Protein AF-0000000072582904 (afdb_homodimer)

Nearest PDB structures (foldseek):
  2w01-assembly1_B  TM=9.111E-01  e=2.654E-18  Synechocystis sp. PCC 6803
  8qfi-assembly1_A  TM=8.676E-01  e=8.182E-19  Oscillatoria acuminata PCC 6304
  6fht-assembly1_B  TM=8.129E-01  e=2.985E-18  unclassified
  6fht-assembly1_A  TM=8.078E-01  e=2.080E-17  unclassified
  4yut-assembly1_B  TM=5.952E-01  e=1.401E-19  Oscillatoria acuminata PCC 6304

InterPro domains:
  IPR001054 Adenylyl cyclase class-3/4/guanylyl cyclase [PF00211] (225-402)
  IPR001054 Adenylyl cyclase class-3/4/guanylyl cyclase [PS50125] (228-360)
  IPR001054 Adenylyl cyclase class-3/4/guanylyl cyclase [SM00044] (192-388)
  IPR001054 Adenylyl cyclase class-3/4/guanylyl cyclase [cd07302] (226-406)
  IPR003660 HAMP domain [PF00672] (141-191)
  IPR003660 HAMP domain [PS50885] (144-196)
  IPR003660 HAMP domain [SM00304] (144-196)
  IPR029787 Nucleotide cyclase [G3DSA:3.30.70.1230] (215-421)
  IPR029787 Nucleotide cyclase [SSF55073] (220-408)
  IPR050697 Adenylyl/Guanylyl Cyclase Class-3/4 [PTHR43081] (152-411)

Organism: Leptospira interrogans serogroup Icterohaemorrhagiae serovar Lai (strain 56601) (NCBI:txid189518)

Sequence (872 aa):
MYLSIFVGDKNNSAILVSLVKMDSILDSFKTSGITQFFLVGNDGALIAHSDSKLILQPTDLKDEPIVKNLLESAISNGQTRYKGKDDQYYLGSFRRIGYAGLGVISSTSEKKAFEEVYNIQKRNIYLMIVVVNVSILFVFFYARRLTRPILKLVDASKQIEQGNFHIDLKPESGDEIGRLTSSFVEMGKGLSDRDKMKDAFGKFVNKDIAEMVLRGEVKLGGDKRECVILFSDIRNFTSISEKIEPELVVEFLNQYFTAMVKCINENGGSVNKYIGDAIMAVWGELGHTNSDTERSILAALDMRKSLIQFNKGRGSDKKPKIFIGIGINTGEVIAGQIGSEDRLEYTVIGDTVNLASRVESLTKVFGADILITGNSYEKVKGIFNVEKLKPIQVKGKKSLQTIYAVLGHSKDKNCPKNLKELRKQIGMEFKSGRSKMYLSIFVGDKNNSAILVSLVKMDSILDSFKTSGITQFFLVGNDGALIAHSDSKLILQPTDLKDEPIVKNLLESAISNGQTRYKGKDDQYYLGSFRRIGYAGLGVISSTSEKKAFEEVYNIQKRNIYLMIVVVNVSILFVFFYARRLTRPILKLVDASKQIEQGNFHIDLKPESGDEIGRLTSSFVEMGKGLSDRDKMKDAFGKFVNKDIAEMVLRGEVKLGGDKRECVILFSDIRNFTSISEKIEPELVVEFLNQYFTAMVKCINENGGSVNKYIGDAIMAVWGELGHTNSDTERSILAALDMRKSLIQFNKGRGSDKKPKIFIGIGINTGEVIAGQIGSEDRLEYTVIGDTVNLASRVESLTKVFGADILITGNSYEKVKGIFNVEKLKPIQVKGKKSLQTIYAVLGHSKDKNCPKNLKELRKQIGMEFKSGRSK

Radius of gyration: 60.2 Å; Cα contacts (8 Å, |Δi|>4): 1629; chains: 2; bounding box: 68×176×109 Å

Structure (mmCIF, N/CA/C/O backbone):
data_AF-0000000072582904-model_v1
#
loop_
_entity.id
_entity.type
_entity.pdbx_description
1 polymer 'Adenylate/guanylate cyclase'
#
loop_
_atom_site.group_PDB
_atom_site.id
_atom_site.type_symbol
_atom_site.label_atom_id
_atom_site.label_alt_id
_atom_site.label_comp_id
_atom_site.label_asym_id
_atom_site.label_entity_id
_atom_site.label_seq_id
_atom_site.pdbx_PDB_ins_code
_atom_site.Cartn_x
_atom_site.Cartn_y
_atom_site.Cartn_z
_atom_site.occupancy
_atom_site.B_iso_or_equiv
_atom_site.auth_seq_id
_atom_site.auth_comp_id
_atom_site.auth_asym_id
_atom_site.auth_atom_id
_atom_site.pdbx_PDB_model_num
ATOM 1 N N . MET A 1 1 ? -4.328 -110.938 -59.719 1 24.78 1 MET A N 1
ATOM 2 C CA . MET A 1 1 ? -4.488 -112.25 -59.125 1 24.78 1 MET A CA 1
ATOM 3 C C . MET A 1 1 ? -3.479 -112.5 -58.031 1 24.78 1 MET A C 1
ATOM 5 O O . MET A 1 1 ? -2.271 -112.375 -58.25 1 24.78 1 MET A O 1
ATOM 9 N N . TYR A 1 2 ? -3.744 -111.938 -56.812 1 32.47 2 TYR A N 1
ATOM 10 C CA . TYR A 1 2 ? -2.912 -111.938 -55.625 1 32.47 2 TYR A CA 1
ATOM 11 C C . TYR A 1 2 ? -3.025 -113.25 -54.875 1 32.47 2 TYR A C 1
ATOM 13 O O . TYR A 1 2 ? -4.129 -113.688 -54.562 1 32.47 2 TYR A O 1
ATOM 21 N N . LEU A 1 3 ? -2.238 -114.25 -55.312 1 32.78 3 LEU A N 1
ATOM 22 C CA . LEU A 1 3 ? -2.428 -115.562 -54.625 1 32.78 3 LEU A CA 1
ATOM 23 C C . LEU A 1 3 ? -1.523 -115.688 -53.406 1 32.78 3 LEU A C 1
ATOM 25 O O . LEU A 1 3 ? -0.316 -115.438 -53.5 1 32.78 3 LEU A O 1
ATOM 29 N N . SER A 1 4 ? -1.969 -115.25 -52.219 1 37.06 4 SER A N 1
ATOM 30 C CA . SER A 1 4 ? -1.241 -115.688 -51 1 37.06 4 SER A CA 1
ATOM 31 C C . SER A 1 4 ? -1.561 -117.125 -50.625 1 37.06 4 SER A C 1
ATOM 33 O O . SER A 1 4 ? -2.729 -117.5 -50.594 1 37.06 4 SER A O 1
ATOM 35 N N . ILE A 1 5 ? -0.737 -118 -51 1 36.84 5 ILE A N 1
ATOM 36 C CA . ILE A 1 5 ? -0.948 -119.438 -50.594 1 36.84 5 ILE A CA 1
ATOM 37 C C . ILE A 1 5 ? -0.264 -119.688 -49.25 1 36.84 5 ILE A C 1
ATOM 39 O O . ILE A 1 5 ? 0.897 -119.312 -49.062 1 36.84 5 ILE A O 1
ATOM 43 N N . PHE A 1 6 ? -1.132 -119.875 -48.25 1 36.62 6 PHE A N 1
ATOM 44 C CA . PHE A 1 6 ? -0.747 -120.375 -46.938 1 36.62 6 PHE A CA 1
ATOM 45 C C . PHE A 1 6 ? -0.296 -121.812 -47.031 1 36.62 6 PHE A C 1
ATOM 47 O O . PHE A 1 6 ? -1.06 -122.688 -47.469 1 36.62 6 PHE A O 1
ATOM 54 N N . VAL A 1 7 ? 0.986 -122.062 -47.344 1 36.97 7 VAL A N 1
ATOM 55 C CA . VAL A 1 7 ? 1.396 -123.438 -47.312 1 36.97 7 VAL A CA 1
ATOM 56 C C . VAL A 1 7 ? 1.941 -123.812 -45.906 1 36.97 7 VAL A C 1
ATOM 58 O O . VAL A 1 7 ? 2.951 -123.25 -45.5 1 36.97 7 VAL A O 1
ATOM 61 N N . GLY A 1 8 ? 1.102 -123.75 -44.844 1 37.94 8 GLY A N 1
ATOM 62 C CA . GLY A 1 8 ? 1.537 -124.188 -43.5 1 37.94 8 GLY A CA 1
ATOM 63 C C . GLY A 1 8 ? 1.453 -125.688 -43.344 1 37.94 8 GLY A C 1
ATOM 64 O O . GLY A 1 8 ? 0.672 -126.375 -44.031 1 37.94 8 GLY A O 1
ATOM 65 N N . ASP A 1 9 ? 2.605 -126.375 -43.281 1 39.25 9 ASP A N 1
ATOM 66 C CA . ASP A 1 9 ? 2.488 -127.688 -42.656 1 39.25 9 ASP A CA 1
ATOM 67 C C . ASP A 1 9 ? 2 -127.562 -41.219 1 39.25 9 ASP A C 1
ATOM 69 O O . ASP A 1 9 ? 2.045 -126.438 -40.625 1 39.25 9 ASP A O 1
ATOM 73 N N . LYS A 1 10 ? 1.416 -128.625 -40.625 1 42.88 10 LYS A N 1
ATOM 74 C CA . LYS A 1 10 ? 0.898 -128.875 -39.281 1 42.88 10 LYS A CA 1
ATOM 75 C C . LYS A 1 10 ? 1.802 -128.125 -38.25 1 42.88 10 LYS A C 1
ATOM 77 O O . LYS A 1 10 ? 1.341 -127.75 -37.188 1 42.88 10 LYS A O 1
ATOM 82 N N . ASN A 1 11 ? 3.096 -128.375 -38.25 1 36.59 11 ASN A N 1
ATOM 83 C CA . ASN A 1 11 ? 4.031 -128 -37.188 1 36.59 11 ASN A CA 1
ATOM 84 C C . ASN A 1 11 ? 4.488 -126.562 -37.281 1 36.59 11 ASN A C 1
ATOM 86 O O . ASN A 1 11 ? 5.656 -126.312 -37.594 1 36.59 11 ASN A O 1
ATOM 90 N N . ASN A 1 12 ? 3.564 -125.5 -37.031 1 37.47 12 ASN A N 1
ATOM 91 C CA . ASN A 1 12 ? 3.432 -124.062 -36.656 1 37.47 12 ASN A CA 1
ATOM 92 C C . ASN A 1 12 ? 4.191 -123.188 -37.625 1 37.47 12 ASN A C 1
ATOM 94 O O . ASN A 1 12 ? 4.488 -122 -37.281 1 37.47 12 ASN A O 1
ATOM 98 N N . SER A 1 13 ? 4.957 -123.688 -38.562 1 36.88 13 SER A N 1
ATOM 99 C CA . SER A 1 13 ? 5.754 -122.75 -39.406 1 36.88 13 SER A CA 1
ATOM 100 C C . SER A 1 13 ? 4.984 -122.375 -40.656 1 36.88 13 SER A C 1
ATOM 102 O O . SER A 1 13 ? 4.73 -123.188 -41.531 1 36.88 13 SER A O 1
ATOM 104 N N . ALA A 1 14 ? 3.836 -121.562 -40.562 1 37.56 14 ALA A N 1
ATOM 105 C CA . ALA A 1 14 ? 2.984 -121.188 -41.688 1 37.56 14 ALA A CA 1
ATOM 106 C C . ALA A 1 14 ? 3.676 -120.188 -42.562 1 37.56 14 ALA A C 1
ATOM 108 O O . ALA A 1 14 ? 4.328 -119.25 -42.062 1 37.56 14 ALA A O 1
ATOM 109 N N . ILE A 1 15 ? 4.258 -120.562 -43.719 1 38.91 15 ILE A N 1
ATOM 110 C CA . ILE A 1 15 ? 4.863 -119.688 -44.719 1 38.91 15 ILE A CA 1
ATOM 111 C C . ILE A 1 15 ? 3.77 -119.062 -45.562 1 38.91 15 ILE A C 1
ATOM 113 O O . ILE A 1 15 ? 2.865 -119.75 -46.062 1 38.91 15 ILE A O 1
ATOM 117 N N . LEU A 1 16 ? 3.354 -117.812 -45.375 1 39.56 16 LEU A N 1
ATOM 118 C CA . LEU A 1 16 ? 2.445 -117.062 -46.25 1 39.56 16 LEU A CA 1
ATOM 119 C C . LEU A 1 16 ? 3.145 -116.625 -47.531 1 39.56 16 LEU A C 1
ATOM 121 O O . LEU A 1 16 ? 4.203 -116 -47.469 1 39.56 16 LEU A O 1
ATOM 125 N N . VAL A 1 17 ? 2.941 -117.438 -48.594 1 39.12 17 VAL A N 1
ATOM 126 C CA . VAL A 1 17 ? 3.445 -117.062 -49.938 1 39.12 17 VAL A CA 1
ATOM 127 C C . VAL A 1 17 ? 2.527 -116.062 -50.594 1 39.12 17 VAL A C 1
ATOM 129 O O . VAL A 1 17 ? 1.337 -116.312 -50.781 1 39.12 17 VAL A O 1
ATOM 132 N N . SER A 1 18 ? 2.691 -114.75 -50.469 1 39.06 18 SER A N 1
ATOM 133 C CA . SER A 1 18 ? 1.88 -113.688 -51.125 1 39.06 18 SER A CA 1
ATOM 134 C C . SER A 1 18 ? 2.518 -113.25 -52.438 1 39.06 18 SER A C 1
ATOM 136 O O . SER A 1 18 ? 3.721 -113 -52.5 1 39.06 18 SER A O 1
ATOM 138 N N . LEU A 1 19 ? 1.971 -113.562 -53.562 1 36.81 19 LEU A N 1
ATOM 139 C CA . LEU A 1 19 ? 2.326 -113.062 -54.875 1 36.81 19 LEU A CA 1
ATOM 140 C C . LEU A 1 19 ? 1.811 -111.625 -55.062 1 36.81 19 LEU A C 1
ATOM 142 O O . LEU A 1 19 ? 0.616 -111.375 -54.906 1 36.81 19 LEU A O 1
ATOM 146 N N . VAL A 1 20 ? 2.59 -110.562 -54.781 1 40.53 20 VAL A N 1
ATOM 147 C CA . VAL A 1 20 ? 2.115 -109.188 -54.906 1 40.53 20 VAL A CA 1
ATOM 148 C C . VAL A 1 20 ? 2.629 -108.625 -56.219 1 40.53 20 VAL A C 1
ATOM 150 O O . VAL A 1 20 ? 3.801 -108.75 -56.562 1 40.53 20 VAL A O 1
ATOM 153 N N . LYS A 1 21 ? 1.783 -108.25 -57.125 1 41.59 21 LYS A N 1
ATOM 154 C CA . LYS A 1 21 ? 2.188 -107.438 -58.281 1 41.59 21 LYS A CA 1
ATOM 155 C C . LYS A 1 21 ? 2.84 -106.125 -57.812 1 41.59 21 LYS A C 1
ATOM 157 O O . LYS A 1 21 ? 2.352 -105.438 -56.906 1 41.59 21 LYS A O 1
ATOM 162 N N . MET A 1 22 ? 4.066 -105.875 -58.219 1 43.31 22 MET A N 1
ATOM 163 C CA . MET A 1 22 ? 4.863 -104.688 -57.875 1 43.31 22 MET A CA 1
ATOM 164 C C . MET A 1 22 ? 4.023 -103.438 -57.969 1 43.31 22 MET A C 1
ATOM 166 O O . MET A 1 22 ? 4.172 -102.5 -57.125 1 43.31 22 MET A O 1
ATOM 170 N N . ASP A 1 23 ? 3.158 -103.375 -58.969 1 43.91 23 ASP A N 1
ATOM 171 C CA . ASP A 1 23 ? 2.342 -102.188 -59.156 1 43.91 23 ASP A CA 1
ATOM 172 C C . ASP A 1 23 ? 1.418 -101.938 -57.969 1 43.91 23 ASP A C 1
ATOM 174 O O . ASP A 1 23 ? 1.194 -100.812 -57.562 1 43.91 23 ASP A O 1
ATOM 178 N N . SER A 1 24 ? 0.976 -102.875 -57.406 1 44.75 24 SER A N 1
ATOM 179 C CA . SER A 1 24 ? 0.038 -102.75 -56.312 1 44.75 24 SER A CA 1
ATOM 180 C C . SER A 1 24 ? 0.751 -102.375 -55 1 44.75 24 SER A C 1
ATOM 182 O O . SER A 1 24 ? 0.194 -101.625 -54.188 1 44.75 24 SER A O 1
ATOM 184 N N . ILE A 1 25 ? 1.931 -102.875 -54.812 1 44.69 25 ILE A N 1
ATOM 185 C CA . ILE A 1 25 ? 2.762 -102.438 -53.688 1 44.69 25 ILE A CA 1
ATOM 186 C C . ILE A 1 25 ? 3.078 -100.938 -53.812 1 44.69 25 ILE A C 1
ATOM 188 O O . ILE A 1 25 ? 2.998 -100.188 -52.844 1 44.69 25 ILE A O 1
ATOM 192 N N . LEU A 1 26 ? 3.369 -100.625 -55.031 1 46.81 26 LEU A N 1
ATOM 193 C CA . LEU A 1 26 ? 3.734 -99.25 -55.312 1 46.81 26 LEU A CA 1
ATOM 194 C C . LEU A 1 26 ? 2.57 -98.312 -55 1 46.81 26 LEU A C 1
ATOM 196 O O . LEU A 1 26 ? 2.773 -97.25 -54.5 1 46.81 26 LEU A O 1
ATOM 200 N N . ASP A 1 27 ? 1.446 -98.75 -55.375 1 48.34 27 ASP A N 1
ATOM 201 C CA . ASP A 1 27 ? 0.271 -97.938 -55.156 1 48.34 27 ASP A CA 1
ATOM 202 C C . ASP A 1 27 ? 0.02 -97.75 -53.656 1 48.34 27 ASP A C 1
ATOM 204 O O . ASP A 1 27 ? -0.443 -96.688 -53.219 1 48.34 27 ASP A O 1
ATOM 208 N N . SER A 1 28 ? 0.417 -98.688 -52.938 1 45.31 28 SER A N 1
ATOM 209 C CA . SER A 1 28 ? 0.228 -98.688 -51.5 1 45.31 28 SER A CA 1
ATOM 210 C C . SER A 1 28 ? 1.185 -97.688 -50.844 1 45.31 28 SER A C 1
ATOM 212 O O . SER A 1 28 ? 0.908 -97.188 -49.75 1 45.31 28 SER A O 1
ATOM 214 N N . PHE A 1 29 ? 2.295 -97.562 -51.469 1 45.09 29 PHE A N 1
ATOM 215 C CA . PHE A 1 29 ? 3.299 -96.625 -51 1 45.09 29 PHE A CA 1
ATOM 216 C C . PHE A 1 29 ? 2.947 -95.188 -51.406 1 45.09 29 PHE A C 1
ATOM 218 O O . PHE A 1 29 ? 3.57 -94.25 -50.938 1 45.09 29 PHE A O 1
ATOM 225 N N . LYS A 1 30 ? 2.014 -95.188 -52.406 1 44.88 30 LYS A N 1
ATOM 226 C CA . LYS A 1 30 ? 1.624 -93.812 -52.812 1 44.88 30 LYS A CA 1
ATOM 227 C C . LYS A 1 30 ? 0.917 -93.062 -51.656 1 44.88 30 LYS A C 1
ATOM 229 O O . LYS A 1 30 ? -0.258 -93.375 -51.375 1 44.88 30 LYS A O 1
ATOM 234 N N . THR A 1 31 ? 1.53 -92.875 -50.625 1 46.16 31 THR A N 1
ATOM 235 C CA . THR A 1 31 ? 0.982 -92.125 -49.5 1 46.16 31 THR A CA 1
ATOM 236 C C . THR A 1 31 ? 0.812 -90.688 -49.875 1 46.16 31 THR A C 1
ATOM 238 O O . THR A 1 31 ? 1.63 -90.125 -50.594 1 46.16 31 THR A O 1
ATOM 241 N N . SER A 1 32 ? -0.386 -90.125 -49.969 1 47.06 32 SER A N 1
ATOM 242 C CA . SER A 1 32 ? -0.677 -88.688 -50.156 1 47.06 32 SER A CA 1
ATOM 243 C C . SER A 1 32 ? -0.062 -87.875 -49.031 1 47.06 32 SER A C 1
ATOM 245 O O . SER A 1 32 ? -0.202 -86.688 -49 1 47.06 32 SER A O 1
ATOM 247 N N . GLY A 1 33 ? 0.608 -88.375 -48.125 1 52.5 33 GLY A N 1
ATOM 248 C CA . GLY A 1 33 ? 1.079 -87.5 -47.031 1 52.5 33 GLY A CA 1
ATOM 249 C C . GLY A 1 33 ? 2.48 -87 -47.25 1 52.5 33 GLY A C 1
ATOM 250 O O . GLY A 1 33 ? 3.02 -87.062 -48.344 1 52.5 33 GLY A O 1
ATOM 251 N N . ILE A 1 34 ? 3.076 -86.25 -46.312 1 58.66 34 ILE A N 1
ATOM 252 C CA . ILE A 1 34 ? 4.379 -85.625 -46.375 1 58.66 34 ILE A CA 1
ATOM 253 C C . ILE A 1 34 ? 5.488 -86.688 -46.312 1 58.66 34 ILE A C 1
ATOM 255 O O . ILE A 1 34 ? 6.648 -86.375 -46.594 1 58.66 34 ILE A O 1
ATOM 259 N N . THR A 1 35 ? 5.137 -87.875 -45.938 1 62.41 35 THR A N 1
ATOM 260 C CA . THR A 1 35 ? 6.129 -88.938 -45.812 1 62.41 35 THR A CA 1
ATOM 261 C C . THR A 1 35 ? 6.18 -89.75 -47.094 1 62.41 35 THR A C 1
ATOM 263 O O . THR A 1 35 ? 5.141 -90.188 -47.625 1 62.41 35 THR A O 1
ATOM 266 N N . GLN A 1 36 ? 7.262 -89.875 -47.688 1 66.69 36 GLN A N 1
ATOM 267 C CA . GLN A 1 36 ? 7.477 -90.75 -48.812 1 66.69 36 GLN A CA 1
ATOM 268 C C . GLN A 1 36 ? 8.031 -92.125 -48.375 1 66.69 36 GLN A C 1
ATOM 270 O O . GLN A 1 36 ? 8.867 -92.188 -47.469 1 66.69 36 GLN A O 1
ATOM 275 N N . PHE A 1 37 ? 7.418 -93.125 -48.875 1 66.56 37 PHE A N 1
ATOM 276 C CA . PHE A 1 37 ? 7.898 -94.438 -48.562 1 66.56 37 PHE A CA 1
ATOM 277 C C . PHE A 1 37 ? 8.547 -95.062 -49.812 1 66.56 37 PHE A C 1
ATOM 279 O O . PHE A 1 37 ? 8.07 -94.875 -50.938 1 66.56 37 PHE A O 1
ATOM 286 N N . PHE A 1 38 ? 9.734 -95.625 -49.625 1 72.44 38 PHE A N 1
ATOM 287 C CA . PHE A 1 38 ? 10.289 -96.375 -50.719 1 72.44 38 PHE A CA 1
ATOM 288 C C . PHE A 1 38 ? 10.969 -97.625 -50.25 1 72.44 38 PHE A C 1
ATOM 290 O O . PHE A 1 38 ? 11.391 -97.75 -49.094 1 72.44 38 PHE A O 1
ATOM 297 N N . LEU A 1 39 ? 10.852 -98.625 -51.125 1 70.12 39 LEU A N 1
ATOM 298 C CA . LEU A 1 39 ? 11.438 -99.938 -50.875 1 70.12 39 LEU A CA 1
ATOM 299 C C . LEU A 1 39 ? 12.758 -100.125 -51.625 1 70.12 39 LEU A C 1
ATOM 301 O O . LEU A 1 39 ? 12.852 -99.812 -52.812 1 70.12 39 LEU A O 1
ATOM 305 N N . VAL A 1 40 ? 13.781 -100.562 -50.875 1 73.06 40 VAL A N 1
ATOM 306 C CA . VAL A 1 40 ? 15.086 -100.75 -51.531 1 73.06 40 VAL A CA 1
ATOM 307 C C . VAL A 1 40 ? 15.555 -102.188 -51.312 1 73.06 40 VAL A C 1
ATOM 309 O O . VAL A 1 40 ? 15.242 -102.812 -50.312 1 73.06 40 VAL A O 1
ATOM 312 N N . GLY A 1 41 ? 16.125 -102.75 -52.375 1 69.31 41 GLY A N 1
ATOM 313 C CA . GLY A 1 41 ? 16.688 -104.062 -52.312 1 69.31 41 GLY A CA 1
ATOM 314 C C . GLY A 1 41 ? 18.031 -104.125 -51.594 1 69.31 41 GLY A C 1
ATOM 315 O O . GLY A 1 41 ? 18.562 -103.062 -51.188 1 69.31 41 GLY A O 1
ATOM 316 N N . ASN A 1 42 ? 18.625 -105.312 -51.406 1 67.69 42 ASN A N 1
ATOM 317 C CA . ASN A 1 42 ? 19.891 -105.562 -50.688 1 67.69 42 ASN A CA 1
ATOM 318 C C . ASN A 1 42 ? 21.062 -104.875 -51.406 1 67.69 42 ASN A C 1
ATOM 320 O O . ASN A 1 42 ? 22.125 -104.688 -50.844 1 67.69 42 ASN A O 1
ATOM 324 N N . ASP A 1 43 ? 20.859 -104.562 -52.656 1 70.56 43 ASP A N 1
ATOM 325 C CA . ASP A 1 43 ? 21.922 -103.875 -53.438 1 70.56 43 ASP A CA 1
ATOM 326 C C . ASP A 1 43 ? 21.688 -102.375 -53.5 1 70.56 43 ASP A C 1
ATOM 328 O O . ASP A 1 43 ? 22.453 -101.688 -54.156 1 70.56 43 ASP A O 1
ATOM 332 N N . GLY A 1 44 ? 20.719 -101.812 -52.844 1 72.62 44 GLY A N 1
ATOM 333 C CA . GLY A 1 44 ? 20.406 -100.438 -52.844 1 72.62 44 GLY A CA 1
ATOM 334 C C . GLY A 1 44 ? 19.484 -100 -54 1 72.62 44 GLY A C 1
ATOM 335 O O . GLY A 1 44 ? 19.219 -98.812 -54.188 1 72.62 44 GLY A O 1
ATOM 336 N N . ALA A 1 45 ? 19.094 -100.938 -54.75 1 72.31 45 ALA A N 1
ATOM 337 C CA . ALA A 1 45 ? 18.234 -100.625 -55.906 1 72.31 45 ALA A CA 1
ATOM 338 C C . ALA A 1 45 ? 16.812 -100.312 -55.438 1 72.31 45 ALA A C 1
ATOM 340 O O . ALA A 1 45 ? 16.281 -100.938 -54.531 1 72.31 45 ALA A O 1
ATOM 341 N N . LEU A 1 46 ? 16.203 -99.312 -56.094 1 72.69 46 LEU A N 1
ATOM 342 C CA . LEU A 1 46 ? 14.836 -98.875 -55.781 1 72.69 46 LEU A CA 1
ATOM 343 C C . LEU A 1 46 ? 13.844 -99.938 -56.312 1 72.69 46 LEU A C 1
ATOM 345 O O . LEU A 1 46 ? 13.875 -100.25 -57.5 1 72.69 46 LEU A O 1
ATOM 349 N N . ILE A 1 47 ? 13.188 -100.5 -55.5 1 64.81 47 ILE A N 1
ATOM 350 C CA . ILE A 1 47 ? 12.219 -101.5 -55.906 1 64.81 47 ILE A CA 1
ATOM 351 C C . ILE A 1 47 ? 10.836 -100.875 -56.031 1 64.81 47 ILE A C 1
ATOM 353 O O . ILE A 1 47 ? 10.109 -101.125 -57 1 64.81 47 ILE A O 1
ATOM 357 N N . ALA A 1 48 ? 10.531 -100.062 -55 1 62.62 48 ALA A N 1
ATOM 358 C CA . ALA A 1 48 ? 9.234 -99.375 -55.031 1 62.62 48 ALA A CA 1
ATOM 359 C C . ALA A 1 48 ? 9.328 -98 -54.375 1 62.62 48 ALA A C 1
ATOM 361 O O . ALA A 1 48 ? 10.109 -97.75 -53.469 1 62.62 48 ALA A O 1
ATOM 362 N N . HIS A 1 49 ? 8.812 -97 -54.969 1 62.59 49 HIS A N 1
ATOM 363 C CA . HIS A 1 49 ? 8.758 -95.625 -54.5 1 62.59 49 HIS A CA 1
ATOM 364 C C . HIS A 1 49 ? 7.324 -95.062 -54.531 1 62.59 49 HIS A C 1
ATOM 366 O O . HIS A 1 49 ? 6.527 -95.5 -55.406 1 62.59 49 HIS A O 1
ATOM 372 N N . SER A 1 50 ? 6.977 -94.312 -53.688 1 61.19 50 SER A N 1
ATOM 373 C CA . SER A 1 50 ? 5.648 -93.688 -53.625 1 61.19 50 SER A CA 1
ATOM 374 C C . SER A 1 50 ? 5.387 -92.812 -54.844 1 61.19 50 SER A C 1
ATOM 376 O O . SER A 1 50 ? 4.242 -92.688 -55.25 1 61.19 50 SER A O 1
ATOM 378 N N . ASP A 1 51 ? 6.391 -92.188 -55.438 1 54.16 51 ASP A N 1
ATOM 379 C CA . ASP A 1 51 ? 6.285 -91.438 -56.688 1 54.16 51 ASP A CA 1
ATOM 380 C C . ASP A 1 51 ? 6.398 -92.375 -57.875 1 54.16 51 ASP A C 1
ATOM 382 O O . ASP A 1 51 ? 7.434 -93 -58.094 1 54.16 51 ASP A O 1
ATOM 386 N N . SER A 1 52 ? 5.266 -92.625 -58.5 1 50.75 52 SER A N 1
ATOM 387 C CA . SER A 1 52 ? 5.18 -93.562 -59.625 1 50.75 52 SER A CA 1
ATOM 388 C C . SER A 1 52 ? 6.199 -93.188 -60.719 1 50.75 52 SER A C 1
ATOM 390 O O . SER A 1 52 ? 6.621 -94.062 -61.469 1 50.75 52 SER A O 1
ATOM 392 N N . LYS A 1 53 ? 6.539 -91.938 -60.844 1 52.59 53 LYS A N 1
ATOM 393 C CA . LYS A 1 53 ? 7.426 -91.562 -61.938 1 52.59 53 LYS A CA 1
ATOM 394 C C . LYS A 1 53 ? 8.836 -92.125 -61.75 1 52.59 53 LYS A C 1
ATOM 396 O O . LYS A 1 53 ? 9.578 -92.312 -62.719 1 52.59 53 LYS A O 1
ATOM 401 N N . LEU A 1 54 ? 9.219 -92.438 -60.438 1 52.91 54 LEU A N 1
ATOM 402 C CA . LEU A 1 54 ? 10.594 -92.875 -60.156 1 52.91 54 LEU A CA 1
ATOM 403 C C . LEU A 1 54 ? 10.719 -94.375 -60.312 1 52.91 54 LEU A C 1
ATOM 405 O O . LEU A 1 54 ? 11.836 -94.875 -60.438 1 52.91 54 LEU A O 1
ATOM 409 N N . ILE A 1 55 ? 9.617 -95.062 -60.375 1 50 55 ILE A N 1
ATOM 410 C CA . ILE A 1 55 ? 9.68 -96.5 -60.438 1 50 55 ILE A CA 1
ATOM 411 C C . ILE A 1 55 ? 10.148 -96.938 -61.844 1 50 55 ILE A C 1
ATOM 413 O O . ILE A 1 55 ? 10.828 -97.938 -62 1 50 55 ILE A O 1
ATOM 417 N N . LEU A 1 56 ? 9.766 -96.125 -62.875 1 46.09 56 LEU A N 1
ATOM 418 C CA . LEU A 1 56 ? 9.992 -96.562 -64.25 1 46.09 56 LEU A CA 1
ATOM 419 C C . LEU A 1 56 ? 11.469 -96.438 -64.625 1 46.09 56 LEU A C 1
ATOM 421 O O . LEU A 1 56 ? 11.898 -96.938 -65.688 1 46.09 56 LEU A O 1
ATOM 425 N N . GLN A 1 57 ? 12.289 -95.812 -63.844 1 49.88 57 GLN A N 1
ATOM 426 C CA . GLN A 1 57 ? 13.703 -95.688 -64.188 1 49.88 57 GLN A CA 1
ATOM 427 C C . GLN A 1 57 ? 14.57 -96.375 -63.156 1 49.88 57 GLN A C 1
ATOM 429 O O . GLN A 1 57 ? 14.367 -96.25 -61.969 1 49.88 57 GLN A O 1
ATOM 434 N N . PRO A 1 58 ? 15.242 -97.562 -63.469 1 53.25 58 PRO A N 1
ATOM 435 C CA . PRO A 1 58 ? 16.188 -98.188 -62.562 1 53.25 58 PRO A CA 1
ATOM 436 C C . PRO A 1 58 ? 17.016 -97.188 -61.781 1 53.25 58 PRO A C 1
ATOM 438 O O . PRO A 1 58 ? 17.781 -96.375 -62.375 1 53.25 58 PRO A O 1
ATOM 441 N N . THR A 1 59 ? 16.531 -96.625 -60.688 1 63.28 59 THR A N 1
ATOM 442 C CA . THR A 1 59 ? 17.281 -95.625 -59.906 1 63.28 59 THR A CA 1
ATOM 443 C C . THR A 1 59 ? 18 -96.312 -58.719 1 63.28 59 THR A C 1
ATOM 445 O O . THR A 1 59 ? 17.391 -97.062 -57.969 1 63.28 59 THR A O 1
ATOM 448 N N . ASP A 1 60 ? 19.359 -96.312 -58.719 1 70.75 60 ASP A N 1
ATOM 449 C CA . ASP A 1 60 ? 20.266 -96.75 -57.656 1 70.75 60 ASP A CA 1
ATOM 450 C C . ASP A 1 60 ? 20.312 -95.75 -56.531 1 70.75 60 ASP A C 1
ATOM 452 O O . ASP A 1 60 ? 20.75 -94.625 -56.719 1 70.75 60 ASP A O 1
ATOM 456 N N . LEU A 1 61 ? 19.703 -96.125 -55.344 1 76.44 61 LEU A N 1
ATOM 457 C CA . LEU A 1 61 ? 19.672 -95.25 -54.219 1 76.44 61 LEU A CA 1
ATOM 458 C C . LEU A 1 61 ? 20.719 -95.625 -53.188 1 76.44 61 LEU A C 1
ATOM 460 O O . LEU A 1 61 ? 20.625 -95.188 -52 1 76.44 61 LEU A O 1
ATOM 464 N N . LYS A 1 62 ? 21.719 -96.375 -53.719 1 77 62 LYS A N 1
ATOM 465 C CA . LYS A 1 62 ? 22.766 -96.875 -52.812 1 77 62 LYS A CA 1
ATOM 466 C C . LYS A 1 62 ? 23.516 -95.688 -52.156 1 77 62 LYS A C 1
ATOM 468 O O . LYS A 1 62 ? 23.984 -95.812 -51.031 1 77 62 LYS A O 1
ATOM 473 N N . ASP A 1 63 ? 23.406 -94.562 -52.812 1 78.12 63 ASP A N 1
ATOM 474 C CA . ASP A 1 63 ? 24.203 -93.438 -52.344 1 78.12 63 ASP A CA 1
ATOM 475 C C . ASP A 1 63 ? 23.359 -92.5 -51.438 1 78.12 63 ASP A C 1
ATOM 477 O O . ASP A 1 63 ? 23.891 -91.562 -50.875 1 78.12 63 ASP A O 1
ATOM 481 N N . GLU A 1 64 ? 22.141 -92.75 -51.25 1 79.75 64 GLU A N 1
ATOM 482 C CA . GLU A 1 64 ? 21.328 -91.938 -50.344 1 79.75 64 GLU A CA 1
ATOM 483 C C . GLU A 1 64 ? 21.641 -92.312 -48.875 1 79.75 64 GLU A C 1
ATOM 485 O O . GLU A 1 64 ? 21.719 -93.438 -48.531 1 79.75 64 GLU A O 1
ATOM 490 N N . PRO A 1 65 ? 21.938 -91.375 -48.156 1 81.81 65 PRO A N 1
ATOM 491 C CA . PRO A 1 65 ? 22.438 -91.562 -46.781 1 81.81 65 PRO A CA 1
ATOM 492 C C . PRO A 1 65 ? 21.531 -92.562 -46 1 81.81 65 PRO A C 1
ATOM 494 O O . PRO A 1 65 ? 22.031 -93.375 -45.25 1 81.81 65 PRO A O 1
ATOM 497 N N . ILE A 1 66 ? 20.203 -92.562 -46.094 1 81.44 66 ILE A N 1
ATOM 498 C CA . ILE A 1 66 ? 19.312 -93.438 -45.312 1 81.44 66 ILE A CA 1
ATOM 499 C C . ILE A 1 66 ? 19.406 -94.875 -45.812 1 81.44 66 ILE A C 1
ATOM 501 O O . ILE A 1 66 ? 19.344 -95.812 -45.031 1 81.44 66 ILE A O 1
ATOM 505 N N . VAL A 1 67 ? 19.609 -95 -47.156 1 81.69 67 VAL A N 1
ATOM 506 C CA . VAL A 1 67 ? 19.766 -96.312 -47.719 1 81.69 67 VAL A CA 1
ATOM 507 C C . VAL A 1 67 ? 21.125 -96.875 -47.344 1 81.69 67 VAL A C 1
ATOM 509 O O . VAL A 1 67 ? 21.234 -98.062 -47 1 81.69 67 VAL A O 1
ATOM 512 N N . LYS A 1 68 ? 22.141 -96 -47.375 1 80.5 68 LYS A N 1
ATOM 513 C CA . LYS A 1 68 ? 23.469 -96.375 -46.938 1 80.5 68 LYS A CA 1
ATOM 514 C C . LYS A 1 68 ? 23.438 -96.875 -45.469 1 80.5 68 LYS A C 1
ATOM 516 O O . LYS A 1 68 ? 24.047 -97.875 -45.156 1 80.5 68 LYS A O 1
ATOM 521 N N . ASN A 1 69 ? 22.703 -96.188 -44.625 1 77.88 69 ASN A N 1
ATOM 522 C CA . ASN A 1 69 ? 22.562 -96.562 -43.219 1 77.88 69 ASN A CA 1
ATOM 523 C C . ASN A 1 69 ? 21.844 -97.938 -43.094 1 77.88 69 ASN A C 1
ATOM 525 O O . ASN A 1 69 ? 22.203 -98.75 -42.219 1 77.88 69 ASN A O 1
ATOM 529 N N . LEU A 1 70 ? 20.875 -98.125 -43.906 1 77.81 70 LEU A N 1
ATOM 530 C CA . LEU A 1 70 ? 20.141 -99.438 -43.906 1 77.81 70 LEU A CA 1
ATOM 531 C C . LEU A 1 70 ? 21.047 -100.562 -44.312 1 77.81 70 LEU A C 1
ATOM 533 O O . LEU A 1 70 ? 21.016 -101.625 -43.719 1 77.81 70 LEU A O 1
ATOM 537 N N . LEU A 1 71 ? 21.953 -100.25 -45.344 1 76.31 71 LEU A N 1
ATOM 538 C CA . LEU A 1 71 ? 22.781 -101.312 -45.906 1 76.31 71 LEU A CA 1
ATOM 539 C C . LEU A 1 71 ? 23.984 -101.562 -45 1 76.31 71 LEU A C 1
ATOM 541 O O . LEU A 1 71 ? 24.422 -102.75 -44.875 1 76.31 71 LEU A O 1
ATOM 545 N N . GLU A 1 72 ? 24.438 -100.562 -44.344 1 74.25 72 GLU A N 1
ATOM 546 C CA . GLU A 1 72 ? 25.672 -100.688 -43.594 1 74.25 72 GLU A CA 1
ATOM 547 C C . GLU A 1 72 ? 25.391 -100.938 -42.125 1 74.25 72 GLU A C 1
ATOM 549 O O . GLU A 1 72 ? 26.219 -101.5 -41.406 1 74.25 72 GLU A O 1
ATOM 554 N N . SER A 1 73 ? 24.25 -100.5 -41.594 1 66.38 73 SER A N 1
ATOM 555 C CA . SER A 1 73 ? 23.984 -100.625 -40.156 1 66.38 73 SER A CA 1
ATOM 556 C C . SER A 1 73 ? 23.531 -102 -39.75 1 66.38 73 SER A C 1
ATOM 558 O O . SER A 1 73 ? 22.875 -102.688 -40.531 1 66.38 73 SER A O 1
ATOM 560 N N . ALA A 1 74 ? 23.984 -102.5 -38.625 1 59.91 74 ALA A N 1
ATOM 561 C CA . ALA A 1 74 ? 23.625 -103.75 -38.062 1 59.91 74 ALA A CA 1
ATOM 562 C C . ALA A 1 74 ? 22.219 -103.75 -37.469 1 59.91 74 ALA A C 1
ATOM 564 O O . ALA A 1 74 ? 21.625 -104.75 -37.188 1 59.91 74 ALA A O 1
ATOM 565 N N . ILE A 1 75 ? 21.672 -102.562 -37.438 1 60.75 75 ILE A N 1
ATOM 566 C CA . ILE A 1 75 ? 20.406 -102.438 -36.719 1 60.75 75 ILE A CA 1
ATOM 567 C C . ILE A 1 75 ? 19.25 -102.625 -37.719 1 60.75 75 ILE A C 1
ATOM 569 O O . ILE A 1 75 ? 19.344 -102.188 -38.875 1 60.75 75 ILE A O 1
ATOM 573 N N . SER A 1 76 ? 18.188 -103.312 -37.312 1 61.81 76 SER A N 1
ATOM 574 C CA . SER A 1 76 ? 17.062 -103.688 -38.188 1 61.81 76 SER A CA 1
ATOM 575 C C . SER A 1 76 ? 16.125 -102.5 -38.375 1 61.81 76 SER A C 1
ATOM 577 O O . SER A 1 76 ? 15.398 -102.438 -39.375 1 61.81 76 SER A O 1
ATOM 579 N N . ASN A 1 77 ? 16.094 -101.625 -37.469 1 62.66 77 ASN A N 1
ATOM 580 C CA . ASN A 1 77 ? 15.273 -100.438 -37.594 1 62.66 77 ASN A CA 1
ATOM 581 C C . ASN A 1 77 ? 15.969 -99.188 -37.031 1 62.66 77 ASN A C 1
ATOM 583 O O . ASN A 1 77 ? 16.766 -99.312 -36.094 1 62.66 77 ASN A O 1
ATOM 587 N N . GLY A 1 78 ? 15.945 -98 -37.625 1 64.12 78 GLY A N 1
ATOM 588 C CA . GLY A 1 78 ? 16.547 -96.75 -37.156 1 64.12 78 GLY A CA 1
ATOM 589 C C . GLY A 1 78 ? 15.914 -95.5 -37.75 1 64.12 78 GLY A C 1
ATOM 590 O O . GLY A 1 78 ? 15.141 -95.625 -38.719 1 64.12 78 GLY A O 1
ATOM 591 N N . GLN A 1 79 ? 15.969 -94.5 -37 1 68.56 79 GLN A N 1
ATOM 592 C CA . GLN A 1 79 ? 15.562 -93.188 -37.438 1 68.56 79 GLN A CA 1
ATOM 593 C C . GLN A 1 79 ? 16.766 -92.25 -37.531 1 68.56 79 GLN A C 1
ATOM 595 O O . GLN A 1 79 ? 17.688 -92.312 -36.719 1 68.56 79 GLN A O 1
ATOM 600 N N . THR A 1 80 ? 16.812 -91.625 -38.625 1 67.19 80 THR A N 1
ATOM 601 C CA . THR A 1 80 ? 17.938 -90.688 -38.781 1 67.19 80 THR A CA 1
ATOM 602 C C . THR A 1 80 ? 17.516 -89.438 -39.562 1 67.19 80 THR A C 1
ATOM 604 O O . THR A 1 80 ? 16.547 -89.5 -40.344 1 67.19 80 THR A O 1
ATOM 607 N N . ARG A 1 81 ? 18.062 -88.375 -39.156 1 73.19 81 ARG A N 1
ATOM 608 C CA . ARG A 1 81 ? 18 -87.125 -39.969 1 73.19 81 ARG A CA 1
ATOM 609 C C . ARG A 1 81 ? 19.109 -87.062 -41 1 73.19 81 ARG A C 1
ATOM 611 O O . ARG A 1 81 ? 20.281 -87.312 -40.688 1 73.19 81 ARG A O 1
ATOM 618 N N . TYR A 1 82 ? 18.672 -87.062 -42.25 1 75.88 82 TYR A N 1
ATOM 619 C CA . TYR A 1 82 ? 19.703 -87.062 -43.281 1 75.88 82 TYR A CA 1
ATOM 620 C C . TYR A 1 82 ? 19.438 -86 -44.312 1 75.88 82 TYR A C 1
ATOM 622 O O . TYR A 1 82 ? 18.312 -85.5 -44.469 1 75.88 82 TYR A O 1
ATOM 630 N N . LYS A 1 83 ? 20.469 -85.562 -45.062 1 79.88 83 LYS A N 1
ATOM 631 C CA . LYS A 1 83 ? 20.391 -84.562 -46.156 1 79.88 83 LYS A CA 1
ATOM 632 C C . LYS A 1 83 ? 20.188 -85.25 -47.5 1 79.88 83 LYS A C 1
ATOM 634 O O . LYS A 1 83 ? 20.984 -86.188 -47.875 1 79.88 83 LYS A O 1
ATOM 639 N N . GLY A 1 84 ? 19.031 -84.938 -48.156 1 74.12 84 GLY A N 1
ATOM 640 C CA . GLY A 1 84 ? 18.766 -85.562 -49.438 1 74.12 84 GLY A CA 1
ATOM 641 C C . GLY A 1 84 ? 19.562 -84.938 -50.562 1 74.12 84 GLY A C 1
ATOM 642 O O . GLY A 1 84 ? 20.359 -84 -50.344 1 74.12 84 GLY A O 1
ATOM 643 N N . LYS A 1 85 ? 19.469 -85.5 -51.719 1 74.81 85 LYS A N 1
ATOM 644 C CA . LYS A 1 85 ? 20.156 -85 -52.906 1 74.81 85 LYS A CA 1
ATOM 645 C C . LYS A 1 85 ? 19.719 -83.625 -53.25 1 74.81 85 LYS A C 1
ATOM 647 O O . LYS A 1 85 ? 20.469 -82.812 -53.875 1 74.81 85 LYS A O 1
ATOM 652 N N . ASP A 1 86 ? 18.609 -83.25 -52.75 1 75.38 86 ASP A N 1
ATOM 653 C CA . ASP A 1 86 ? 18.094 -81.875 -53.031 1 75.38 86 ASP A CA 1
ATOM 654 C C . ASP A 1 86 ? 18.531 -80.938 -51.938 1 75.38 86 ASP A C 1
ATOM 656 O O . ASP A 1 86 ? 18.078 -79.812 -51.875 1 75.38 86 ASP A O 1
ATOM 660 N N . ASP A 1 87 ? 19.422 -81.188 -51.125 1 78.69 87 ASP A N 1
ATOM 661 C CA . ASP A 1 87 ? 20 -80.375 -50.062 1 78.69 87 ASP A CA 1
ATOM 662 C C . ASP A 1 87 ? 18.969 -80 -49 1 78.69 87 ASP A C 1
ATOM 664 O O . ASP A 1 87 ? 19.125 -79.062 -48.281 1 78.69 87 ASP A O 1
ATOM 668 N N . GLN A 1 88 ? 17.938 -80.812 -49.094 1 78.19 88 GLN A N 1
ATOM 669 C CA . GLN A 1 88 ? 16.938 -80.625 -48.031 1 78.19 88 GLN A CA 1
ATOM 670 C C . GLN A 1 88 ? 17.062 -81.688 -46.969 1 78.19 88 GLN A C 1
ATOM 672 O O . GLN A 1 88 ? 17.516 -82.812 -47.25 1 78.19 88 GLN A O 1
ATOM 677 N N . TYR A 1 89 ? 16.719 -81.312 -45.781 1 76.88 89 TYR A N 1
ATOM 678 C CA . TYR A 1 89 ? 16.812 -82.25 -44.688 1 76.88 89 TYR A CA 1
ATOM 679 C C . TYR A 1 89 ? 15.539 -83.125 -44.594 1 76.88 89 TYR A C 1
ATOM 681 O O . TYR A 1 89 ? 14.43 -82.562 -44.75 1 76.88 89 TYR A O 1
ATOM 689 N N . TYR A 1 90 ? 15.75 -84.438 -44.5 1 75.31 90 TYR A N 1
ATOM 690 C CA . TYR A 1 90 ? 14.656 -85.375 -44.375 1 75.31 90 TYR A CA 1
ATOM 691 C C . TYR A 1 90 ? 14.734 -86.125 -43.062 1 75.31 90 TYR A C 1
ATOM 693 O O . TYR A 1 90 ? 15.82 -86.375 -42.531 1 75.31 90 TYR A O 1
ATOM 701 N N . LEU A 1 91 ? 13.594 -86.25 -42.438 1 73.19 91 LEU A N 1
ATOM 702 C CA . LEU A 1 91 ? 13.469 -87.188 -41.344 1 73.19 91 LEU A CA 1
ATOM 703 C C . LEU A 1 91 ? 13.148 -88.562 -41.875 1 73.19 91 LEU A C 1
ATOM 705 O O . LEU A 1 91 ? 12.062 -88.812 -42.406 1 73.19 91 LEU A O 1
ATOM 709 N N . GLY A 1 92 ? 14.172 -89.438 -41.938 1 71.06 92 GLY A N 1
ATOM 710 C CA . GLY A 1 92 ? 14 -90.812 -42.469 1 71.06 92 GLY A CA 1
ATOM 711 C C . GLY A 1 92 ? 13.961 -91.875 -41.438 1 71.06 92 GLY A C 1
ATOM 712 O O . GLY A 1 92 ? 14.547 -91.75 -40.344 1 71.06 92 GLY A O 1
ATOM 713 N N . SER A 1 93 ? 13.18 -92.812 -41.656 1 71 93 SER A N 1
ATOM 714 C CA . SER A 1 93 ? 13.148 -94.062 -40.875 1 71 93 SER A CA 1
ATOM 715 C C . SER A 1 93 ? 13.281 -95.25 -41.781 1 71 93 SER A C 1
ATOM 717 O O . SER A 1 93 ? 12.867 -95.25 -42.938 1 71 93 SER A O 1
ATOM 719 N N . PHE A 1 94 ? 14.18 -96.188 -41.375 1 71.94 94 PHE A N 1
ATOM 720 C CA . PHE A 1 94 ? 14.312 -97.375 -42.188 1 71.94 94 PHE A CA 1
ATOM 721 C C . PHE A 1 94 ? 14.086 -98.625 -41.344 1 71.94 94 PHE A C 1
ATOM 723 O O . PHE A 1 94 ? 14.25 -98.562 -40.125 1 71.94 94 PHE A O 1
ATOM 730 N N . ARG A 1 95 ? 13.578 -99.625 -42 1 63.59 95 ARG A N 1
ATOM 731 C CA . ARG A 1 95 ? 13.453 -100.938 -41.438 1 63.59 95 ARG A CA 1
ATOM 732 C C . ARG A 1 95 ? 13.859 -102 -42.438 1 63.59 95 ARG A C 1
ATOM 734 O O . ARG A 1 95 ? 13.43 -102 -43.594 1 63.59 95 ARG A O 1
ATOM 741 N N . ARG A 1 96 ? 14.781 -102.812 -41.938 1 65.81 96 ARG A N 1
ATOM 742 C CA . ARG A 1 96 ? 15.211 -103.938 -42.781 1 65.81 96 ARG A CA 1
ATOM 743 C C . ARG A 1 96 ? 14.219 -105.062 -42.688 1 65.81 96 ARG A C 1
ATOM 745 O O . ARG A 1 96 ? 13.758 -105.438 -41.594 1 65.81 96 ARG A O 1
ATOM 752 N N . ILE A 1 97 ? 13.789 -105.438 -43.844 1 56.72 97 ILE A N 1
ATOM 753 C CA . ILE A 1 97 ? 12.977 -106.625 -43.875 1 56.72 97 ILE A CA 1
ATOM 754 C C . ILE A 1 97 ? 13.875 -107.812 -44.188 1 56.72 97 ILE A C 1
ATOM 756 O O . ILE A 1 97 ? 14.273 -108.062 -45.344 1 56.72 97 ILE A O 1
ATOM 760 N N . GLY A 1 98 ? 14.68 -108.25 -43.281 1 50.69 98 GLY A N 1
ATOM 761 C CA . GLY A 1 98 ? 15.766 -109.188 -43.312 1 50.69 98 GLY A CA 1
ATOM 762 C C . GLY A 1 98 ? 15.594 -110.25 -44.375 1 50.69 98 GLY A C 1
ATOM 763 O O . GLY A 1 98 ? 16.5 -110.5 -45.188 1 50.69 98 GLY A O 1
ATOM 764 N N . TYR A 1 99 ? 14.531 -111.062 -44.344 1 45.38 99 TYR A N 1
ATOM 765 C CA . TYR A 1 99 ? 14.43 -112.25 -45.156 1 45.38 99 TYR A CA 1
ATOM 766 C C . TYR A 1 99 ? 14.258 -111.938 -46.625 1 45.38 99 TYR A C 1
ATOM 768 O O . TYR A 1 99 ? 14.617 -112.75 -47.5 1 45.38 99 TYR A O 1
ATOM 776 N N . ALA A 1 100 ? 13.789 -110.75 -46.969 1 50.69 100 ALA A N 1
ATOM 777 C CA . ALA A 1 100 ? 13.57 -110.375 -48.375 1 50.69 100 ALA A CA 1
ATOM 778 C C . ALA A 1 100 ? 14.727 -109.5 -48.906 1 50.69 100 ALA A C 1
ATOM 780 O O . ALA A 1 100 ? 14.781 -109.188 -50.094 1 50.69 100 ALA A O 1
ATOM 781 N N . GLY A 1 101 ? 15.609 -109.438 -48.094 1 57.41 101 GLY A N 1
ATOM 782 C CA . GLY A 1 101 ? 16.703 -108.562 -48.5 1 57.41 101 GLY A CA 1
ATOM 783 C C . GLY A 1 101 ? 16.234 -107.188 -48.906 1 57.41 101 GLY A C 1
ATOM 784 O O . GLY A 1 101 ? 16.781 -106.562 -49.844 1 57.41 101 GLY A O 1
ATOM 785 N N . LEU A 1 102 ? 15 -106.812 -48.312 1 64.06 102 LEU A N 1
ATOM 786 C CA . LEU A 1 102 ? 14.43 -105.562 -48.656 1 64.06 102 LEU A CA 1
ATOM 787 C C . LEU A 1 102 ? 14.438 -104.625 -47.438 1 64.06 102 LEU A C 1
ATOM 789 O O . LEU A 1 102 ? 14.445 -105.062 -46.312 1 64.06 102 LEU A O 1
ATOM 793 N N . GLY A 1 103 ? 14.68 -103.375 -47.656 1 70.62 103 GLY A N 1
ATOM 794 C CA . GLY A 1 103 ? 14.555 -102.312 -46.688 1 70.62 103 GLY A CA 1
ATOM 795 C C . GLY A 1 103 ? 13.461 -101.312 -47 1 70.62 103 GLY A C 1
ATOM 796 O O . GLY A 1 103 ? 13.328 -100.875 -48.156 1 70.62 103 GLY A O 1
ATOM 797 N N . VAL A 1 104 ? 12.508 -101.125 -46.031 1 69.38 104 VAL A N 1
ATOM 798 C CA . VAL A 1 104 ? 11.5 -100.125 -46.156 1 69.38 104 VAL A CA 1
ATOM 799 C C . VAL A 1 104 ? 12.008 -98.812 -45.531 1 69.38 104 VAL A C 1
ATOM 801 O O . VAL A 1 104 ? 12.484 -98.812 -44.406 1 69.38 104 VAL A O 1
ATOM 804 N N . ILE A 1 105 ? 12.023 -97.812 -46.312 1 72.94 105 ILE A N 1
ATOM 805 C CA . ILE A 1 105 ? 12.477 -96.5 -45.875 1 72.94 105 ILE A CA 1
ATOM 806 C C . ILE A 1 105 ? 11.328 -95.5 -45.938 1 72.94 105 ILE A C 1
ATOM 808 O O . ILE A 1 105 ? 10.578 -95.438 -46.938 1 72.94 105 ILE A O 1
ATOM 812 N N . SER A 1 106 ? 11.023 -94.875 -44.812 1 71.88 106 SER A N 1
ATOM 813 C CA . SER A 1 106 ? 10.141 -93.688 -44.781 1 71.88 106 SER A CA 1
ATOM 814 C C . SER A 1 106 ? 10.922 -92.438 -44.656 1 71.88 106 SER A C 1
ATOM 816 O O . SER A 1 106 ? 11.891 -92.375 -43.906 1 71.88 106 SER A O 1
ATOM 818 N N . SER A 1 107 ? 10.664 -91.5 -45.5 1 73 107 SER A N 1
ATOM 819 C CA . SER A 1 107 ? 11.344 -90.188 -45.469 1 73 107 SER A CA 1
ATOM 820 C C . SER A 1 107 ? 10.344 -89.062 -45.562 1 73 107 SER A C 1
ATOM 822 O O . SER A 1 107 ? 9.438 -89.062 -46.406 1 73 107 SER A O 1
ATOM 824 N N . THR A 1 108 ? 10.414 -88.125 -44.594 1 68.69 108 THR A N 1
ATOM 825 C CA . THR A 1 108 ? 9.586 -86.938 -44.562 1 68.69 108 THR A CA 1
ATOM 826 C C . THR A 1 108 ? 10.445 -85.688 -44.625 1 68.69 108 THR A C 1
ATOM 828 O O . THR A 1 108 ? 11.438 -85.562 -43.906 1 68.69 108 THR A O 1
ATOM 831 N N . SER A 1 109 ? 10.023 -84.812 -45.531 1 72.5 109 SER A N 1
ATOM 832 C CA . SER A 1 109 ? 10.75 -83.562 -45.625 1 72.5 109 SER A CA 1
ATOM 833 C C . SER A 1 109 ? 10.562 -82.688 -44.375 1 72.5 109 SER A C 1
ATOM 835 O O . SER A 1 109 ? 9.438 -82.5 -43.906 1 72.5 109 SER A O 1
ATOM 837 N N . GLU A 1 110 ? 11.672 -82.438 -43.75 1 71.38 110 GLU A N 1
ATOM 838 C CA . GLU A 1 110 ? 11.648 -81.562 -42.594 1 71.38 110 GLU A CA 1
ATOM 839 C C . GLU A 1 110 ? 10.922 -80.25 -42.875 1 71.38 110 GLU A C 1
ATOM 841 O O . GLU A 1 110 ? 10.164 -79.75 -42.031 1 71.38 110 GLU A O 1
ATOM 846 N N . LYS A 1 111 ? 11.148 -79.75 -44.062 1 71.25 111 LYS A N 1
ATOM 847 C CA . LYS A 1 111 ? 10.531 -78.5 -44.438 1 71.25 111 LYS A CA 1
ATOM 848 C C . LYS A 1 111 ? 9.016 -78.625 -44.469 1 71.25 111 LYS A C 1
ATOM 850 O O . LYS A 1 111 ? 8.312 -77.75 -44 1 71.25 111 LYS A O 1
ATOM 855 N N . LYS A 1 112 ? 8.594 -79.812 -44.969 1 66.81 112 LYS A N 1
ATOM 856 C CA . LYS A 1 112 ? 7.148 -80 -45.062 1 66.81 112 LYS A CA 1
ATOM 857 C C . LYS A 1 112 ? 6.543 -80.375 -43.719 1 66.81 112 LYS A C 1
ATOM 859 O O . LYS A 1 112 ? 5.438 -79.875 -43.375 1 66.81 112 LYS A O 1
ATOM 864 N N . ALA A 1 113 ? 7.281 -81.062 -42.875 1 61.97 113 ALA A N 1
ATOM 865 C CA . ALA A 1 113 ? 6.812 -81.438 -41.531 1 61.97 113 ALA A CA 1
ATOM 866 C C . ALA A 1 113 ? 6.66 -80.188 -40.625 1 61.97 113 ALA A C 1
ATOM 868 O O . ALA A 1 113 ? 5.707 -80.125 -39.844 1 61.97 113 ALA A O 1
ATOM 869 N N . PHE A 1 114 ? 7.488 -79.312 -40.719 1 64.5 114 PHE A N 1
ATOM 870 C CA . PHE A 1 114 ? 7.5 -78.188 -39.781 1 64.5 114 PHE A CA 1
ATOM 871 C C . PHE A 1 114 ? 6.898 -76.938 -40.406 1 64.5 114 PHE A C 1
ATOM 873 O O . PHE A 1 114 ? 6.898 -75.875 -39.812 1 64.5 114 PHE A O 1
ATOM 880 N N . GLU A 1 115 ? 6.41 -77.188 -41.562 1 69.75 115 GLU A N 1
ATOM 881 C CA . GLU A 1 115 ? 5.875 -76 -42.281 1 69.75 115 GLU A CA 1
ATOM 882 C C . GLU A 1 115 ? 4.773 -75.312 -41.469 1 69.75 115 GLU A C 1
ATOM 884 O O . GLU A 1 115 ? 4.758 -74.062 -41.344 1 69.75 115 GLU A O 1
ATOM 889 N N . GLU A 1 116 ? 3.961 -76.062 -40.781 1 63.34 116 GLU A N 1
ATOM 890 C CA . GLU A 1 116 ? 2.848 -75.5 -40.031 1 63.34 116 GLU A CA 1
ATOM 891 C C . GLU A 1 116 ? 3.336 -74.812 -38.75 1 63.34 116 GLU A C 1
ATOM 893 O O . GLU A 1 116 ? 2.82 -73.75 -38.375 1 63.34 116 GLU A O 1
ATOM 898 N N . VAL A 1 117 ? 4.301 -75.5 -38.219 1 63.72 117 VAL A N 1
ATOM 899 C CA . VAL A 1 117 ? 4.879 -74.938 -37 1 63.72 117 VAL A CA 1
ATOM 900 C C . VAL A 1 117 ? 5.512 -73.562 -37.312 1 63.72 117 VAL A C 1
ATOM 902 O O . VAL A 1 117 ? 5.32 -72.562 -36.594 1 63.72 117 VAL A O 1
ATOM 905 N N . TYR A 1 118 ? 6.133 -73.562 -38.406 1 67.75 118 TYR A N 1
ATOM 906 C CA . TYR A 1 118 ? 6.789 -72.312 -38.812 1 67.75 118 TYR A CA 1
ATOM 907 C C . TYR A 1 118 ? 5.766 -71.25 -39.156 1 67.75 118 TYR A C 1
ATOM 909 O O . TYR A 1 118 ? 5.965 -70.062 -38.812 1 67.75 118 TYR A O 1
ATOM 917 N N . ASN A 1 119 ? 4.609 -71.625 -39.594 1 72.44 119 ASN A N 1
ATOM 918 C CA . ASN A 1 119 ? 3.568 -70.688 -39.906 1 72.44 119 ASN A CA 1
ATOM 919 C C . ASN A 1 119 ? 2.953 -70.062 -38.625 1 72.44 119 ASN A C 1
ATOM 921 O O . ASN A 1 119 ? 2.695 -68.875 -38.562 1 72.44 119 ASN A O 1
ATOM 925 N N . ILE A 1 120 ? 2.852 -70.938 -37.656 1 71.56 120 ILE A N 1
ATOM 926 C CA . ILE A 1 120 ? 2.305 -70.438 -36.406 1 71.56 120 ILE A CA 1
ATOM 927 C C . ILE A 1 120 ? 3.289 -69.5 -35.719 1 71.56 120 ILE A C 1
ATOM 929 O O . ILE A 1 120 ? 2.895 -68.438 -35.219 1 71.56 120 ILE A O 1
ATOM 933 N N . GLN A 1 121 ? 4.5 -69.812 -35.781 1 71.38 121 GLN A N 1
ATOM 934 C CA . GLN A 1 121 ? 5.539 -68.938 -35.188 1 71.38 121 GLN A CA 1
ATOM 935 C C . GLN A 1 121 ? 5.59 -67.625 -35.906 1 71.38 121 GLN A C 1
ATOM 937 O O . GLN A 1 121 ? 5.688 -66.562 -35.25 1 71.38 121 GLN A O 1
ATOM 942 N N . LYS A 1 122 ? 5.434 -67.688 -37.188 1 74.62 122 LYS A N 1
ATOM 943 C CA . LYS A 1 122 ? 5.48 -66.438 -37.969 1 74.62 122 LYS A CA 1
ATOM 944 C C . LYS A 1 122 ? 4.297 -65.562 -37.625 1 74.62 122 LYS A C 1
ATOM 946 O O . LYS A 1 122 ? 4.457 -64.312 -37.438 1 74.62 122 LYS A O 1
ATOM 951 N N . ARG A 1 123 ? 3.191 -66.188 -37.375 1 74.94 123 ARG A N 1
ATOM 952 C CA . ARG A 1 123 ? 2 -65.438 -37.031 1 74.94 123 ARG A CA 1
ATOM 953 C C . ARG A 1 123 ? 2.131 -64.812 -35.656 1 74.94 123 ARG A C 1
ATOM 955 O O . ARG A 1 123 ? 1.771 -63.625 -35.469 1 74.94 123 ARG A O 1
ATOM 962 N N . ASN A 1 124 ?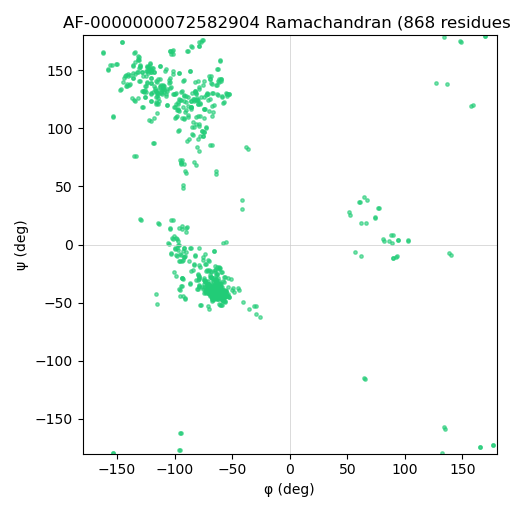 2.721 -65.562 -34.75 1 73.62 124 ASN A N 1
ATOM 963 C CA . ASN A 1 124 ? 2.906 -65 -33.406 1 73.62 124 ASN A CA 1
ATOM 964 C C . ASN A 1 124 ? 3.906 -63.875 -33.375 1 73.62 124 ASN A C 1
ATOM 966 O O . ASN A 1 124 ? 3.711 -62.875 -32.656 1 73.62 124 ASN A O 1
ATOM 970 N N . ILE A 1 125 ? 4.883 -64.062 -34.188 1 76.25 125 ILE A N 1
ATOM 971 C CA . ILE A 1 125 ? 5.895 -63 -34.281 1 76.25 125 ILE A CA 1
ATOM 972 C C . ILE A 1 125 ? 5.277 -61.719 -34.844 1 76.25 125 ILE A C 1
ATOM 974 O O . ILE A 1 125 ? 5.5 -60.625 -34.312 1 76.25 125 ILE A O 1
ATOM 978 N N . TYR A 1 126 ? 4.34 -61.938 -35.781 1 78.25 126 TYR A N 1
ATOM 979 C CA . TYR A 1 126 ? 3.676 -60.781 -36.375 1 78.25 126 TYR A CA 1
ATOM 980 C C . TYR A 1 126 ? 2.758 -60.094 -35.375 1 78.25 126 TYR A C 1
ATOM 982 O O . TYR A 1 126 ? 2.744 -58.875 -35.281 1 78.25 126 TYR A O 1
ATOM 990 N N . LEU A 1 127 ? 2.115 -60.875 -34.531 1 76.5 127 LEU A N 1
ATOM 991 C CA . LEU A 1 127 ? 1.201 -60.312 -33.531 1 76.5 127 LEU A CA 1
ATOM 992 C C . LEU A 1 127 ? 1.965 -59.531 -32.469 1 76.5 127 LEU A C 1
ATOM 994 O O . LEU A 1 127 ? 1.533 -58.469 -32.062 1 76.5 127 LEU A O 1
ATOM 998 N N . MET A 1 128 ? 3.109 -60.062 -32.125 1 74.38 128 MET A N 1
ATOM 999 C CA . MET A 1 128 ? 3.934 -59.406 -31.109 1 74.38 128 MET A CA 1
ATOM 1000 C C . MET A 1 128 ? 4.445 -58.062 -31.609 1 74.38 128 MET A C 1
ATOM 1002 O O . MET A 1 128 ? 4.449 -57.062 -30.875 1 74.38 128 MET A O 1
ATOM 1006 N N . ILE A 1 129 ? 4.785 -58.125 -32.875 1 78 129 ILE A N 1
ATOM 1007 C CA . ILE A 1 129 ? 5.309 -56.875 -33.469 1 78 129 ILE A CA 1
ATOM 1008 C C . ILE A 1 129 ? 4.211 -55.812 -33.531 1 78 129 ILE A C 1
ATOM 1010 O O . ILE A 1 129 ? 4.449 -54.656 -33.188 1 78 129 ILE A O 1
ATOM 1014 N N . VAL A 1 130 ? 2.992 -56.25 -33.688 1 77.81 130 VAL A N 1
ATOM 1015 C CA . VAL A 1 130 ? 1.872 -55.312 -33.781 1 77.81 130 VAL A CA 1
ATOM 1016 C C . VAL A 1 130 ? 1.568 -54.75 -32.406 1 77.81 130 VAL A C 1
ATOM 1018 O O . VAL A 1 130 ? 1.394 -53.531 -32.25 1 77.81 130 VAL A O 1
ATOM 1021 N N . VAL A 1 131 ? 1.603 -55.594 -31.391 1 74.62 131 VAL A N 1
ATOM 1022 C CA . VAL A 1 131 ? 1.271 -55.156 -30.031 1 74.62 131 VAL A CA 1
ATOM 1023 C C . VAL A 1 131 ? 2.332 -54.188 -29.531 1 74.62 131 VAL A C 1
ATOM 1025 O O . VAL A 1 131 ? 2.008 -53.156 -28.906 1 74.62 131 VAL A O 1
ATOM 1028 N N . VAL A 1 132 ? 3.594 -54.469 -29.797 1 75.69 132 VAL A N 1
ATOM 1029 C CA . VAL A 1 132 ? 4.688 -53.594 -29.359 1 75.69 132 VAL A CA 1
ATOM 1030 C C . VAL A 1 132 ? 4.578 -52.219 -30.031 1 75.69 132 VAL A C 1
ATOM 1032 O O . VAL A 1 132 ? 4.742 -51.188 -29.375 1 75.69 132 VAL A O 1
ATOM 1035 N N . ASN A 1 133 ? 4.234 -52.25 -31.281 1 79.62 133 ASN A N 1
ATOM 1036 C CA . ASN A 1 133 ? 4.117 -51 -32.031 1 79.62 133 ASN A CA 1
ATOM 1037 C C . ASN A 1 133 ? 2.957 -50.156 -31.5 1 79.62 133 ASN A C 1
ATOM 1039 O O . ASN A 1 133 ? 3.098 -48.938 -31.328 1 79.62 133 ASN A O 1
ATOM 1043 N N . VAL A 1 134 ? 1.839 -50.781 -31.141 1 76.12 134 VAL A N 1
ATOM 1044 C CA . VAL A 1 134 ? 0.674 -50.062 -30.625 1 76.12 134 VAL A CA 1
ATOM 1045 C C . VAL A 1 134 ? 0.988 -49.5 -29.25 1 76.12 134 VAL A C 1
ATOM 1047 O O . VAL A 1 134 ? 0.604 -48.375 -28.922 1 76.12 134 VAL A O 1
ATOM 1050 N N . SER A 1 135 ? 1.7 -50.25 -28.438 1 74.31 135 SER A N 1
ATOM 1051 C CA . SER A 1 135 ? 2.084 -49.781 -27.094 1 74.31 135 SER A CA 1
ATOM 1052 C C . SER A 1 135 ? 3 -48.562 -27.156 1 74.31 135 SER A C 1
ATOM 1054 O O . SER A 1 135 ? 2.836 -47.625 -26.391 1 74.31 135 SER A O 1
ATOM 1056 N N . ILE A 1 136 ? 3.916 -48.625 -28.094 1 75.69 136 ILE A N 1
ATOM 1057 C CA . ILE A 1 136 ? 4.852 -47.531 -28.25 1 75.69 136 ILE A CA 1
ATOM 1058 C C . ILE A 1 136 ? 4.098 -46.281 -28.719 1 75.69 136 ILE A C 1
ATOM 1060 O O . ILE A 1 136 ? 4.336 -45.188 -28.203 1 75.69 136 ILE A O 1
ATOM 1064 N N . LEU A 1 137 ? 3.148 -46.469 -29.562 1 77.88 137 LEU A N 1
ATOM 1065 C CA . LEU A 1 137 ? 2.338 -45.375 -30.062 1 77.88 137 LEU A CA 1
ATOM 1066 C C . LEU A 1 137 ? 1.497 -44.781 -28.938 1 77.88 137 LEU A C 1
ATOM 1068 O O . LEU A 1 137 ? 1.392 -43.531 -28.812 1 77.88 137 LEU A O 1
ATOM 1072 N N . PHE A 1 138 ? 0.962 -45.594 -28.031 1 74.88 138 PHE A N 1
ATOM 1073 C CA . PHE A 1 138 ? 0.146 -45.125 -26.906 1 74.88 138 PHE A CA 1
ATOM 1074 C C . PHE A 1 138 ? 0.984 -44.344 -25.906 1 74.88 138 PHE A C 1
ATOM 1076 O O . PHE A 1 138 ? 0.562 -43.281 -25.438 1 74.88 138 PHE A O 1
ATOM 1083 N N . VAL A 1 139 ? 2.143 -44.812 -25.609 1 70.81 139 VAL A N 1
ATOM 1084 C CA . VAL A 1 139 ? 3.041 -44.125 -24.688 1 70.81 139 VAL A CA 1
ATOM 1085 C C . VAL A 1 139 ? 3.461 -42.781 -25.25 1 70.81 139 VAL A C 1
ATOM 1087 O O . VAL A 1 139 ? 3.521 -41.781 -24.516 1 70.81 139 VAL A O 1
ATOM 1090 N N . PHE A 1 140 ? 3.707 -42.844 -26.5 1 73 140 PHE A N 1
ATOM 1091 C CA . PHE A 1 140 ? 4.133 -41.594 -27.172 1 73 140 PHE A CA 1
ATOM 1092 C C . PHE A 1 140 ? 3.023 -40.562 -27.141 1 73 140 PHE A C 1
ATOM 1094 O O . PHE A 1 140 ? 3.26 -39.406 -26.781 1 73 140 PHE A O 1
ATOM 1101 N N . PHE A 1 141 ? 1.81 -41 -27.375 1 75.94 141 PHE A N 1
ATOM 1102 C CA . PHE A 1 141 ? 0.675 -40.094 -27.406 1 75.94 141 PHE A CA 1
ATOM 1103 C C . PHE A 1 141 ? 0.34 -39.594 -26 1 75.94 141 PHE A C 1
ATOM 1105 O O . PHE A 1 141 ? 0.088 -38.406 -25.812 1 75.94 141 PHE A O 1
ATOM 1112 N N . TYR A 1 142 ? 0.4 -40.406 -25.047 1 73.69 142 TYR A N 1
ATOM 1113 C CA . TYR A 1 142 ? 0.075 -40.062 -23.672 1 73.69 142 TYR A CA 1
ATOM 1114 C C . TYR A 1 142 ? 1.142 -39.156 -23.078 1 73.69 142 TYR A C 1
ATOM 1116 O O . TYR A 1 142 ? 0.823 -38.188 -22.375 1 73.69 142 TYR A O 1
ATOM 1124 N N . ALA A 1 143 ? 2.326 -39.5 -23.406 1 70.44 143 ALA A N 1
ATOM 1125 C CA . ALA A 1 143 ? 3.43 -38.656 -22.938 1 70.44 143 ALA A CA 1
ATOM 1126 C C . ALA A 1 143 ? 3.334 -37.25 -23.5 1 70.44 143 ALA A C 1
ATOM 1128 O O . ALA A 1 143 ? 3.516 -36.281 -22.781 1 70.44 143 ALA A O 1
ATOM 1129 N N . ARG A 1 144 ? 2.984 -37.219 -24.656 1 73.94 144 ARG A N 1
ATOM 1130 C CA . ARG A 1 144 ? 2.906 -35.906 -25.312 1 73.94 144 ARG A CA 1
ATOM 1131 C C . ARG A 1 144 ? 1.719 -35.094 -24.797 1 73.94 144 ARG A C 1
ATOM 1133 O O . ARG A 1 144 ? 1.826 -33.906 -24.578 1 73.94 144 ARG A O 1
ATOM 1140 N N . ARG A 1 145 ? 0.675 -35.719 -24.562 1 75.19 145 ARG A N 1
ATOM 1141 C CA . ARG A 1 145 ? -0.538 -35.062 -24.094 1 75.19 145 ARG A CA 1
ATOM 1142 C C . ARG A 1 145 ? -0.387 -34.594 -22.656 1 75.19 145 ARG A C 1
ATOM 1144 O O . ARG A 1 145 ? -0.902 -33.531 -22.281 1 75.19 145 ARG A O 1
ATOM 1151 N N . LEU A 1 146 ? 0.334 -35.25 -21.922 1 75.19 146 LEU A N 1
ATOM 1152 C CA . LEU A 1 146 ? 0.494 -34.938 -20.5 1 75.19 146 LEU A CA 1
ATOM 1153 C C . LEU A 1 146 ? 1.738 -34.094 -20.266 1 75.19 146 LEU A C 1
ATOM 1155 O O . LEU A 1 146 ? 1.718 -33.188 -19.453 1 75.19 146 LEU A O 1
ATOM 1159 N N . THR A 1 147 ? 2.768 -34.375 -20.969 1 76.88 147 THR A N 1
ATOM 1160 C CA . THR A 1 147 ? 4.066 -33.75 -20.703 1 76.88 147 THR A CA 1
ATOM 1161 C C . THR A 1 147 ? 4.148 -32.344 -21.281 1 76.88 147 THR A C 1
ATOM 1163 O O . THR A 1 147 ? 4.703 -31.453 -20.672 1 76.88 147 THR A O 1
ATOM 1166 N N . ARG A 1 148 ? 3.562 -32.219 -22.438 1 82.38 148 ARG A N 1
ATOM 1167 C CA . ARG A 1 148 ? 3.73 -30.953 -23.109 1 82.38 148 ARG A CA 1
ATOM 1168 C C . ARG A 1 148 ? 3.15 -29.812 -22.297 1 82.38 148 ARG A C 1
ATOM 1170 O O . ARG A 1 148 ? 3.83 -28.812 -22.031 1 82.38 148 ARG A O 1
ATOM 1177 N N . PRO A 1 149 ? 1.874 -30.016 -21.891 1 83.62 149 PRO A N 1
ATOM 1178 C CA . PRO A 1 149 ? 1.325 -28.922 -21.078 1 83.62 149 PRO A CA 1
ATOM 1179 C C . PRO A 1 149 ? 2.105 -28.688 -19.797 1 83.62 149 PRO A C 1
ATOM 1181 O O . PRO A 1 149 ? 2.254 -27.547 -19.359 1 83.62 149 PRO A O 1
ATOM 1184 N N . ILE A 1 150 ? 2.627 -29.625 -19.203 1 83.31 150 ILE A N 1
ATOM 1185 C CA . ILE A 1 150 ? 3.363 -29.531 -17.938 1 83.31 150 ILE A CA 1
ATOM 1186 C C . ILE A 1 150 ? 4.68 -28.797 -18.172 1 83.31 150 ILE A C 1
ATOM 1188 O O . ILE A 1 150 ? 5.066 -27.938 -17.375 1 83.31 150 ILE A O 1
ATOM 1192 N N . LEU A 1 151 ? 5.285 -29.125 -19.219 1 84.81 151 LEU A N 1
ATOM 1193 C CA . LEU A 1 151 ? 6.543 -28.453 -19.531 1 84.81 151 LEU A CA 1
ATOM 1194 C C . LEU A 1 151 ? 6.312 -26.969 -19.797 1 84.81 151 LEU A C 1
ATOM 1196 O O . LEU A 1 151 ? 7.156 -26.141 -19.453 1 84.81 151 LEU A O 1
ATOM 1200 N N . LYS A 1 152 ? 5.219 -26.688 -20.391 1 88.88 152 LYS A N 1
ATOM 1201 C CA . LYS A 1 152 ? 4.871 -25.281 -20.578 1 88.88 152 LYS A CA 1
ATOM 1202 C C . LYS A 1 152 ? 4.711 -24.562 -19.234 1 88.88 152 LYS A C 1
ATOM 1204 O O . LYS A 1 152 ? 5.121 -23.406 -19.094 1 88.88 152 LYS A O 1
ATOM 1209 N N . LEU A 1 153 ? 4.102 -25.25 -18.344 1 90.31 153 LEU A N 1
ATOM 1210 C CA . LEU A 1 153 ? 3.938 -24.703 -17 1 90.31 153 LEU A CA 1
ATOM 1211 C C . LEU A 1 153 ? 5.289 -24.516 -16.312 1 90.31 153 LEU A C 1
ATOM 1213 O O . LEU A 1 153 ? 5.508 -23.531 -15.609 1 90.31 153 LEU A O 1
ATOM 1217 N N . VAL A 1 154 ? 6.137 -25.438 -16.516 1 88.44 154 VAL A N 1
ATOM 1218 C CA . VAL A 1 154 ? 7.48 -25.344 -15.953 1 88.44 154 VAL A CA 1
ATOM 1219 C C . VAL A 1 154 ? 8.195 -24.125 -16.547 1 88.44 154 VAL A C 1
ATOM 1221 O O . VAL A 1 154 ? 8.836 -23.359 -15.812 1 88.44 154 VAL A O 1
ATOM 1224 N N . ASP A 1 155 ? 8.055 -23.938 -17.734 1 90.31 155 ASP A N 1
ATOM 1225 C CA . ASP A 1 155 ? 8.656 -22.781 -18.375 1 90.31 155 ASP A CA 1
ATOM 1226 C C . ASP A 1 155 ? 8.078 -21.484 -17.828 1 90.31 155 ASP A C 1
ATOM 1228 O O . ASP A 1 155 ? 8.812 -20.516 -17.594 1 90.31 155 ASP A O 1
ATOM 1232 N N . ALA A 1 156 ? 6.82 -21.516 -17.719 1 91.25 156 ALA A N 1
ATOM 1233 C CA . ALA A 1 156 ? 6.156 -20.344 -17.141 1 91.25 156 ALA A CA 1
ATOM 1234 C C . ALA A 1 156 ? 6.652 -20.078 -15.727 1 91.25 156 ALA A C 1
ATOM 1236 O O . ALA A 1 156 ? 6.82 -18.922 -15.328 1 91.25 156 ALA A O 1
ATOM 1237 N N . SER A 1 157 ? 6.855 -21.094 -15 1 90.12 157 SER A N 1
ATOM 1238 C CA . SER A 1 157 ? 7.367 -20.953 -13.641 1 90.12 157 SER A CA 1
ATOM 1239 C C . SER A 1 157 ? 8.742 -20.297 -13.633 1 90.12 157 SER A C 1
ATOM 1241 O O . SER A 1 157 ? 9.055 -19.5 -12.75 1 90.12 157 SER A O 1
ATOM 1243 N N . LYS A 1 158 ? 9.547 -20.625 -14.562 1 89.19 158 LYS A N 1
ATOM 1244 C CA . LYS A 1 158 ? 10.859 -20 -14.672 1 89.19 158 LYS A CA 1
ATOM 1245 C C . LYS A 1 158 ? 10.742 -18.5 -14.953 1 89.19 158 LYS A C 1
ATOM 1247 O O . LYS A 1 158 ? 11.508 -17.703 -14.43 1 89.19 158 LYS A O 1
ATOM 1252 N N . GLN A 1 159 ? 9.773 -18.234 -15.758 1 89.75 159 GLN A N 1
ATOM 1253 C CA . GLN A 1 159 ? 9.523 -16.828 -16.047 1 89.75 159 GLN A CA 1
ATOM 1254 C C . GLN A 1 159 ? 9.109 -16.062 -14.797 1 89.75 159 GLN A C 1
ATOM 1256 O O . GLN A 1 159 ? 9.578 -14.953 -14.555 1 89.75 159 GLN A O 1
ATOM 1261 N N . ILE A 1 160 ? 8.297 -16.594 -14.031 1 88.88 160 ILE A N 1
ATOM 1262 C CA . ILE A 1 160 ? 7.816 -15.984 -12.797 1 88.88 160 ILE A CA 1
ATOM 1263 C C . ILE A 1 160 ? 8.984 -15.773 -11.836 1 88.88 160 ILE A C 1
ATOM 1265 O O . ILE A 1 160 ? 9.078 -14.734 -11.18 1 88.88 160 ILE A O 1
ATOM 1269 N N . GLU A 1 161 ? 9.859 -16.719 -11.781 1 86.44 161 GLU A N 1
ATOM 1270 C CA . GLU A 1 161 ? 11.031 -16.625 -10.914 1 86.44 161 GLU A CA 1
ATOM 1271 C C . GLU A 1 161 ? 11.93 -15.469 -11.328 1 86.44 161 GLU A C 1
ATOM 1273 O O . GLU A 1 161 ? 12.648 -14.906 -10.5 1 86.44 161 GLU A O 1
ATOM 1278 N N . GLN A 1 162 ? 11.797 -15.141 -12.609 1 88.06 162 GLN A N 1
ATOM 1279 C CA . GLN A 1 162 ? 12.625 -14.055 -13.125 1 88.06 162 GLN A CA 1
ATOM 1280 C C . GLN A 1 162 ? 11.906 -12.719 -13.016 1 88.06 162 GLN A C 1
ATOM 1282 O O . GLN A 1 162 ? 12.445 -11.688 -13.422 1 88.06 162 GLN A O 1
ATOM 1287 N N . GLY A 1 163 ? 10.734 -12.75 -12.57 1 85.81 163 GLY A N 1
ATOM 1288 C CA . GLY A 1 163 ? 10.016 -11.508 -12.312 1 85.81 163 GLY A CA 1
ATOM 1289 C C . GLY A 1 163 ? 9 -11.172 -13.391 1 85.81 163 GLY A C 1
ATOM 1290 O O . GLY A 1 163 ? 8.406 -10.094 -13.375 1 85.81 163 GLY A O 1
ATOM 1291 N N . ASN A 1 164 ? 8.875 -12.094 -14.336 1 89.31 164 ASN A N 1
ATOM 1292 C CA . ASN A 1 164 ? 7.859 -11.914 -15.367 1 89.31 164 ASN A CA 1
ATOM 1293 C C . ASN A 1 164 ? 6.543 -12.578 -14.977 1 89.31 164 ASN A C 1
ATOM 1295 O O . ASN A 1 164 ? 6.391 -13.789 -15.117 1 89.31 164 ASN A O 1
ATOM 1299 N N . PHE A 1 165 ? 5.609 -11.789 -14.672 1 89.94 165 PHE A N 1
ATOM 1300 C CA . PHE A 1 165 ? 4.383 -12.352 -14.117 1 89.94 165 PHE A CA 1
ATOM 1301 C C . PHE A 1 165 ? 3.279 -12.375 -15.172 1 89.94 165 PHE A C 1
ATOM 1303 O O . PHE A 1 165 ? 2.207 -12.945 -14.938 1 89.94 165 PHE A O 1
ATOM 1310 N N . HIS A 1 166 ? 3.564 -11.758 -16.312 1 88.31 166 HIS A N 1
ATOM 1311 C CA . HIS A 1 166 ? 2.586 -11.812 -17.391 1 88.31 166 HIS A CA 1
ATOM 1312 C C . HIS A 1 166 ? 2.752 -13.086 -18.219 1 88.31 166 HIS A C 1
ATOM 1314 O O . HIS A 1 166 ? 3.51 -13.102 -19.188 1 88.31 166 HIS A O 1
ATOM 1320 N N . ILE A 1 167 ? 1.991 -14.062 -17.875 1 88.12 167 ILE A N 1
ATOM 1321 C CA . ILE A 1 167 ? 2.1 -15.375 -18.5 1 88.12 167 ILE A CA 1
ATOM 1322 C C . ILE A 1 167 ? 1.038 -15.523 -19.578 1 88.12 167 ILE A C 1
ATOM 1324 O O . ILE A 1 167 ? -0.156 -15.367 -19.312 1 88.12 167 ILE A O 1
ATOM 1328 N N . ASP A 1 168 ? 1.562 -15.75 -20.75 1 88.56 168 ASP A N 1
ATOM 1329 C CA . ASP A 1 168 ? 0.655 -15.992 -21.859 1 88.56 168 ASP A CA 1
ATOM 1330 C C . ASP A 1 168 ? 0.427 -17.484 -22.062 1 88.56 168 ASP A C 1
ATOM 1332 O O . ASP A 1 168 ? 0.995 -18.094 -22.969 1 88.56 168 ASP A O 1
ATOM 1336 N N . LEU A 1 169 ? -0.268 -18.109 -21.172 1 90.44 169 LEU A N 1
ATOM 1337 C CA . LEU A 1 169 ? -0.611 -19.516 -21.234 1 90.44 169 LEU A CA 1
ATOM 1338 C C . LEU A 1 169 ? -2.125 -19.719 -21.234 1 90.44 169 LEU A C 1
ATOM 1340 O O . LEU A 1 169 ? -2.836 -19.078 -20.453 1 90.44 169 LEU A O 1
ATOM 1344 N N . LYS A 1 170 ? -2.586 -20.484 -22.156 1 90.69 170 LYS A N 1
ATOM 1345 C CA . LYS A 1 170 ? -4 -20.844 -22.203 1 90.69 170 LYS A CA 1
ATOM 1346 C C . LYS A 1 170 ? -4.195 -22.344 -21.984 1 90.69 170 LYS A C 1
ATOM 1348 O O . LYS A 1 170 ? -3.408 -23.156 -22.469 1 90.69 170 LYS A O 1
ATOM 1353 N N . PRO A 1 171 ? -5.199 -22.656 -21.25 1 88.62 171 PRO A N 1
ATOM 1354 C CA . PRO A 1 171 ? -5.477 -24.078 -21.094 1 88.62 171 PRO A CA 1
ATOM 1355 C C . PRO A 1 171 ? -5.734 -24.781 -22.422 1 88.62 171 PRO A C 1
ATOM 1357 O O . PRO A 1 171 ? -6.492 -24.281 -23.25 1 88.62 171 PRO A O 1
ATOM 1360 N N . GLU A 1 172 ? -5.035 -25.797 -22.625 1 82 172 GLU A N 1
ATOM 1361 C CA . GLU A 1 172 ? -5.176 -26.547 -23.875 1 82 172 GLU A CA 1
ATOM 1362 C C . GLU A 1 172 ? -6.184 -27.688 -23.719 1 82 172 GLU A C 1
ATOM 1364 O O . GLU A 1 172 ? -6.586 -28.297 -24.719 1 82 172 GLU A O 1
ATOM 1369 N N . SER A 1 173 ? -6.492 -27.938 -22.391 1 78.25 173 SER A N 1
ATOM 1370 C CA . SER A 1 173 ? -7.434 -29.031 -22.125 1 78.25 173 SER A CA 1
ATOM 1371 C C . SER A 1 173 ? -8.453 -28.609 -21.062 1 78.25 173 SER A C 1
ATOM 1373 O O . SER A 1 173 ? -8.234 -27.656 -20.328 1 78.25 173 SER A O 1
ATOM 1375 N N . GLY A 1 174 ? -9.602 -29.219 -21.109 1 80.75 174 GLY A N 1
ATOM 1376 C CA . GLY A 1 174 ? -10.625 -28.953 -20.109 1 80.75 174 GLY A CA 1
ATOM 1377 C C . GLY A 1 174 ? -10.531 -29.859 -18.891 1 80.75 174 GLY A C 1
ATOM 1378 O O . GLY A 1 174 ? -11.508 -30.031 -18.172 1 80.75 174 GLY A O 1
ATOM 1379 N N . ASP A 1 175 ? -9.398 -30.516 -18.766 1 82.88 175 ASP A N 1
ATOM 1380 C CA . ASP A 1 175 ? -9.188 -31.438 -17.656 1 82.88 175 ASP A CA 1
ATOM 1381 C C . ASP A 1 175 ? -8.461 -30.75 -16.5 1 82.88 175 ASP A C 1
ATOM 1383 O O . ASP A 1 175 ? -8.477 -29.516 -16.406 1 82.88 175 ASP A O 1
ATOM 1387 N N . GLU A 1 176 ? -7.926 -31.594 -15.641 1 84.12 176 GLU A N 1
ATOM 1388 C CA . GLU A 1 176 ? -7.266 -31.094 -14.445 1 84.12 176 GLU A CA 1
ATOM 1389 C C . GLU A 1 176 ? -6.047 -30.25 -14.805 1 84.12 176 GLU A C 1
ATOM 1391 O O . GLU A 1 176 ? -5.73 -29.266 -14.117 1 84.12 176 GLU A O 1
ATOM 1396 N N . ILE A 1 177 ? -5.453 -30.609 -15.883 1 84.19 177 ILE A N 1
ATOM 1397 C CA . ILE A 1 177 ? -4.273 -29.859 -16.297 1 84.19 177 ILE A CA 1
ATOM 1398 C C . ILE A 1 177 ? -4.68 -28.469 -16.797 1 84.19 177 ILE A C 1
ATOM 1400 O O . ILE A 1 177 ? -3.986 -27.484 -16.531 1 84.19 177 ILE A O 1
ATOM 1404 N N . GLY A 1 178 ? -5.801 -28.453 -17.484 1 87.94 178 GLY A N 1
ATOM 1405 C CA . GLY A 1 178 ? -6.336 -27.156 -17.891 1 87.94 178 GLY A CA 1
ATOM 1406 C C . GLY A 1 178 ? -6.664 -26.25 -16.734 1 87.94 178 GLY A C 1
ATOM 1407 O O . GLY A 1 178 ? -6.355 -25.062 -16.766 1 87.94 178 GLY A O 1
ATOM 1408 N N . ARG A 1 179 ? -7.273 -26.844 -15.789 1 87.06 179 ARG A N 1
ATOM 1409 C CA . ARG A 1 179 ? -7.598 -26.078 -14.586 1 87.06 179 ARG A CA 1
ATOM 1410 C C . ARG A 1 179 ? -6.332 -25.562 -13.906 1 87.06 179 ARG A C 1
ATOM 1412 O O . ARG A 1 179 ? -6.289 -24.438 -13.438 1 87.06 179 ARG A O 1
ATOM 1419 N N . LEU A 1 180 ? -5.371 -26.438 -13.805 1 88.88 180 LEU A N 1
ATOM 1420 C CA . LEU A 1 180 ? -4.09 -26.031 -13.227 1 88.88 180 LEU A CA 1
ATOM 1421 C C . LEU A 1 180 ? -3.469 -24.891 -14.008 1 88.88 180 LEU A C 1
ATOM 1423 O O . LEU A 1 180 ? -2.949 -23.938 -13.422 1 88.88 180 LEU A O 1
ATOM 1427 N N . THR A 1 181 ? -3.557 -25 -15.297 1 91.81 181 THR A N 1
ATOM 1428 C CA . THR A 1 181 ? -3.008 -23.953 -16.156 1 91.81 181 THR A CA 1
ATOM 1429 C C . THR A 1 181 ? -3.709 -22.625 -15.906 1 91.81 181 THR A C 1
ATOM 1431 O O . THR A 1 181 ? -3.055 -21.594 -15.758 1 91.81 181 THR A O 1
ATOM 1434 N N . SER A 1 182 ? -4.988 -22.688 -15.812 1 91.06 182 SER A N 1
ATOM 1435 C CA . SER A 1 182 ? -5.758 -21.469 -15.562 1 91.06 182 SER A CA 1
ATOM 1436 C C . SER A 1 182 ? -5.402 -20.859 -14.211 1 91.06 182 SER A C 1
ATOM 1438 O O . SER A 1 182 ? -5.227 -19.641 -14.102 1 91.06 182 SER A O 1
ATOM 1440 N N . SER A 1 183 ? -5.348 -21.734 -13.305 1 89.12 183 SER A N 1
ATOM 1441 C CA . SER A 1 183 ? -5.004 -21.266 -11.969 1 89.12 183 SER A CA 1
ATOM 1442 C C . SER A 1 183 ? -3.605 -20.656 -11.945 1 89.12 183 SER A C 1
ATOM 1444 O O . SER A 1 183 ? -3.381 -19.641 -11.281 1 89.12 183 SER A O 1
ATOM 1446 N N . PHE A 1 184 ? -2.742 -21.281 -12.633 1 91.19 184 PHE A N 1
ATOM 1447 C CA . PHE A 1 184 ? -1.369 -20.797 -12.711 1 91.19 184 PHE A CA 1
ATOM 1448 C C . PHE A 1 184 ? -1.322 -19.391 -13.32 1 91.19 184 PHE A C 1
ATOM 1450 O O . PHE A 1 184 ? -0.629 -18.516 -12.805 1 91.19 184 PHE A O 1
ATOM 1457 N N . VAL A 1 185 ? -2.051 -19.203 -14.336 1 91.56 185 VAL A N 1
ATOM 1458 C CA . VAL A 1 185 ? -2.1 -17.906 -15 1 91.56 185 VAL A CA 1
ATOM 1459 C C . VAL A 1 185 ? -2.689 -16.859 -14.055 1 91.56 185 VAL A C 1
ATOM 1461 O O . VAL A 1 185 ? -2.191 -15.742 -13.969 1 91.56 185 VAL A O 1
ATOM 1464 N N . GLU A 1 186 ? -3.699 -17.203 -13.383 1 90.56 186 GLU A N 1
ATOM 1465 C CA . GLU A 1 186 ? -4.328 -16.297 -12.414 1 90.56 186 GLU A CA 1
ATOM 1466 C C . GLU A 1 186 ? -3.357 -15.93 -11.297 1 90.56 186 GLU A C 1
ATOM 1468 O O . GLU A 1 186 ? -3.336 -14.789 -10.836 1 90.56 186 GLU A O 1
ATOM 1473 N N . MET A 1 187 ? -2.584 -16.859 -10.875 1 90.69 187 MET A N 1
ATOM 1474 C CA . MET A 1 187 ? -1.583 -16.594 -9.844 1 90.69 187 MET A CA 1
ATOM 1475 C C . MET A 1 187 ? -0.525 -15.617 -10.344 1 90.69 187 MET A C 1
ATOM 1477 O O . MET A 1 187 ? -0.063 -14.766 -9.594 1 90.69 187 MET A O 1
ATOM 1481 N N . GLY A 1 188 ? -0.183 -15.844 -11.578 1 91.25 188 GLY A N 1
ATOM 1482 C CA . GLY A 1 188 ? 0.733 -14.883 -12.18 1 91.25 188 GLY A CA 1
ATOM 1483 C C . GLY A 1 188 ? 0.205 -13.461 -12.156 1 91.25 188 GLY A C 1
ATOM 1484 O O . GLY A 1 188 ? 0.937 -12.523 -11.82 1 91.25 188 GLY A O 1
ATOM 1485 N N . LYS A 1 189 ? -1.018 -13.289 -12.492 1 88.62 189 LYS A N 1
ATOM 1486 C CA . LYS A 1 189 ? -1.671 -11.984 -12.438 1 88.62 189 LYS A CA 1
ATOM 1487 C C . LYS A 1 189 ? -1.684 -11.438 -11.008 1 88.62 189 LYS A C 1
ATOM 1489 O O . LYS A 1 189 ? -1.461 -10.242 -10.797 1 88.62 189 LYS A O 1
ATOM 1494 N N . GLY A 1 190 ? -1.981 -12.289 -10.117 1 87.56 190 GLY A N 1
ATOM 1495 C CA . GLY A 1 190 ? -1.956 -11.891 -8.719 1 87.56 190 GLY A CA 1
ATOM 1496 C C . GLY A 1 190 ? -0.603 -11.375 -8.266 1 87.56 190 GLY A C 1
ATOM 1497 O O . GLY A 1 190 ? -0.525 -10.391 -7.523 1 87.56 190 GLY A O 1
ATOM 1498 N N . LEU A 1 191 ? 0.434 -11.984 -8.727 1 89.12 191 LEU A N 1
ATOM 1499 C CA . LEU A 1 191 ? 1.787 -11.562 -8.383 1 89.12 191 LEU A CA 1
ATOM 1500 C C . LEU A 1 191 ? 2.117 -10.219 -9.031 1 89.12 191 LEU A C 1
ATOM 1502 O O . LEU A 1 191 ? 2.805 -9.391 -8.43 1 89.12 191 LEU A O 1
ATOM 1506 N N . SER A 1 192 ? 1.647 -10.062 -10.211 1 88.12 192 SER A N 1
ATOM 1507 C CA . SER A 1 192 ? 1.801 -8.766 -10.859 1 88.12 192 SER A CA 1
ATOM 1508 C C . SER A 1 192 ? 1.126 -7.664 -10.055 1 88.12 192 SER A C 1
ATOM 1510 O O . SER A 1 192 ? 1.696 -6.586 -9.875 1 88.12 192 SER A O 1
ATOM 1512 N N . ASP A 1 193 ? -0.015 -7.941 -9.625 1 85.75 193 ASP A N 1
ATOM 1513 C CA . ASP A 1 193 ? -0.752 -6.996 -8.789 1 85.75 193 ASP A CA 1
ATOM 1514 C C . ASP A 1 193 ? 0.01 -6.688 -7.5 1 85.75 193 ASP A C 1
ATOM 1516 O O . ASP A 1 193 ? 0.012 -5.547 -7.031 1 85.75 193 ASP A O 1
ATOM 1520 N N . ARG A 1 194 ? 0.581 -7.715 -6.957 1 84.38 194 ARG A N 1
ATOM 1521 C CA . ARG A 1 194 ? 1.384 -7.543 -5.75 1 84.38 194 ARG A CA 1
ATOM 1522 C C . ARG A 1 194 ? 2.52 -6.555 -5.984 1 84.38 194 ARG A C 1
ATOM 1524 O O . ARG A 1 194 ? 2.756 -5.664 -5.16 1 84.38 194 ARG A O 1
ATOM 1531 N N . ASP A 1 195 ? 3.201 -6.645 -7.043 1 85.44 195 ASP A N 1
ATOM 1532 C CA . ASP A 1 195 ? 4.316 -5.754 -7.352 1 85.44 195 ASP A CA 1
ATOM 1533 C C . ASP A 1 195 ? 3.838 -4.32 -7.559 1 85.44 195 ASP A C 1
ATOM 1535 O O . ASP A 1 195 ? 4.484 -3.373 -7.113 1 85.44 195 ASP A O 1
ATOM 1539 N N . LYS A 1 196 ? 2.756 -4.18 -8.219 1 83.81 196 LYS A N 1
ATOM 1540 C CA . LYS A 1 196 ? 2.166 -2.857 -8.414 1 83.81 196 LYS A CA 1
ATOM 1541 C C . LYS A 1 196 ? 1.778 -2.223 -7.086 1 83.81 196 LYS A C 1
ATOM 1543 O O . LYS A 1 196 ? 2.004 -1.029 -6.871 1 83.81 196 LYS A O 1
ATOM 1548 N N . MET A 1 197 ? 1.254 -3.029 -6.266 1 83.62 197 MET A N 1
ATOM 1549 C CA . MET A 1 197 ? 0.832 -2.555 -4.949 1 83.62 197 MET A CA 1
ATOM 1550 C C . MET A 1 197 ? 2.035 -2.131 -4.113 1 83.62 197 MET A C 1
ATOM 1552 O O . MET A 1 197 ? 1.978 -1.128 -3.398 1 83.62 197 MET A O 1
ATOM 1556 N N . LYS A 1 198 ? 2.99 -2.922 -4.184 1 83.88 198 LYS A N 1
ATOM 1557 C CA . LYS A 1 198 ? 4.211 -2.604 -3.449 1 83.88 198 LYS A CA 1
ATOM 1558 C C . LYS A 1 198 ? 4.793 -1.268 -3.9 1 83.88 198 LYS A C 1
ATOM 1560 O O . LYS A 1 198 ? 5.188 -0.444 -3.072 1 83.88 198 LYS A O 1
ATOM 1565 N N . ASP A 1 199 ? 4.812 -1.069 -5.152 1 84.75 199 ASP A N 1
ATOM 1566 C CA . ASP A 1 199 ? 5.328 0.179 -5.707 1 84.75 199 ASP A CA 1
ATOM 1567 C C . ASP A 1 199 ? 4.461 1.364 -5.289 1 84.75 199 ASP A C 1
ATOM 1569 O O . ASP A 1 199 ? 4.98 2.408 -4.887 1 84.75 199 ASP A O 1
ATOM 1573 N N . ALA A 1 200 ? 3.193 1.19 -5.391 1 83.88 200 ALA A N 1
ATOM 1574 C CA . ALA A 1 200 ? 2.256 2.246 -5.02 1 83.88 200 ALA A CA 1
ATOM 1575 C C . ALA A 1 200 ? 2.344 2.559 -3.527 1 83.88 200 ALA A C 1
ATOM 1577 O O . ALA A 1 200 ? 2.369 3.727 -3.133 1 83.88 200 ALA A O 1
ATOM 1578 N N . PHE A 1 201 ? 2.398 1.522 -2.781 1 85.75 201 PHE A N 1
ATOM 1579 C CA . PHE A 1 201 ? 2.518 1.685 -1.338 1 85.75 201 PHE A CA 1
ATOM 1580 C C . PHE A 1 201 ? 3.787 2.447 -0.981 1 85.75 201 PHE A C 1
ATOM 1582 O O . PHE A 1 201 ? 3.77 3.316 -0.107 1 85.75 201 PHE A O 1
ATOM 1589 N N . GLY A 1 202 ? 4.797 2.164 -1.602 1 83.81 202 GLY A N 1
ATOM 1590 C CA . GLY A 1 202 ? 6.047 2.877 -1.392 1 83.81 202 GLY A CA 1
ATOM 1591 C C . GLY A 1 202 ? 5.953 4.355 -1.71 1 83.81 202 GLY A C 1
ATOM 1592 O O . GLY A 1 202 ? 6.539 5.188 -1.014 1 83.81 202 GLY A O 1
ATOM 1593 N N . LYS A 1 203 ? 5.203 4.668 -2.678 1 84.25 203 LYS A N 1
ATOM 1594 C CA . LYS A 1 203 ? 5.059 6.059 -3.098 1 84.25 203 LYS A CA 1
ATOM 1595 C C . LYS A 1 203 ? 4.113 6.816 -2.168 1 84.25 203 LYS A C 1
ATOM 1597 O O . LYS A 1 203 ? 4.25 8.031 -1.994 1 84.25 203 LYS A O 1
ATOM 1602 N N . PHE A 1 204 ? 3.195 6.168 -1.546 1 82.81 204 PHE A N 1
ATOM 1603 C CA . PHE A 1 204 ? 2.191 6.828 -0.72 1 82.81 204 PHE A CA 1
ATOM 1604 C C . PHE A 1 204 ? 2.631 6.867 0.738 1 82.81 204 PHE A C 1
ATOM 1606 O O . PHE A 1 204 ? 2.17 7.715 1.507 1 82.81 204 PHE A O 1
ATOM 1613 N N . VAL A 1 205 ? 3.416 5.969 1.265 1 81.62 205 VAL A N 1
ATOM 1614 C CA . VAL A 1 205 ? 3.848 5.91 2.656 1 81.62 205 VAL A CA 1
ATOM 1615 C C . VAL A 1 205 ? 5.359 6.098 2.736 1 81.62 205 VAL A C 1
ATOM 1617 O O . VAL A 1 205 ? 5.855 6.848 3.582 1 81.62 205 VAL A O 1
ATOM 1620 N N . ASN A 1 206 ? 6.195 5.652 2.084 1 82.69 206 ASN A N 1
ATOM 1621 C CA . ASN A 1 206 ? 7.648 5.527 2.043 1 82.69 206 ASN A CA 1
ATOM 1622 C C . ASN A 1 206 ? 8.086 4.074 1.88 1 82.69 206 ASN A C 1
ATOM 1624 O O . ASN A 1 206 ? 7.52 3.178 2.51 1 82.69 206 ASN A O 1
ATOM 1628 N N . LYS A 1 207 ? 9.07 3.928 1.068 1 82.5 207 LYS A N 1
ATOM 1629 C CA . LYS A 1 207 ? 9.508 2.584 0.696 1 82.5 207 LYS A CA 1
ATOM 1630 C C . LYS A 1 207 ? 9.992 1.807 1.915 1 82.5 207 LYS A C 1
ATOM 1632 O O . LYS A 1 207 ? 9.672 0.626 2.072 1 82.5 207 LYS A O 1
ATOM 1637 N N . ASP A 1 208 ? 10.711 2.484 2.773 1 84.19 208 ASP A N 1
ATOM 1638 C CA . ASP A 1 208 ? 11.266 1.809 3.943 1 84.19 208 ASP A CA 1
ATOM 1639 C C . ASP A 1 208 ? 10.164 1.385 4.906 1 84.19 208 ASP A C 1
ATOM 1641 O O . ASP A 1 208 ? 10.195 0.28 5.457 1 84.19 208 ASP A O 1
ATOM 1645 N N . ILE A 1 209 ? 9.242 2.217 5.062 1 82.5 209 ILE A N 1
ATOM 1646 C CA . ILE A 1 209 ? 8.125 1.912 5.957 1 82.5 209 ILE A CA 1
ATOM 1647 C C . ILE A 1 209 ? 7.281 0.789 5.359 1 82.5 209 ILE A C 1
ATOM 1649 O O . ILE A 1 209 ? 6.852 -0.118 6.078 1 82.5 209 ILE A O 1
ATOM 1653 N N . ALA A 1 210 ? 7.02 0.895 4.105 1 82.31 210 ALA A N 1
ATOM 1654 C CA . ALA A 1 210 ? 6.258 -0.142 3.416 1 82.31 210 ALA A CA 1
ATOM 1655 C C . ALA A 1 210 ? 6.895 -1.516 3.619 1 82.31 210 ALA A C 1
ATOM 1657 O O . ALA A 1 210 ? 6.195 -2.496 3.879 1 82.31 210 ALA A O 1
ATOM 1658 N N . GLU A 1 211 ? 8.148 -1.631 3.531 1 82.5 211 GLU A N 1
ATOM 1659 C CA . GLU A 1 211 ? 8.867 -2.889 3.713 1 82.5 211 GLU A CA 1
ATOM 1660 C C . GLU A 1 211 ? 8.742 -3.391 5.148 1 82.5 211 GLU A C 1
ATOM 1662 O O . GLU A 1 211 ? 8.586 -4.594 5.379 1 82.5 211 GLU A O 1
ATOM 1667 N N . MET A 1 212 ? 8.773 -2.469 6.016 1 82.62 212 MET A N 1
ATOM 1668 C CA . MET A 1 212 ? 8.648 -2.84 7.422 1 82.62 212 MET A CA 1
ATOM 1669 C C . MET A 1 212 ? 7.262 -3.4 7.715 1 82.62 212 MET A C 1
ATOM 1671 O O . MET A 1 212 ? 7.121 -4.352 8.484 1 82.62 212 MET A O 1
ATOM 1675 N N . VAL A 1 213 ? 6.32 -2.785 7.172 1 77.56 213 VAL A N 1
ATOM 1676 C CA . VAL A 1 213 ? 4.941 -3.23 7.359 1 77.56 213 VAL A CA 1
ATOM 1677 C C . VAL A 1 213 ? 4.781 -4.652 6.824 1 77.56 213 VAL A C 1
ATOM 1679 O O . VAL A 1 213 ? 4.156 -5.5 7.465 1 77.56 213 VAL A O 1
ATOM 1682 N N . LEU A 1 214 ? 5.363 -4.895 5.695 1 75.38 214 LEU A N 1
ATOM 1683 C CA . LEU A 1 214 ? 5.273 -6.203 5.059 1 75.38 214 LEU A CA 1
ATOM 1684 C C . LEU A 1 214 ? 5.965 -7.266 5.906 1 75.38 214 LEU A C 1
ATOM 1686 O O . LEU A 1 214 ? 5.531 -8.422 5.934 1 75.38 214 LEU A O 1
ATOM 1690 N N . ARG A 1 215 ? 6.949 -6.836 6.602 1 81.88 215 ARG A N 1
ATOM 1691 C CA . ARG A 1 215 ? 7.699 -7.773 7.43 1 81.88 215 ARG A CA 1
ATOM 1692 C C . ARG A 1 215 ? 7.043 -7.945 8.797 1 81.88 215 ARG A C 1
ATOM 1694 O O . ARG A 1 215 ? 7.512 -8.734 9.625 1 81.88 215 ARG A O 1
ATOM 1701 N N . GLY A 1 216 ? 6 -7.191 8.961 1 76.62 216 GLY A N 1
ATOM 1702 C CA . GLY A 1 216 ? 5.297 -7.277 10.234 1 76.62 216 GLY A CA 1
ATOM 1703 C C . GLY A 1 216 ? 6.043 -6.613 11.375 1 76.62 216 GLY A C 1
ATOM 1704 O O . GLY A 1 216 ? 5.879 -6.992 12.539 1 76.62 216 GLY A O 1
ATOM 1705 N N . GLU A 1 217 ? 6.859 -5.738 11.031 1 74.5 217 GLU A N 1
ATOM 1706 C CA . GLU A 1 217 ? 7.723 -5.098 12.023 1 74.5 217 GLU A CA 1
ATOM 1707 C C . GLU A 1 217 ? 7.078 -3.828 12.57 1 74.5 217 GLU A C 1
ATOM 1709 O O . GLU A 1 217 ? 7.613 -3.209 13.5 1 74.5 217 GLU A O 1
ATOM 1714 N N . VAL A 1 218 ? 6.062 -3.463 11.938 1 67.75 218 VAL A N 1
ATOM 1715 C CA . VAL A 1 218 ? 5.43 -2.225 12.383 1 67.75 218 VAL A CA 1
ATOM 1716 C C . VAL A 1 218 ? 4.227 -2.547 13.266 1 67.75 218 VAL A C 1
ATOM 1718 O O . VAL A 1 218 ? 3.344 -3.311 12.867 1 67.75 218 VAL A O 1
ATOM 1721 N N . LYS A 1 219 ? 4.352 -2.281 14.555 1 70.88 219 LYS A N 1
ATOM 1722 C CA . LYS A 1 219 ? 3.24 -2.438 15.492 1 70.88 219 LYS A CA 1
ATOM 1723 C C . LYS A 1 219 ? 2.703 -1.082 15.938 1 70.88 219 LYS A C 1
ATOM 1725 O O . LYS A 1 219 ? 3.422 -0.082 15.906 1 70.88 219 LYS A O 1
ATOM 1730 N N . LEU A 1 220 ? 1.469 -1.185 16.219 1 70.94 220 LEU A N 1
ATOM 1731 C CA . LEU A 1 220 ? 0.877 0.003 16.812 1 70.94 220 LEU A CA 1
ATOM 1732 C C . LEU A 1 220 ? 1.671 0.44 18.047 1 70.94 220 LEU A C 1
ATOM 1734 O O . LEU A 1 220 ? 2.043 -0.39 18.875 1 70.94 220 LEU A O 1
ATOM 1738 N N . GLY A 1 221 ? 2.014 1.654 18.031 1 77 221 GLY A N 1
ATOM 1739 C CA . GLY A 1 221 ? 2.846 2.184 19.094 1 77 221 GLY A CA 1
ATOM 1740 C C . GLY A 1 221 ? 3.996 3.035 18.594 1 77 221 GLY A C 1
ATOM 1741 O O . GLY A 1 221 ? 4.051 3.373 17.406 1 77 221 GLY A O 1
ATOM 1742 N N . GLY A 1 222 ? 4.793 3.582 19.516 1 79.44 222 GLY A N 1
ATOM 1743 C CA . GLY A 1 222 ? 5.918 4.438 19.172 1 79.44 222 GLY A CA 1
ATOM 1744 C C . GLY A 1 222 ? 7.008 4.441 20.234 1 79.44 222 GLY A C 1
ATOM 1745 O O . GLY A 1 222 ? 6.781 4.012 21.375 1 79.44 222 GLY A O 1
ATOM 1746 N N . ASP A 1 223 ? 8.18 4.734 19.797 1 81.94 223 ASP A N 1
ATOM 1747 C CA . ASP A 1 223 ? 9.328 4.832 20.688 1 81.94 223 ASP A CA 1
ATOM 1748 C C . ASP A 1 223 ? 9.953 6.227 20.641 1 81.94 223 ASP A C 1
ATOM 1750 O O . ASP A 1 223 ? 9.828 6.926 19.625 1 81.94 223 ASP A O 1
ATOM 1754 N N . LYS A 1 224 ? 10.523 6.562 21.797 1 85.56 224 LYS A N 1
ATOM 1755 C CA . LYS A 1 224 ? 11.227 7.84 21.859 1 85.56 224 LYS A CA 1
ATOM 1756 C C . LYS A 1 224 ? 12.539 7.781 21.078 1 85.56 224 LYS A C 1
ATOM 1758 O O . LYS A 1 224 ? 13.289 6.809 21.188 1 85.56 224 LYS A O 1
ATOM 1763 N N . ARG A 1 225 ? 12.695 8.719 20.266 1 89.12 225 ARG A N 1
ATOM 1764 C CA . ARG A 1 225 ? 13.938 8.82 19.516 1 89.12 225 ARG A CA 1
ATOM 1765 C C . ARG A 1 225 ? 14.258 10.266 19.172 1 89.12 225 ARG A C 1
ATOM 1767 O O . ARG A 1 225 ? 13.375 11.125 19.188 1 89.12 225 ARG A O 1
ATOM 1774 N N . GLU A 1 226 ? 15.516 10.492 18.984 1 93.62 226 GLU A N 1
ATOM 1775 C CA . GLU A 1 226 ? 15.914 11.82 18.531 1 93.62 226 GLU A CA 1
ATOM 1776 C C . GLU A 1 226 ? 15.781 11.945 17.016 1 93.62 226 GLU A C 1
ATOM 1778 O O . GLU A 1 226 ? 16.297 11.117 16.266 1 93.62 226 GLU A O 1
ATOM 1783 N N . CYS A 1 227 ? 15.039 12.906 16.609 1 95.69 227 CYS A N 1
ATOM 1784 C CA . CYS A 1 227 ? 14.836 13.156 15.18 1 95.69 227 CYS A CA 1
ATOM 1785 C C . CYS A 1 227 ? 15.062 14.625 14.852 1 95.69 227 CYS A C 1
ATOM 1787 O O . CYS A 1 227 ? 15.164 15.461 15.75 1 95.69 227 CYS A O 1
ATOM 1789 N N . VAL A 1 228 ? 15.266 14.883 13.633 1 98.12 228 VAL A N 1
ATOM 1790 C CA . VAL A 1 228 ? 15.258 16.234 13.094 1 98.12 228 VAL A CA 1
ATOM 1791 C C . VAL A 1 228 ? 14 16.469 12.266 1 98.12 228 VAL A C 1
ATOM 1793 O O . VAL A 1 228 ? 13.648 15.648 11.414 1 98.12 228 VAL A O 1
ATOM 1796 N N . ILE A 1 229 ? 13.328 17.547 12.609 1 98.12 229 ILE A N 1
ATOM 1797 C CA . ILE A 1 229 ? 12.086 17.875 11.93 1 98.12 229 ILE A CA 1
ATOM 1798 C C . ILE A 1 229 ? 12.273 19.125 11.07 1 98.12 229 ILE A C 1
ATOM 1800 O O . ILE A 1 229 ? 12.797 20.141 11.547 1 98.12 229 ILE A O 1
ATOM 1804 N N . LEU A 1 230 ? 11.859 19.016 9.812 1 98.75 230 LEU A N 1
ATOM 1805 C CA . LEU A 1 230 ? 11.906 20.141 8.891 1 98.75 230 LEU A CA 1
ATOM 1806 C C . LEU A 1 230 ? 10.508 20.469 8.367 1 98.75 230 LEU A C 1
ATOM 1808 O O . LEU A 1 230 ? 9.805 19.578 7.875 1 98.75 230 LEU A O 1
ATOM 1812 N N . PHE A 1 231 ? 10.109 21.672 8.57 1 98.5 231 PHE A N 1
ATOM 1813 C CA . PHE A 1 231 ? 8.891 22.188 7.945 1 98.5 231 PHE A CA 1
ATOM 1814 C C . PHE A 1 231 ? 9.234 23.219 6.883 1 98.5 231 PHE A C 1
ATOM 1816 O O . PHE A 1 231 ? 10.086 24.078 7.102 1 98.5 231 PHE A O 1
ATOM 1823 N N . SER A 1 232 ? 8.625 23.125 5.781 1 98.5 232 SER A N 1
ATOM 1824 C CA . SER A 1 232 ? 8.734 24.125 4.727 1 98.5 232 SER A CA 1
ATOM 1825 C C . SER A 1 232 ? 7.359 24.531 4.211 1 98.5 232 SER A C 1
ATOM 1827 O O . SER A 1 232 ? 6.465 23.703 4.074 1 98.5 232 SER A O 1
ATOM 1829 N N . ASP A 1 233 ? 7.223 25.766 3.957 1 95.88 233 ASP A N 1
ATOM 1830 C CA . ASP A 1 233 ? 5.949 26.297 3.471 1 95.88 233 ASP A CA 1
ATOM 1831 C C . ASP A 1 233 ? 6.168 27.391 2.432 1 95.88 233 ASP A C 1
ATOM 1833 O O . ASP A 1 233 ? 7.141 28.141 2.512 1 95.88 233 ASP A O 1
ATOM 1837 N N . ILE A 1 234 ? 5.266 27.438 1.482 1 94.38 234 ILE A N 1
ATOM 1838 C CA . ILE A 1 234 ? 5.312 28.469 0.456 1 94.38 234 ILE A CA 1
ATOM 1839 C C . ILE A 1 234 ? 4.691 29.75 0.993 1 94.38 234 ILE A C 1
ATOM 1841 O O . ILE A 1 234 ? 3.588 29.734 1.543 1 94.38 234 ILE A O 1
ATOM 1845 N N . ARG A 1 235 ? 5.434 30.828 0.81 1 91.06 235 ARG A N 1
ATOM 1846 C CA . ARG A 1 235 ? 4.945 32.125 1.281 1 91.06 235 ARG A CA 1
ATOM 1847 C C . ARG A 1 235 ? 3.775 32.625 0.433 1 91.06 235 ARG A C 1
ATOM 1849 O O . ARG A 1 235 ? 3.865 32.656 -0.795 1 91.06 235 ARG A O 1
ATOM 1856 N N . ASN A 1 236 ? 2.668 32.906 1.143 1 82.69 236 ASN A N 1
ATOM 1857 C CA . ASN A 1 236 ? 1.488 33.5 0.523 1 82.69 236 ASN A CA 1
ATOM 1858 C C . ASN A 1 236 ? 0.909 32.594 -0.561 1 82.69 236 ASN A C 1
ATOM 1860 O O . ASN A 1 236 ? 0.508 33.094 -1.624 1 82.69 236 ASN A O 1
ATOM 1864 N N . PHE A 1 237 ? 0.938 31.375 -0.368 1 84.44 237 PHE A N 1
ATOM 1865 C CA . PHE A 1 237 ? 0.451 30.438 -1.374 1 84.44 237 PHE A CA 1
ATOM 1866 C C . PHE A 1 237 ? -1.057 30.562 -1.556 1 84.44 237 PHE A C 1
ATOM 1868 O O . PHE A 1 237 ? -1.57 30.406 -2.664 1 84.44 237 PHE A O 1
ATOM 1875 N N . THR A 1 238 ? -1.747 30.75 -0.431 1 77.31 238 THR A N 1
ATOM 1876 C CA . THR A 1 238 ? -3.197 30.875 -0.513 1 77.31 238 THR A CA 1
ATOM 1877 C C . THR A 1 238 ? -3.586 31.953 -1.516 1 77.31 238 THR A C 1
ATOM 1879 O O . THR A 1 238 ? -4.461 31.75 -2.359 1 77.31 238 THR A O 1
ATOM 1882 N N . SER A 1 239 ? -2.896 33.094 -1.419 1 76.62 239 SER A N 1
ATOM 1883 C CA . SER A 1 239 ? -3.164 34.188 -2.33 1 76.62 239 SER A CA 1
ATOM 1884 C C . SER A 1 239 ? -2.812 33.812 -3.768 1 76.62 239 SER A C 1
ATOM 1886 O O . SER A 1 239 ? -3.518 34.219 -4.703 1 76.62 239 SER A O 1
ATOM 1888 N N . ILE A 1 240 ? -1.788 33.125 -3.943 1 78 240 ILE A N 1
ATOM 1889 C CA . ILE A 1 240 ? -1.324 32.719 -5.262 1 78 240 ILE A CA 1
ATOM 1890 C C . ILE A 1 240 ? -2.318 31.734 -5.863 1 78 240 ILE A C 1
ATOM 1892 O O . ILE A 1 240 ? -2.668 31.828 -7.043 1 78 240 ILE A O 1
ATOM 1896 N N . SER A 1 241 ? -2.805 30.781 -5.113 1 77.31 241 SER A N 1
ATOM 1897 C CA . SER A 1 241 ? -3.688 29.719 -5.59 1 77.31 241 SER A CA 1
ATOM 1898 C C . SER A 1 241 ? -5.051 30.281 -5.984 1 77.31 241 SER A C 1
ATOM 1900 O O . SER A 1 241 ? -5.73 29.703 -6.844 1 77.31 241 SER A O 1
ATOM 1902 N N . GLU A 1 242 ? -5.41 31.328 -5.375 1 72.75 242 GLU A N 1
ATOM 1903 C CA . GLU A 1 242 ? -6.695 31.938 -5.688 1 72.75 242 GLU A CA 1
ATOM 1904 C C . GLU A 1 242 ? -6.66 32.625 -7.047 1 72.75 242 GLU A C 1
ATOM 1906 O O . GLU A 1 242 ? -7.699 32.812 -7.691 1 72.75 242 GLU A O 1
ATOM 1911 N N . LYS A 1 243 ? -5.469 32.969 -7.473 1 73.62 243 LYS A N 1
ATOM 1912 C CA . LYS A 1 243 ? -5.328 33.75 -8.695 1 73.62 243 LYS A CA 1
ATOM 1913 C C . LYS A 1 243 ? -5.09 32.844 -9.906 1 73.62 243 LYS A C 1
ATOM 1915 O O . LYS A 1 243 ? -5.105 33.312 -11.047 1 73.62 243 LYS A O 1
ATOM 1920 N N . ILE A 1 244 ? -4.875 31.625 -9.617 1 75.75 244 ILE A N 1
ATOM 1921 C CA . ILE A 1 244 ? -4.508 30.688 -10.68 1 75.75 244 ILE A CA 1
ATOM 1922 C C . ILE A 1 244 ? -5.57 29.594 -10.805 1 75.75 244 ILE A C 1
ATOM 1924 O O . ILE A 1 244 ? -6.258 29.281 -9.828 1 75.75 244 ILE A O 1
ATOM 1928 N N . GLU A 1 245 ? -5.762 29.094 -11.984 1 76.12 245 GLU A N 1
ATOM 1929 C CA . GLU A 1 245 ? -6.688 27.984 -12.211 1 76.12 245 GLU A CA 1
ATOM 1930 C C . GLU A 1 245 ? -6.277 26.766 -11.414 1 76.12 245 GLU A C 1
ATOM 1932 O O . GLU A 1 245 ? -5.09 26.469 -11.281 1 76.12 245 GLU A O 1
ATOM 1937 N N . PRO A 1 246 ? -7.262 26.062 -10.914 1 74.19 246 PRO A N 1
ATOM 1938 C CA . PRO A 1 246 ? -6.988 24.906 -10.039 1 74.19 246 PRO A CA 1
ATOM 1939 C C . PRO A 1 246 ? -6.051 23.891 -10.68 1 74.19 246 PRO A C 1
ATOM 1941 O O . PRO A 1 246 ? -5.152 23.375 -10.016 1 74.19 246 PRO A O 1
ATOM 1944 N N . GLU A 1 247 ? -6.285 23.594 -11.93 1 75.94 247 GLU A N 1
ATOM 1945 C CA . GLU A 1 247 ? -5.453 22.609 -12.617 1 75.94 247 GLU A CA 1
ATOM 1946 C C . GLU A 1 247 ? -3.994 23.062 -12.656 1 75.94 247 GLU A C 1
ATOM 1948 O O . GLU A 1 247 ? -3.082 22.25 -12.5 1 75.94 247 GLU A O 1
ATOM 1953 N N . LEU A 1 248 ? -3.854 24.328 -12.797 1 81.44 248 LEU A N 1
ATOM 1954 C CA . LEU A 1 248 ? -2.504 24.875 -12.867 1 81.44 248 LEU A CA 1
ATOM 1955 C C . LEU A 1 248 ? -1.846 24.891 -11.492 1 81.44 248 LEU A C 1
ATOM 1957 O O . LEU A 1 248 ? -0.629 24.719 -11.383 1 81.44 248 LEU A O 1
ATOM 1961 N N . VAL A 1 249 ? -2.674 25.047 -10.484 1 83.25 249 VAL A N 1
ATOM 1962 C CA . VAL A 1 249 ? -2.16 25.031 -9.125 1 83.25 249 VAL A CA 1
ATOM 1963 C C . VAL A 1 249 ? -1.578 23.656 -8.805 1 83.25 249 VAL A C 1
ATOM 1965 O O . VAL A 1 249 ? -0.5 23.547 -8.219 1 83.25 249 VAL A O 1
ATOM 1968 N N . VAL A 1 250 ? -2.227 22.625 -9.195 1 85.44 250 VAL A N 1
ATOM 1969 C CA . VAL A 1 250 ? -1.8 21.25 -8.906 1 85.44 250 VAL A CA 1
ATOM 1970 C C . VAL A 1 250 ? -0.503 20.953 -9.656 1 85.44 250 VAL A C 1
ATOM 1972 O O . VAL A 1 250 ? 0.407 20.328 -9.102 1 85.44 250 VAL A O 1
ATOM 1975 N N . GLU A 1 251 ? -0.51 21.281 -10.898 1 85.94 251 GLU A N 1
ATOM 1976 C CA . GLU A 1 251 ? 0.697 21.078 -11.695 1 85.94 251 GLU A CA 1
ATOM 1977 C C . GLU A 1 251 ? 1.896 21.797 -11.078 1 85.94 251 GLU A C 1
ATOM 1979 O O . GLU A 1 251 ? 2.994 21.234 -11.023 1 85.94 251 GLU A O 1
ATOM 1984 N N . PHE A 1 252 ? 1.619 23.016 -10.695 1 88.5 252 PHE A N 1
ATOM 1985 C CA . PHE A 1 252 ? 2.635 23.828 -10.039 1 88.5 252 PHE A CA 1
ATOM 1986 C C . PHE A 1 252 ? 3.133 23.156 -8.766 1 88.5 252 PHE A C 1
ATOM 1988 O O . PHE A 1 252 ? 4.34 23.047 -8.547 1 88.5 252 PHE A O 1
ATOM 1995 N N . LEU A 1 253 ? 2.258 22.719 -8 1 91.06 253 LEU A N 1
ATOM 1996 C CA . LEU A 1 253 ? 2.609 22.078 -6.734 1 91.06 253 LEU A CA 1
ATOM 1997 C C . LEU A 1 253 ? 3.402 20.797 -6.977 1 91.06 253 LEU A C 1
ATOM 1999 O O . LEU A 1 253 ? 4.363 20.516 -6.258 1 91.06 253 LEU A O 1
ATOM 2003 N N . ASN A 1 254 ? 3 20.047 -7.934 1 91.94 254 ASN A N 1
ATOM 2004 C CA . ASN A 1 254 ? 3.697 18.797 -8.242 1 91.94 254 ASN A CA 1
ATOM 2005 C C . ASN A 1 254 ? 5.141 19.062 -8.672 1 91.94 254 ASN A C 1
ATOM 2007 O O . ASN A 1 254 ? 6.051 18.344 -8.273 1 91.94 254 ASN A O 1
ATOM 2011 N N . GLN A 1 255 ? 5.305 20.062 -9.484 1 92.25 255 GLN A N 1
ATOM 2012 C CA . GLN A 1 255 ? 6.652 20.422 -9.906 1 92.25 255 GLN A CA 1
ATOM 2013 C C . GLN A 1 255 ? 7.492 20.891 -8.727 1 92.25 255 GLN A C 1
ATOM 2015 O O . GLN A 1 255 ? 8.656 20.516 -8.602 1 92.25 255 GLN A O 1
ATOM 2020 N N . TYR A 1 256 ? 6.859 21.734 -7.98 1 94.69 256 TYR A N 1
ATOM 2021 C CA . TYR A 1 256 ? 7.523 22.266 -6.797 1 94.69 256 TYR A CA 1
ATOM 2022 C C . TYR A 1 256 ? 7.914 21.141 -5.844 1 94.69 256 TYR A C 1
ATOM 2024 O O . TYR A 1 256 ? 9.07 21.047 -5.422 1 94.69 256 TYR A O 1
ATOM 2032 N N . PHE A 1 257 ? 6.969 20.297 -5.512 1 95.94 257 PHE A N 1
ATOM 2033 C CA . PHE A 1 257 ? 7.215 19.188 -4.598 1 95.94 257 PHE A CA 1
ATOM 2034 C C . PHE A 1 257 ? 8.289 18.25 -5.148 1 95.94 257 PHE A C 1
ATOM 2036 O O . PHE A 1 257 ? 9.117 17.75 -4.398 1 95.94 257 PHE A O 1
ATOM 2043 N N . THR A 1 258 ? 8.281 18 -6.422 1 95.75 258 THR A N 1
ATOM 2044 C CA . THR A 1 258 ? 9.281 17.125 -7.035 1 95.75 258 THR A CA 1
ATOM 2045 C C . THR A 1 258 ? 10.688 17.656 -6.785 1 95.75 258 THR A C 1
ATOM 2047 O O . THR A 1 258 ? 11.586 16.906 -6.41 1 95.75 258 THR A O 1
ATOM 2050 N N . ALA A 1 259 ? 10.773 18.922 -6.961 1 97 259 ALA A N 1
ATOM 2051 C CA . ALA A 1 259 ? 12.07 19.562 -6.773 1 97 259 ALA A CA 1
ATOM 2052 C C . ALA A 1 259 ? 12.508 19.5 -5.309 1 97 259 ALA A C 1
ATOM 2054 O O . ALA A 1 259 ? 13.656 19.172 -5.008 1 97 259 ALA A O 1
ATOM 2055 N N . MET A 1 260 ? 11.625 19.828 -4.426 1 98 260 MET A N 1
ATOM 2056 C CA . MET A 1 260 ? 11.961 19.906 -3.004 1 98 260 MET A CA 1
ATOM 2057 C C . MET A 1 260 ? 12.195 18.516 -2.43 1 98 260 MET A C 1
ATOM 2059 O O . MET A 1 260 ? 13.117 18.312 -1.631 1 98 260 MET A O 1
ATOM 2063 N N . VAL A 1 261 ? 11.375 17.562 -2.793 1 96.94 261 VAL A N 1
ATOM 2064 C CA . VAL A 1 261 ? 11.477 16.203 -2.275 1 96.94 261 VAL A CA 1
ATOM 2065 C C . VAL A 1 261 ? 12.805 15.578 -2.697 1 96.94 261 VAL A C 1
ATOM 2067 O O . VAL A 1 261 ? 13.43 14.844 -1.931 1 96.94 261 VAL A O 1
ATOM 2070 N N . LYS A 1 262 ? 13.211 15.859 -3.891 1 97.06 262 LYS A N 1
ATOM 2071 C CA . LYS A 1 262 ? 14.5 15.375 -4.363 1 97.06 262 LYS A CA 1
ATOM 2072 C C . LYS A 1 262 ? 15.625 15.828 -3.436 1 97.06 262 LYS A C 1
ATOM 2074 O O . LYS A 1 262 ? 16.5 15.039 -3.078 1 97.06 262 LYS A O 1
ATOM 2079 N N . CYS A 1 263 ? 15.578 17.109 -3.025 1 98.38 263 CYS A N 1
ATOM 2080 C CA . CYS A 1 263 ? 16.578 17.656 -2.125 1 98.38 263 CYS A CA 1
ATOM 2081 C C . CYS A 1 263 ? 16.562 16.938 -0.782 1 98.38 263 CYS A C 1
ATOM 2083 O O . CYS A 1 263 ? 17.625 16.641 -0.219 1 98.38 263 CYS A O 1
ATOM 2085 N N . ILE A 1 264 ? 15.406 16.641 -0.278 1 97.75 264 ILE A N 1
ATOM 2086 C CA . ILE A 1 264 ? 15.242 15.984 1.018 1 97.75 264 ILE A CA 1
ATOM 2087 C C . ILE A 1 264 ? 15.766 14.555 0.944 1 97.75 264 ILE A C 1
ATOM 2089 O O . ILE A 1 264 ? 16.578 14.133 1.773 1 97.75 264 ILE A O 1
ATOM 2093 N N . ASN A 1 265 ? 15.414 13.836 -0.076 1 94.75 265 ASN A N 1
ATOM 2094 C CA . ASN A 1 265 ? 15.789 12.438 -0.235 1 94.75 265 ASN A CA 1
ATOM 2095 C C . ASN A 1 265 ? 17.297 12.281 -0.443 1 94.75 265 ASN A C 1
ATOM 2097 O O . ASN A 1 265 ? 17.922 11.383 0.129 1 94.75 265 ASN A O 1
ATOM 2101 N N . GLU A 1 266 ? 17.828 13.133 -1.229 1 96.44 266 GLU A N 1
ATOM 2102 C CA . GLU A 1 266 ? 19.25 13.055 -1.542 1 96.44 266 GLU A CA 1
ATOM 2103 C C . GLU A 1 266 ? 20.094 13.305 -0.3 1 96.44 266 GLU A C 1
ATOM 2105 O O . GLU A 1 266 ? 21.266 12.898 -0.246 1 96.44 266 GLU A O 1
ATOM 2110 N N . ASN A 1 267 ? 19.469 13.961 0.649 1 96.81 267 ASN A N 1
ATOM 2111 C CA . ASN A 1 267 ? 20.203 14.234 1.881 1 96.81 267 ASN A CA 1
ATOM 2112 C C . ASN A 1 267 ? 19.766 13.32 3.016 1 96.81 267 ASN A C 1
ATOM 2114 O O . ASN A 1 267 ? 19.969 13.633 4.188 1 96.81 267 ASN A O 1
ATOM 2118 N N . GLY A 1 268 ? 19.078 12.297 2.703 1 93.44 268 GLY A N 1
ATOM 2119 C CA . GLY A 1 268 ? 18.797 11.227 3.648 1 93.44 268 GLY A CA 1
ATOM 2120 C C . GLY A 1 268 ? 17.547 11.461 4.473 1 93.44 268 GLY A C 1
ATOM 2121 O O . GLY A 1 268 ? 17.312 10.75 5.457 1 93.44 268 GLY A O 1
ATOM 2122 N N . GLY A 1 269 ? 16.812 12.461 4.133 1 94.94 269 GLY A N 1
ATOM 2123 C CA . GLY A 1 269 ? 15.547 12.695 4.824 1 94.94 269 GLY A CA 1
ATOM 2124 C C . GLY A 1 269 ? 14.375 11.969 4.199 1 94.94 269 GLY A C 1
ATOM 2125 O O . GLY A 1 269 ? 14.516 11.359 3.135 1 94.94 269 GLY A O 1
ATOM 2126 N N . SER A 1 270 ? 13.289 11.93 4.949 1 93.25 270 SER A N 1
ATOM 2127 C CA . SER A 1 270 ? 12.047 11.359 4.445 1 93.25 270 SER A CA 1
ATOM 2128 C C . SER A 1 270 ? 10.883 12.344 4.59 1 93.25 270 SER A C 1
ATOM 2130 O O . SER A 1 270 ? 10.703 12.945 5.648 1 93.25 270 SER A O 1
ATOM 2132 N N . VAL A 1 271 ? 10.18 12.461 3.496 1 94.81 271 VAL A N 1
ATOM 2133 C CA . VAL A 1 271 ? 8.977 13.281 3.58 1 94.81 271 VAL A CA 1
ATOM 2134 C C . VAL A 1 271 ? 7.891 12.531 4.34 1 94.81 271 VAL A C 1
ATOM 2136 O O . VAL A 1 271 ? 7.461 11.453 3.922 1 94.81 271 VAL A O 1
ATOM 2139 N N . ASN A 1 272 ? 7.492 13.039 5.434 1 93.69 272 ASN A N 1
ATOM 2140 C CA . ASN A 1 272 ? 6.457 12.422 6.25 1 93.69 272 ASN A CA 1
ATOM 2141 C C . ASN A 1 272 ? 5.062 12.68 5.684 1 93.69 272 ASN A C 1
ATOM 2143 O O . ASN A 1 272 ? 4.273 11.75 5.52 1 93.69 272 ASN A O 1
ATOM 2147 N N . LYS A 1 273 ? 4.77 14 5.434 1 92.81 273 LYS A N 1
ATOM 2148 C CA . LYS A 1 273 ? 3.473 14.336 4.852 1 92.81 273 LYS A CA 1
ATOM 2149 C C . LYS A 1 273 ? 3.492 15.742 4.246 1 92.81 273 LYS A C 1
ATOM 2151 O O . LYS A 1 273 ? 4.414 16.516 4.492 1 92.81 273 LYS A O 1
ATOM 2156 N N . TYR A 1 274 ? 2.438 15.945 3.439 1 93.06 274 TYR A N 1
ATOM 2157 C CA . TYR A 1 274 ? 2.121 17.281 2.943 1 93.06 274 TYR A CA 1
ATOM 2158 C C . TYR A 1 274 ? 0.942 17.875 3.701 1 93.06 274 TYR A C 1
ATOM 2160 O O . TYR A 1 274 ? -0.026 17.188 4.008 1 93.06 274 TYR A O 1
ATOM 2168 N N . ILE A 1 275 ? 1.089 19.047 4.043 1 89.88 275 ILE A N 1
ATOM 2169 C CA . ILE A 1 275 ? -0.013 19.781 4.645 1 89.88 275 ILE A CA 1
ATOM 2170 C C . ILE A 1 275 ? -0.375 20.984 3.764 1 89.88 275 ILE A C 1
ATOM 2172 O O . ILE A 1 275 ? 0.062 22.109 4.02 1 89.88 275 ILE A O 1
ATOM 2176 N N . GLY A 1 276 ? -1.226 20.734 2.838 1 86.06 276 GLY A N 1
ATOM 2177 C CA . GLY A 1 276 ? -1.375 21.719 1.773 1 86.06 276 GLY A CA 1
ATOM 2178 C C . GLY A 1 276 ? -0.124 21.875 0.931 1 86.06 276 GLY A C 1
ATOM 2179 O O . GLY A 1 276 ? 0.32 20.922 0.281 1 86.06 276 GLY A O 1
ATOM 2180 N N . ASP A 1 277 ? 0.372 23.078 1.079 1 89.38 277 ASP A N 1
ATOM 2181 C CA . ASP A 1 277 ? 1.594 23.359 0.331 1 89.38 277 ASP A CA 1
ATOM 2182 C C . ASP A 1 277 ? 2.83 23.172 1.202 1 89.38 277 ASP A C 1
ATOM 2184 O O . ASP A 1 277 ? 3.961 23.281 0.723 1 89.38 277 ASP A O 1
ATOM 2188 N N . ALA A 1 278 ? 2.592 22.812 2.434 1 94.5 278 ALA A N 1
ATOM 2189 C CA . ALA A 1 278 ? 3.711 22.625 3.354 1 94.5 278 ALA A CA 1
ATOM 2190 C C . ALA A 1 278 ? 4.266 21.203 3.26 1 94.5 278 ALA A C 1
ATOM 2192 O O . ALA A 1 278 ? 3.531 20.266 2.949 1 94.5 278 ALA A O 1
ATOM 2193 N N . ILE A 1 279 ? 5.559 21.078 3.5 1 96.81 279 ILE A N 1
ATOM 2194 C CA . ILE A 1 279 ? 6.238 19.781 3.547 1 96.81 279 ILE A CA 1
ATOM 2195 C C . ILE A 1 279 ? 6.766 19.531 4.957 1 96.81 279 ILE A C 1
ATOM 2197 O O . ILE A 1 279 ? 7.402 20.406 5.555 1 96.81 279 ILE A O 1
ATOM 2201 N N . MET A 1 280 ? 6.441 18.438 5.492 1 97.31 280 MET A N 1
ATOM 2202 C CA . MET A 1 280 ? 7.078 17.969 6.719 1 97.31 280 MET A CA 1
ATOM 2203 C C . MET A 1 280 ? 8.023 16.812 6.43 1 97.31 280 MET A C 1
ATOM 2205 O O . MET A 1 280 ? 7.605 15.773 5.91 1 97.31 280 MET A O 1
ATOM 2209 N N . ALA A 1 281 ? 9.25 17.016 6.746 1 97.62 281 ALA A N 1
ATOM 2210 C CA . ALA A 1 281 ? 10.258 15.969 6.543 1 97.62 281 ALA A CA 1
ATOM 2211 C C . ALA A 1 281 ? 10.93 15.602 7.863 1 97.62 281 ALA A C 1
ATOM 2213 O O . ALA A 1 281 ? 10.945 16.391 8.805 1 97.62 281 ALA A O 1
ATOM 2214 N N . VAL A 1 282 ? 11.453 14.391 7.883 1 96.62 282 VAL A N 1
ATOM 2215 C CA . VAL A 1 282 ? 12.016 13.867 9.125 1 96.62 282 VAL A CA 1
ATOM 2216 C C . VAL A 1 282 ? 13.305 13.109 8.828 1 96.62 282 VAL A C 1
ATOM 2218 O O . VAL A 1 282 ? 13.414 12.43 7.809 1 96.62 282 VAL A O 1
ATOM 2221 N N . TRP A 1 283 ? 14.273 13.305 9.625 1 96.88 283 TRP A N 1
ATOM 2222 C CA . TRP A 1 283 ? 15.484 12.5 9.672 1 96.88 283 TRP A CA 1
ATOM 2223 C C . TRP A 1 283 ? 15.562 11.711 10.977 1 96.88 283 TRP A C 1
ATOM 2225 O O . TRP A 1 283 ? 15.227 12.227 12.039 1 96.88 283 TRP A O 1
ATOM 2235 N N . GLY A 1 284 ? 15.938 10.438 10.875 1 92.75 284 GLY A N 1
ATOM 2236 C CA . GLY A 1 284 ? 16.203 9.641 12.07 1 92.75 284 GLY A CA 1
ATOM 2237 C C . GLY A 1 284 ? 15 8.844 12.531 1 92.75 284 GLY A C 1
ATOM 2238 O O . GLY A 1 284 ? 15.055 8.164 13.555 1 92.75 284 GLY A O 1
ATOM 2239 N N . GLU A 1 285 ? 13.945 8.867 11.828 1 87.31 285 GLU A N 1
ATOM 2240 C CA . GLU A 1 285 ? 12.742 8.18 12.281 1 87.31 285 GLU A CA 1
ATOM 2241 C C . GLU A 1 285 ? 12.906 6.66 12.211 1 87.31 285 GLU A C 1
ATOM 2243 O O . GLU A 1 285 ? 12.336 5.93 13.016 1 87.31 285 GLU A O 1
ATOM 2248 N N . LEU A 1 286 ? 13.633 6.082 11.242 1 81.69 286 LEU A N 1
ATOM 2249 C CA . LEU A 1 286 ? 13.852 4.648 11.094 1 81.69 286 LEU A CA 1
ATOM 2250 C C . LEU A 1 286 ? 15.258 4.258 11.539 1 81.69 286 LEU A C 1
ATOM 2252 O O . LEU A 1 286 ? 15.641 3.09 11.445 1 81.69 286 LEU A O 1
ATOM 2256 N N . GLY A 1 287 ? 16.016 5.18 11.969 1 76.69 287 GLY A N 1
ATOM 2257 C CA . GLY A 1 287 ? 17.375 4.965 12.445 1 76.69 287 GLY A CA 1
ATOM 2258 C C . GLY A 1 287 ? 18.219 6.223 12.414 1 76.69 287 GLY A C 1
ATOM 2259 O O . GLY A 1 287 ? 18.359 6.855 11.367 1 76.69 287 GLY A O 1
ATOM 2260 N N . HIS A 1 288 ? 18.625 6.516 13.492 1 70.38 288 HIS A N 1
ATOM 2261 C CA . HIS A 1 288 ? 19.344 7.766 13.688 1 70.38 288 HIS A CA 1
ATOM 2262 C C . HIS A 1 288 ? 20.812 7.617 13.289 1 70.38 288 HIS A C 1
ATOM 2264 O O . HIS A 1 288 ? 21.422 6.582 13.547 1 70.38 288 HIS A O 1
ATOM 2270 N N . THR A 1 289 ? 21.141 8.578 12.547 1 76.81 289 THR A N 1
ATOM 2271 C CA . THR A 1 289 ? 22.578 8.742 12.328 1 76.81 289 THR A CA 1
ATOM 2272 C C . THR A 1 289 ? 23.078 10.031 12.969 1 76.81 289 THR A C 1
ATOM 2274 O O . THR A 1 289 ? 22.297 10.945 13.242 1 76.81 289 THR A O 1
ATOM 2277 N N . ASN A 1 290 ? 24.266 10.133 13.336 1 80.56 290 ASN A N 1
ATOM 2278 C CA . ASN A 1 290 ? 24.859 11.289 14 1 80.56 290 ASN A CA 1
ATOM 2279 C C . ASN A 1 290 ? 24.891 12.5 13.07 1 80.56 290 ASN A C 1
ATOM 2281 O O . ASN A 1 290 ? 25.078 13.633 13.523 1 80.56 290 ASN A O 1
ATOM 2285 N N . SER A 1 291 ? 24.547 12.375 11.938 1 92 291 SER A N 1
ATOM 2286 C CA . SER A 1 291 ? 24.672 13.477 10.992 1 92 291 SER A CA 1
ATOM 2287 C C . SER A 1 291 ? 23.312 13.969 10.523 1 92 291 SER A C 1
ATOM 2289 O O . SER A 1 291 ? 23.203 14.688 9.531 1 92 291 SER A O 1
ATOM 2291 N N . ASP A 1 292 ? 22.312 13.641 11.242 1 96.44 292 ASP A N 1
ATOM 2292 C CA . ASP A 1 292 ? 20.953 13.93 10.773 1 96.44 292 ASP A CA 1
ATOM 2293 C C . ASP A 1 292 ? 20.703 15.438 10.711 1 96.44 292 ASP A C 1
ATOM 2295 O O . ASP A 1 292 ? 20.156 15.938 9.734 1 96.44 292 ASP A O 1
ATOM 2299 N N . THR A 1 293 ? 21.156 16.125 11.727 1 97.88 293 THR A N 1
ATOM 2300 C CA . THR A 1 293 ? 20.938 17.562 11.766 1 97.88 293 THR A CA 1
ATOM 2301 C C . THR A 1 293 ? 21.688 18.25 10.633 1 97.88 293 THR A C 1
ATOM 2303 O O . THR A 1 293 ? 21.125 19.094 9.93 1 97.88 293 THR A O 1
ATOM 2306 N N . GLU A 1 294 ? 22.891 17.875 10.484 1 98.19 294 GLU A N 1
ATOM 2307 C CA . GLU A 1 294 ? 23.703 18.422 9.398 1 98.19 294 GLU A CA 1
ATOM 2308 C C . GLU A 1 294 ? 23.047 18.156 8.039 1 98.19 294 GLU A C 1
ATOM 2310 O O . GLU A 1 294 ? 22.953 19.062 7.211 1 98.19 294 GLU A O 1
ATOM 2315 N N . ARG A 1 295 ? 22.641 16.984 7.816 1 98 295 ARG A N 1
ATOM 2316 C CA . ARG A 1 295 ? 22.047 16.578 6.547 1 98 295 ARG A CA 1
ATOM 2317 C C . ARG A 1 295 ? 20.75 17.328 6.293 1 98 295 ARG A C 1
ATOM 2319 O O . ARG A 1 295 ? 20.422 17.641 5.148 1 98 295 ARG A O 1
ATOM 2326 N N . SER A 1 296 ? 20 17.578 7.352 1 98.56 296 SER A N 1
ATOM 2327 C CA . SER A 1 296 ? 18.75 18.312 7.199 1 98.56 296 SER A CA 1
ATOM 2328 C C . SER A 1 296 ? 19.016 19.75 6.762 1 98.56 296 SER A C 1
ATOM 2330 O O . SER A 1 296 ? 18.266 20.297 5.938 1 98.56 296 SER A O 1
ATOM 2332 N N . ILE A 1 297 ? 20 20.344 7.285 1 98.75 297 ILE A N 1
ATOM 2333 C CA . ILE A 1 297 ? 20.328 21.719 6.922 1 98.75 297 ILE A CA 1
ATOM 2334 C C . ILE A 1 297 ? 20.891 21.75 5.5 1 98.75 297 ILE A C 1
ATOM 2336 O O . ILE A 1 297 ? 20.594 22.672 4.734 1 98.75 297 ILE A O 1
ATOM 2340 N N . LEU A 1 298 ? 21.688 20.734 5.188 1 98.62 298 LEU A N 1
ATOM 2341 C CA . LEU A 1 298 ? 22.156 20.609 3.809 1 98.62 298 LEU A CA 1
ATOM 2342 C C . LEU A 1 298 ? 20.969 20.484 2.848 1 98.62 298 LEU A C 1
ATOM 2344 O O . LEU A 1 298 ? 20.984 21.078 1.767 1 98.62 298 LEU A O 1
ATOM 2348 N N . ALA A 1 299 ? 20 19.719 3.221 1 98.69 299 ALA A N 1
ATOM 2349 C CA . ALA A 1 299 ? 18.781 19.609 2.418 1 98.69 299 ALA A CA 1
ATOM 2350 C C . ALA A 1 299 ? 18.125 20.969 2.23 1 98.69 299 ALA A C 1
ATOM 2352 O O . ALA A 1 299 ? 17.688 21.297 1.128 1 98.69 299 ALA A O 1
ATOM 2353 N N . ALA A 1 300 ? 18.031 21.719 3.287 1 98.81 300 ALA A N 1
ATOM 2354 C CA . ALA A 1 300 ? 17.422 23.047 3.238 1 98.81 300 ALA A CA 1
ATOM 2355 C C . ALA A 1 300 ? 18.188 23.969 2.291 1 98.81 300 ALA A C 1
ATOM 2357 O O . ALA A 1 300 ? 17.578 24.734 1.532 1 98.81 300 ALA A O 1
ATOM 2358 N N . LEU A 1 301 ? 19.484 23.906 2.363 1 98.5 301 LEU A N 1
ATOM 2359 C CA . LEU A 1 301 ? 20.312 24.719 1.471 1 98.5 301 LEU A CA 1
ATOM 2360 C C . LEU A 1 301 ? 20.109 24.281 0.019 1 98.5 301 LEU A C 1
ATOM 2362 O O . LEU A 1 301 ? 20.078 25.125 -0.88 1 98.5 301 LEU A O 1
ATOM 2366 N N . ASP A 1 302 ? 20.031 23 -0.19 1 98.56 302 ASP A N 1
ATOM 2367 C CA . ASP A 1 302 ? 19.75 22.5 -1.532 1 98.56 302 ASP A CA 1
ATOM 2368 C C . ASP A 1 302 ? 18.375 22.969 -2.014 1 98.56 302 ASP A C 1
ATOM 2370 O O . ASP A 1 302 ? 18.188 23.25 -3.199 1 98.56 302 ASP A O 1
ATOM 2374 N N . MET A 1 303 ? 17.438 22.969 -1.139 1 98.56 303 MET A N 1
ATOM 2375 C CA . MET A 1 303 ? 16.094 23.453 -1.465 1 98.56 303 MET A CA 1
ATOM 2376 C C . MET A 1 303 ? 16.141 24.922 -1.876 1 98.56 303 MET A C 1
ATOM 2378 O O . MET A 1 303 ? 15.469 25.328 -2.824 1 98.56 303 MET A O 1
ATOM 2382 N N . ARG A 1 304 ? 16.906 25.688 -1.147 1 97.81 304 ARG A N 1
ATOM 2383 C CA . ARG A 1 304 ? 17.109 27.094 -1.512 1 97.81 304 ARG A CA 1
ATOM 2384 C C . ARG A 1 304 ? 17.641 27.219 -2.938 1 97.81 304 ARG A C 1
ATOM 2386 O O . ARG A 1 304 ? 17.109 27.984 -3.738 1 97.81 304 ARG A O 1
ATOM 2393 N N . LYS A 1 305 ? 18.656 26.453 -3.219 1 96.88 305 LYS A N 1
ATOM 2394 C CA . LYS A 1 305 ? 19.266 26.484 -4.547 1 96.88 305 LYS A CA 1
ATOM 2395 C C . LYS A 1 305 ? 18.266 26.047 -5.617 1 96.88 305 LYS A C 1
ATOM 2397 O O . LYS A 1 305 ? 18.172 26.656 -6.68 1 96.88 305 LYS A O 1
ATOM 2402 N N . SER A 1 306 ? 17.609 24.969 -5.328 1 97.56 306 SER A N 1
ATOM 2403 C CA . SER A 1 306 ? 16.625 24.438 -6.266 1 97.56 306 SER A CA 1
ATOM 2404 C C . SER A 1 306 ? 15.508 25.453 -6.52 1 97.56 306 SER A C 1
ATOM 2406 O O . SER A 1 306 ? 14.977 25.531 -7.629 1 97.56 306 SER A O 1
ATOM 2408 N N . LEU A 1 307 ? 15.117 26.172 -5.516 1 96.94 307 LEU A N 1
ATOM 2409 C CA . LEU A 1 307 ? 14.055 27.172 -5.645 1 96.94 307 LEU A CA 1
ATOM 2410 C C . LEU A 1 307 ? 14.492 28.297 -6.57 1 96.94 307 LEU A C 1
ATOM 2412 O O . LEU A 1 307 ? 13.672 28.828 -7.332 1 96.94 307 LEU A O 1
ATOM 2416 N N . ILE A 1 308 ? 15.703 28.688 -6.438 1 94.69 308 ILE A N 1
ATOM 2417 C CA . ILE A 1 308 ? 16.234 29.719 -7.316 1 94.69 308 ILE A CA 1
ATOM 2418 C C . ILE A 1 308 ? 16.109 29.281 -8.773 1 94.69 308 ILE A C 1
ATOM 2420 O O . ILE A 1 308 ? 15.68 30.062 -9.625 1 94.69 308 ILE A O 1
ATOM 2424 N N . GLN A 1 309 ? 16.438 28.047 -9.031 1 95.31 309 GLN A N 1
ATOM 2425 C CA . GLN A 1 309 ? 16.312 27.5 -10.383 1 95.31 309 GLN A CA 1
ATOM 2426 C C . GLN A 1 309 ? 14.844 27.391 -10.797 1 95.31 309 GLN A C 1
ATOM 2428 O O . GLN A 1 309 ? 14.5 27.688 -11.938 1 95.31 309 GLN A O 1
ATOM 2433 N N . PHE A 1 310 ? 14.031 26.984 -9.883 1 94.38 310 PHE A N 1
ATOM 2434 C CA . PHE A 1 310 ? 12.602 26.828 -10.109 1 94.38 310 PHE A CA 1
ATOM 2435 C C . PHE A 1 310 ? 11.969 28.156 -10.492 1 94.38 310 PHE A C 1
ATOM 2437 O O . PHE A 1 310 ? 11.055 28.203 -11.32 1 94.38 310 PHE A O 1
ATOM 2444 N N . ASN A 1 311 ? 12.461 29.219 -9.93 1 93.94 311 ASN A N 1
ATOM 2445 C CA . ASN A 1 311 ? 11.898 30.562 -10.109 1 93.94 311 ASN A CA 1
ATOM 2446 C C . ASN A 1 311 ? 12.391 31.203 -11.406 1 93.94 311 ASN A C 1
ATOM 2448 O O . ASN A 1 311 ? 11.867 32.25 -11.828 1 93.94 311 ASN A O 1
ATOM 2452 N N . LYS A 1 312 ? 13.344 30.531 -11.961 1 91.81 312 LYS A N 1
ATOM 2453 C CA . LYS A 1 312 ? 13.836 31.094 -13.211 1 91.81 312 LYS A CA 1
ATOM 2454 C C . LYS A 1 312 ? 12.734 31.125 -14.273 1 91.81 312 LYS A C 1
ATOM 2456 O O . LYS A 1 312 ? 12.094 30.094 -14.539 1 91.81 312 LYS A O 1
ATOM 2461 N N . GLY A 1 313 ? 12.492 32.188 -14.898 1 86.81 313 GLY A N 1
ATOM 2462 C CA . GLY A 1 313 ? 11.484 32.344 -15.93 1 86.81 313 GLY A CA 1
ATOM 2463 C C . GLY A 1 313 ? 10.086 32.562 -15.375 1 86.81 313 GLY A C 1
ATOM 2464 O O . GLY A 1 313 ? 9.109 32.562 -16.125 1 86.81 313 GLY A O 1
ATOM 2465 N N . ARG A 1 314 ? 10.078 32.625 -14.102 1 87 314 ARG A N 1
ATOM 2466 C CA . ARG A 1 314 ? 8.797 32.906 -13.453 1 87 314 ARG A CA 1
ATOM 2467 C C . ARG A 1 314 ? 8.688 34.344 -13.023 1 87 314 ARG A C 1
ATOM 2469 O O . ARG A 1 314 ? 9.648 35.125 -13.148 1 87 314 ARG A O 1
ATOM 2476 N N . GLY A 1 315 ? 7.453 34.812 -12.727 1 82.44 315 GLY A N 1
ATOM 2477 C CA . GLY A 1 315 ? 7.223 36.188 -12.312 1 82.44 315 GLY A CA 1
ATOM 2478 C C . GLY A 1 315 ? 5.973 36.781 -12.922 1 82.44 315 GLY A C 1
ATOM 2479 O O . GLY A 1 315 ? 5.551 37.875 -12.531 1 82.44 315 GLY A O 1
ATOM 2480 N N . SER A 1 316 ? 5.48 36.031 -13.797 1 81.5 316 SER A N 1
ATOM 2481 C CA . SER A 1 316 ? 4.223 36.469 -14.391 1 81.5 316 SER A CA 1
ATOM 2482 C C . SER A 1 316 ? 3.031 36.031 -13.531 1 81.5 316 SER A C 1
ATOM 2484 O O . SER A 1 316 ? 3.186 35.281 -12.578 1 81.5 316 SER A O 1
ATOM 2486 N N . ASP A 1 317 ? 1.877 36.531 -13.852 1 75.88 317 ASP A N 1
ATOM 2487 C CA . ASP A 1 317 ? 0.663 36.219 -13.102 1 75.88 317 ASP A CA 1
ATOM 2488 C C . ASP A 1 317 ? 0.32 34.719 -13.195 1 75.88 317 ASP A C 1
ATOM 2490 O O . ASP A 1 317 ? -0.189 34.125 -12.242 1 75.88 317 ASP A O 1
ATOM 2494 N N . LYS A 1 318 ? 0.619 34.094 -14.273 1 76.44 318 LYS A N 1
ATOM 2495 C CA . LYS A 1 318 ? 0.285 32.688 -14.5 1 76.44 318 LYS A CA 1
ATOM 2496 C C . LYS A 1 318 ? 1.351 31.781 -13.914 1 76.44 318 LYS A C 1
ATOM 2498 O O . LYS A 1 318 ? 1.083 30.609 -13.641 1 76.44 318 LYS A O 1
ATOM 2503 N N . LYS A 1 319 ? 2.535 32.344 -13.758 1 83.75 319 LYS A N 1
ATOM 2504 C CA . LYS A 1 319 ? 3.648 31.625 -13.164 1 83.75 319 LYS A CA 1
ATOM 2505 C C . LYS A 1 319 ? 4.371 32.469 -12.117 1 83.75 319 LYS A C 1
ATOM 2507 O O . LYS A 1 319 ? 5.5 32.906 -12.336 1 83.75 319 LYS A O 1
ATOM 2512 N N . PRO A 1 320 ? 3.797 32.594 -11.016 1 83.31 320 PRO A N 1
ATOM 2513 C CA . PRO A 1 320 ? 4.359 33.5 -10.008 1 83.31 320 PRO A CA 1
ATOM 2514 C C . PRO A 1 320 ? 5.668 32.969 -9.414 1 83.31 320 PRO A C 1
ATOM 2516 O O . PRO A 1 320 ? 5.863 31.766 -9.32 1 83.31 320 PRO A O 1
ATOM 2519 N N . LYS A 1 321 ? 6.504 33.938 -9.148 1 89.56 321 LYS A N 1
ATOM 2520 C CA . LYS A 1 321 ? 7.672 33.625 -8.328 1 89.56 321 LYS A CA 1
ATOM 2521 C C . LYS A 1 321 ? 7.262 33.312 -6.895 1 89.56 321 LYS A C 1
ATOM 2523 O O . LYS A 1 321 ? 6.371 33.938 -6.332 1 89.56 321 LYS A O 1
ATOM 2528 N N . ILE A 1 322 ? 7.93 32.281 -6.352 1 91.94 322 ILE A N 1
ATOM 2529 C CA . ILE A 1 322 ? 7.52 31.891 -5.008 1 91.94 322 ILE A CA 1
ATOM 2530 C C . ILE A 1 322 ? 8.719 31.922 -4.07 1 91.94 322 ILE A C 1
ATOM 2532 O O . ILE A 1 322 ? 9.867 31.844 -4.516 1 91.94 322 ILE A O 1
ATOM 2536 N N . PHE A 1 323 ? 8.453 32.125 -2.805 1 94.31 323 PHE A N 1
ATOM 2537 C CA . PHE A 1 323 ? 9.422 32.062 -1.718 1 94.31 323 PHE A CA 1
ATOM 2538 C C . PHE A 1 323 ? 8.977 31.047 -0.667 1 94.31 323 PHE A C 1
ATOM 2540 O O . PHE A 1 323 ? 7.785 30.781 -0.522 1 94.31 323 PHE A O 1
ATOM 2547 N N . ILE A 1 324 ? 9.945 30.516 -0.006 1 96.69 324 ILE A N 1
ATOM 2548 C CA . ILE A 1 324 ? 9.562 29.531 0.996 1 96.69 324 ILE A CA 1
ATOM 2549 C C . ILE A 1 324 ? 10.234 29.859 2.328 1 96.69 324 ILE A C 1
ATOM 2551 O O . ILE A 1 324 ? 11.234 30.578 2.365 1 96.69 324 ILE A O 1
ATOM 2555 N N . GLY A 1 325 ? 9.625 29.422 3.365 1 97.75 325 GLY A N 1
ATOM 2556 C CA . GLY A 1 325 ? 10.211 29.391 4.699 1 97.75 325 GLY A CA 1
ATOM 2557 C C . GLY A 1 325 ? 10.477 27.984 5.195 1 97.75 325 GLY A C 1
ATOM 2558 O O . GLY A 1 325 ? 9.68 27.078 4.965 1 97.75 325 GLY A O 1
ATOM 2559 N N . ILE A 1 326 ? 11.656 27.828 5.809 1 98.75 326 ILE A N 1
ATOM 2560 C CA . ILE A 1 326 ? 12.023 26.516 6.324 1 98.75 326 ILE A CA 1
ATOM 2561 C C . ILE A 1 326 ? 12.383 26.625 7.805 1 98.75 326 ILE A C 1
ATOM 2563 O O . ILE A 1 326 ? 13.172 27.484 8.195 1 98.75 326 ILE A O 1
ATOM 2567 N N . GLY A 1 327 ? 11.773 25.828 8.602 1 98.69 327 GLY A N 1
ATOM 2568 C CA . GLY A 1 327 ? 12.102 25.703 10.016 1 98.69 327 GLY A CA 1
ATOM 2569 C C . GLY A 1 327 ? 12.602 24.312 10.383 1 98.69 327 GLY A C 1
ATOM 2570 O O . GLY A 1 327 ? 12.008 23.312 9.984 1 98.69 327 GLY A O 1
ATOM 2571 N N . ILE A 1 328 ? 13.734 24.25 11.141 1 98.75 328 ILE A N 1
ATOM 2572 C CA . ILE A 1 328 ? 14.336 22.969 11.5 1 98.75 328 ILE A CA 1
ATOM 2573 C C . ILE A 1 328 ? 14.555 22.906 13.008 1 98.75 328 ILE A C 1
ATOM 2575 O O . ILE A 1 328 ? 15.039 23.875 13.609 1 98.75 328 ILE A O 1
ATOM 2579 N N . ASN A 1 329 ? 14.156 21.844 13.562 1 97.75 329 ASN A N 1
ATOM 2580 C CA . ASN A 1 329 ? 14.391 21.594 14.977 1 97.75 329 ASN A CA 1
ATOM 2581 C C . ASN A 1 329 ? 14.859 20.156 15.211 1 97.75 329 ASN A C 1
ATOM 2583 O O . ASN A 1 329 ? 14.484 19.25 14.477 1 97.75 329 ASN A O 1
ATOM 2587 N N . THR A 1 330 ? 15.758 20.016 16.156 1 97 330 THR A N 1
ATOM 2588 C CA . THR A 1 330 ? 16.266 18.703 16.578 1 97 330 THR A CA 1
ATOM 2589 C C . THR A 1 330 ? 15.883 18.406 18.016 1 97 330 THR A C 1
ATOM 2591 O O . THR A 1 330 ? 16.047 19.266 18.906 1 97 330 THR A O 1
ATOM 2594 N N . GLY A 1 331 ? 15.336 17.234 18.203 1 93.69 331 GLY A N 1
ATOM 2595 C CA . GLY A 1 331 ? 15 16.844 19.562 1 93.69 331 GLY A CA 1
ATOM 2596 C C . GLY A 1 331 ? 14.297 15.508 19.656 1 93.69 331 GLY A C 1
ATOM 2597 O O . GLY A 1 331 ? 14.25 14.758 18.672 1 93.69 331 GLY A O 1
ATOM 2598 N N . GLU A 1 332 ? 13.852 15.203 20.844 1 90.5 332 GLU A N 1
ATOM 2599 C CA . GLU A 1 332 ? 13.172 13.93 21.078 1 90.5 332 GLU A CA 1
ATOM 2600 C C . GLU A 1 332 ? 11.727 13.977 20.594 1 90.5 332 GLU A C 1
ATOM 2602 O O . GLU A 1 332 ? 11.031 14.977 20.781 1 90.5 332 GLU A O 1
ATOM 2607 N N . VAL A 1 333 ? 11.367 12.922 19.922 1 90.44 333 VAL A N 1
ATOM 2608 C CA . VAL A 1 333 ? 10 12.75 19.453 1 90.44 333 VAL A CA 1
ATOM 2609 C C . VAL A 1 333 ? 9.531 11.32 19.734 1 90.44 333 VAL A C 1
ATOM 2611 O O . VAL A 1 333 ? 10.328 10.477 20.156 1 90.44 333 VAL A O 1
ATOM 2614 N N . ILE A 1 334 ? 8.328 11.164 19.641 1 87.5 334 ILE A N 1
ATOM 2615 C CA . ILE A 1 334 ? 7.77 9.82 19.609 1 87.5 334 ILE A CA 1
ATOM 2616 C C . ILE A 1 334 ? 7.512 9.398 18.156 1 87.5 334 ILE A C 1
ATOM 2618 O O . ILE A 1 334 ? 6.734 10.047 17.453 1 87.5 334 ILE A O 1
ATOM 2622 N N . ALA A 1 335 ? 8.234 8.375 17.75 1 88.56 335 ALA A N 1
ATOM 2623 C CA . ALA A 1 335 ? 8.102 7.883 16.375 1 88.56 335 ALA A CA 1
ATOM 2624 C C . ALA A 1 335 ? 7.434 6.512 16.344 1 88.56 335 ALA A C 1
ATOM 2626 O O . ALA A 1 335 ? 7.785 5.629 17.141 1 88.56 335 ALA A O 1
ATOM 2627 N N . GLY A 1 336 ? 6.441 6.344 15.445 1 85.69 336 GLY A N 1
ATOM 2628 C CA . GLY A 1 336 ? 5.789 5.051 15.312 1 85.69 336 GLY A CA 1
ATOM 2629 C C . GLY A 1 336 ? 4.484 5.113 14.547 1 85.69 336 GLY A C 1
ATOM 2630 O O . GLY A 1 336 ? 4.18 6.121 13.906 1 85.69 336 GLY A O 1
ATOM 2631 N N . GLN A 1 337 ? 3.834 3.986 14.531 1 87.75 337 GLN A N 1
ATOM 2632 C CA . GLN A 1 337 ? 2.523 3.879 13.891 1 87.75 337 GLN A CA 1
ATOM 2633 C C . GLN A 1 337 ? 1.426 4.43 14.797 1 87.75 337 GLN A C 1
ATOM 2635 O O . GLN A 1 337 ? 1.269 3.982 15.938 1 87.75 337 GLN A O 1
ATOM 2640 N N . ILE A 1 338 ? 0.75 5.398 14.305 1 89.56 338 ILE A N 1
ATOM 2641 C CA . ILE A 1 338 ? -0.26 6.09 15.094 1 89.56 338 ILE A CA 1
ATOM 2642 C C . ILE A 1 338 ? -1.579 6.133 14.328 1 89.56 338 ILE A C 1
ATOM 2644 O O . ILE A 1 338 ? -1.586 6.172 13.094 1 89.56 338 ILE A O 1
ATOM 2648 N N . GLY A 1 339 ? -2.654 6.113 15.094 1 91.25 339 GLY A N 1
ATOM 2649 C CA . GLY A 1 339 ? -3.967 6.223 14.477 1 91.25 339 GLY A CA 1
ATOM 2650 C C . GLY A 1 339 ? -4.961 5.211 15.008 1 91.25 339 GLY A C 1
ATOM 2651 O O . GLY A 1 339 ? -4.871 4.789 16.156 1 91.25 339 GLY A O 1
ATOM 2652 N N . SER A 1 340 ? -5.918 4.988 14.195 1 90.44 340 SER A N 1
ATOM 2653 C CA . SER A 1 340 ? -6.922 3.977 14.492 1 90.44 340 SER A CA 1
ATOM 2654 C C . SER A 1 340 ? -6.672 2.697 13.703 1 90.44 340 SER A C 1
ATOM 2656 O O . SER A 1 340 ? -5.871 2.691 12.766 1 90.44 340 SER A O 1
ATOM 2658 N N . GLU A 1 341 ? -7.363 1.649 14.109 1 84.19 341 GLU A N 1
ATOM 2659 C CA . GLU A 1 341 ? -7.234 0.382 13.391 1 84.19 341 GLU A CA 1
ATOM 2660 C C . GLU A 1 341 ? -7.629 0.53 11.93 1 84.19 341 GLU A C 1
ATOM 2662 O O . GLU A 1 341 ? -7.102 -0.175 11.062 1 84.19 341 GLU A O 1
ATOM 2667 N N . ASP A 1 342 ? -8.438 1.527 11.688 1 87.12 342 ASP A N 1
ATOM 2668 C CA . ASP A 1 342 ? -8.953 1.695 10.336 1 87.12 342 ASP A CA 1
ATOM 2669 C C . ASP A 1 342 ? -8.102 2.686 9.539 1 87.12 342 ASP A C 1
ATOM 2671 O O . ASP A 1 342 ? -8.203 2.752 8.312 1 87.12 342 ASP A O 1
ATOM 2675 N N . ARG A 1 343 ? -7.301 3.402 10.219 1 90.94 343 ARG A N 1
ATOM 2676 C CA . ARG A 1 343 ? -6.48 4.426 9.586 1 90.94 343 ARG A CA 1
ATOM 2677 C C . ARG A 1 343 ? -5.207 4.684 10.383 1 90.94 343 ARG A C 1
ATOM 2679 O O . ARG A 1 343 ? -5.254 5.301 11.445 1 90.94 343 ARG A O 1
ATOM 2686 N N . LEU A 1 344 ? -4.148 4.238 9.75 1 89.12 344 LEU A N 1
ATOM 2687 C CA . LEU A 1 344 ? -2.865 4.309 10.445 1 89.12 344 LEU A CA 1
ATOM 2688 C C . LEU A 1 344 ? -1.884 5.184 9.672 1 89.12 344 LEU A C 1
ATOM 2690 O O . LEU A 1 344 ? -2.035 5.379 8.461 1 89.12 344 LEU A O 1
ATOM 2694 N N . GLU A 1 345 ? -1.003 5.762 10.375 1 89.44 345 GLU A N 1
ATOM 2695 C CA . GLU A 1 345 ? 0.113 6.504 9.797 1 89.44 345 GLU A CA 1
ATOM 2696 C C . GLU A 1 345 ? 1.394 6.289 10.594 1 89.44 345 GLU A C 1
ATOM 2698 O O . GLU A 1 345 ? 1.356 6.207 11.828 1 89.44 345 GLU A O 1
ATOM 2703 N N . TYR A 1 346 ? 2.461 6.09 9.875 1 88.12 346 TYR A N 1
ATOM 2704 C CA . TYR A 1 346 ? 3.746 6.18 10.555 1 88.12 346 TYR A CA 1
ATOM 2705 C C . TYR A 1 346 ? 4.234 7.621 10.609 1 88.12 346 TYR A C 1
ATOM 2707 O O . TYR A 1 346 ? 4.438 8.258 9.578 1 88.12 346 TYR A O 1
ATOM 2715 N N . THR A 1 347 ? 4.387 8.117 11.789 1 90.62 347 THR A N 1
ATOM 2716 C CA . THR A 1 347 ? 4.699 9.539 11.922 1 90.62 347 THR A CA 1
ATOM 2717 C C . THR A 1 347 ? 5.453 9.805 13.219 1 90.62 347 THR A C 1
ATOM 2719 O O . THR A 1 347 ? 5.867 8.867 13.906 1 90.62 347 THR A O 1
ATOM 2722 N N . VAL A 1 348 ? 5.762 11.047 13.43 1 90.88 348 VAL A N 1
ATOM 2723 C CA . VAL A 1 348 ? 6.414 11.516 14.648 1 90.88 348 VAL A CA 1
ATOM 2724 C C . VAL A 1 348 ? 5.531 12.547 15.344 1 90.88 348 VAL A C 1
ATOM 2726 O O . VAL A 1 348 ? 4.879 13.367 14.68 1 90.88 348 VAL A O 1
ATOM 2729 N N . ILE A 1 349 ? 5.523 12.375 16.641 1 87.81 349 ILE A N 1
ATOM 2730 C CA . ILE A 1 349 ? 4.73 13.312 17.422 1 87.81 349 ILE A CA 1
ATOM 2731 C C . ILE A 1 349 ? 5.551 13.828 18.594 1 87.81 349 ILE A C 1
ATOM 2733 O O . ILE A 1 349 ? 6.438 13.125 19.094 1 87.81 349 ILE A O 1
ATOM 2737 N N . GLY A 1 350 ? 5.281 15.07 18.969 1 85.5 350 GLY A N 1
ATOM 2738 C CA . GLY A 1 350 ? 5.957 15.656 20.125 1 85.5 350 GLY A CA 1
ATOM 2739 C C . GLY A 1 350 ? 6.164 17.156 19.984 1 85.5 350 GLY A C 1
ATOM 2740 O O . GLY A 1 350 ? 5.895 17.734 18.938 1 85.5 350 GLY A O 1
ATOM 2741 N N . ASP A 1 351 ? 6.645 17.734 20.969 1 85.06 351 ASP A N 1
ATOM 2742 C CA . ASP A 1 351 ? 6.883 19.172 21.031 1 85.06 351 ASP A CA 1
ATOM 2743 C C . ASP A 1 351 ? 7.934 19.594 20 1 85.06 351 ASP A C 1
ATOM 2745 O O . ASP A 1 351 ? 7.867 20.703 19.453 1 85.06 351 ASP A O 1
ATOM 2749 N N . THR A 1 352 ? 8.828 18.703 19.844 1 91 352 THR A N 1
ATOM 2750 C CA . THR A 1 352 ? 9.875 18.953 18.859 1 91 352 THR A CA 1
ATOM 2751 C C . THR A 1 352 ? 9.273 19.25 17.484 1 91 352 THR A C 1
ATOM 2753 O O . THR A 1 352 ? 9.75 20.125 16.766 1 91 352 THR A O 1
ATOM 2756 N N . VAL A 1 353 ? 8.266 18.531 17.172 1 92.75 353 VAL A N 1
ATOM 2757 C CA . VAL A 1 353 ? 7.598 18.703 15.891 1 92.75 353 VAL A CA 1
ATOM 2758 C C . VAL A 1 353 ? 6.895 20.062 15.852 1 92.75 353 VAL A C 1
ATOM 2760 O O . VAL A 1 353 ? 7.035 20.797 14.875 1 92.75 353 VAL A O 1
ATOM 2763 N N . ASN A 1 354 ? 6.215 20.406 16.891 1 88.06 354 ASN A N 1
ATOM 2764 C CA . ASN A 1 354 ? 5.48 21.672 16.953 1 88.06 354 ASN A CA 1
ATOM 2765 C C . ASN A 1 354 ? 6.418 22.875 16.875 1 88.06 354 ASN A C 1
ATOM 2767 O O . ASN A 1 354 ? 6.109 23.859 16.188 1 88.06 354 ASN A O 1
ATOM 2771 N N . LEU A 1 355 ? 7.457 22.734 17.547 1 92 355 LEU A N 1
ATOM 2772 C CA . LEU A 1 355 ? 8.414 23.828 17.547 1 92 355 LEU A CA 1
ATOM 2773 C C . LEU A 1 355 ? 8.992 24.047 16.156 1 92 355 LEU A C 1
ATOM 2775 O O . LEU A 1 355 ? 9.203 25.203 15.742 1 92 355 LEU A O 1
ATOM 2779 N N . ALA A 1 356 ? 9.266 23.016 15.469 1 96 356 ALA A N 1
ATOM 2780 C CA . ALA A 1 356 ? 9.766 23.141 14.102 1 96 356 ALA A CA 1
ATOM 2781 C C . ALA A 1 356 ? 8.766 23.891 13.227 1 96 356 ALA A C 1
ATOM 2783 O O . ALA A 1 356 ? 9.156 24.734 12.422 1 96 356 ALA A O 1
ATOM 2784 N N . SER A 1 357 ? 7.551 23.547 13.359 1 93.69 357 SER A N 1
ATOM 2785 C CA . SER A 1 357 ? 6.496 24.203 12.609 1 93.69 357 SER A CA 1
ATOM 2786 C C . SER A 1 357 ? 6.414 25.688 12.953 1 93.69 357 SER A C 1
ATOM 2788 O O . SER A 1 357 ? 6.285 26.531 12.07 1 93.69 357 SER A O 1
ATOM 2790 N N . ARG A 1 358 ? 6.531 25.984 14.188 1 91.25 358 ARG A N 1
ATOM 2791 C CA . ARG A 1 358 ? 6.492 27.375 14.641 1 91.25 358 ARG A CA 1
ATOM 2792 C C . ARG A 1 358 ? 7.695 28.156 14.125 1 91.25 358 ARG A C 1
ATOM 2794 O O . ARG A 1 358 ? 7.582 29.328 13.773 1 91.25 358 ARG A O 1
ATOM 2801 N N . VAL A 1 359 ? 8.773 27.516 14.164 1 95.69 359 VAL A N 1
ATOM 2802 C CA . VAL A 1 359 ? 9.992 28.156 13.68 1 95.69 359 VAL A CA 1
ATOM 2803 C C . VAL A 1 359 ? 9.867 28.453 12.188 1 95.69 359 VAL A C 1
ATOM 2805 O O . VAL A 1 359 ? 10.336 29.5 11.719 1 95.69 359 VAL A O 1
ATOM 2808 N N . GLU A 1 360 ? 9.273 27.562 11.492 1 96.88 360 GLU A N 1
ATOM 2809 C CA . GLU A 1 360 ? 8.984 27.812 10.086 1 96.88 360 GLU A CA 1
ATOM 2810 C C . GLU A 1 360 ? 8.141 29.078 9.922 1 96.88 360 GLU A C 1
ATOM 2812 O O . GLU A 1 360 ? 8.43 29.922 9.062 1 96.88 360 GLU A O 1
ATOM 2817 N N . SER A 1 361 ? 7.148 29.234 10.734 1 92.62 361 SER A N 1
ATOM 2818 C CA . SER A 1 361 ? 6.266 30.391 10.664 1 92.62 361 SER A CA 1
ATOM 2819 C C . SER A 1 361 ? 7.016 31.688 10.969 1 92.62 361 SER A C 1
ATOM 2821 O O . SER A 1 361 ? 6.676 32.75 10.445 1 92.62 361 SER A O 1
ATOM 2823 N N . LEU A 1 362 ? 8.016 31.625 11.75 1 93.94 362 LEU A N 1
ATOM 2824 C CA . LEU A 1 362 ? 8.789 32.781 12.164 1 93.94 362 LEU A CA 1
ATOM 2825 C C . LEU A 1 362 ? 9.656 33.281 11.023 1 93.94 362 LEU A C 1
ATOM 2827 O O . LEU A 1 362 ? 10.18 34.406 11.086 1 93.94 362 LEU A O 1
ATOM 2831 N N . THR A 1 363 ? 9.828 32.469 10.047 1 95.62 363 THR A N 1
ATOM 2832 C CA . THR A 1 363 ? 10.625 32.906 8.906 1 95.62 363 THR A CA 1
ATOM 2833 C C . THR A 1 363 ? 10.039 34.188 8.289 1 95.62 363 THR A C 1
ATOM 2835 O O . THR A 1 363 ? 10.766 35.031 7.762 1 95.62 363 THR A O 1
ATOM 2838 N N . LYS A 1 364 ? 8.75 34.312 8.367 1 91.06 364 LYS A N 1
ATOM 2839 C CA . LYS A 1 364 ? 8.078 35.5 7.848 1 91.06 364 LYS A CA 1
ATOM 2840 C C . LYS A 1 364 ? 8.383 36.719 8.703 1 91.06 364 LYS A C 1
ATOM 2842 O O . LYS A 1 364 ? 8.555 37.812 8.188 1 91.06 364 LYS A O 1
ATOM 2847 N N . VAL A 1 365 ? 8.484 36.5 9.93 1 89.81 365 VAL A N 1
ATOM 2848 C CA . VAL A 1 365 ? 8.695 37.562 10.898 1 89.81 365 VAL A CA 1
ATOM 2849 C C . VAL A 1 365 ? 10.125 38.094 10.781 1 89.81 365 VAL A C 1
ATOM 2851 O O . VAL A 1 365 ? 10.352 39.312 10.82 1 89.81 365 VAL A O 1
ATOM 2854 N N . PHE A 1 366 ? 11.031 37.219 10.555 1 92.56 366 PHE A N 1
ATOM 2855 C CA . PHE A 1 366 ? 12.438 37.625 10.586 1 92.56 366 PHE A CA 1
ATOM 2856 C C . PHE A 1 366 ? 12.961 37.875 9.18 1 92.56 366 PHE A C 1
ATOM 2858 O O . PHE A 1 366 ? 14.07 38.375 9 1 92.56 366 PHE A O 1
ATOM 2865 N N . GLY A 1 367 ? 12.172 37.531 8.203 1 93.06 367 GLY A N 1
ATOM 2866 C CA . GLY A 1 367 ? 12.617 37.719 6.828 1 93.06 367 GLY A CA 1
ATOM 2867 C C . GLY A 1 367 ? 13.789 36.812 6.469 1 93.06 367 GLY A C 1
ATOM 2868 O O . GLY A 1 367 ? 14.789 37.312 5.918 1 93.06 367 GLY A O 1
ATOM 2869 N N . ALA A 1 368 ? 13.766 35.656 6.926 1 95.69 368 ALA A N 1
ATOM 2870 C CA . ALA A 1 368 ? 14.758 34.625 6.613 1 95.69 368 ALA A CA 1
ATOM 2871 C C . ALA A 1 368 ? 14.102 33.406 5.992 1 95.69 368 ALA A C 1
ATOM 2873 O O . ALA A 1 368 ? 12.93 33.094 6.262 1 95.69 368 ALA A O 1
ATOM 2874 N N . ASP A 1 369 ? 14.859 32.75 5.184 1 97.25 369 ASP A N 1
ATOM 2875 C CA . ASP A 1 369 ? 14.242 31.594 4.523 1 97.25 369 ASP A CA 1
ATOM 2876 C C . ASP A 1 369 ? 14.5 30.297 5.305 1 97.25 369 ASP A C 1
ATOM 2878 O O . ASP A 1 369 ? 13.734 29.344 5.199 1 97.25 369 ASP A O 1
ATOM 2882 N N . ILE A 1 370 ? 15.625 30.219 6.031 1 98.69 370 ILE A N 1
ATOM 2883 C CA . ILE A 1 370 ? 15.953 29.016 6.793 1 98.69 370 ILE A CA 1
ATOM 2884 C C . ILE A 1 370 ? 16.266 29.391 8.242 1 98.69 370 ILE A C 1
ATOM 2886 O O . ILE A 1 370 ? 17.234 30.125 8.5 1 98.69 370 ILE A O 1
ATOM 2890 N N . LEU A 1 371 ? 15.484 28.891 9.141 1 98.56 371 LEU A N 1
ATOM 2891 C CA . LEU A 1 371 ? 15.711 29.094 10.562 1 98.56 371 LEU A CA 1
ATOM 2892 C C . LEU A 1 371 ? 15.906 27.75 11.281 1 98.56 371 LEU A C 1
ATOM 2894 O O . LEU A 1 371 ? 15.25 26.766 10.945 1 98.56 371 LEU A O 1
ATOM 2898 N N . ILE A 1 372 ? 16.812 27.734 12.281 1 98.5 372 ILE A N 1
ATOM 2899 C CA . ILE A 1 372 ? 17.016 26.547 13.086 1 98.5 372 ILE A CA 1
ATOM 2900 C C . ILE A 1 372 ? 16.969 26.906 14.57 1 98.5 372 ILE A C 1
ATOM 2902 O O . ILE A 1 372 ? 17.266 28.047 14.945 1 98.5 372 ILE A O 1
ATOM 2906 N N . THR A 1 373 ? 16.594 25.984 15.352 1 97 373 THR A N 1
ATOM 2907 C CA . THR A 1 373 ? 16.531 26.188 16.797 1 97 373 THR A CA 1
ATOM 2908 C C . THR A 1 373 ? 17.906 26.094 17.422 1 97 373 THR A C 1
ATOM 2910 O O . THR A 1 373 ? 18.859 25.672 16.766 1 97 373 THR A O 1
ATOM 2913 N N . GLY A 1 374 ? 17.922 26.469 18.688 1 96 374 GLY A N 1
ATOM 2914 C CA . GLY A 1 374 ? 19.156 26.312 19.438 1 96 374 GLY A CA 1
ATOM 2915 C C . GLY A 1 374 ? 19.625 24.875 19.531 1 96 374 GLY A C 1
ATOM 2916 O O . GLY A 1 374 ? 20.828 24.594 19.438 1 96 374 GLY A O 1
ATOM 2917 N N . ASN A 1 375 ? 18.75 23.969 19.688 1 95.19 375 ASN A N 1
ATOM 2918 C CA . ASN A 1 375 ? 19.078 22.547 19.766 1 95.19 375 ASN A CA 1
ATOM 2919 C C . ASN A 1 375 ? 19.75 22.062 18.484 1 95.19 375 ASN A C 1
ATOM 2921 O O . ASN A 1 375 ? 20.703 21.297 18.531 1 95.19 375 ASN A O 1
ATOM 2925 N N . SER A 1 376 ? 19.234 22.516 17.391 1 97.56 376 SER A N 1
ATOM 2926 C CA . SER A 1 376 ? 19.828 22.141 16.109 1 97.56 376 SER A CA 1
ATOM 2927 C C . SER A 1 376 ? 21.188 22.797 15.922 1 97.56 376 SER A C 1
ATOM 2929 O O . SER A 1 376 ? 22.125 22.156 15.445 1 97.56 376 SER A O 1
ATOM 2931 N N . TYR A 1 377 ? 21.266 24 16.297 1 97.62 377 TYR A N 1
ATOM 2932 C CA . TYR A 1 377 ? 22.531 24.734 16.156 1 97.62 377 TYR A CA 1
ATOM 2933 C C . TYR A 1 377 ? 23.641 24.047 16.938 1 97.62 377 TYR A C 1
ATOM 2935 O O . TYR A 1 377 ? 24.766 23.922 16.438 1 97.62 377 TYR A O 1
ATOM 2943 N N . GLU A 1 378 ? 23.359 23.672 18.109 1 96.25 378 GLU A N 1
ATOM 2944 C CA . GLU A 1 378 ? 24.359 23.047 18.969 1 96.25 378 GLU A CA 1
ATOM 2945 C C . GLU A 1 378 ? 24.969 21.812 18.312 1 96.25 378 GLU A C 1
ATOM 2947 O O . GLU A 1 378 ? 26.141 21.5 18.516 1 96.25 378 GLU A O 1
ATOM 2952 N N . LYS A 1 379 ? 24.25 21.172 17.484 1 95.75 379 LYS A N 1
ATOM 2953 C CA . LYS A 1 379 ? 24.688 19.922 16.859 1 95.75 379 LYS A CA 1
ATOM 2954 C C . LYS A 1 379 ? 25.562 20.219 15.641 1 95.75 379 LYS A C 1
ATOM 2956 O O . LYS A 1 379 ? 26.281 19.328 15.164 1 95.75 379 LYS A O 1
ATOM 2961 N N . VAL A 1 380 ? 25.5 21.453 15.148 1 96.75 380 VAL A N 1
ATOM 2962 C CA . VAL A 1 380 ? 26.188 21.703 13.883 1 96.75 380 VAL A CA 1
ATOM 2963 C C . VAL A 1 380 ? 27.078 22.938 14.008 1 96.75 380 VAL A C 1
ATOM 2965 O O . VAL A 1 380 ? 27.406 23.578 13.008 1 96.75 380 VAL A O 1
ATOM 2968 N N . LYS A 1 381 ? 27.391 23.219 15.172 1 94.75 381 LYS A N 1
ATOM 2969 C CA . LYS A 1 381 ? 28.266 24.359 15.414 1 94.75 381 LYS A CA 1
ATOM 2970 C C . LYS A 1 381 ? 29.562 24.25 14.609 1 94.75 381 LYS A C 1
ATOM 2972 O O . LYS A 1 381 ? 30.219 23.219 14.625 1 94.75 381 LYS A O 1
ATOM 2977 N N . GLY A 1 382 ? 29.859 25.344 13.906 1 94 382 GLY A N 1
ATOM 2978 C CA . GLY A 1 382 ? 31.094 25.359 13.148 1 94 382 GLY A CA 1
ATOM 2979 C C . GLY A 1 382 ? 30.953 24.844 11.734 1 94 382 GLY A C 1
ATOM 2980 O O . GLY A 1 382 ? 31.844 25.031 10.898 1 94 382 GLY A O 1
ATOM 2981 N N . ILE A 1 383 ? 29.922 24.25 11.344 1 96.75 383 ILE A N 1
ATOM 2982 C CA . ILE A 1 383 ? 29.734 23.625 10.031 1 96.75 383 ILE A CA 1
ATOM 2983 C C . ILE A 1 383 ? 29.047 24.625 9.094 1 96.75 383 ILE A C 1
ATOM 2985 O O . ILE A 1 383 ? 29.391 24.703 7.91 1 96.75 383 ILE A O 1
ATOM 2989 N N . PHE A 1 384 ? 28.156 25.391 9.711 1 98 384 PHE A N 1
ATOM 2990 C CA . PHE A 1 384 ? 27.406 26.344 8.922 1 98 384 PHE A CA 1
ATOM 2991 C C . PHE A 1 384 ? 27.578 27.766 9.469 1 98 384 PHE A C 1
ATOM 2993 O O . PHE A 1 384 ? 27.766 27.938 10.68 1 98 384 PHE A O 1
ATOM 3000 N N . ASN A 1 385 ? 27.516 28.766 8.586 1 97.56 385 ASN A N 1
ATOM 3001 C CA . ASN A 1 385 ? 27.422 30.156 8.992 1 97.56 385 ASN A CA 1
ATOM 3002 C C . ASN A 1 385 ? 25.984 30.547 9.32 1 97.56 385 ASN A C 1
ATOM 3004 O O . ASN A 1 385 ? 25.078 30.344 8.508 1 97.56 385 ASN A O 1
ATOM 3008 N N . VAL A 1 386 ? 25.844 31.047 10.547 1 97.62 386 VAL A N 1
ATOM 3009 C CA . VAL A 1 386 ? 24.5 31.391 10.984 1 97.62 386 VAL A CA 1
ATOM 3010 C C . VAL A 1 386 ? 24.484 32.781 11.594 1 97.62 386 VAL A C 1
ATOM 3012 O O . VAL A 1 386 ? 25.531 33.344 11.906 1 97.62 386 VAL A O 1
ATOM 3015 N N . GLU A 1 387 ? 23.344 33.375 11.641 1 97.25 387 GLU A N 1
ATOM 3016 C CA . GLU A 1 387 ? 23.094 34.625 12.359 1 97.25 387 GLU A CA 1
ATOM 3017 C C . GLU A 1 387 ? 22.125 34.406 13.516 1 97.25 387 GLU A C 1
ATOM 3019 O O . GLU A 1 387 ? 21.016 33.906 13.328 1 97.25 387 GLU A O 1
ATOM 3024 N N . LYS A 1 388 ? 22.594 34.719 14.711 1 96.31 388 LYS A N 1
ATOM 3025 C CA . LYS A 1 388 ? 21.75 34.594 15.906 1 96.31 388 LYS A CA 1
ATOM 3026 C C . LYS A 1 388 ? 20.672 35.688 15.914 1 96.31 388 LYS A C 1
ATOM 3028 O O . LYS A 1 388 ? 20.969 36.875 15.75 1 96.31 388 LYS A O 1
ATOM 3033 N N . LEU A 1 389 ? 19.469 35.281 16.125 1 95.38 389 LEU A N 1
ATOM 3034 C CA . LEU A 1 389 ? 18.344 36.219 16.109 1 95.38 389 LEU A CA 1
ATOM 3035 C C . LEU A 1 389 ? 17.875 36.531 17.531 1 95.38 389 LEU A C 1
ATOM 3037 O O . LEU A 1 389 ? 18.266 35.812 18.469 1 95.38 389 LEU A O 1
ATOM 3041 N N . LYS A 1 390 ? 17.078 37.531 17.656 1 90.94 390 LYS A N 1
ATOM 3042 C CA . LYS A 1 390 ? 16.531 37.906 18.969 1 90.94 390 LYS A CA 1
ATOM 3043 C C . LYS A 1 390 ? 15.648 36.781 19.516 1 90.94 390 LYS A C 1
ATOM 3045 O O . LYS A 1 390 ? 14.867 36.188 18.781 1 90.94 390 LYS A O 1
ATOM 3050 N N . PRO A 1 391 ? 15.82 36.531 20.812 1 91.19 391 PRO A N 1
ATOM 3051 C CA . PRO A 1 391 ? 14.969 35.5 21.422 1 91.19 391 PRO A CA 1
ATOM 3052 C C . PRO A 1 391 ? 13.484 35.844 21.344 1 91.19 391 PRO A C 1
ATOM 3054 O O . PRO A 1 391 ? 13.109 37 21.484 1 91.19 391 PRO A O 1
ATOM 3057 N N . ILE A 1 392 ? 12.734 34.844 21.125 1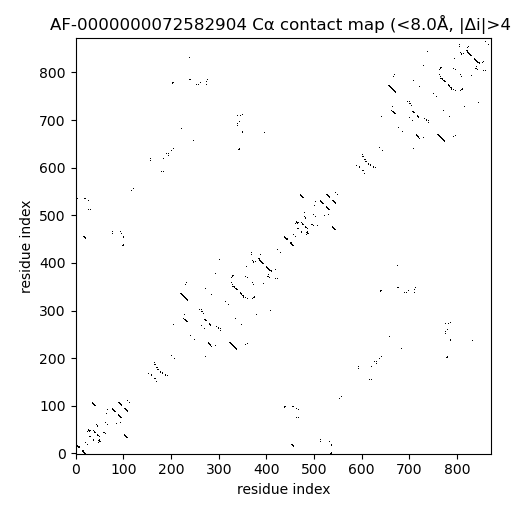 87.56 392 ILE A N 1
ATOM 3058 C CA . ILE A 1 392 ? 11.305 35.094 20.953 1 87.56 392 ILE A CA 1
ATOM 3059 C C . ILE A 1 392 ? 10.508 34.062 21.734 1 87.56 392 ILE A C 1
ATOM 3061 O O . ILE A 1 392 ? 10.984 32.938 21.969 1 87.56 392 ILE A O 1
ATOM 3065 N N . GLN A 1 393 ? 9.359 34.562 22.203 1 84.62 393 GLN A N 1
ATOM 3066 C CA . GLN A 1 393 ? 8.422 33.625 22.859 1 84.62 393 GLN A CA 1
ATOM 3067 C C . GLN A 1 393 ? 7.609 32.844 21.844 1 84.62 393 GLN A C 1
ATOM 3069 O O . GLN A 1 393 ? 7.031 33.438 20.922 1 84.62 393 GLN A O 1
ATOM 3074 N N . VAL A 1 394 ? 7.715 31.641 22 1 77.38 394 VAL A N 1
ATOM 3075 C CA . VAL A 1 394 ? 6.949 30.766 21.109 1 77.38 394 VAL A CA 1
ATOM 3076 C C . VAL A 1 394 ? 5.746 30.188 21.875 1 77.38 394 VAL A C 1
ATOM 3078 O O . VAL A 1 394 ? 5.848 29.859 23.047 1 77.38 394 VAL A O 1
ATOM 3081 N N . LYS A 1 395 ? 4.637 30.141 21.172 1 67.31 395 LYS A N 1
ATOM 3082 C CA . LYS A 1 395 ? 3.398 29.641 21.781 1 67.31 395 LYS A CA 1
ATOM 3083 C C . LYS A 1 395 ? 3.592 28.25 22.359 1 67.31 395 LYS A C 1
ATOM 3085 O O . LYS A 1 395 ? 4.191 27.375 21.734 1 67.31 395 LYS A O 1
ATOM 3090 N N . GLY A 1 396 ? 3.195 28 23.625 1 64.75 396 GLY A N 1
ATOM 3091 C CA . GLY A 1 396 ? 3.242 26.688 24.281 1 64.75 396 GLY A CA 1
ATOM 3092 C C . GLY A 1 396 ? 4.527 26.453 25.062 1 64.75 396 GLY A C 1
ATOM 3093 O O . GLY A 1 396 ? 4.66 25.453 25.766 1 64.75 396 GLY A O 1
ATOM 3094 N N . LYS A 1 397 ? 5.434 27.469 24.75 1 71.31 397 LYS A N 1
ATOM 3095 C CA . LYS A 1 397 ? 6.703 27.328 25.469 1 71.31 397 LYS A CA 1
ATOM 3096 C C . LYS A 1 397 ? 6.848 28.406 26.547 1 71.31 397 LYS A C 1
ATOM 3098 O O . LYS A 1 397 ? 6.504 29.562 26.312 1 71.31 397 LYS A O 1
ATOM 3103 N N . LYS A 1 398 ? 7.27 27.984 27.594 1 69.38 398 LYS A N 1
ATOM 3104 C CA . LYS A 1 398 ? 7.438 28.922 28.703 1 69.38 398 LYS A CA 1
ATOM 3105 C C . LYS A 1 398 ? 8.711 29.75 28.547 1 69.38 398 LYS A C 1
ATOM 3107 O O . LYS A 1 398 ? 8.711 30.953 28.797 1 69.38 398 LYS A O 1
ATOM 3112 N N . SER A 1 399 ? 9.711 29.078 28.016 1 76.44 399 SER A N 1
ATOM 3113 C CA . SER A 1 399 ? 11.008 29.75 27.938 1 76.44 399 SER A CA 1
ATOM 3114 C C . SER A 1 399 ? 11.211 30.391 26.562 1 76.44 399 SER A C 1
ATOM 3116 O O . SER A 1 399 ? 10.672 29.906 25.562 1 76.44 399 SER A O 1
ATOM 3118 N N . LEU A 1 400 ? 11.898 31.438 26.594 1 84 400 LEU A N 1
ATOM 3119 C CA . LEU A 1 400 ? 12.305 32.062 25.344 1 84 400 LEU A CA 1
ATOM 3120 C C . LEU A 1 400 ? 13.188 31.141 24.531 1 84 400 LEU A C 1
ATOM 3122 O O . LEU A 1 400 ? 14.016 30.406 25.078 1 84 400 LEU A O 1
ATOM 3126 N N . GLN A 1 401 ? 12.914 31.203 23.25 1 87.5 401 GLN A N 1
ATOM 3127 C CA . GLN A 1 401 ? 13.672 30.344 22.344 1 87.5 401 GLN A CA 1
ATOM 3128 C C . GLN A 1 401 ? 14.68 31.156 21.547 1 87.5 401 GLN A C 1
ATOM 3130 O O . GLN A 1 401 ? 14.367 32.25 21.047 1 87.5 401 GLN A O 1
ATOM 3135 N N . THR A 1 402 ? 15.914 30.672 21.5 1 93 402 THR A N 1
ATOM 3136 C CA . THR A 1 402 ? 16.922 31.25 20.625 1 93 402 THR A CA 1
ATOM 3137 C C . THR A 1 402 ? 16.875 30.594 19.25 1 93 402 THR A C 1
ATOM 3139 O O . THR A 1 402 ? 16.969 29.359 19.141 1 93 402 THR A O 1
ATOM 3142 N N . ILE A 1 403 ? 16.766 31.453 18.219 1 96.25 403 ILE A N 1
ATOM 3143 C CA . ILE A 1 403 ? 16.641 30.984 16.844 1 96.25 403 ILE A CA 1
ATOM 3144 C C . ILE A 1 403 ? 17.797 31.531 16.016 1 96.25 403 ILE A C 1
ATOM 3146 O O . ILE A 1 403 ? 18.359 32.562 16.328 1 96.25 403 ILE A O 1
ATOM 3150 N N . TYR A 1 404 ? 18.188 30.75 15.047 1 98 404 TYR A N 1
ATOM 3151 C CA . TYR A 1 404 ? 19.312 31.109 14.18 1 98 404 TYR A CA 1
ATOM 3152 C C . TYR A 1 404 ? 18.906 31.062 12.711 1 98 404 TYR A C 1
ATOM 3154 O O . TYR A 1 404 ? 18.188 30.156 12.289 1 98 404 TYR A O 1
ATOM 3162 N N . ALA A 1 405 ? 19.328 32.062 11.977 1 98.25 405 ALA A N 1
ATOM 3163 C CA . ALA A 1 405 ? 19.156 32.031 10.531 1 98.25 405 ALA A CA 1
ATOM 3164 C C . ALA A 1 405 ? 20.375 31.422 9.844 1 98.25 405 ALA A C 1
ATOM 3166 O O . ALA A 1 405 ? 21.516 31.812 10.109 1 98.25 405 ALA A O 1
ATOM 3167 N N . VAL A 1 406 ? 20.172 30.469 8.992 1 98.5 406 VAL A N 1
ATOM 3168 C CA . VAL A 1 406 ? 21.266 29.797 8.305 1 98.5 406 VAL A CA 1
ATOM 3169 C C . VAL A 1 406 ? 21.656 30.578 7.043 1 98.5 406 VAL A C 1
ATOM 3171 O O . VAL A 1 406 ? 20.812 30.797 6.164 1 98.5 406 VAL A O 1
ATOM 3174 N N . LEU A 1 407 ? 22.844 30.938 6.953 1 98 407 LEU A N 1
ATOM 3175 C CA . LEU A 1 407 ? 23.328 31.688 5.797 1 98 407 LEU A CA 1
ATOM 3176 C C . LEU A 1 407 ? 23.859 30.734 4.727 1 98 407 LEU A C 1
ATOM 3178 O O . LEU A 1 407 ? 23.578 30.922 3.537 1 98 407 LEU A O 1
ATOM 3182 N N . GLY A 1 408 ? 24.625 29.781 5.102 1 97.44 408 GLY A N 1
ATOM 3183 C CA . GLY A 1 408 ? 25.219 28.812 4.191 1 97.44 408 GLY A CA 1
ATOM 3184 C C . GLY A 1 408 ? 26.281 27.938 4.852 1 97.44 408 GLY A C 1
ATOM 3185 O O . GLY A 1 408 ? 26.484 28.031 6.062 1 97.44 408 GLY A O 1
ATOM 3186 N N . HIS A 1 409 ? 26.797 27.062 4.039 1 97.19 409 HIS A N 1
ATOM 3187 C CA . HIS A 1 409 ? 27.875 26.219 4.543 1 97.19 409 HIS A CA 1
ATOM 3188 C C . HIS A 1 409 ? 29.156 27.031 4.77 1 97.19 409 HIS A C 1
ATOM 3190 O O . HIS A 1 409 ? 29.484 27.906 3.969 1 97.19 409 HIS A O 1
ATOM 3196 N N . SER A 1 410 ? 29.859 26.734 5.777 1 95.19 410 SER A N 1
ATOM 3197 C CA . SER A 1 410 ? 31.047 27.5 6.168 1 95.19 410 SER A CA 1
ATOM 3198 C C . SER A 1 410 ? 32.125 27.406 5.113 1 95.19 410 SER A C 1
ATOM 3200 O O . SER A 1 410 ? 32.938 28.328 4.957 1 95.19 410 SER A O 1
ATOM 3202 N N . LYS A 1 411 ? 32.156 26.375 4.348 1 94.56 411 LYS A N 1
ATOM 3203 C CA . LYS A 1 411 ? 33.188 26.156 3.357 1 94.56 411 LYS A CA 1
ATOM 3204 C C . LYS A 1 411 ? 32.812 26.75 2.006 1 94.56 411 LYS A C 1
ATOM 3206 O O . LYS A 1 411 ? 33.625 26.75 1.074 1 94.56 411 LYS A O 1
ATOM 3211 N N . ASP A 1 412 ? 31.625 27.219 1.922 1 93.81 412 ASP A N 1
ATOM 3212 C CA . ASP A 1 412 ? 31.172 27.828 0.675 1 93.81 412 ASP A CA 1
ATOM 3213 C C . ASP A 1 412 ? 31.719 29.25 0.528 1 93.81 412 ASP A C 1
ATOM 3215 O O . ASP A 1 412 ? 31.406 30.125 1.327 1 93.81 412 ASP A O 1
ATOM 3219 N N . LYS A 1 413 ? 32.438 29.562 -0.464 1 90.81 413 LYS A N 1
ATOM 3220 C CA . LYS A 1 413 ? 33.062 30.859 -0.695 1 90.81 413 LYS A CA 1
ATOM 3221 C C . LYS A 1 413 ? 32 31.922 -1.004 1 90.81 413 LYS A C 1
ATOM 3223 O O . LYS A 1 413 ? 32.219 33.094 -0.716 1 90.81 413 LYS A O 1
ATOM 3228 N N . ASN A 1 414 ? 30.922 31.531 -1.545 1 91.38 414 ASN A N 1
ATOM 3229 C CA . ASN A 1 414 ? 29.875 32.469 -1.939 1 91.38 414 ASN A CA 1
ATOM 3230 C C . ASN A 1 414 ? 28.828 32.625 -0.85 1 91.38 414 ASN A C 1
ATOM 3232 O O . ASN A 1 414 ? 27.75 33.156 -1.093 1 91.38 414 ASN A O 1
ATOM 3236 N N . CYS A 1 415 ? 29.125 32.156 0.312 1 94.5 415 CYS A N 1
ATOM 3237 C CA . CYS A 1 415 ? 28.188 32.25 1.423 1 94.5 415 CYS A CA 1
ATOM 3238 C C . CYS A 1 415 ? 27.969 33.688 1.842 1 94.5 415 CYS A C 1
ATOM 3240 O O . CYS A 1 415 ? 28.938 34.438 2.061 1 94.5 415 CYS A O 1
ATOM 3242 N N . PRO A 1 416 ? 26.719 34.031 1.947 1 95.06 416 PRO A N 1
ATOM 3243 C CA . PRO A 1 416 ? 26.453 35.406 2.406 1 95.06 416 PRO A CA 1
ATOM 3244 C C . PRO A 1 416 ? 26.969 35.656 3.816 1 95.06 416 PRO A C 1
ATOM 3246 O O . PRO A 1 416 ? 26.938 34.75 4.664 1 95.06 416 PRO A O 1
ATOM 3249 N N . LYS A 1 417 ? 27.328 36.906 4.09 1 92.94 417 LYS A N 1
ATOM 3250 C CA . LYS A 1 417 ? 27.953 37.281 5.359 1 92.94 417 LYS A CA 1
ATOM 3251 C C . LYS A 1 417 ? 26.891 37.594 6.414 1 92.94 417 LYS A C 1
ATOM 3253 O O . LYS A 1 417 ? 27.156 37.469 7.613 1 92.94 417 LYS A O 1
ATOM 3258 N N . ASN A 1 418 ? 25.766 38.156 5.957 1 94.25 418 ASN A N 1
ATOM 3259 C CA . ASN A 1 418 ? 24.672 38.5 6.852 1 94.25 418 ASN A CA 1
ATOM 3260 C C . ASN A 1 418 ? 23.312 38.312 6.168 1 94.25 418 ASN A C 1
ATOM 3262 O O . ASN A 1 418 ? 23.25 37.906 5.004 1 94.25 418 ASN A O 1
ATOM 3266 N N . LEU A 1 419 ? 22.25 38.469 6.871 1 94.75 419 LEU A N 1
ATOM 3267 C CA . LEU A 1 419 ? 20.891 38.281 6.375 1 94.75 419 LEU A CA 1
ATOM 3268 C C . LEU A 1 419 ? 20.578 39.219 5.227 1 94.75 419 LEU A C 1
ATOM 3270 O O . LEU A 1 419 ? 19.844 38.875 4.305 1 94.75 419 LEU A O 1
ATOM 3274 N N . LYS A 1 420 ? 21.078 40.438 5.324 1 93.5 420 LYS A N 1
ATOM 3275 C CA . LYS A 1 420 ? 20.859 41.406 4.273 1 93.5 420 LYS A CA 1
ATOM 3276 C C . LYS A 1 420 ? 21.406 40.938 2.934 1 93.5 420 LYS A C 1
ATOM 3278 O O . LYS A 1 420 ? 20.734 41.031 1.905 1 93.5 420 LYS A O 1
ATOM 3283 N N . GLU A 1 421 ? 22.609 40.438 2.963 1 95 421 GLU A N 1
ATOM 3284 C CA . GLU A 1 421 ? 23.234 39.875 1.755 1 95 421 GLU A CA 1
ATOM 3285 C C . GLU A 1 421 ? 22.469 38.656 1.249 1 95 421 GLU A C 1
ATOM 3287 O O . GLU A 1 421 ? 22.344 38.469 0.04 1 95 421 GLU A O 1
ATOM 3292 N N . LEU A 1 422 ? 22.078 37.844 2.162 1 95.38 422 LEU A N 1
ATOM 3293 C CA . LEU A 1 422 ? 21.312 36.688 1.799 1 95.38 422 LEU A CA 1
ATOM 3294 C C . LEU A 1 422 ? 20.031 37.062 1.068 1 95.38 422 LEU A C 1
ATOM 3296 O O . LEU A 1 422 ? 19.703 36.5 0.027 1 95.38 422 LEU A O 1
ATOM 3300 N N . ARG A 1 423 ? 19.297 38 1.587 1 94.5 423 ARG A N 1
ATOM 3301 C CA . ARG A 1 423 ? 18.047 38.469 0.99 1 94.5 423 ARG A CA 1
ATOM 3302 C C . ARG A 1 423 ? 18.281 38.969 -0.44 1 94.5 423 ARG A C 1
ATOM 3304 O O . ARG A 1 423 ? 17.469 38.688 -1.327 1 94.5 423 ARG A O 1
ATOM 3311 N N . LYS A 1 424 ? 19.312 39.625 -0.605 1 92.5 424 LYS A N 1
ATOM 3312 C CA . LYS A 1 424 ? 19.672 40.094 -1.938 1 92.5 424 LYS A CA 1
ATOM 3313 C C . LYS A 1 424 ? 19.969 38.938 -2.883 1 92.5 424 LYS A C 1
ATOM 3315 O O . LYS A 1 424 ? 19.531 38.938 -4.039 1 92.5 424 LYS A O 1
ATOM 3320 N N . GLN A 1 425 ? 20.641 38.031 -2.428 1 91.88 425 GLN A N 1
ATOM 3321 C CA . GLN A 1 425 ? 21.047 36.875 -3.238 1 91.88 425 GLN A CA 1
ATOM 3322 C C . GLN A 1 425 ? 19.844 36.031 -3.666 1 91.88 425 GLN A C 1
ATOM 3324 O O . GLN A 1 425 ? 19.812 35.5 -4.777 1 91.88 425 GLN A O 1
ATOM 3329 N N . ILE A 1 426 ? 18.844 35.938 -2.789 1 91.38 426 ILE A N 1
ATOM 3330 C CA . ILE A 1 426 ? 17.719 35.062 -3.105 1 91.38 426 ILE A CA 1
ATOM 3331 C C . ILE A 1 426 ? 16.562 35.875 -3.631 1 91.38 426 ILE A C 1
ATOM 3333 O O . ILE A 1 426 ? 15.5 35.344 -3.965 1 91.38 426 ILE A O 1
ATOM 3337 N N . GLY A 1 427 ? 16.688 37.188 -3.652 1 86.44 427 GLY A N 1
ATOM 3338 C CA . GLY A 1 427 ? 15.68 38.062 -4.207 1 86.44 427 GLY A CA 1
ATOM 3339 C C . GLY A 1 427 ? 14.484 38.25 -3.293 1 86.44 427 GLY A C 1
ATOM 3340 O O . GLY A 1 427 ? 13.344 38.312 -3.76 1 86.44 427 GLY A O 1
ATOM 3341 N N . MET A 1 428 ? 14.734 38.188 -2.029 1 86.31 428 MET A N 1
ATOM 3342 C CA . MET A 1 428 ? 13.656 38.344 -1.057 1 86.31 428 MET A CA 1
ATOM 3343 C C . MET A 1 428 ? 13.555 39.781 -0.565 1 86.31 428 MET A C 1
ATOM 3345 O O . MET A 1 428 ? 14.562 40.406 -0.195 1 86.31 428 MET A O 1
ATOM 3349 N N . GLU A 1 429 ? 12.375 40.312 -0.719 1 79.25 429 GLU A N 1
ATOM 3350 C CA . GLU A 1 429 ? 12.125 41.656 -0.172 1 79.25 429 GLU A CA 1
ATOM 3351 C C . GLU A 1 429 ? 11.602 41.562 1.257 1 79.25 429 GLU A C 1
ATOM 3353 O O . GLU A 1 429 ? 10.742 40.719 1.562 1 79.25 429 GLU A O 1
ATOM 3358 N N . PHE A 1 430 ? 12.289 42.031 2.191 1 75.81 430 PHE A N 1
ATOM 3359 C CA . PHE A 1 430 ? 11.875 41.969 3.586 1 75.81 430 PHE A CA 1
ATOM 3360 C C . PHE A 1 430 ? 11.805 43.375 4.176 1 75.81 430 PHE A C 1
ATOM 3362 O O . PHE A 1 430 ? 12.766 44.156 4.086 1 75.81 430 PHE A O 1
ATOM 3369 N N . LYS A 1 431 ? 10.508 43.938 4.426 1 65.25 431 LYS A N 1
ATOM 3370 C CA . LYS A 1 431 ? 10.352 45.188 5.164 1 65.25 431 LYS A CA 1
ATOM 3371 C C . LYS A 1 431 ? 10.047 44.938 6.637 1 65.25 431 LYS A C 1
ATOM 3373 O O . LYS A 1 431 ? 9.125 44.188 6.961 1 65.25 431 LYS A O 1
ATOM 3378 N N . SER A 1 432 ? 11.008 44.969 7.594 1 57.44 432 SER A N 1
ATOM 3379 C CA . SER A 1 432 ? 10.945 44.656 9.023 1 57.44 432 SER A CA 1
ATOM 3380 C C . SER A 1 432 ? 9.555 44.938 9.586 1 57.44 432 SER A C 1
ATOM 3382 O O . SER A 1 432 ? 9.117 44.281 10.531 1 57.44 432 SER A O 1
ATOM 3384 N N . GLY A 1 433 ? 8.859 46.062 9.5 1 46.78 433 GLY A N 1
ATOM 3385 C CA . GLY A 1 433 ? 7.816 46.688 10.312 1 46.78 433 GLY A CA 1
ATOM 3386 C C . GLY A 1 433 ? 6.496 45.938 10.234 1 46.78 433 GLY A C 1
ATOM 3387 O O . GLY A 1 433 ? 5.645 46.094 11.117 1 46.78 433 GLY A O 1
ATOM 3388 N N . ARG A 1 434 ? 5.758 45.594 9.133 1 41.69 434 ARG A N 1
ATOM 3389 C CA . ARG A 1 434 ? 4.316 45.406 9.023 1 41.69 434 ARG A CA 1
ATOM 3390 C C . ARG A 1 434 ? 3.939 43.938 9.25 1 41.69 434 ARG A C 1
ATOM 3392 O O . ARG A 1 434 ? 3.969 43.156 8.32 1 41.69 434 ARG A O 1
ATOM 3399 N N . SER A 1 435 ? 4.375 43.281 10.234 1 37.62 435 SER A N 1
ATOM 3400 C CA . SER A 1 435 ? 3.723 42.062 10.703 1 37.62 435 SER A CA 1
ATOM 3401 C C . SER A 1 435 ? 2.203 42.219 10.68 1 37.62 435 SER A C 1
ATOM 3403 O O . SER A 1 435 ? 1.494 41.469 11.352 1 37.62 435 SER A O 1
ATOM 3405 N N . LYS A 1 436 ? 1.445 42.875 9.961 1 33.47 436 LYS A N 1
ATOM 3406 C CA . LYS A 1 436 ? -0.009 42.75 10 1 33.47 436 LYS A CA 1
ATOM 3407 C C . LYS A 1 436 ? -0.469 41.406 9.43 1 33.47 436 LYS A C 1
ATOM 3409 O O . LYS A 1 436 ? 0.052 40.938 8.414 1 33.47 436 LYS A O 1
ATOM 3414 N N . MET B 1 1 ? 14.859 -117.188 -44.688 1 24.61 1 MET B N 1
ATOM 3415 C CA . MET B 1 1 ? 15.078 -117.625 -46.062 1 24.61 1 MET B CA 1
ATOM 3416 C C . MET B 1 1 ? 14.047 -117 -47 1 24.61 1 MET B C 1
ATOM 3418 O O . MET B 1 1 ? 12.844 -117.188 -46.812 1 24.61 1 MET B O 1
ATOM 3422 N N . TYR B 1 2 ? 14.25 -115.75 -47.344 1 32.5 2 TYR B N 1
ATOM 3423 C CA . TYR B 1 2 ? 13.398 -114.812 -48.156 1 32.5 2 TYR B CA 1
ATOM 3424 C C . TYR B 1 2 ? 13.562 -115.125 -49.656 1 32.5 2 TYR B C 1
ATOM 3426 O O . TYR B 1 2 ? 14.68 -115.188 -50.156 1 32.5 2 TYR B O 1
ATOM 3434 N N . LEU B 1 3 ? 12.844 -116.188 -50.156 1 32.56 3 LEU B N 1
ATOM 3435 C CA . LEU B 1 3 ? 13.07 -116.5 -51.562 1 32.56 3 LEU B CA 1
ATOM 3436 C C . LEU B 1 3 ? 12.148 -115.688 -52.469 1 32.56 3 LEU B C 1
ATOM 3438 O O . LEU B 1 3 ? 10.93 -115.688 -52.25 1 32.56 3 LEU B O 1
ATOM 3442 N N . SER B 1 4 ? 12.547 -114.5 -52.938 1 36.47 4 SER B N 1
ATOM 3443 C CA . SER B 1 4 ? 11.805 -113.875 -54.031 1 36.47 4 SER B CA 1
ATOM 3444 C C . SER B 1 4 ? 12.156 -114.562 -55.375 1 36.47 4 SER B C 1
ATOM 3446 O O . SER B 1 4 ? 13.336 -114.75 -55.656 1 36.47 4 SER B O 1
ATOM 3448 N N . ILE B 1 5 ? 11.383 -115.438 -55.812 1 36.5 5 ILE B N 1
ATOM 3449 C CA . ILE B 1 5 ? 11.633 -116.062 -57.125 1 36.5 5 ILE B CA 1
ATOM 3450 C C . ILE B 1 5 ? 10.938 -115.188 -58.219 1 36.5 5 ILE B C 1
ATOM 3452 O O . ILE B 1 5 ? 9.758 -114.875 -58.062 1 36.5 5 ILE B O 1
ATOM 3456 N N . PHE B 1 6 ? 11.789 -114.562 -59 1 36.41 6 PHE B N 1
ATOM 3457 C CA . PHE B 1 6 ? 11.406 -113.875 -60.25 1 36.41 6 PHE B CA 1
ATOM 3458 C C . PHE B 1 6 ? 11.008 -114.938 -61.281 1 36.41 6 PHE B C 1
ATOM 3460 O O . PHE B 1 6 ? 11.805 -115.812 -61.625 1 36.41 6 PHE B O 1
ATOM 3467 N N . VAL B 1 7 ? 9.742 -115.375 -61.25 1 36.59 7 VAL B N 1
ATOM 3468 C CA . VAL B 1 7 ? 9.383 -116.25 -62.344 1 36.59 7 VAL B CA 1
ATOM 3469 C C . VAL B 1 7 ? 8.828 -115.5 -63.531 1 36.59 7 VAL B C 1
ATOM 3471 O O . VAL B 1 7 ? 7.793 -114.812 -63.406 1 36.59 7 VAL B O 1
ATOM 3474 N N . GLY B 1 8 ? 9.633 -114.562 -64.188 1 37.38 8 GLY B N 1
ATOM 3475 C CA . GLY B 1 8 ? 9.188 -113.938 -65.375 1 37.38 8 GLY B CA 1
ATOM 3476 C C . GLY B 1 8 ? 9.32 -114.75 -66.625 1 37.38 8 GLY B C 1
ATOM 3477 O O . GLY B 1 8 ? 10.141 -115.688 -66.688 1 37.38 8 GLY B O 1
ATOM 3478 N N . ASP B 1 9 ? 8.203 -115.188 -67.188 1 39 9 ASP B N 1
ATOM 3479 C CA . ASP B 1 9 ? 8.359 -115.562 -68.562 1 39 9 ASP B CA 1
ATOM 3480 C C . ASP B 1 9 ? 8.828 -114.375 -69.438 1 39 9 ASP B C 1
ATOM 3482 O O . ASP B 1 9 ? 8.734 -113.25 -69 1 39 9 ASP B O 1
ATOM 3486 N N . LYS B 1 10 ? 9.422 -114.625 -70.625 1 41.59 10 LYS B N 1
ATOM 3487 C CA . LYS B 1 10 ? 9.93 -113.688 -71.625 1 41.59 10 LYS B CA 1
ATOM 3488 C C . LYS B 1 10 ? 8.992 -112.5 -71.812 1 41.59 10 LYS B C 1
ATOM 3490 O O . LYS B 1 10 ? 9.43 -111.438 -72.188 1 41.59 10 LYS B O 1
ATOM 3495 N N . ASN B 1 11 ? 7.684 -112.688 -72 1 36.34 11 ASN B N 1
ATOM 3496 C CA . ASN B 1 11 ? 6.75 -111.688 -72.438 1 36.34 11 ASN B CA 1
ATOM 3497 C C . ASN B 1 11 ? 6.25 -110.812 -71.312 1 36.34 11 ASN B C 1
ATOM 3499 O O . ASN B 1 11 ? 5.082 -110.875 -70.938 1 36.34 11 ASN B O 1
ATOM 3503 N N . ASN B 1 12 ? 7.074 -109.812 -70.625 1 37.72 12 ASN B N 1
ATOM 3504 C CA . ASN B 1 12 ? 7.066 -108.625 -69.875 1 37.72 12 ASN B CA 1
ATOM 3505 C C . ASN B 1 12 ? 6.332 -108.812 -68.562 1 37.72 12 ASN B C 1
ATOM 3507 O O . ASN B 1 12 ? 5.965 -107.812 -67.875 1 37.72 12 ASN B O 1
ATOM 3511 N N . SER B 1 13 ? 5.637 -109.875 -68.312 1 36.91 13 SER B N 1
ATOM 3512 C CA . SER B 1 13 ? 4.836 -109.938 -67.062 1 36.91 13 SER B CA 1
ATOM 3513 C C . SER B 1 13 ? 5.625 -110.625 -65.938 1 36.91 13 SER B C 1
ATOM 3515 O O . SER B 1 13 ? 5.918 -111.812 -66 1 36.91 13 SER B O 1
ATOM 3517 N N . ALA B 1 14 ? 6.723 -110 -65.375 1 37.38 14 ALA B N 1
ATOM 3518 C CA . ALA B 1 14 ? 7.582 -110.562 -64.312 1 37.38 14 ALA B CA 1
ATOM 3519 C C . ALA B 1 14 ? 6.867 -110.562 -63 1 37.38 14 ALA B C 1
ATOM 3521 O O . ALA B 1 14 ? 6.16 -109.625 -62.625 1 37.38 14 ALA B O 1
ATOM 3522 N N . ILE B 1 15 ? 6.324 -111.75 -62.594 1 38.94 15 ILE B N 1
ATOM 3523 C CA . ILE B 1 15 ? 5.703 -111.938 -61.281 1 38.94 15 ILE B CA 1
ATOM 3524 C C . ILE B 1 15 ? 6.781 -112.125 -60.219 1 38.94 15 ILE B C 1
ATOM 3526 O O . ILE B 1 15 ? 7.727 -112.938 -60.406 1 38.94 15 ILE B O 1
ATOM 3530 N N . LEU B 1 16 ? 7.137 -111.188 -59.375 1 39.75 16 LEU B N 1
ATOM 3531 C CA . LEU B 1 16 ? 8.031 -111.312 -58.25 1 39.75 16 LEU B CA 1
ATOM 3532 C C . LEU B 1 16 ? 7.344 -112.062 -57.094 1 39.75 16 LEU B C 1
ATOM 3534 O O . LEU B 1 16 ? 6.258 -111.625 -56.656 1 39.75 16 LEU B O 1
ATOM 3538 N N . VAL B 1 17 ? 7.605 -113.375 -57 1 38.88 17 VAL B N 1
ATOM 3539 C CA . VAL B 1 17 ? 7.117 -114.188 -55.875 1 38.88 17 VAL B CA 1
ATOM 3540 C C . VAL B 1 17 ? 8 -113.938 -54.656 1 38.88 17 VAL B C 1
ATOM 3542 O O . VAL B 1 17 ? 9.211 -114.188 -54.688 1 38.88 17 VAL B O 1
ATOM 3545 N N . SER B 1 18 ? 7.785 -113.062 -53.719 1 39.03 18 SER B N 1
ATOM 3546 C CA . SER B 1 18 ? 8.562 -112.875 -52.5 1 39.03 18 SER B CA 1
ATOM 3547 C C . SER B 1 18 ? 7.926 -113.562 -51.344 1 39.03 18 SER B C 1
ATOM 3549 O O . SER B 1 18 ? 6.715 -113.5 -51.125 1 39.03 18 SER B O 1
ATOM 3551 N N . LEU B 1 19 ? 8.523 -114.625 -50.844 1 36.69 19 LEU B N 1
ATOM 3552 C CA . LEU B 1 19 ? 8.164 -115.312 -49.625 1 36.69 19 LEU B CA 1
ATOM 3553 C C . LEU B 1 19 ? 8.617 -114.5 -48.406 1 36.69 19 LEU B C 1
ATOM 3555 O O . LEU B 1 19 ? 9.797 -114.188 -48.281 1 36.69 19 LEU B O 1
ATOM 3559 N N . VAL B 1 20 ? 7.789 -113.625 -47.781 1 40.31 20 VAL B N 1
ATOM 3560 C CA . VAL B 1 20 ? 8.203 -112.812 -46.656 1 40.31 20 VAL B CA 1
ATOM 3561 C C . VAL B 1 20 ? 7.691 -113.438 -45.344 1 40.31 20 VAL B C 1
ATOM 3563 O O . VAL B 1 20 ? 6.539 -113.875 -45.281 1 40.31 20 VAL B O 1
ATOM 3566 N N . LYS B 1 21 ? 8.539 -113.812 -44.469 1 41.28 21 LYS B N 1
ATOM 3567 C CA . LYS B 1 21 ? 8.117 -114.188 -43.125 1 41.28 21 LYS B CA 1
ATOM 3568 C C . LYS B 1 21 ? 7.375 -113.062 -42.438 1 41.28 21 LYS B C 1
ATOM 3570 O O . LYS B 1 21 ? 7.789 -111.875 -42.531 1 41.28 21 LYS B O 1
ATOM 3575 N N . MET B 1 22 ? 6.145 -113.25 -42 1 43.16 22 MET B N 1
ATOM 3576 C CA . MET B 1 22 ? 5.266 -112.25 -41.375 1 43.16 22 MET B CA 1
ATOM 3577 C C . MET B 1 22 ? 6.023 -111.438 -40.344 1 43.16 22 MET B C 1
ATOM 3579 O O . MET B 1 22 ? 5.793 -110.25 -40.219 1 43.16 22 MET B O 1
ATOM 3583 N N . ASP B 1 23 ? 6.934 -112.125 -39.625 1 43.69 23 ASP B N 1
ATOM 3584 C CA . ASP B 1 23 ? 7.676 -111.438 -38.562 1 43.69 23 ASP B CA 1
ATOM 3585 C C . ASP B 1 23 ? 8.539 -110.312 -39.156 1 43.69 23 ASP B C 1
ATOM 3587 O O . ASP B 1 23 ? 8.68 -109.25 -38.531 1 43.69 23 ASP B O 1
ATOM 3591 N N . SER B 1 24 ? 9.016 -110.5 -40.219 1 44.72 24 SER B N 1
ATOM 3592 C CA . SER B 1 24 ? 9.898 -109.5 -40.844 1 44.72 24 SER B CA 1
ATOM 3593 C C . SER B 1 24 ? 9.117 -108.312 -41.406 1 44.72 24 SER B C 1
ATOM 3595 O O . SER B 1 24 ? 9.594 -107.188 -41.375 1 44.72 24 SER B O 1
ATOM 3597 N N . ILE B 1 25 ? 7.961 -108.562 -41.938 1 44.62 25 ILE B N 1
ATOM 3598 C CA . ILE B 1 25 ? 7.062 -107.5 -42.375 1 44.62 25 ILE B CA 1
ATOM 3599 C C . ILE B 1 25 ? 6.66 -106.625 -41.188 1 44.62 25 ILE B C 1
ATOM 3601 O O . ILE B 1 25 ? 6.66 -105.438 -41.25 1 44.62 25 ILE B O 1
ATOM 3605 N N . LEU B 1 26 ? 6.387 -107.375 -40.156 1 46.78 26 LEU B N 1
ATOM 3606 C CA . LEU B 1 26 ? 5.941 -106.688 -38.938 1 46.78 26 LEU B CA 1
ATOM 3607 C C . LEU B 1 26 ? 7.035 -105.75 -38.406 1 46.78 26 LEU B C 1
ATOM 3609 O O . LEU B 1 26 ? 6.742 -104.688 -37.906 1 46.78 26 LEU B O 1
ATOM 3613 N N . ASP B 1 27 ? 8.203 -106.312 -38.469 1 48.06 27 ASP B N 1
ATOM 3614 C CA . ASP B 1 27 ? 9.312 -105.5 -37.969 1 48.06 27 ASP B CA 1
ATOM 3615 C C . ASP B 1 27 ? 9.5 -104.188 -38.812 1 48.06 27 ASP B C 1
ATOM 3617 O O . ASP B 1 27 ? 9.883 -103.188 -38.281 1 48.06 27 ASP B O 1
ATOM 3621 N N . SER B 1 28 ? 9.125 -104.312 -40 1 45.34 28 SER B N 1
ATOM 3622 C CA . SER B 1 28 ? 9.258 -103.188 -40.906 1 45.34 28 SER B CA 1
ATOM 3623 C C . SER B 1 28 ? 8.219 -102.125 -40.625 1 45.34 28 SER B C 1
ATOM 3625 O O . SER B 1 28 ? 8.422 -100.938 -40.938 1 45.34 28 SER B O 1
ATOM 3627 N N . PHE B 1 29 ? 7.125 -102.562 -40.125 1 45.25 29 PHE B N 1
ATOM 3628 C CA . PHE B 1 29 ? 6.047 -101.688 -39.75 1 45.25 29 PHE B CA 1
ATOM 3629 C C . PHE B 1 29 ? 6.324 -101 -38.406 1 45.25 29 PHE B C 1
ATOM 3631 O O . PHE B 1 29 ? 5.633 -100.062 -38 1 45.25 29 PHE B O 1
ATOM 3638 N N . LYS B 1 30 ? 7.285 -101.688 -37.688 1 44.84 30 LYS B N 1
ATOM 3639 C CA . LYS B 1 30 ? 7.602 -101.062 -36.406 1 44.84 30 LYS B CA 1
ATOM 3640 C C . LYS B 1 30 ? 8.227 -99.688 -36.594 1 44.84 30 LYS B C 1
ATOM 3642 O O . LYS B 1 30 ? 9.398 -99.562 -36.969 1 44.84 30 LYS B O 1
ATOM 3647 N N . THR B 1 31 ? 7.559 -98.812 -37.125 1 45.94 31 THR B N 1
ATOM 3648 C CA . THR B 1 31 ? 8.016 -97.438 -37.281 1 45.94 31 THR B CA 1
ATOM 3649 C C . THR B 1 31 ? 8.117 -96.75 -35.906 1 45.94 31 THR B C 1
ATOM 3651 O O . THR B 1 31 ? 7.293 -97 -35.031 1 45.94 31 THR B O 1
ATOM 3654 N N . SER B 1 32 ? 9.273 -96.438 -35.406 1 46.78 32 SER B N 1
ATOM 3655 C CA . SER B 1 32 ? 9.484 -95.625 -34.219 1 46.78 32 SER B CA 1
ATOM 3656 C C . SER B 1 32 ? 8.781 -94.25 -34.344 1 46.78 32 SER B C 1
ATOM 3658 O O . SER B 1 32 ? 8.844 -93.438 -33.406 1 46.78 32 SER B O 1
ATOM 3660 N N . GLY B 1 33 ? 8.117 -93.938 -35.281 1 52.41 33 GLY B N 1
ATOM 3661 C CA . GLY B 1 33 ? 7.562 -92.562 -35.375 1 52.41 33 GLY B CA 1
ATOM 3662 C C . GLY B 1 33 ? 6.133 -92.5 -34.875 1 52.41 33 GLY B C 1
ATOM 3663 O O . GLY B 1 33 ? 5.641 -93.438 -34.219 1 52.41 33 GLY B O 1
ATOM 3664 N N . ILE B 1 34 ? 5.457 -91.375 -34.938 1 58.62 34 ILE B N 1
ATOM 3665 C CA . ILE B 1 34 ? 4.117 -91.062 -34.469 1 58.62 34 ILE B CA 1
ATOM 3666 C C . ILE B 1 34 ? 3.08 -91.75 -35.344 1 58.62 34 ILE B C 1
ATOM 3668 O O . ILE B 1 34 ? 1.912 -91.875 -34.938 1 58.62 34 ILE B O 1
ATOM 3672 N N . THR B 1 35 ? 3.482 -92.25 -36.469 1 62.28 35 THR B N 1
ATOM 3673 C CA . THR B 1 35 ? 2.559 -92.938 -37.375 1 62.28 35 THR B CA 1
ATOM 3674 C C . THR B 1 35 ? 2.609 -94.438 -37.188 1 62.28 35 THR B C 1
ATOM 3676 O O . THR B 1 35 ? 3.691 -95 -37.125 1 62.28 35 THR B O 1
ATOM 3679 N N . GLN B 1 36 ? 1.554 -95 -36.906 1 66.75 36 GLN B N 1
ATOM 3680 C CA . GLN B 1 36 ? 1.44 -96.5 -36.844 1 66.75 36 GLN B CA 1
ATOM 3681 C C . GLN B 1 36 ? 0.959 -97.062 -38.156 1 66.75 36 GLN B C 1
ATOM 3683 O O . GLN B 1 36 ? 0.093 -96.438 -38.812 1 66.75 36 GLN B O 1
ATOM 3688 N N . PHE B 1 37 ? 1.659 -98.062 -38.594 1 66.56 37 PHE B N 1
ATOM 3689 C CA . PHE B 1 37 ? 1.26 -98.688 -39.812 1 66.56 37 PHE B CA 1
ATOM 3690 C C . PHE B 1 37 ? 0.692 -100.062 -39.531 1 66.56 37 PHE B C 1
ATOM 3692 O O . PHE B 1 37 ? 1.197 -100.812 -38.656 1 66.56 37 PHE B O 1
ATOM 3699 N N . PHE B 1 38 ? -0.471 -100.375 -40.094 1 72.38 38 PHE B N 1
ATOM 3700 C CA . PHE B 1 38 ? -0.942 -101.75 -39.938 1 72.38 38 PHE B CA 1
ATOM 3701 C C . PHE B 1 38 ? -1.552 -102.25 -41.25 1 72.38 38 PHE B C 1
ATOM 3703 O O . PHE B 1 38 ? -2.008 -101.438 -42.094 1 72.38 38 PHE B O 1
ATOM 3710 N N . LEU B 1 39 ? -1.328 -103.562 -41.438 1 70 39 LEU B N 1
ATOM 3711 C CA . LEU B 1 39 ? -1.838 -104.25 -42.594 1 70 39 LEU B CA 1
ATOM 3712 C C . LEU B 1 39 ? -3.119 -105 -42.281 1 70 39 LEU B C 1
ATOM 3714 O O . LEU B 1 39 ? -3.191 -105.688 -41.25 1 70 39 LEU B O 1
ATOM 3718 N N . VAL B 1 40 ? -4.152 -104.812 -43.125 1 72.75 40 VAL B N 1
ATOM 3719 C CA . VAL B 1 40 ? -5.418 -105.5 -42.875 1 72.75 40 VAL B CA 1
ATOM 3720 C C . VAL B 1 40 ? -5.797 -106.312 -44.125 1 72.75 40 VAL B C 1
ATOM 3722 O O . VAL B 1 40 ? -5.477 -105.938 -45.25 1 72.75 40 VAL B O 1
ATOM 3725 N N . GLY B 1 41 ? -6.297 -107.5 -43.875 1 69.38 41 GLY B N 1
ATOM 3726 C CA . GLY B 1 41 ? -6.773 -108.375 -44.938 1 69.38 41 GLY B CA 1
ATOM 3727 C C . GLY B 1 41 ? -8.133 -107.938 -45.469 1 69.38 41 GLY B C 1
ATOM 3728 O O . GLY B 1 41 ? -8.734 -107 -44.969 1 69.38 41 GLY B O 1
ATOM 3729 N N . ASN B 1 42 ? -8.672 -108.625 -46.531 1 67.75 42 ASN B N 1
ATOM 3730 C CA . ASN B 1 42 ? -9.938 -108.312 -47.188 1 67.75 42 ASN B CA 1
ATOM 3731 C C . ASN B 1 42 ? -11.117 -108.5 -46.25 1 67.75 42 ASN B C 1
ATOM 3733 O O . ASN B 1 42 ? -12.211 -108 -46.5 1 67.75 42 ASN B O 1
ATOM 3737 N N . ASP B 1 43 ? -10.922 -109.25 -45.156 1 70.44 43 ASP B N 1
ATOM 3738 C CA . ASP B 1 43 ? -11.984 -109.438 -44.188 1 70.44 43 ASP B CA 1
ATOM 3739 C C . ASP B 1 43 ? -11.828 -108.5 -42.969 1 70.44 43 ASP B C 1
ATOM 3741 O O . ASP B 1 43 ? -12.617 -108.562 -42.031 1 70.44 43 ASP B O 1
ATOM 3745 N N . GLY B 1 44 ? -10.922 -107.625 -42.969 1 72.56 44 GLY B N 1
ATOM 3746 C CA . GLY B 1 44 ? -10.688 -106.688 -41.875 1 72.56 44 GLY B CA 1
ATOM 3747 C C . GLY B 1 44 ? -9.758 -107.188 -40.812 1 72.56 44 GLY B C 1
ATOM 3748 O O . GLY B 1 44 ? -9.555 -106.562 -39.781 1 72.56 44 GLY B O 1
ATOM 3749 N N . ALA B 1 45 ? -9.281 -108.312 -41 1 72.31 45 ALA B N 1
ATOM 3750 C CA . ALA B 1 45 ? -8.414 -108.938 -40 1 72.31 45 ALA B CA 1
ATOM 3751 C C . ALA B 1 45 ? -7.023 -108.312 -40.031 1 72.31 45 ALA B C 1
ATOM 3753 O O . ALA B 1 45 ? -6.48 -108 -41.094 1 72.31 45 ALA B O 1
ATOM 3754 N N . LEU B 1 46 ? -6.469 -108.062 -38.812 1 72.56 46 LEU B N 1
ATOM 3755 C CA . LEU B 1 46 ? -5.133 -107.5 -38.688 1 72.56 46 LEU B CA 1
ATOM 3756 C C . LEU B 1 46 ? -4.062 -108.5 -39.094 1 72.56 46 LEU B C 1
ATOM 3758 O O . LEU B 1 46 ? -4.035 -109.625 -38.594 1 72.56 46 LEU B O 1
ATOM 3762 N N . ILE B 1 47 ? -3.396 -108.25 -40.062 1 64.81 47 ILE B N 1
ATOM 3763 C CA . ILE B 1 47 ? -2.354 -109.125 -40.531 1 64.81 47 ILE B CA 1
ATOM 3764 C C . ILE B 1 47 ? -1.009 -108.75 -39.938 1 64.81 47 ILE B C 1
ATOM 3766 O O . ILE B 1 47 ? -0.239 -109.562 -39.5 1 64.81 47 ILE B O 1
ATOM 3770 N N . ALA B 1 48 ? -0.803 -107.375 -39.969 1 62.72 48 ALA B N 1
ATOM 3771 C CA . ALA B 1 48 ? 0.45 -106.875 -39.406 1 62.72 48 ALA B CA 1
ATOM 3772 C C . ALA B 1 48 ? 0.254 -105.5 -38.781 1 62.72 48 ALA B C 1
ATOM 3774 O O . ALA B 1 48 ? -0.577 -104.688 -39.219 1 62.72 48 ALA B O 1
ATOM 3775 N N . HIS B 1 49 ? 0.729 -105.312 -37.625 1 62.5 49 HIS B N 1
ATOM 3776 C CA . HIS B 1 49 ? 0.681 -104.062 -36.875 1 62.5 49 HIS B CA 1
ATOM 3777 C C . HIS B 1 49 ? 2.074 -103.625 -36.438 1 62.5 49 HIS B C 1
ATOM 3779 O O . HIS B 1 49 ? 2.924 -104.438 -36.156 1 62.5 49 HIS B O 1
ATOM 3785 N N . SER B 1 50 ? 2.346 -102.438 -36.406 1 61 50 SER B N 1
ATOM 3786 C CA . SER B 1 50 ? 3.631 -101.875 -35.938 1 61 50 SER B CA 1
ATOM 3787 C C . SER B 1 50 ? 3.877 -102.25 -34.469 1 61 50 SER B C 1
ATOM 3789 O O . SER B 1 50 ? 5.027 -102.375 -34.031 1 61 50 SER B O 1
ATOM 3791 N N . ASP B 1 51 ? 2.844 -102.312 -33.625 1 53.88 51 ASP B N 1
ATOM 3792 C CA . ASP B 1 51 ? 2.945 -102.75 -32.25 1 53.88 51 ASP B CA 1
ATOM 3793 C C . ASP B 1 51 ? 2.936 -104.312 -32.156 1 53.88 51 ASP B C 1
ATOM 3795 O O . ASP B 1 51 ? 1.949 -104.938 -32.531 1 53.88 51 ASP B O 1
ATOM 3799 N N . SER B 1 52 ? 4.098 -104.875 -31.938 1 50.56 52 SER B N 1
ATOM 3800 C CA . SER B 1 52 ? 4.285 -106.312 -31.891 1 50.56 52 SER B CA 1
ATOM 3801 C C . SER B 1 52 ? 3.285 -107 -30.938 1 50.56 52 SER B C 1
ATOM 3803 O O . SER B 1 52 ? 2.951 -108.125 -31.094 1 50.56 52 SER B O 1
ATOM 3805 N N . LYS B 1 53 ? 2.861 -106.312 -29.906 1 52.19 53 LYS B N 1
ATOM 3806 C CA . LYS B 1 53 ? 1.991 -106.938 -28.922 1 52.19 53 LYS B CA 1
ATOM 3807 C C . LYS B 1 53 ? 0.615 -107.25 -29.5 1 52.19 53 LYS B C 1
ATOM 3809 O O . LYS B 1 53 ? -0.077 -108.125 -29.047 1 52.19 53 LYS B O 1
ATOM 3814 N N . LEU B 1 54 ? 0.213 -106.5 -30.625 1 52.56 54 LEU B N 1
ATOM 3815 C CA . LEU B 1 54 ? -1.131 -106.688 -31.156 1 52.56 54 LEU B CA 1
ATOM 3816 C C . LEU B 1 54 ? -1.151 -107.75 -32.219 1 52.56 54 LEU B C 1
ATOM 3818 O O . LEU B 1 54 ? -2.221 -108.25 -32.594 1 52.56 54 LEU B O 1
ATOM 3822 N N . ILE B 1 55 ? -0.013 -108.188 -32.656 1 49.69 55 ILE B N 1
ATOM 3823 C CA . ILE B 1 55 ? 0.033 -109.188 -33.719 1 49.69 55 ILE B CA 1
ATOM 3824 C C . ILE B 1 55 ? -0.361 -110.562 -33.156 1 49.69 55 ILE B C 1
ATOM 3826 O O . ILE B 1 55 ? -0.963 -111.375 -33.844 1 49.69 55 ILE B O 1
ATOM 3830 N N . LEU B 1 56 ? 0.008 -110.812 -31.891 1 45.81 56 LEU B N 1
ATOM 3831 C CA . LEU B 1 56 ? -0.145 -112.188 -31.328 1 45.81 56 LEU B CA 1
ATOM 3832 C C . LEU B 1 56 ? -1.609 -112.438 -31.031 1 45.81 56 LEU B C 1
ATOM 3834 O O . LEU B 1 56 ? -1.967 -113.625 -30.734 1 45.81 56 LEU B O 1
ATOM 3838 N N . GLN B 1 57 ? -2.484 -111.5 -31.016 1 49.62 57 GLN B N 1
ATOM 3839 C CA . GLN B 1 57 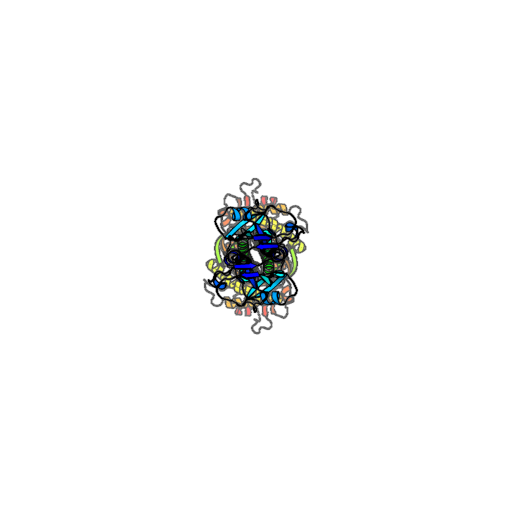? -3.889 -111.812 -30.766 1 49.62 57 GLN B CA 1
ATOM 3840 C C . GLN B 1 57 ? -4.746 -111.5 -32 1 49.62 57 GLN B C 1
ATOM 3842 O O . GLN B 1 57 ? -4.594 -110.5 -32.625 1 49.62 57 GLN B O 1
ATOM 3847 N N . PRO B 1 58 ? -5.352 -112.562 -32.688 1 53.03 58 PRO B N 1
ATOM 3848 C CA . PRO B 1 58 ? -6.289 -112.312 -33.781 1 53.03 58 PRO B CA 1
ATOM 3849 C C . PRO B 1 58 ? -7.199 -111.125 -33.531 1 53.03 58 PRO B C 1
ATOM 3851 O O . PRO B 1 58 ? -7.988 -111.125 -32.594 1 53.03 58 PRO B O 1
ATOM 3854 N N . THR B 1 59 ? -6.789 -109.875 -33.812 1 63.06 59 THR B N 1
ATOM 3855 C CA . THR B 1 59 ? -7.617 -108.75 -33.594 1 63.06 59 THR B CA 1
ATOM 3856 C C . THR B 1 59 ? -8.336 -108.312 -34.875 1 63.06 59 THR B C 1
ATOM 3858 O O . THR B 1 59 ? -7.711 -108.188 -35.938 1 63.06 59 THR B O 1
ATOM 3861 N N . ASP B 1 60 ? -9.703 -108.375 -34.938 1 70.56 60 ASP B N 1
ATOM 3862 C CA . ASP B 1 60 ? -10.602 -107.938 -36 1 70.56 60 ASP B CA 1
ATOM 3863 C C . ASP B 1 60 ? -10.766 -106.438 -35.938 1 70.56 60 ASP B C 1
ATOM 3865 O O . ASP B 1 60 ? -11.258 -105.875 -34.969 1 70.56 60 ASP B O 1
ATOM 3869 N N . LEU B 1 61 ? -10.172 -105.75 -37 1 76.31 61 LEU B N 1
ATOM 3870 C CA . LEU B 1 61 ? -10.227 -104.312 -37.031 1 76.31 61 LEU B CA 1
ATOM 3871 C C . LEU B 1 61 ? -11.289 -103.812 -38.031 1 76.31 61 LEU B C 1
ATOM 3873 O O . LEU B 1 61 ? -11.266 -102.688 -38.469 1 76.31 61 LEU B O 1
ATOM 3877 N N . LYS B 1 62 ? -12.211 -104.812 -38.281 1 76.62 62 LYS B N 1
ATOM 3878 C CA . LYS B 1 62 ? -13.258 -104.5 -39.281 1 76.62 62 LYS B CA 1
ATOM 3879 C C . LYS B 1 62 ? -14.094 -103.312 -38.812 1 76.62 62 LYS B C 1
ATOM 3881 O O . LYS B 1 62 ? -14.594 -102.5 -39.656 1 76.62 62 LYS B O 1
ATOM 3886 N N . ASP B 1 63 ? -14.047 -103.062 -37.531 1 78.06 63 ASP B N 1
ATOM 3887 C CA . ASP B 1 63 ? -14.922 -102 -37 1 78.06 63 ASP B CA 1
ATOM 3888 C C . ASP B 1 63 ? -14.172 -100.688 -36.875 1 78.06 63 ASP B C 1
ATOM 3890 O O . ASP B 1 63 ? -14.773 -99.625 -36.531 1 78.06 63 ASP B O 1
ATOM 3894 N N . GLU B 1 64 ? -12.938 -100.625 -37.125 1 79.69 64 GLU B N 1
ATOM 3895 C CA . GLU B 1 64 ? -12.211 -99.312 -37.094 1 79.69 64 GLU B CA 1
ATOM 3896 C C . GLU B 1 64 ? -12.555 -98.5 -38.312 1 79.69 64 GLU B C 1
ATOM 3898 O O . GLU B 1 64 ? -12.578 -99 -39.438 1 79.69 64 GLU B O 1
ATOM 3903 N N . PRO B 1 65 ? -12.953 -97.375 -38.094 1 82 65 PRO B N 1
ATOM 3904 C CA . PRO B 1 65 ? -13.477 -96.5 -39.156 1 82 65 PRO B CA 1
ATOM 3905 C C . PRO B 1 65 ? -12.555 -96.438 -40.375 1 82 65 PRO B C 1
ATOM 3907 O O . PRO B 1 65 ? -13.023 -96.438 -41.531 1 82 65 PRO B O 1
ATOM 3910 N N . ILE B 1 66 ? -11.211 -96.438 -40.312 1 81.44 66 ILE B N 1
ATOM 3911 C CA . ILE B 1 66 ? -10.305 -96.375 -41.438 1 81.44 66 ILE B CA 1
ATOM 3912 C C . ILE B 1 66 ? -10.289 -97.688 -42.219 1 81.44 66 ILE B C 1
ATOM 3914 O O . ILE B 1 66 ? -10.211 -97.688 -43.438 1 81.44 66 ILE B O 1
ATOM 3918 N N . VAL B 1 67 ? -10.445 -98.812 -41.469 1 81.75 67 VAL B N 1
ATOM 3919 C CA . VAL B 1 67 ? -10.492 -100.062 -42.094 1 81.75 67 VAL B CA 1
ATOM 3920 C C . VAL B 1 67 ? -11.828 -100.25 -42.812 1 81.75 67 VAL B C 1
ATOM 3922 O O . VAL B 1 67 ? -11.875 -100.812 -43.938 1 81.75 67 VAL B O 1
ATOM 3925 N N . LYS B 1 68 ? -12.891 -99.75 -42.125 1 80.62 68 LYS B N 1
ATOM 3926 C CA . LYS B 1 68 ? -14.203 -99.812 -42.75 1 80.62 68 LYS B CA 1
ATOM 3927 C C . LYS B 1 68 ? -14.203 -99 -44.062 1 80.62 68 LYS B C 1
ATOM 3929 O O . LYS B 1 68 ? -14.742 -99.438 -45.062 1 80.62 68 LYS B O 1
ATOM 3934 N N . ASN B 1 69 ? -13.539 -97.875 -44.062 1 77.88 69 ASN B N 1
ATOM 3935 C CA . ASN B 1 69 ? -13.438 -97.062 -45.281 1 77.88 69 ASN B CA 1
ATOM 3936 C C . ASN B 1 69 ? -12.633 -97.75 -46.375 1 77.88 69 ASN B C 1
ATOM 3938 O O . ASN B 1 69 ? -12.977 -97.625 -47.562 1 77.88 69 ASN B O 1
ATOM 3942 N N . LEU B 1 70 ? -11.633 -98.438 -46 1 77.81 70 LEU B N 1
ATOM 3943 C CA . LEU B 1 70 ? -10.82 -99.188 -46.938 1 77.81 70 LEU B CA 1
ATOM 3944 C C . LEU B 1 70 ? -11.641 -100.312 -47.562 1 77.81 70 LEU B C 1
ATOM 3946 O O . LEU B 1 70 ? -11.555 -100.562 -48.781 1 77.81 70 LEU B O 1
ATOM 3950 N N . LEU B 1 71 ? -12.516 -101 -46.688 1 76.31 71 LEU B N 1
ATOM 3951 C CA . LEU B 1 71 ? -13.258 -102.125 -47.156 1 76.31 71 LEU B CA 1
ATOM 3952 C C . LEU B 1 71 ? -14.469 -101.75 -47.969 1 76.31 71 LEU B C 1
ATOM 3954 O O . LEU B 1 71 ? -14.836 -102.375 -48.938 1 76.31 71 LEU B O 1
ATOM 3958 N N . GLU B 1 72 ? -15.008 -100.562 -47.625 1 74.62 72 GLU B N 1
ATOM 3959 C CA . GLU B 1 72 ? -16.266 -100.188 -48.25 1 74.62 72 GLU B CA 1
ATOM 3960 C C . GLU B 1 72 ? -16.016 -99.188 -49.406 1 74.62 72 GLU B C 1
ATOM 3962 O O . GLU B 1 72 ? -16.828 -99.062 -50.312 1 74.62 72 GLU B O 1
ATOM 3967 N N . SER B 1 73 ? -14.914 -98.438 -49.406 1 66.56 73 SER B N 1
ATOM 3968 C CA . SER B 1 73 ? -14.695 -97.375 -50.375 1 66.56 73 SER B CA 1
ATOM 3969 C C . SER B 1 73 ? -14.164 -97.938 -51.688 1 66.56 73 SER B C 1
ATOM 3971 O O . SER B 1 73 ? -13.445 -98.938 -51.688 1 66.56 73 SER B O 1
ATOM 3973 N N . ALA B 1 74 ? -14.625 -97.438 -52.812 1 60.31 74 ALA B N 1
ATOM 3974 C CA . ALA B 1 74 ? -14.195 -97.875 -54.125 1 60.31 74 ALA B CA 1
ATOM 3975 C C . ALA B 1 74 ? -12.828 -97.25 -54.469 1 60.31 74 ALA B C 1
ATOM 3977 O O . ALA B 1 74 ? -12.18 -97.688 -55.438 1 60.31 74 ALA B O 1
ATOM 3978 N N . ILE B 1 75 ? -12.375 -96.438 -53.594 1 60.81 75 ILE B N 1
ATOM 3979 C CA . ILE B 1 75 ? -11.133 -95.75 -53.938 1 60.81 75 ILE B CA 1
ATOM 3980 C C . ILE B 1 75 ? -9.938 -96.562 -53.406 1 60.81 75 ILE B C 1
ATOM 3982 O O . ILE B 1 75 ? -10.016 -97.125 -52.312 1 60.81 75 ILE B O 1
ATOM 3986 N N . SER B 1 76 ? -8.859 -96.625 -54.156 1 62.12 76 SER B N 1
ATOM 3987 C CA . SER B 1 76 ? -7.684 -97.438 -53.844 1 62.12 76 SER B CA 1
ATOM 3988 C C . SER B 1 76 ? -6.812 -96.75 -52.812 1 62.12 76 SER B C 1
ATOM 3990 O O . SER B 1 76 ? -6.043 -97.438 -52.094 1 62.12 76 SER B O 1
ATOM 3992 N N . ASN B 1 77 ? -6.863 -95.5 -52.719 1 62.78 77 ASN B N 1
ATOM 3993 C CA . ASN B 1 77 ? -6.113 -94.812 -51.688 1 62.78 77 ASN B CA 1
ATOM 3994 C C . ASN B 1 77 ? -6.898 -93.562 -51.156 1 62.78 77 ASN B C 1
ATOM 3996 O O . ASN B 1 77 ? -7.73 -93 -51.875 1 62.78 77 ASN B O 1
ATOM 4000 N N . GLY B 1 78 ? -6.918 -93.25 -49.875 1 63.97 78 GLY B N 1
ATOM 4001 C CA . GLY B 1 78 ? -7.613 -92.125 -49.25 1 63.97 78 GLY B CA 1
ATOM 4002 C C . GLY B 1 78 ? -7.031 -91.75 -47.906 1 63.97 78 GLY B C 1
ATOM 4003 O O . GLY B 1 78 ? -6.215 -92.5 -47.344 1 63.97 78 GLY B O 1
ATOM 4004 N N . GLN B 1 79 ? -7.191 -90.5 -47.625 1 68.75 79 GLN B N 1
ATOM 4005 C CA . GLN B 1 79 ? -6.859 -90 -46.312 1 68.75 79 GLN B CA 1
ATOM 4006 C C . GLN B 1 79 ? -8.117 -89.5 -45.562 1 68.75 79 GLN B C 1
ATOM 4008 O O . GLN B 1 79 ? -9.062 -89 -46.188 1 68.75 79 GLN B O 1
ATOM 4013 N N . THR B 1 80 ? -8.164 -89.938 -44.375 1 67.25 80 THR B N 1
ATOM 4014 C CA . THR B 1 80 ? -9.336 -89.562 -43.594 1 67.25 80 THR B CA 1
ATOM 4015 C C . THR B 1 80 ? -8.961 -89.25 -42.156 1 67.25 80 THR B C 1
ATOM 4017 O O . THR B 1 80 ? -7.984 -89.812 -41.625 1 67.25 80 THR B O 1
ATOM 4020 N N . ARG B 1 81 ? -9.609 -88.312 -41.562 1 73.38 81 ARG B N 1
ATOM 4021 C CA . ARG B 1 81 ? -9.594 -88.125 -40.125 1 73.38 81 ARG B CA 1
ATOM 4022 C C . ARG B 1 81 ? -10.664 -89 -39.438 1 73.38 81 ARG B C 1
ATOM 4024 O O . ARG B 1 81 ? -11.82 -88.938 -39.844 1 73.38 81 ARG B O 1
ATOM 4031 N N . TYR B 1 82 ? -10.164 -89.875 -38.594 1 75.75 82 TYR B N 1
ATOM 4032 C CA . TYR B 1 82 ? -11.164 -90.688 -37.969 1 75.75 82 TYR B CA 1
ATOM 4033 C C . TYR B 1 82 ? -10.922 -90.812 -36.469 1 75.75 82 TYR B C 1
ATOM 4035 O O . TYR B 1 82 ? -9.828 -90.5 -36 1 75.75 82 TYR B O 1
ATOM 4043 N N . LYS B 1 83 ? -11.961 -91.125 -35.656 1 80.12 83 LYS B N 1
ATOM 4044 C CA . LYS B 1 83 ? -11.898 -91.375 -34.219 1 80.12 83 LYS B CA 1
ATOM 4045 C C . LYS B 1 83 ? -11.617 -92.812 -33.875 1 80.12 83 LYS B C 1
ATOM 4047 O O . LYS B 1 83 ? -12.328 -93.688 -34.312 1 80.12 83 LYS B O 1
ATOM 4052 N N . GLY B 1 84 ? -10.461 -93 -33.156 1 74.25 84 GLY B N 1
ATOM 4053 C CA . GLY B 1 84 ? -10.117 -94.375 -32.781 1 74.25 84 GLY B CA 1
ATOM 4054 C C . GLY B 1 84 ? -10.914 -94.875 -31.578 1 74.25 84 GLY B C 1
ATOM 4055 O O . GLY B 1 84 ? -11.773 -94.125 -31.062 1 74.25 84 GLY B O 1
ATOM 4056 N N . LYS B 1 85 ? -10.719 -96.125 -31.281 1 74.88 85 LYS B N 1
ATOM 4057 C CA . LYS B 1 85 ? -11.398 -96.75 -30.141 1 74.88 85 LYS B CA 1
ATOM 4058 C C . LYS B 1 85 ? -11.039 -96.062 -28.828 1 74.88 85 LYS B C 1
ATOM 4060 O O . LYS B 1 85 ? -11.805 -96.062 -27.875 1 74.88 85 LYS B O 1
ATOM 4065 N N . ASP B 1 86 ? -9.977 -95.375 -28.844 1 75.56 86 ASP B N 1
ATOM 4066 C CA . ASP B 1 86 ? -9.539 -94.625 -27.656 1 75.56 86 ASP B CA 1
ATOM 4067 C C . ASP B 1 86 ? -10.078 -93.25 -27.625 1 75.56 86 ASP B C 1
ATOM 4069 O O . ASP B 1 86 ? -9.688 -92.438 -26.781 1 75.56 86 ASP B O 1
ATOM 4073 N N . ASP B 1 87 ? -10.969 -92.812 -28.375 1 79.06 87 ASP B N 1
ATOM 4074 C CA . ASP B 1 87 ? -11.641 -91.562 -28.453 1 79.06 87 ASP B CA 1
ATOM 4075 C C . ASP B 1 87 ? -10.672 -90.438 -28.859 1 79.06 87 ASP B C 1
ATOM 4077 O O . ASP B 1 87 ? -10.922 -89.25 -28.609 1 79.06 87 ASP B O 1
ATOM 4081 N N . GLN B 1 88 ? -9.578 -90.938 -29.406 1 78.31 88 GLN B N 1
ATOM 4082 C CA . GLN B 1 88 ? -8.641 -90 -29.922 1 78.31 88 GLN B CA 1
ATOM 4083 C C . GLN B 1 88 ? -8.727 -89.875 -31.438 1 78.31 88 GLN B C 1
ATOM 4085 O O . GLN B 1 88 ? -9.094 -90.812 -32.125 1 78.31 88 GLN B O 1
ATOM 4090 N N . TYR B 1 89 ? -8.461 -88.625 -31.875 1 76.81 89 TYR B N 1
ATOM 4091 C CA . TYR B 1 89 ? -8.531 -88.438 -33.312 1 76.81 89 TYR B CA 1
ATOM 4092 C C . TYR B 1 89 ? -7.219 -88.875 -34 1 76.81 89 TYR B C 1
ATOM 4094 O O . TYR B 1 89 ? -6.141 -88.562 -33.469 1 76.81 89 TYR B O 1
ATOM 4102 N N . TYR B 1 90 ? -7.352 -89.688 -35.062 1 75.31 90 TYR B N 1
ATOM 4103 C CA . TYR B 1 90 ? -6.203 -90.125 -35.844 1 75.31 90 TYR B CA 1
ATOM 4104 C C . TYR B 1 90 ? -6.277 -89.625 -37.281 1 75.31 90 TYR B C 1
ATOM 4106 O O . TYR B 1 90 ? -7.371 -89.438 -37.812 1 75.31 90 TYR B O 1
ATOM 4114 N N . LEU B 1 91 ? -5.16 -89.125 -37.719 1 73.25 91 LEU B N 1
ATOM 4115 C CA . LEU B 1 91 ? -5.012 -88.875 -39.156 1 73.25 91 LEU B CA 1
ATOM 4116 C C . LEU B 1 91 ? -4.582 -90.188 -39.875 1 73.25 91 LEU B C 1
ATOM 4118 O O . LEU B 1 91 ? -3.469 -90.688 -39.656 1 73.25 91 LEU B O 1
ATOM 4122 N N . GLY B 1 92 ? -5.551 -90.875 -40.531 1 71.06 92 GLY B N 1
ATOM 4123 C CA . GLY B 1 92 ? -5.281 -92.125 -41.188 1 71.06 92 GLY B CA 1
ATOM 4124 C C . GLY B 1 92 ? -5.203 -92.062 -42.688 1 71.06 92 GLY B C 1
ATOM 4125 O O . GLY B 1 92 ? -5.844 -91.188 -43.281 1 71.06 92 GLY B O 1
ATOM 4126 N N . SER B 1 93 ? -4.363 -92.75 -43.219 1 70.94 93 SER B N 1
ATOM 4127 C CA . SER B 1 93 ? -4.273 -92.938 -44.656 1 70.94 93 SER B CA 1
ATOM 4128 C C . SER B 1 93 ? -4.297 -94.438 -45 1 70.94 93 SER B C 1
ATOM 4130 O O . SER B 1 93 ? -3.844 -95.25 -44.219 1 70.94 93 SER B O 1
ATOM 4132 N N . PHE B 1 94 ? -5.145 -94.812 -45.969 1 71.75 94 PHE B N 1
ATOM 4133 C CA . PHE B 1 94 ? -5.172 -96.188 -46.375 1 71.75 94 PHE B CA 1
ATOM 4134 C C . PHE B 1 94 ? -4.902 -96.375 -47.875 1 71.75 94 PHE B C 1
ATOM 4136 O O . PHE B 1 94 ? -5.109 -95.438 -48.625 1 71.75 94 PHE B O 1
ATOM 4143 N N . ARG B 1 95 ? -4.309 -97.438 -48.156 1 63.34 95 ARG B N 1
ATOM 4144 C CA . ARG B 1 95 ? -4.125 -97.875 -49.562 1 63.34 95 ARG B CA 1
ATOM 4145 C C . ARG B 1 95 ? -4.43 -99.375 -49.75 1 63.34 95 ARG B C 1
ATOM 4147 O O . ARG B 1 95 ? -3.963 -100.188 -48.969 1 63.34 95 ARG B O 1
ATOM 4154 N N . ARG B 1 96 ? -5.328 -99.562 -50.656 1 65.88 96 ARG B N 1
ATOM 4155 C CA . ARG B 1 96 ? -5.652 -100.938 -50.969 1 65.88 96 ARG B CA 1
ATOM 4156 C C . ARG B 1 96 ? -4.598 -101.562 -51.906 1 65.88 96 ARG B C 1
ATOM 4158 O O . ARG B 1 96 ? -4.156 -100.938 -52.844 1 65.88 96 ARG B O 1
ATOM 4165 N N . ILE B 1 97 ? -4.109 -102.625 -51.406 1 56.62 97 ILE B N 1
ATOM 4166 C CA . ILE B 1 97 ? -3.227 -103.375 -52.281 1 56.62 97 ILE B CA 1
ATOM 4167 C C . ILE B 1 97 ? -4.031 -104.438 -53 1 56.62 97 ILE B C 1
ATOM 4169 O O . ILE B 1 97 ? -4.367 -105.5 -52.438 1 56.62 97 ILE B O 1
ATOM 4173 N N . GLY B 1 98 ? -4.852 -104.062 -53.938 1 50.78 98 GLY B N 1
ATOM 4174 C CA . GLY B 1 98 ? -5.879 -104.812 -54.688 1 50.78 98 GLY B CA 1
ATOM 4175 C C . GLY B 1 98 ? -5.609 -106.25 -54.781 1 50.78 98 GLY B C 1
ATOM 4176 O O . GLY B 1 98 ? -6.465 -107.125 -54.469 1 50.78 98 GLY B O 1
ATOM 4177 N N . TYR B 1 99 ? -4.523 -106.75 -55.406 1 45.5 99 TYR B N 1
ATOM 4178 C CA . TYR B 1 99 ? -4.34 -108.125 -55.781 1 45.5 99 TYR B CA 1
ATOM 4179 C C . TYR B 1 99 ? -4.121 -109 -54.562 1 45.5 99 TYR B C 1
ATOM 4181 O O . TYR B 1 99 ? -4.406 -110.188 -54.594 1 45.5 99 TYR B O 1
ATOM 4189 N N . ALA B 1 100 ? -3.686 -108.5 -53.438 1 50.75 100 ALA B N 1
ATOM 4190 C CA . ALA B 1 100 ? -3.426 -109.25 -52.25 1 50.75 100 ALA B CA 1
ATOM 4191 C C . ALA B 1 100 ? -4.609 -109.188 -51.281 1 50.75 100 ALA B C 1
ATOM 4193 O O . ALA B 1 100 ? -4.641 -109.938 -50.281 1 50.75 100 ALA B O 1
ATOM 4194 N N . GLY B 1 101 ? -5.531 -108.562 -51.75 1 57.53 101 GLY B N 1
ATOM 4195 C CA . GLY B 1 101 ? -6.652 -108.375 -50.844 1 57.53 101 GLY B CA 1
ATOM 4196 C C . GLY B 1 101 ? -6.254 -107.812 -49.5 1 57.53 101 GLY B C 1
ATOM 4197 O O . GLY B 1 101 ? -6.801 -108.125 -48.469 1 57.53 101 GLY B O 1
ATOM 4198 N N . LEU B 1 102 ? -5.07 -107 -49.594 1 63.97 102 LEU B N 1
ATOM 4199 C CA . LEU B 1 102 ? -4.566 -106.375 -48.375 1 63.97 102 LEU B CA 1
ATOM 4200 C C . LEU B 1 102 ? -4.672 -104.875 -48.438 1 63.97 102 LEU B C 1
ATOM 4202 O O . LEU B 1 102 ? -4.688 -104.312 -49.531 1 63.97 102 LEU B O 1
ATOM 4206 N N . GLY B 1 103 ? -4.98 -104.25 -47.375 1 70.5 103 GLY B N 1
ATOM 4207 C CA . GLY B 1 103 ? -4.949 -102.812 -47.219 1 70.5 103 GLY B CA 1
ATOM 4208 C C . GLY B 1 103 ? -3.912 -102.375 -46.219 1 70.5 103 GLY B C 1
ATOM 4209 O O . GLY B 1 103 ? -3.762 -102.938 -45.125 1 70.5 103 GLY B O 1
ATOM 4210 N N . VAL B 1 104 ? -3.006 -101.438 -46.688 1 69.06 104 VAL B N 1
ATOM 4211 C CA . VAL B 1 104 ? -2.057 -100.812 -45.781 1 69.06 104 VAL B CA 1
ATOM 4212 C C . VAL B 1 104 ? -2.666 -99.5 -45.219 1 69.06 104 VAL B C 1
ATOM 4214 O O . VAL B 1 104 ? -3.189 -98.688 -45.969 1 69.06 104 VAL B O 1
ATOM 4217 N N . ILE B 1 105 ? -2.729 -99.438 -43.938 1 72.88 105 ILE B N 1
ATOM 4218 C CA . ILE B 1 105 ? -3.283 -98.312 -43.25 1 72.88 105 ILE B CA 1
ATOM 4219 C C . ILE B 1 105 ? -2.193 -97.625 -42.406 1 72.88 105 ILE B C 1
ATOM 4221 O O . ILE B 1 105 ? -1.419 -98.312 -41.719 1 72.88 105 ILE B O 1
ATOM 4225 N N . SER B 1 106 ? -1.961 -96.375 -42.688 1 71.81 106 SER B N 1
ATOM 4226 C CA . SER B 1 106 ? -1.151 -95.5 -41.781 1 71.81 106 SER B CA 1
ATOM 4227 C C . SER B 1 106 ? -2.025 -94.625 -40.906 1 71.81 106 SER B C 1
ATOM 4229 O O . SER B 1 106 ? -3.021 -94.062 -41.375 1 71.81 106 SER B O 1
ATOM 4231 N N . SER B 1 107 ? -1.798 -94.625 -39.656 1 72.81 107 SER B N 1
ATOM 4232 C CA . SER B 1 107 ? -2.561 -93.812 -38.688 1 72.81 107 SER B CA 1
ATOM 4233 C C . SER B 1 107 ? -1.638 -93.125 -37.719 1 72.81 107 SER B C 1
ATOM 4235 O O . SER B 1 107 ? -0.694 -93.688 -37.188 1 72.81 107 SER B O 1
ATOM 4237 N N . THR B 1 108 ? -1.786 -91.75 -37.688 1 68.56 108 THR B N 1
ATOM 4238 C CA . THR B 1 108 ? -1.041 -90.875 -36.781 1 68.56 108 THR B CA 1
ATOM 4239 C C . THR B 1 108 ? -1.983 -90.188 -35.781 1 68.56 108 THR B C 1
ATOM 4241 O O . THR B 1 108 ? -3.006 -89.625 -36.188 1 68.56 108 THR B O 1
ATOM 4244 N N . SER B 1 109 ? -1.588 -90.312 -34.531 1 72.5 109 SER B N 1
ATOM 4245 C CA . SER B 1 109 ? -2.385 -89.625 -33.531 1 72.5 109 SER B CA 1
ATOM 4246 C C . SER B 1 109 ? -2.299 -88.125 -33.688 1 72.5 109 SER B C 1
ATOM 4248 O O . SER B 1 109 ? -1.206 -87.562 -33.812 1 72.5 109 SER B O 1
ATOM 4250 N N . GLU B 1 110 ? -3.453 -87.562 -33.906 1 71.31 110 GLU B N 1
ATOM 4251 C CA . GLU B 1 110 ? -3.523 -86.062 -34.031 1 71.31 110 GLU B CA 1
ATOM 4252 C C . GLU B 1 110 ? -2.883 -85.375 -32.812 1 71.31 110 GLU B C 1
ATOM 4254 O O . GLU B 1 110 ? -2.189 -84.375 -32.969 1 71.31 110 GLU B O 1
ATOM 4259 N N . LYS B 1 111 ? -3.098 -86 -31.703 1 71.44 111 LYS B N 1
ATOM 4260 C CA . LYS B 1 111 ? -2.557 -85.438 -30.469 1 71.44 111 LYS B CA 1
ATOM 4261 C C . LYS B 1 111 ? -1.032 -85.438 -30.484 1 71.44 111 LYS B C 1
ATOM 4263 O O . LYS B 1 111 ? -0.409 -84.438 -30.109 1 71.44 111 LYS B O 1
ATOM 4268 N N . LYS B 1 112 ? -0.507 -86.562 -31.047 1 66.69 112 LYS B N 1
ATOM 4269 C CA . LYS B 1 112 ? 0.95 -86.625 -31.078 1 66.69 112 LYS B CA 1
ATOM 4270 C C . LYS B 1 112 ? 1.532 -85.812 -32.188 1 66.69 112 LYS B C 1
ATOM 4272 O O . LYS B 1 112 ? 2.592 -85.188 -32.031 1 66.69 112 LYS B O 1
ATOM 4277 N N . ALA B 1 113 ? 0.808 -85.625 -33.312 1 62.12 113 ALA B N 1
ATOM 4278 C CA . ALA B 1 113 ? 1.258 -84.812 -34.438 1 62.12 113 ALA B CA 1
ATOM 4279 C C . ALA B 1 113 ? 1.288 -83.375 -34.094 1 62.12 113 ALA B C 1
ATOM 4281 O O . ALA B 1 113 ? 2.207 -82.625 -34.5 1 62.12 113 ALA B O 1
ATOM 4282 N N . PHE B 1 114 ? 0.418 -82.938 -33.406 1 64.25 114 PHE B N 1
ATOM 4283 C CA . PHE B 1 114 ? 0.288 -81.5 -33.156 1 64.25 114 PHE B CA 1
ATOM 4284 C C . PHE B 1 114 ? 0.825 -81.125 -31.797 1 64.25 114 PHE B C 1
ATOM 4286 O O . PHE B 1 114 ? 0.729 -79.938 -31.375 1 64.25 114 PHE B O 1
ATOM 4293 N N . GLU B 1 115 ? 1.375 -82.125 -31.172 1 70.06 115 GLU B N 1
ATOM 4294 C CA . GLU B 1 115 ? 1.856 -81.875 -29.812 1 70.06 115 GLU B CA 1
ATOM 4295 C C . GLU B 1 115 ? 2.875 -80.688 -29.797 1 70.06 115 GLU B C 1
ATOM 4297 O O . GLU B 1 115 ? 2.801 -79.812 -28.938 1 70.06 115 GLU B O 1
ATOM 4302 N N . GLU B 1 116 ? 3.711 -80.625 -30.781 1 63.22 116 GLU B N 1
ATOM 4303 C CA . GLU B 1 116 ? 4.75 -79.625 -30.812 1 63.22 116 GLU B CA 1
ATOM 4304 C C . GLU B 1 116 ? 4.164 -78.25 -31.141 1 63.22 116 GLU B C 1
ATOM 4306 O O . GLU B 1 116 ? 4.594 -77.188 -30.594 1 63.22 116 GLU B O 1
ATOM 4311 N N . VAL B 1 117 ? 3.248 -78.312 -32.062 1 63.69 117 VAL B N 1
ATOM 4312 C CA . VAL B 1 117 ? 2.582 -77.062 -32.406 1 63.69 117 VAL B CA 1
ATOM 4313 C C . VAL B 1 117 ? 1.87 -76.5 -31.203 1 63.69 117 VAL B C 1
ATOM 4315 O O . VAL B 1 117 ? 1.96 -75.312 -30.938 1 63.69 117 VAL B O 1
ATOM 4318 N N . TYR B 1 118 ? 1.295 -77.375 -30.484 1 67.5 118 TYR B N 1
ATOM 4319 C CA . TYR B 1 118 ? 0.571 -76.938 -29.297 1 67.5 118 TYR B CA 1
ATOM 4320 C C . TYR B 1 118 ? 1.531 -76.375 -28.234 1 67.5 118 TYR B C 1
ATOM 4322 O O . TYR B 1 118 ? 1.237 -75.375 -27.562 1 67.5 118 TYR B O 1
ATOM 4330 N N . ASN B 1 119 ? 2.74 -76.875 -28.234 1 72.56 119 ASN B N 1
ATOM 4331 C CA . ASN B 1 119 ? 3.725 -76.438 -27.266 1 72.56 119 ASN B CA 1
ATOM 4332 C C . ASN B 1 119 ? 4.242 -75.062 -27.625 1 72.56 119 ASN B C 1
ATOM 4334 O O . ASN B 1 119 ? 4.41 -74.188 -26.75 1 72.56 119 ASN B O 1
ATOM 4338 N N . ILE B 1 120 ? 4.355 -74.875 -28.906 1 71.19 120 ILE B N 1
ATOM 4339 C CA . ILE B 1 120 ? 4.809 -73.562 -29.359 1 71.19 120 ILE B CA 1
ATOM 4340 C C . ILE B 1 120 ? 3.732 -72.5 -29.094 1 71.19 120 ILE B C 1
ATOM 4342 O O . ILE B 1 120 ? 4.031 -71.375 -28.625 1 71.19 120 ILE B O 1
ATOM 4346 N N . GLN B 1 121 ? 2.555 -72.812 -29.328 1 71.19 121 GLN B N 1
ATOM 4347 C CA . GLN B 1 121 ? 1.436 -71.938 -29.078 1 71.19 121 GLN B CA 1
ATOM 4348 C C . GLN B 1 121 ? 1.322 -71.625 -27.594 1 71.19 121 GLN B C 1
ATOM 4350 O O . GLN B 1 121 ? 1.124 -70.438 -27.234 1 71.19 121 GLN B O 1
ATOM 4355 N N . LYS B 1 122 ? 1.551 -72.625 -26.812 1 74.62 122 LYS B N 1
ATOM 4356 C CA . LYS B 1 122 ? 1.455 -72.375 -25.375 1 74.62 122 LYS B CA 1
ATOM 4357 C C . LYS B 1 122 ? 2.559 -71.438 -24.875 1 74.62 122 LYS B C 1
ATOM 4359 O O . LYS B 1 122 ? 2.303 -70.562 -24.078 1 74.62 122 LYS B O 1
ATOM 4364 N N . ARG B 1 123 ? 3.691 -71.625 -25.531 1 74.75 123 ARG B N 1
ATOM 4365 C CA . ARG B 1 123 ? 4.809 -70.75 -25.125 1 74.75 123 ARG B CA 1
ATOM 4366 C C . ARG B 1 123 ? 4.566 -69.312 -25.531 1 74.75 123 ARG B C 1
ATOM 4368 O O . ARG B 1 123 ? 4.832 -68.375 -24.766 1 74.75 123 ARG B O 1
ATOM 4375 N N . ASN B 1 124 ? 3.994 -69.188 -26.703 1 73.06 124 ASN B N 1
ATOM 4376 C CA . ASN B 1 124 ? 3.711 -67.812 -27.188 1 73.06 124 ASN B CA 1
ATOM 4377 C C . ASN B 1 124 ? 2.629 -67.125 -26.344 1 73.06 124 ASN B C 1
ATOM 4379 O O . ASN B 1 124 ? 2.717 -65.938 -26.062 1 73.06 124 ASN B O 1
ATOM 4383 N N . ILE B 1 125 ? 1.726 -67.938 -25.969 1 76.38 125 ILE B N 1
ATOM 4384 C CA . ILE B 1 125 ? 0.644 -67.438 -25.156 1 76.38 125 ILE B CA 1
ATOM 4385 C C . ILE B 1 125 ? 1.194 -66.938 -23.797 1 76.38 125 ILE B C 1
ATOM 4387 O O . ILE B 1 125 ? 0.874 -65.875 -23.328 1 76.38 125 ILE B O 1
ATOM 4391 N N . TYR B 1 126 ? 2.199 -67.75 -23.344 1 78.31 126 TYR B N 1
ATOM 4392 C CA . TYR B 1 126 ? 2.805 -67.375 -22.062 1 78.31 126 TYR B CA 1
ATOM 4393 C C . TYR B 1 126 ? 3.625 -66.125 -22.172 1 78.31 126 TYR B C 1
ATOM 4395 O O . TYR B 1 126 ? 3.545 -65.25 -21.312 1 78.31 126 TYR B O 1
ATOM 4403 N N . LEU B 1 127 ? 4.281 -65.875 -23.281 1 76.19 127 LEU B N 1
ATOM 4404 C CA . LEU B 1 127 ? 5.105 -64.688 -23.484 1 76.19 127 LEU B CA 1
ATOM 4405 C C . LEU B 1 127 ? 4.238 -63.469 -23.625 1 76.19 127 LEU B C 1
ATOM 4407 O O . LEU B 1 127 ? 4.57 -62.406 -23.078 1 76.19 127 LEU B O 1
ATOM 4411 N N . MET B 1 128 ? 3.104 -63.625 -24.281 1 74.31 128 MET B N 1
ATOM 4412 C CA . MET B 1 128 ? 2.188 -62.5 -24.453 1 74.31 128 MET B CA 1
ATOM 4413 C C . MET B 1 128 ? 1.61 -62.062 -23.125 1 74.31 128 MET B C 1
ATOM 4415 O O . MET B 1 128 ? 1.5 -60.875 -22.859 1 74.31 128 MET B O 1
ATOM 4419 N N . ILE B 1 129 ? 1.351 -63.094 -22.344 1 77.88 129 ILE B N 1
ATOM 4420 C CA . ILE B 1 129 ? 0.771 -62.781 -21.031 1 77.88 129 ILE B CA 1
ATOM 4421 C C . ILE B 1 129 ? 1.793 -62.031 -20.172 1 77.88 129 ILE B C 1
ATOM 4423 O O . ILE B 1 129 ? 1.458 -61.062 -19.516 1 77.88 129 ILE B O 1
ATOM 4427 N N . VAL B 1 130 ? 3.045 -62.344 -20.359 1 77.81 130 VAL B N 1
ATOM 4428 C CA . VAL B 1 130 ? 4.102 -61.719 -19.578 1 77.81 130 VAL B CA 1
ATOM 4429 C C . VAL B 1 130 ? 4.301 -60.281 -20.031 1 77.81 130 VAL B C 1
ATOM 4431 O O . VAL B 1 130 ? 4.383 -59.344 -19.219 1 77.81 130 VAL B O 1
ATOM 4434 N N . VAL B 1 131 ? 4.277 -60.031 -21.312 1 74.25 131 VAL B N 1
ATOM 4435 C CA . VAL B 1 131 ? 4.516 -58.719 -21.875 1 74.25 131 VAL B CA 1
ATOM 4436 C C . VAL B 1 131 ? 3.367 -57.781 -21.5 1 74.25 131 VAL B C 1
ATOM 4438 O O . VAL B 1 131 ? 3.594 -56.625 -21.125 1 74.25 131 VAL B O 1
ATOM 4441 N N . VAL B 1 132 ? 2.143 -58.281 -21.547 1 75.5 132 VAL B N 1
ATOM 4442 C CA . VAL B 1 132 ? 0.974 -57.469 -21.219 1 75.5 132 VAL B CA 1
ATOM 4443 C C . VAL B 1 132 ? 1.016 -57.094 -19.734 1 75.5 132 VAL B C 1
ATOM 4445 O O . VAL B 1 132 ? 0.751 -55.938 -19.375 1 75.5 132 VAL B O 1
ATOM 4448 N N . ASN B 1 133 ? 1.421 -58.031 -18.938 1 79.56 133 ASN B N 1
ATOM 4449 C CA . ASN B 1 133 ? 1.486 -57.75 -17.5 1 79.56 133 ASN B CA 1
ATOM 4450 C C . ASN B 1 133 ? 2.561 -56.719 -17.172 1 79.56 133 ASN B C 1
ATOM 4452 O O . ASN B 1 133 ? 2.33 -55.812 -16.359 1 79.56 133 ASN B O 1
ATOM 4456 N N . VAL B 1 134 ? 3.695 -56.75 -17.844 1 75.88 134 VAL B N 1
ATOM 4457 C CA . VAL B 1 134 ? 4.781 -55.812 -17.609 1 75.88 134 VAL B CA 1
ATOM 4458 C C . VAL B 1 134 ? 4.367 -54.406 -18.094 1 75.88 134 VAL B C 1
ATOM 4460 O O . VAL B 1 134 ? 4.656 -53.406 -17.438 1 75.88 134 VAL B O 1
ATOM 4463 N N . SER B 1 135 ? 3.676 -54.344 -19.203 1 74.12 135 SER B N 1
ATOM 4464 C CA . SER B 1 135 ? 3.203 -53.062 -19.75 1 74.12 135 SER B CA 1
ATOM 4465 C C . SER B 1 135 ? 2.207 -52.406 -18.797 1 74.12 135 SER B C 1
ATOM 4467 O O . SER B 1 135 ? 2.27 -51.188 -18.578 1 74.12 135 SER B O 1
ATOM 4469 N N . ILE B 1 136 ? 1.341 -53.219 -18.266 1 75.44 136 ILE B N 1
ATOM 4470 C CA . ILE B 1 136 ? 0.338 -52.719 -17.344 1 75.44 136 ILE B CA 1
ATOM 4471 C C . ILE B 1 136 ? 1.021 -52.188 -16.078 1 75.44 136 ILE B C 1
ATOM 4473 O O . ILE B 1 136 ? 0.685 -51.094 -15.586 1 75.44 136 ILE B O 1
ATOM 4477 N N . LEU B 1 137 ? 2.016 -52.875 -15.648 1 77.81 137 LEU B N 1
ATOM 4478 C CA . LEU B 1 137 ? 2.766 -52.469 -14.469 1 77.81 137 LEU B CA 1
ATOM 4479 C C . LEU B 1 137 ? 3.514 -51.156 -14.727 1 77.81 137 LEU B C 1
ATOM 4481 O O . LEU B 1 137 ? 3.525 -50.25 -13.875 1 77.81 137 LEU B O 1
ATOM 4485 N N . PHE B 1 138 ? 4.074 -50.969 -15.914 1 74.75 138 PHE B N 1
ATOM 4486 C CA . PHE B 1 138 ? 4.809 -49.75 -16.281 1 74.75 138 PHE B CA 1
ATOM 4487 C C . PHE B 1 138 ? 3.873 -48.562 -16.359 1 74.75 138 PHE B C 1
ATOM 4489 O O . PHE B 1 138 ? 4.195 -47.469 -15.859 1 74.75 138 PHE B O 1
ATOM 4496 N N . VAL B 1 139 ? 2.738 -48.719 -16.938 1 70.75 139 VAL B N 1
ATOM 4497 C CA . VAL B 1 139 ? 1.755 -47.656 -17.062 1 70.75 139 VAL B CA 1
ATOM 4498 C C . VAL B 1 139 ? 1.26 -47.219 -15.68 1 70.75 139 VAL B C 1
ATOM 4500 O O . VAL B 1 139 ? 1.097 -46.031 -15.406 1 70.75 139 VAL B O 1
ATOM 4503 N N . PHE B 1 140 ? 1.076 -48.219 -14.906 1 72.81 140 PHE B N 1
ATOM 4504 C CA . PHE B 1 140 ? 0.59 -47.969 -13.562 1 72.81 140 PHE B CA 1
ATOM 4505 C C . PHE B 1 140 ? 1.619 -47.188 -12.758 1 72.81 140 PHE B C 1
ATOM 4507 O O . PHE B 1 140 ? 1.284 -46.188 -12.125 1 72.81 140 PHE B O 1
ATOM 4514 N N . PHE B 1 141 ? 2.859 -47.531 -12.898 1 75.69 141 PHE B N 1
ATOM 4515 C CA . PHE B 1 141 ? 3.922 -46.875 -12.148 1 75.69 141 PHE B CA 1
ATOM 4516 C C . PHE B 1 141 ? 4.164 -45.469 -12.688 1 75.69 141 PHE B C 1
ATOM 4518 O O . PHE B 1 141 ? 4.316 -44.531 -11.914 1 75.69 141 PHE B O 1
ATOM 4525 N N . TYR B 1 142 ? 4.129 -45.281 -13.945 1 73.62 142 TYR B N 1
ATOM 4526 C CA . TYR B 1 142 ? 4.375 -44 -14.57 1 73.62 142 TYR B CA 1
ATOM 4527 C C . TYR B 1 142 ? 3.223 -43.031 -14.305 1 73.62 142 TYR B C 1
ATOM 4529 O O . TYR B 1 142 ? 3.441 -41.844 -14.031 1 73.62 142 TYR B O 1
ATOM 4537 N N . ALA B 1 143 ? 2.08 -43.594 -14.391 1 70.19 143 ALA B N 1
ATOM 4538 C CA . ALA B 1 143 ? 0.901 -42.781 -14.102 1 70.19 143 ALA B CA 1
ATOM 4539 C C . ALA B 1 143 ? 0.915 -42.281 -12.664 1 70.19 143 ALA B C 1
ATOM 4541 O O . ALA B 1 143 ? 0.632 -41.125 -12.398 1 70.19 143 ALA B O 1
ATOM 4542 N N . ARG B 1 144 ? 1.292 -43.125 -11.867 1 73.94 144 ARG B N 1
ATOM 4543 C CA . ARG B 1 144 ? 1.296 -42.75 -10.445 1 73.94 144 ARG B CA 1
ATOM 4544 C C . ARG B 1 144 ? 2.396 -41.75 -10.141 1 73.94 144 ARG B C 1
ATOM 4546 O O . ARG B 1 144 ? 2.189 -40.812 -9.367 1 73.94 144 ARG B O 1
ATOM 4553 N N . ARG B 1 145 ? 3.477 -41.875 -10.727 1 75 145 ARG B N 1
ATOM 4554 C CA . ARG B 1 145 ? 4.617 -41 -10.484 1 75 145 ARG B CA 1
ATOM 4555 C C . ARG B 1 145 ? 4.379 -39.625 -11.086 1 75 145 ARG B C 1
ATOM 4557 O O . ARG B 1 145 ? 4.793 -38.625 -10.516 1 75 145 ARG B O 1
ATOM 4564 N N . LEU B 1 146 ? 3.684 -39.562 -12.102 1 74.81 146 LEU B N 1
ATOM 4565 C CA . LEU B 1 146 ? 3.447 -38.312 -12.812 1 74.81 146 LEU B CA 1
ATOM 4566 C C . LEU B 1 146 ? 2.131 -37.656 -12.367 1 74.81 146 LEU B C 1
ATOM 4568 O O . LEU B 1 146 ? 2.051 -36.469 -12.188 1 74.81 146 LEU B O 1
ATOM 4572 N N . THR B 1 147 ? 1.146 -38.469 -12.156 1 76.94 147 THR B N 1
ATOM 4573 C CA . THR B 1 147 ? -0.208 -37.969 -11.938 1 76.94 147 THR B CA 1
ATOM 4574 C C . THR B 1 147 ? -0.386 -37.5 -10.492 1 76.94 147 THR B C 1
ATOM 4576 O O . THR B 1 147 ? -1.036 -36.469 -10.242 1 76.94 147 THR B O 1
ATOM 4579 N N . ARG B 1 148 ? 0.229 -38.25 -9.617 1 82.38 148 ARG B N 1
ATOM 4580 C CA . ARG B 1 148 ? -0.018 -37.938 -8.219 1 82.38 148 ARG B CA 1
ATOM 4581 C C . ARG B 1 148 ? 0.441 -36.5 -7.879 1 82.38 148 ARG B C 1
ATOM 4583 O O . ARG B 1 148 ? -0.324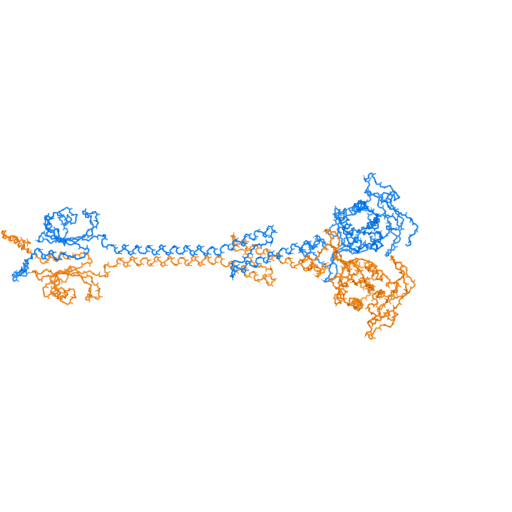 -35.719 -7.32 1 82.38 148 ARG B O 1
ATOM 4590 N N . PRO B 1 149 ? 1.716 -36.25 -8.25 1 83.38 149 PRO B N 1
ATOM 4591 C CA . PRO B 1 149 ? 2.148 -34.875 -7.938 1 83.38 149 PRO B CA 1
ATOM 4592 C C . PRO B 1 149 ? 1.307 -33.812 -8.641 1 83.38 149 PRO B C 1
ATOM 4594 O O . PRO B 1 149 ? 1.054 -32.75 -8.07 1 83.38 149 PRO B O 1
ATOM 4597 N N . ILE B 1 150 ? 0.834 -34 -9.75 1 83.31 150 ILE B N 1
ATOM 4598 C CA . ILE B 1 150 ? 0.047 -33.062 -10.531 1 83.31 150 ILE B CA 1
ATOM 4599 C C . ILE B 1 150 ? -1.314 -32.844 -9.875 1 83.31 150 ILE B C 1
ATOM 4601 O O . ILE B 1 150 ? -1.799 -31.734 -9.773 1 83.31 150 ILE B O 1
ATOM 4605 N N . LEU B 1 151 ? -1.852 -33.906 -9.453 1 84.75 151 LEU B N 1
ATOM 4606 C CA . LEU B 1 151 ? -3.146 -33.812 -8.789 1 84.75 151 LEU B CA 1
ATOM 4607 C C . LEU B 1 151 ? -3.029 -33.031 -7.488 1 84.75 151 LEU B C 1
ATOM 4609 O O . LEU B 1 151 ? -3.947 -32.281 -7.121 1 84.75 151 LEU B O 1
ATOM 4613 N N . LYS B 1 152 ? -1.928 -33.188 -6.844 1 88.81 152 LYS B N 1
ATOM 4614 C CA . LYS B 1 152 ? -1.69 -32.375 -5.652 1 88.81 152 LYS B CA 1
ATOM 4615 C C . LYS B 1 152 ? -1.637 -30.891 -5.996 1 88.81 152 LYS B C 1
ATOM 4617 O O . LYS B 1 152 ? -2.146 -30.062 -5.246 1 88.81 152 LYS B O 1
ATOM 4622 N N . LEU B 1 153 ? -1.007 -30.609 -7.082 1 90.25 153 LEU B N 1
ATOM 4623 C CA . LEU B 1 153 ? -0.937 -29.234 -7.547 1 90.25 153 LEU B CA 1
ATOM 4624 C C . LEU B 1 153 ? -2.322 -28.719 -7.914 1 90.25 153 LEU B C 1
ATOM 4626 O O . LEU B 1 153 ? -2.645 -27.547 -7.648 1 90.25 153 LEU B O 1
ATOM 4630 N N . VAL B 1 154 ? -3.088 -29.531 -8.5 1 88.44 154 VAL B N 1
ATOM 4631 C CA . VAL B 1 154 ? -4.453 -29.156 -8.844 1 88.44 154 VAL B CA 1
ATOM 4632 C C . VAL B 1 154 ? -5.242 -28.859 -7.57 1 88.44 154 VAL B C 1
ATOM 4634 O O . VAL B 1 154 ? -5.973 -27.859 -7.504 1 88.44 154 VAL B O 1
ATOM 4637 N N . ASP B 1 155 ? -5.07 -29.625 -6.648 1 90.31 155 ASP B N 1
ATOM 4638 C CA . ASP B 1 155 ? -5.742 -29.391 -5.371 1 90.31 155 ASP B CA 1
ATOM 4639 C C . ASP B 1 155 ? -5.289 -28.078 -4.738 1 90.31 155 ASP B C 1
ATOM 4641 O O . ASP B 1 155 ? -6.105 -27.344 -4.195 1 90.31 155 ASP B O 1
ATOM 4645 N N . ALA B 1 156 ? -4.039 -27.922 -4.777 1 91.38 156 ALA B N 1
ATOM 4646 C CA . ALA B 1 156 ? -3.492 -26.672 -4.258 1 91.38 156 ALA B CA 1
ATOM 4647 C C . ALA B 1 156 ? -4.062 -25.469 -5.004 1 91.38 156 ALA B C 1
ATOM 4649 O O . ALA B 1 156 ? -4.34 -24.438 -4.402 1 91.38 156 ALA B O 1
ATOM 4650 N N . SER B 1 157 ? -4.203 -25.609 -6.25 1 90.19 157 SER B N 1
ATOM 4651 C CA . SER B 1 157 ? -4.777 -24.531 -7.062 1 90.19 157 SER B CA 1
ATOM 4652 C C . SER B 1 157 ? -6.199 -24.219 -6.625 1 90.19 157 SER B C 1
ATOM 4654 O O . SER B 1 157 ? -6.605 -23.047 -6.613 1 90.19 157 SER B O 1
ATOM 4656 N N . LYS B 1 158 ? -6.941 -25.203 -6.293 1 89.19 158 LYS B N 1
ATOM 4657 C CA . LYS B 1 158 ? -8.297 -24.984 -5.797 1 89.19 158 LYS B CA 1
ATOM 4658 C C . LYS B 1 158 ? -8.289 -24.203 -4.48 1 89.19 158 LYS B C 1
ATOM 4660 O O . LYS B 1 158 ? -9.141 -23.344 -4.254 1 89.19 158 LYS B O 1
ATOM 4665 N N . GLN B 1 159 ? -7.32 -24.547 -3.709 1 89.81 159 GLN B N 1
ATOM 4666 C CA . GLN B 1 159 ? -7.172 -23.828 -2.447 1 89.81 159 GLN B CA 1
ATOM 4667 C C . GLN B 1 159 ? -6.867 -22.359 -2.688 1 89.81 159 GLN B C 1
ATOM 4669 O O . GLN B 1 159 ? -7.434 -21.484 -2.025 1 89.81 159 GLN B O 1
ATOM 4674 N N . ILE B 1 160 ? -6.047 -22.062 -3.555 1 88.94 160 ILE B N 1
ATOM 4675 C CA . ILE B 1 160 ? -5.66 -20.688 -3.893 1 88.94 160 ILE B CA 1
ATOM 4676 C C . ILE B 1 160 ? -6.875 -19.938 -4.414 1 88.94 160 ILE B C 1
ATOM 4678 O O . ILE B 1 160 ? -7.078 -18.766 -4.062 1 88.94 160 ILE B O 1
ATOM 4682 N N . GLU B 1 161 ? -7.664 -20.578 -5.191 1 86.56 161 GLU B N 1
ATOM 4683 C CA . GLU B 1 161 ? -8.867 -19.953 -5.734 1 86.56 161 GLU B CA 1
ATOM 4684 C C . GLU B 1 161 ? -9.844 -19.578 -4.621 1 86.56 161 GLU B C 1
ATOM 4686 O O . GLU B 1 161 ? -10.633 -18.641 -4.77 1 86.56 161 GLU B O 1
ATOM 4691 N N . GLN B 1 162 ? -9.703 -20.312 -3.529 1 88.12 162 GLN B N 1
ATOM 4692 C CA . GLN B 1 162 ? -10.594 -20.062 -2.402 1 88.12 162 GLN B CA 1
ATOM 4693 C C . GLN B 1 162 ? -9.992 -19.047 -1.438 1 88.12 162 GLN B C 1
ATOM 4695 O O . GLN B 1 162 ? -10.602 -18.719 -0.416 1 88.12 162 GLN B O 1
ATOM 4700 N N . GLY B 1 163 ? -8.836 -18.641 -1.71 1 86 163 GLY B N 1
ATOM 4701 C CA . GLY B 1 163 ? -8.234 -17.594 -0.918 1 86 163 GLY B CA 1
ATOM 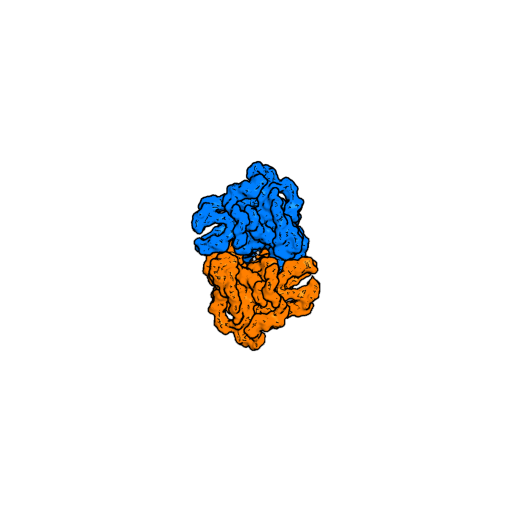4702 C C . GLY B 1 163 ? -7.207 -18.094 0.076 1 86 163 GLY B C 1
ATOM 4703 O O . GLY B 1 163 ? -6.699 -17.328 0.897 1 86 163 GLY B O 1
ATOM 4704 N N . ASN B 1 164 ? -6.977 -19.406 0.008 1 89.38 164 ASN B N 1
ATOM 4705 C CA . ASN B 1 164 ? -5.941 -19.969 0.86 1 89.38 164 ASN B CA 1
ATOM 4706 C C . ASN B 1 164 ? -4.59 -20.016 0.151 1 89.38 164 ASN B C 1
ATOM 4708 O O . ASN B 1 164 ? -4.34 -20.891 -0.668 1 89.38 164 ASN B O 1
ATOM 4712 N N . PHE B 1 165 ? -3.73 -19.188 0.572 1 89.94 165 PHE B N 1
ATOM 4713 C CA . PHE B 1 165 ? -2.484 -19.047 -0.169 1 89.94 165 PHE B CA 1
ATOM 4714 C C . PHE B 1 165 ? -1.343 -19.766 0.546 1 89.94 165 PHE B C 1
ATOM 4716 O O . PHE B 1 165 ? -0.24 -19.875 0.009 1 89.94 165 PHE B O 1
ATOM 4723 N N . HIS B 1 166 ? -1.632 -20.234 1.765 1 88.38 166 HIS B N 1
ATOM 4724 C CA . HIS B 1 166 ? -0.613 -21.016 2.471 1 88.38 166 HIS B CA 1
ATOM 4725 C C . HIS B 1 166 ? -0.645 -22.469 2.055 1 88.38 166 HIS B C 1
ATOM 4727 O O . HIS B 1 166 ? -1.364 -23.281 2.652 1 88.38 166 HIS B O 1
ATOM 4733 N N . ILE B 1 167 ? 0.169 -22.781 1.114 1 88.19 167 ILE B N 1
ATOM 4734 C CA . ILE B 1 167 ? 0.188 -24.109 0.53 1 88.19 167 ILE B CA 1
ATOM 4735 C C . ILE B 1 167 ? 1.295 -24.953 1.176 1 88.19 167 ILE B C 1
ATOM 4737 O O . ILE B 1 167 ? 2.463 -24.547 1.163 1 88.19 167 ILE B O 1
ATOM 4741 N N . ASP B 1 168 ? 0.833 -26.016 1.744 1 88.5 168 ASP B N 1
ATOM 4742 C CA . ASP B 1 168 ? 1.792 -26.938 2.328 1 88.5 168 ASP B CA 1
ATOM 4743 C C . ASP B 1 168 ? 2.14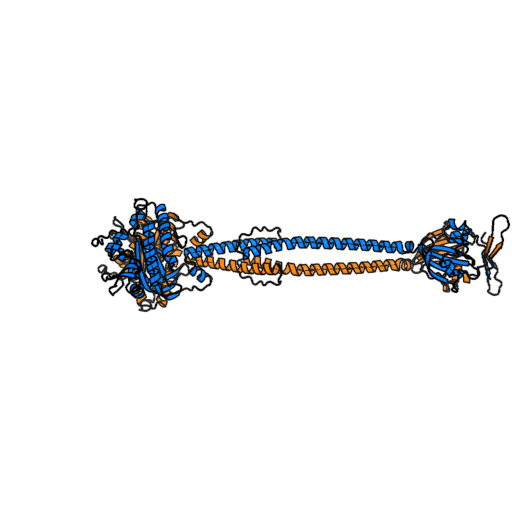8 -28.062 1.342 1 88.5 168 ASP B C 1
ATOM 4745 O O . ASP B 1 168 ? 1.665 -29.188 1.466 1 88.5 168 ASP B O 1
ATOM 4749 N N . LEU B 1 169 ? 2.869 -27.734 0.32 1 90.44 169 LEU B N 1
ATOM 4750 C CA . LEU B 1 169 ? 3.33 -28.672 -0.689 1 90.44 169 LEU B CA 1
ATOM 4751 C C . LEU B 1 169 ? 4.855 -28.688 -0.775 1 90.44 169 LEU B C 1
ATOM 4753 O O . LEU B 1 169 ? 5.48 -27.625 -0.78 1 90.44 169 LEU B O 1
ATOM 4757 N N . LYS B 1 170 ? 5.406 -29.844 -0.75 1 90.69 170 LYS B N 1
ATOM 4758 C CA . LYS B 1 170 ? 6.848 -30 -0.936 1 90.69 170 LYS B CA 1
ATOM 4759 C C . LYS B 1 170 ? 7.156 -30.781 -2.205 1 90.69 170 LYS B C 1
ATOM 4761 O O . LYS B 1 170 ? 6.457 -31.75 -2.529 1 90.69 170 LYS B O 1
ATOM 4766 N N . PRO B 1 171 ? 8.148 -30.359 -2.871 1 88.62 171 PRO B N 1
ATOM 4767 C CA . PRO B 1 171 ? 8.539 -31.141 -4.043 1 88.62 171 PRO B CA 1
ATOM 4768 C C . PRO B 1 171 ? 8.906 -32.594 -3.689 1 88.62 171 PRO B C 1
ATOM 4770 O O . PRO B 1 171 ? 9.648 -32.812 -2.736 1 88.62 171 PRO B O 1
ATOM 4773 N N . GLU B 1 172 ? 8.312 -33.469 -4.352 1 82.06 172 GLU B N 1
ATOM 4774 C CA . GLU B 1 172 ? 8.555 -34.875 -4.09 1 82.06 172 GLU B CA 1
ATOM 4775 C C . GLU B 1 172 ? 9.648 -35.406 -5.004 1 82.06 172 GLU B C 1
ATOM 4777 O O . GLU B 1 172 ? 10.141 -36.531 -4.793 1 82.06 172 GLU B O 1
ATOM 4782 N N . SER B 1 173 ? 9.93 -34.562 -6.055 1 78.5 173 SER B N 1
ATOM 4783 C CA . SER B 1 173 ? 10.938 -35 -7.016 1 78.5 173 SER B CA 1
ATOM 4784 C C . SER B 1 173 ? 11.891 -33.844 -7.363 1 78.5 173 SER B C 1
ATOM 4786 O O . SER B 1 173 ? 11.562 -32.688 -7.145 1 78.5 173 SER B O 1
ATOM 4788 N N . GLY B 1 174 ? 13.078 -34.188 -7.773 1 81.06 174 GLY B N 1
ATOM 4789 C CA . GLY B 1 174 ? 14.039 -33.188 -8.195 1 81.06 174 GLY B CA 1
ATOM 4790 C C . GLY B 1 174 ? 13.961 -32.875 -9.672 1 81.06 174 GLY B C 1
ATOM 4791 O O . GLY B 1 174 ? 14.922 -32.344 -10.258 1 81.06 174 GLY B O 1
ATOM 4792 N N . ASP B 1 175 ? 12.891 -33.312 -10.289 1 82.75 175 ASP B N 1
ATOM 4793 C CA . ASP B 1 175 ? 12.711 -33.094 -11.719 1 82.75 175 ASP B CA 1
ATOM 4794 C C . ASP B 1 175 ? 11.891 -31.828 -11.977 1 82.75 175 ASP B C 1
ATOM 4796 O O . ASP B 1 175 ? 11.812 -30.938 -11.125 1 82.75 175 ASP B O 1
ATOM 4800 N N . GLU B 1 176 ? 11.383 -31.781 -13.195 1 84.31 176 GLU B N 1
ATOM 4801 C CA . GLU B 1 176 ? 10.641 -30.594 -13.625 1 84.31 176 GLU B CA 1
ATOM 4802 C C . GLU B 1 176 ? 9.375 -30.422 -12.797 1 84.31 176 GLU B C 1
ATOM 4804 O O . GLU B 1 176 ? 8.953 -29.297 -12.523 1 84.31 176 GLU B O 1
ATOM 4809 N N . ILE B 1 177 ? 8.844 -31.5 -12.391 1 84.19 177 ILE B N 1
ATOM 4810 C CA . ILE B 1 177 ? 7.629 -31.438 -11.594 1 84.19 177 ILE B CA 1
ATOM 4811 C C . ILE B 1 177 ? 7.945 -30.859 -10.211 1 84.19 177 ILE B C 1
ATOM 4813 O O . ILE B 1 177 ? 7.168 -30.078 -9.656 1 84.19 177 ILE B O 1
ATOM 4817 N N . GLY B 1 178 ? 9.086 -31.281 -9.695 1 88.06 178 GLY B N 1
ATOM 4818 C CA . GLY B 1 178 ? 9.531 -30.703 -8.438 1 88.06 178 GLY B CA 1
ATOM 4819 C C . GLY B 1 178 ? 9.742 -29.203 -8.516 1 88.06 178 GLY B C 1
ATOM 4820 O O . GLY B 1 178 ? 9.336 -28.469 -7.605 1 88.06 178 GLY B O 1
ATOM 4821 N N . ARG B 1 179 ? 10.359 -28.812 -9.555 1 87.06 179 ARG B N 1
ATOM 4822 C CA . ARG B 1 179 ? 10.57 -27.391 -9.766 1 87.06 179 ARG B CA 1
ATOM 4823 C C . ARG B 1 179 ? 9.242 -26.641 -9.867 1 87.06 179 ARG B C 1
ATOM 4825 O O . ARG B 1 179 ? 9.094 -25.547 -9.32 1 87.06 179 ARG B O 1
ATOM 4832 N N . LEU B 1 180 ? 8.344 -27.219 -10.625 1 88.94 180 LEU B N 1
ATOM 4833 C CA . LEU B 1 180 ? 7.02 -26.625 -10.75 1 88.94 180 LEU B CA 1
ATOM 4834 C C . LEU B 1 180 ? 6.34 -26.516 -9.391 1 88.94 180 LEU B C 1
ATOM 4836 O O . LEU B 1 180 ? 5.723 -25.5 -9.078 1 88.94 180 LEU B O 1
ATOM 4840 N N . THR B 1 181 ? 6.488 -27.547 -8.625 1 91.88 181 THR B N 1
ATOM 4841 C CA . THR B 1 181 ? 5.891 -27.562 -7.297 1 91.88 181 THR B CA 1
ATOM 4842 C C . THR B 1 181 ? 6.473 -26.438 -6.434 1 91.88 181 THR B C 1
ATOM 4844 O O . THR B 1 181 ? 5.73 -25.703 -5.773 1 91.88 181 THR B O 1
ATOM 4847 N N . SER B 1 182 ? 7.75 -26.312 -6.488 1 91.12 182 SER B N 1
ATOM 4848 C CA . SER B 1 182 ? 8.414 -25.266 -5.715 1 91.12 182 SER B CA 1
ATOM 4849 C C . SER B 1 182 ? 7.957 -23.875 -6.16 1 91.12 182 SER B C 1
ATOM 4851 O O . SER B 1 182 ? 7.68 -23.016 -5.324 1 91.12 182 SER B O 1
ATOM 4853 N N . SER B 1 183 ? 7.93 -23.766 -7.41 1 89.06 183 SER B N 1
ATOM 4854 C CA . SER B 1 183 ? 7.496 -22.484 -7.953 1 89.06 183 SER B CA 1
ATOM 4855 C C . SER B 1 183 ? 6.055 -22.188 -7.559 1 89.06 183 SER B C 1
ATOM 4857 O O . SER B 1 183 ? 5.727 -21.031 -7.234 1 89.06 183 SER B O 1
ATOM 4859 N N . PHE B 1 184 ? 5.273 -23.172 -7.598 1 91.19 184 PHE B N 1
ATOM 4860 C CA . PHE B 1 184 ? 3.871 -23.031 -7.23 1 91.19 184 PHE B CA 1
ATOM 4861 C C . PHE B 1 184 ? 3.734 -22.578 -5.781 1 91.19 184 PHE B C 1
ATOM 4863 O O . PHE B 1 184 ? 2.953 -21.672 -5.48 1 91.19 184 PHE B O 1
ATOM 4870 N N . VAL B 1 185 ? 4.484 -23.156 -4.945 1 91.5 185 VAL B N 1
ATOM 4871 C CA . VAL B 1 185 ? 4.457 -22.797 -3.531 1 91.5 185 VAL B CA 1
ATOM 4872 C C . VAL B 1 185 ? 4.922 -21.359 -3.352 1 91.5 185 VAL B C 1
ATOM 4874 O O . VAL B 1 185 ? 4.332 -20.609 -2.578 1 91.5 185 VAL B O 1
ATOM 4877 N N . GLU B 1 186 ? 5.93 -20.984 -4 1 90.56 186 GLU B N 1
ATOM 4878 C CA . GLU B 1 186 ? 6.445 -19.625 -3.938 1 90.56 186 GLU B CA 1
ATOM 4879 C C . GLU B 1 186 ? 5.406 -18.625 -4.434 1 90.56 186 GLU B C 1
ATOM 4881 O O . GLU B 1 186 ? 5.273 -17.531 -3.877 1 90.56 186 GLU B O 1
ATOM 4886 N N . MET B 1 187 ? 4.691 -18.969 -5.426 1 90.62 187 MET B N 1
ATOM 4887 C CA . MET B 1 187 ? 3.635 -18.109 -5.949 1 90.62 187 MET B CA 1
ATOM 4888 C C . MET B 1 187 ? 2.52 -17.938 -4.926 1 90.62 187 MET B C 1
ATOM 4890 O O . MET B 1 187 ? 1.96 -16.844 -4.789 1 90.62 187 MET B O 1
ATOM 4894 N N . GLY B 1 188 ? 2.246 -19.031 -4.301 1 91.31 188 GLY B N 1
ATOM 4895 C CA . GLY B 1 188 ? 1.279 -18.938 -3.219 1 91.31 188 GLY B CA 1
ATOM 4896 C C . GLY B 1 188 ? 1.688 -17.938 -2.145 1 91.31 188 GLY B C 1
ATOM 4897 O O . GLY B 1 188 ? 0.871 -17.141 -1.689 1 91.31 188 GLY B O 1
ATOM 4898 N N . LYS B 1 189 ? 2.904 -17.984 -1.747 1 88.69 189 LYS B N 1
ATOM 4899 C CA . LYS B 1 189 ? 3.447 -17.031 -0.78 1 88.69 189 LYS B CA 1
ATOM 4900 C C . LYS B 1 189 ? 3.359 -15.602 -1.305 1 88.69 189 LYS B C 1
ATOM 4902 O O . LYS B 1 189 ? 3.031 -14.68 -0.556 1 88.69 189 LYS B O 1
ATOM 4907 N N . GLY B 1 190 ? 3.691 -15.461 -2.531 1 87.62 190 GLY B N 1
ATOM 4908 C CA . GLY B 1 190 ? 3.58 -14.148 -3.154 1 87.62 190 GLY B CA 1
ATOM 4909 C C . GLY B 1 190 ? 2.174 -13.586 -3.105 1 87.62 190 GLY B C 1
ATOM 4910 O O . GLY B 1 190 ? 1.987 -12.391 -2.865 1 87.62 190 GLY B O 1
ATOM 4911 N N . LEU B 1 191 ? 1.211 -14.414 -3.301 1 89.19 191 LEU B N 1
ATOM 4912 C CA . LEU B 1 191 ? -0.184 -13.992 -3.258 1 89.19 191 LEU B CA 1
ATOM 4913 C C . LEU B 1 191 ? -0.598 -13.625 -1.836 1 89.19 191 LEU B C 1
ATOM 4915 O O . LEU B 1 191 ? -1.373 -12.688 -1.632 1 89.19 191 LEU B O 1
ATOM 4919 N N . SER B 1 192 ? -0.109 -14.383 -0.922 1 88.19 192 SER B N 1
ATOM 4920 C CA . SER B 1 192 ? -0.341 -14.031 0.476 1 88.19 192 SER B CA 1
ATOM 4921 C C . SER B 1 192 ? 0.211 -12.648 0.802 1 88.19 192 SER B C 1
ATOM 4923 O O . SER B 1 192 ? -0.45 -11.852 1.47 1 88.19 192 SER B O 1
ATOM 4925 N N . ASP B 1 193 ? 1.357 -12.406 0.346 1 85.88 193 ASP B N 1
ATOM 4926 C CA . ASP B 1 193 ? 1.982 -11.094 0.536 1 85.88 193 ASP B CA 1
ATOM 4927 C C . ASP B 1 193 ? 1.147 -9.992 -0.104 1 85.88 193 ASP B C 1
ATOM 4929 O O . ASP B 1 193 ? 1.037 -8.891 0.446 1 85.88 193 ASP B O 1
ATOM 4933 N N . ARG B 1 194 ? 0.637 -10.297 -1.255 1 84.25 194 ARG B N 1
ATOM 4934 C CA . ARG B 1 194 ? -0.224 -9.344 -1.944 1 84.25 194 ARG B CA 1
ATOM 4935 C C . ARG B 1 194 ? -1.428 -8.969 -1.085 1 84.25 194 ARG B C 1
ATOM 4937 O O . ARG B 1 194 ? -1.771 -7.793 -0.964 1 84.25 194 ARG B O 1
ATOM 4944 N N . ASP B 1 195 ? -2.055 -9.883 -0.482 1 85.44 195 ASP B N 1
ATOM 4945 C CA . ASP B 1 195 ? -3.227 -9.633 0.353 1 85.44 195 ASP B CA 1
ATOM 4946 C C . ASP B 1 195 ? -2.855 -8.812 1.585 1 85.44 195 ASP B C 1
ATOM 4948 O O . ASP B 1 195 ? -3.596 -7.906 1.979 1 85.44 195 ASP B O 1
ATOM 4952 N N . LYS B 1 196 ? -1.762 -9.125 2.166 1 83.88 196 LYS B N 1
ATOM 4953 C CA . LYS B 1 196 ? -1.272 -8.359 3.311 1 83.88 196 LYS B CA 1
ATOM 4954 C C . LYS B 1 196 ? -0.992 -6.91 2.926 1 83.88 196 LYS B C 1
ATOM 4956 O O . LYS B 1 196 ? -1.322 -5.988 3.676 1 83.88 196 LYS B O 1
ATOM 4961 N N . MET B 1 197 ? -0.433 -6.773 1.789 1 83.69 197 MET B N 1
ATOM 4962 C CA . MET B 1 197 ? -0.107 -5.438 1.296 1 83.69 197 MET B CA 1
ATOM 4963 C C . MET B 1 197 ? -1.373 -4.633 1.025 1 83.69 197 MET B C 1
ATOM 4965 O O . MET B 1 197 ? -1.426 -3.434 1.313 1 83.69 197 MET B O 1
ATOM 4969 N N . LYS B 1 198 ? -2.258 -5.285 0.456 1 83.88 198 LYS B N 1
ATOM 4970 C CA . LYS B 1 198 ? -3.527 -4.625 0.173 1 83.88 198 LYS B CA 1
ATOM 4971 C C . LYS B 1 198 ? -4.195 -4.141 1.457 1 83.88 198 LYS B C 1
ATOM 4973 O O . LYS B 1 198 ? -4.688 -3.014 1.521 1 83.88 198 LYS B O 1
ATOM 4978 N N . ASP B 1 199 ? -4.18 -4.953 2.43 1 84.81 199 ASP B N 1
ATOM 4979 C CA . ASP B 1 199 ? -4.77 -4.598 3.717 1 84.81 199 ASP B CA 1
ATOM 4980 C C . ASP B 1 199 ? -4.016 -3.438 4.363 1 84.81 199 ASP B C 1
ATOM 4982 O O . ASP B 1 199 ? -4.633 -2.498 4.871 1 84.81 199 ASP B O 1
ATOM 4986 N N . ALA B 1 200 ? -2.734 -3.523 4.34 1 83.94 200 ALA B N 1
ATOM 4987 C CA . ALA B 1 200 ? -1.9 -2.477 4.922 1 83.94 200 ALA B CA 1
ATOM 4988 C C . ALA B 1 200 ? -2.078 -1.156 4.176 1 83.94 200 ALA B C 1
ATOM 4990 O O . ALA B 1 200 ? -2.211 -0.099 4.793 1 83.94 200 ALA B O 1
ATOM 4991 N N . PHE B 1 201 ? -2.082 -1.275 2.893 1 85.94 201 PHE B N 1
ATOM 4992 C CA . PHE B 1 201 ? -2.281 -0.092 2.062 1 85.94 201 PHE B CA 1
ATOM 4993 C C . PHE B 1 201 ? -3.623 0.565 2.371 1 85.94 201 PHE B C 1
ATOM 4995 O O . PHE B 1 201 ? -3.715 1.792 2.451 1 85.94 201 PHE B O 1
ATOM 5002 N N . GLY B 1 202 ? -4.574 -0.174 2.543 1 83.94 202 GLY B N 1
ATOM 5003 C CA . GLY B 1 202 ? -5.883 0.341 2.906 1 83.94 202 GLY B CA 1
ATOM 5004 C C . GLY B 1 202 ? -5.891 1.075 4.234 1 83.94 202 GLY B C 1
ATOM 5005 O O . GLY B 1 202 ? -6.57 2.092 4.383 1 83.94 202 GLY B O 1
ATOM 5006 N N . LYS B 1 203 ? -5.121 0.616 5.125 1 84.31 203 LYS B N 1
ATOM 5007 C CA . LYS B 1 203 ? -5.07 1.216 6.453 1 84.31 203 LYS B CA 1
ATOM 5008 C C . LYS B 1 203 ? -4.227 2.488 6.449 1 84.31 203 LYS B C 1
ATOM 5010 O O . LYS B 1 203 ? -4.469 3.402 7.242 1 84.31 203 LYS B O 1
ATOM 5015 N N . PHE B 1 204 ? -3.283 2.604 5.59 1 82.94 204 PHE B N 1
ATOM 5016 C CA . PHE B 1 204 ? -2.365 3.736 5.582 1 82.94 204 PHE B CA 1
ATOM 5017 C C . PHE B 1 204 ? -2.859 4.828 4.645 1 82.94 204 PHE B C 1
ATOM 5019 O O . PHE B 1 204 ? -2.49 5.996 4.789 1 82.94 204 PHE B O 1
ATOM 5026 N N . VAL B 1 205 ? -3.574 4.559 3.607 1 81.81 205 VAL B N 1
ATOM 5027 C CA . VAL B 1 205 ? -4.062 5.535 2.641 1 81.81 205 VAL B CA 1
ATOM 5028 C C . VAL B 1 205 ? -5.59 5.59 2.688 1 81.81 205 VAL B C 1
ATOM 5030 O O . VAL B 1 205 ? -6.172 6.672 2.814 1 81.81 205 VAL B O 1
ATOM 5033 N N . ASN B 1 206 ? -6.355 4.766 2.633 1 82.75 206 ASN B N 1
ATOM 5034 C CA . ASN B 1 206 ? -7.793 4.539 2.52 1 82.75 206 ASN B CA 1
ATOM 5035 C C . ASN B 1 206 ? -8.109 3.42 1.529 1 82.75 206 ASN B C 1
ATOM 5037 O O . ASN B 1 206 ? -7.496 3.34 0.463 1 82.75 206 ASN B O 1
ATOM 5041 N N . LYS B 1 207 ? -9.039 2.633 1.936 1 82.44 207 LYS B N 1
ATOM 5042 C CA . LYS B 1 207 ? -9.359 1.438 1.156 1 82.44 207 LYS B CA 1
ATOM 5043 C C . LYS B 1 207 ? -9.828 1.809 -0.249 1 82.44 207 LYS B C 1
ATOM 5045 O O . LYS B 1 207 ? -9.422 1.178 -1.229 1 82.44 207 LYS B O 1
ATOM 5050 N N . ASP B 1 208 ? -10.625 2.838 -0.327 1 84.12 208 ASP B N 1
ATOM 5051 C CA . ASP B 1 208 ? -11.164 3.232 -1.623 1 84.12 208 ASP B CA 1
ATOM 5052 C C . ASP B 1 208 ? -10.07 3.771 -2.537 1 84.12 208 ASP B C 1
ATOM 5054 O O . ASP B 1 208 ? -10.039 3.461 -3.73 1 84.12 208 ASP B O 1
ATOM 5058 N N . ILE B 1 209 ? -9.219 4.508 -1.968 1 82.5 209 ILE B N 1
ATOM 5059 C CA . ILE B 1 209 ? -8.125 5.07 -2.744 1 82.5 209 ILE B CA 1
ATOM 5060 C C . ILE B 1 209 ? -7.168 3.959 -3.17 1 82.5 209 ILE B C 1
ATOM 5062 O O . ILE B 1 209 ? -6.691 3.941 -4.309 1 82.5 209 ILE B O 1
ATOM 5066 N N . ALA B 1 210 ? -6.867 3.1 -2.256 1 82.25 210 ALA B N 1
ATOM 5067 C CA . ALA B 1 210 ? -6 1.962 -2.559 1 82.25 210 ALA B CA 1
ATOM 5068 C C . ALA B 1 210 ? -6.531 1.169 -3.748 1 82.25 210 ALA B C 1
ATOM 5070 O O . ALA B 1 210 ? -5.766 0.781 -4.633 1 82.25 210 ALA B O 1
ATOM 5071 N N . GLU B 1 211 ? -7.762 0.934 -3.83 1 82.44 211 GLU B N 1
ATOM 5072 C CA . GLU B 1 211 ? -8.391 0.192 -4.922 1 82.44 211 GLU B CA 1
ATOM 5073 C C . GLU B 1 211 ? -8.281 0.954 -6.238 1 82.44 211 GLU B C 1
ATOM 5075 O O . GLU B 1 211 ? -8.039 0.356 -7.289 1 82.44 211 GLU B O 1
ATOM 5080 N N . MET B 1 212 ? -8.422 2.201 -6.121 1 82.69 212 MET B N 1
ATOM 5081 C CA . MET B 1 212 ? -8.312 3.027 -7.32 1 82.69 212 MET B CA 1
ATOM 5082 C C . MET B 1 212 ? -6.898 2.996 -7.879 1 82.69 212 MET B C 1
ATOM 5084 O O . MET B 1 212 ? -6.707 2.967 -9.094 1 82.69 212 MET B O 1
ATOM 5088 N N . VAL B 1 213 ? -5.988 3.062 -7.023 1 77.56 213 VAL B N 1
ATOM 5089 C CA . VAL B 1 213 ? -4.586 3.023 -7.43 1 77.56 213 VAL B CA 1
ATOM 5090 C C . VAL B 1 213 ? -4.293 1.704 -8.141 1 77.56 213 VAL B C 1
ATOM 5092 O O . VAL B 1 213 ? -3.625 1.687 -9.172 1 77.56 213 VAL B O 1
ATOM 5095 N N . LEU B 1 214 ? -4.812 0.653 -7.605 1 75.31 214 LEU B N 1
ATOM 5096 C CA . LEU B 1 214 ? -4.598 -0.674 -8.172 1 75.31 214 LEU B CA 1
ATOM 5097 C C . LEU B 1 214 ? -5.227 -0.784 -9.555 1 75.31 214 LEU B C 1
ATOM 5099 O O . LEU B 1 214 ? -4.695 -1.478 -10.43 1 75.31 214 LEU B O 1
ATOM 5103 N N . ARG B 1 215 ? -6.262 -0.064 -9.734 1 82 215 ARG B N 1
ATOM 5104 C CA . ARG B 1 215 ? -6.961 -0.113 -11.016 1 82 215 ARG B CA 1
ATOM 5105 C C . ARG B 1 215 ? -6.348 0.864 -12.008 1 82 215 ARG B C 1
ATOM 5107 O O . ARG B 1 215 ? -6.781 0.939 -13.164 1 82 215 ARG B O 1
ATOM 5114 N N . GLY B 1 216 ? -5.391 1.566 -11.516 1 76.56 216 GLY B N 1
ATOM 5115 C CA . GLY B 1 216 ? -4.734 2.529 -12.383 1 76.56 216 GLY B CA 1
ATOM 5116 C C . GLY B 1 216 ? -5.578 3.76 -12.656 1 76.56 216 GLY B C 1
ATOM 5117 O O . GLY B 1 216 ? -5.43 4.402 -13.695 1 76.56 216 GLY B O 1
ATOM 5118 N N . GLU B 1 217 ? -6.445 4 -11.789 1 74.69 217 GLU B N 1
ATOM 5119 C CA . GLU B 1 217 ? -7.395 5.09 -11.984 1 74.69 217 GLU B CA 1
ATOM 5120 C C . GLU B 1 217 ? -6.883 6.387 -11.367 1 74.69 217 GLU B C 1
ATOM 5122 O O . GLU B 1 217 ? -7.5 7.445 -11.523 1 74.69 217 GLU B O 1
ATOM 5127 N N . VAL B 1 218 ? -5.871 6.23 -10.641 1 68.19 218 VAL B N 1
ATOM 5128 C CA . VAL B 1 218 ? -5.355 7.426 -9.977 1 68.19 218 VAL B CA 1
ATOM 5129 C C . VAL B 1 218 ? -4.172 7.984 -10.758 1 68.19 218 VAL B C 1
ATOM 5131 O O . VAL B 1 218 ? -3.215 7.262 -11.047 1 68.19 218 VAL B O 1
ATOM 5134 N N . LYS B 1 219 ? -4.371 9.125 -11.391 1 71.06 219 LYS B N 1
ATOM 5135 C CA . LYS B 1 219 ? -3.293 9.82 -12.086 1 71.06 219 LYS B CA 1
ATOM 5136 C C . LYS B 1 219 ? -2.883 11.086 -11.344 1 71.06 219 LYS B C 1
ATOM 5138 O O . LYS B 1 219 ? -3.68 11.656 -10.594 1 71.06 219 LYS B O 1
ATOM 5143 N N . LEU B 1 220 ? -1.653 11.312 -11.547 1 71.38 220 LEU B N 1
ATOM 5144 C CA . LEU B 1 220 ? -1.18 12.594 -11.031 1 71.38 220 LEU B CA 1
ATOM 5145 C C . LEU B 1 220 ? -2.049 13.734 -11.539 1 71.38 220 LEU B C 1
ATOM 5147 O O . LEU B 1 220 ? -2.393 13.781 -12.727 1 71.38 220 LEU B O 1
ATOM 5151 N N . GLY B 1 221 ? -2.463 14.516 -10.625 1 77.25 221 GLY B N 1
ATOM 5152 C CA . GLY B 1 221 ? -3.371 15.602 -10.961 1 77.25 221 GLY B CA 1
ATOM 5153 C C . GLY B 1 221 ? -4.562 15.688 -10.031 1 77.25 221 GLY B C 1
ATOM 5154 O O . GLY B 1 221 ? -4.59 15.039 -8.984 1 77.25 221 GLY B O 1
ATOM 5155 N N . GLY B 1 222 ? -5.449 16.656 -10.273 1 79.88 222 GLY B N 1
ATOM 5156 C CA . GLY B 1 222 ? -6.625 16.875 -9.445 1 79.88 222 GLY B CA 1
ATOM 5157 C C . GLY B 1 222 ? -7.75 17.578 -10.172 1 79.88 222 GLY B C 1
ATOM 5158 O O . GLY B 1 222 ? -7.535 18.172 -11.234 1 79.88 222 GLY B O 1
ATOM 5159 N N . ASP B 1 223 ? -8.93 17.344 -9.703 1 82.12 223 ASP B N 1
ATOM 5160 C CA . ASP B 1 223 ? -10.117 17.984 -10.258 1 82.12 223 ASP B CA 1
ATOM 5161 C C . ASP B 1 223 ? -10.844 18.812 -9.203 1 82.12 223 ASP B C 1
ATOM 5163 O O . ASP B 1 223 ? -10.75 18.516 -8.008 1 82.12 223 ASP B O 1
ATOM 5167 N N . LYS B 1 224 ? -11.484 19.859 -9.734 1 85.75 224 LYS B N 1
ATOM 5168 C CA . LYS B 1 224 ? -12.297 20.688 -8.836 1 85.75 224 LYS B CA 1
ATOM 5169 C C . LYS B 1 224 ? -13.57 19.969 -8.414 1 85.75 224 LYS B C 1
ATOM 5171 O O . LYS B 1 224 ? -14.234 19.344 -9.242 1 85.75 224 LYS B O 1
ATOM 5176 N N . ARG B 1 225 ? -13.766 19.953 -7.184 1 89.19 225 ARG B N 1
ATOM 5177 C CA . ARG B 1 225 ? -14.984 19.344 -6.66 1 89.19 225 ARG B CA 1
ATOM 5178 C C . ARG B 1 225 ? -15.406 20.016 -5.352 1 89.19 225 ARG B C 1
ATOM 5180 O O . ARG B 1 225 ? -14.586 20.641 -4.684 1 89.19 225 ARG B O 1
ATOM 5187 N N . GLU B 1 226 ? -16.672 19.906 -5.113 1 93.62 226 GLU B N 1
ATOM 5188 C CA . GLU B 1 226 ? -17.156 20.406 -3.824 1 93.62 226 GLU B CA 1
ATOM 5189 C C . GLU B 1 226 ? -16.969 19.359 -2.73 1 93.62 226 GLU B C 1
ATOM 5191 O O . GLU B 1 226 ? -17.391 18.203 -2.887 1 93.62 226 GLU B O 1
ATOM 5196 N N . CYS B 1 227 ? -16.312 19.734 -1.706 1 95.62 227 CYS B N 1
ATOM 5197 C CA . CYS B 1 227 ? -16.078 18.844 -0.578 1 95.62 227 CYS B CA 1
ATOM 5198 C C . CYS B 1 227 ? -16.406 19.531 0.741 1 95.62 227 CYS B C 1
ATOM 5200 O O . CYS B 1 227 ? -16.609 20.75 0.778 1 95.62 227 CYS B O 1
ATOM 5202 N N . VAL B 1 228 ? -16.578 18.766 1.729 1 98.12 228 VAL B N 1
ATOM 5203 C CA . VAL B 1 228 ? -16.656 19.25 3.104 1 98.12 228 VAL B CA 1
ATOM 5204 C C . VAL B 1 228 ? -15.383 18.875 3.861 1 98.12 228 VAL B C 1
ATOM 5206 O O . VAL B 1 228 ? -14.945 17.719 3.818 1 98.12 228 VAL B O 1
ATOM 5209 N N . ILE B 1 229 ? -14.828 19.891 4.484 1 98.12 229 ILE B N 1
ATOM 5210 C CA . ILE B 1 229 ? -13.586 19.688 5.223 1 98.12 229 ILE B CA 1
ATOM 5211 C C . ILE B 1 229 ? -13.852 19.844 6.719 1 98.12 229 ILE B C 1
ATOM 5213 O O . ILE B 1 229 ? -14.469 20.812 7.152 1 98.12 229 ILE B O 1
ATOM 5217 N N . LEU B 1 230 ? -13.375 18.859 7.48 1 98.75 230 LEU B N 1
ATOM 5218 C CA . LEU B 1 230 ? -13.477 18.891 8.938 1 98.75 230 LEU B CA 1
ATOM 5219 C C . LEU B 1 230 ? -12.086 18.828 9.57 1 98.75 230 LEU B C 1
ATOM 5221 O O . LEU B 1 230 ? -11.297 17.938 9.258 1 98.75 230 LEU B O 1
ATOM 5225 N N . PHE B 1 231 ? -11.797 19.797 10.359 1 98.5 231 PHE B N 1
ATOM 5226 C CA . PHE B 1 231 ? -10.609 19.766 11.203 1 98.5 231 PHE B CA 1
ATOM 5227 C C . PHE B 1 231 ? -10.992 19.609 12.672 1 98.5 231 PHE B C 1
ATOM 5229 O O . PHE B 1 231 ? -11.922 20.266 13.148 1 98.5 231 PHE B O 1
ATOM 5236 N N . SER B 1 232 ? -10.336 18.766 13.336 1 98.5 232 SER B N 1
ATOM 5237 C CA . SER B 1 232 ? -10.484 18.609 14.781 1 98.5 232 SER B CA 1
ATOM 5238 C C . SER B 1 232 ? -9.133 18.609 15.477 1 98.5 232 SER B C 1
ATOM 5240 O O . SER B 1 232 ? -8.164 18.047 14.969 1 98.5 232 SER B O 1
ATOM 5242 N N . ASP B 1 233 ? -9.086 19.219 16.578 1 95.81 233 ASP B N 1
ATOM 5243 C CA . ASP B 1 233 ? -7.844 19.297 17.344 1 95.81 233 ASP B CA 1
ATOM 5244 C C . ASP B 1 233 ? -8.109 19.219 18.844 1 95.81 233 ASP B C 1
ATOM 5246 O O . ASP B 1 233 ? -9.133 19.703 19.328 1 95.81 233 ASP B O 1
ATOM 5250 N N . ILE B 1 234 ? -7.184 18.594 19.531 1 94.38 234 ILE B N 1
ATOM 5251 C CA . ILE B 1 234 ? -7.277 18.484 20.984 1 94.38 234 ILE B CA 1
ATOM 5252 C C . ILE B 1 234 ? -6.781 19.781 21.625 1 94.38 234 ILE B C 1
ATOM 5254 O O . ILE B 1 234 ? -5.699 20.281 21.281 1 94.38 234 ILE B O 1
ATOM 5258 N N . ARG B 1 235 ? -7.594 20.297 22.516 1 91.06 235 ARG B N 1
ATOM 5259 C CA . ARG B 1 235 ? -7.227 21.531 23.203 1 91.06 235 ARG B CA 1
ATOM 5260 C C . ARG B 1 235 ? -6.066 21.312 24.156 1 91.06 235 ARG B C 1
ATOM 5262 O O . ARG B 1 235 ? -6.117 20.406 25 1 91.06 235 ARG B O 1
ATOM 5269 N N . ASN B 1 236 ? -5.023 22.125 23.969 1 82.88 236 ASN B N 1
ATOM 5270 C CA . ASN B 1 236 ? -3.869 22.141 24.859 1 82.88 236 ASN B CA 1
ATOM 5271 C C . ASN B 1 236 ? -3.182 20.781 24.906 1 82.88 236 ASN B C 1
ATOM 5273 O O . ASN B 1 236 ? -2.783 20.328 25.984 1 82.88 236 ASN B O 1
ATOM 5277 N N . PHE B 1 237 ? -3.121 20.109 23.844 1 84.75 237 PHE B N 1
ATOM 5278 C CA . PHE B 1 237 ? -2.525 18.781 23.812 1 84.75 237 PHE B CA 1
ATOM 5279 C C . PHE B 1 237 ? -1.029 18.859 24.094 1 84.75 237 PHE B C 1
ATOM 5281 O O . PHE B 1 237 ? -0.468 17.953 24.734 1 84.75 237 PHE B O 1
ATOM 5288 N N . THR B 1 238 ? -0.398 19.891 23.516 1 77.38 238 THR B N 1
ATOM 5289 C CA . THR B 1 238 ? 1.038 20.031 23.734 1 77.38 238 THR B CA 1
ATOM 5290 C C . THR B 1 238 ? 1.368 20.016 25.219 1 77.38 238 THR B C 1
ATOM 5292 O O . THR B 1 238 ? 2.287 19.312 25.656 1 77.38 238 THR B O 1
ATOM 5295 N N . SER B 1 239 ? 0.598 20.766 26 1 76.75 239 SER B N 1
ATOM 5296 C CA . SER B 1 239 ? 0.803 20.812 27.438 1 76.75 239 SER B CA 1
ATOM 5297 C C . SER B 1 239 ? 0.533 19.469 28.094 1 76.75 239 SER B C 1
ATOM 5299 O O . SER B 1 239 ? 1.237 19.078 29.016 1 76.75 239 SER B O 1
ATOM 5301 N N . ILE B 1 240 ? -0.42 18.812 27.641 1 78 240 ILE B N 1
ATOM 5302 C CA . ILE B 1 240 ? -0.804 17.516 28.172 1 78 240 ILE B CA 1
ATOM 5303 C C . ILE B 1 240 ? 0.288 16.484 27.875 1 78 240 ILE B C 1
ATOM 5305 O O . ILE B 1 240 ? 0.667 15.695 28.734 1 78 240 ILE B O 1
ATOM 5309 N N . SER B 1 241 ? 0.816 16.469 26.688 1 77.31 241 SER B N 1
ATOM 5310 C CA . SER B 1 241 ? 1.796 15.484 26.234 1 77.31 241 SER B CA 1
ATOM 5311 C C . SER B 1 241 ? 3.125 15.648 26.969 1 77.31 241 SER B C 1
ATOM 5313 O O . SER B 1 241 ? 3.875 14.688 27.125 1 77.31 241 SER B O 1
ATOM 5315 N N . GLU B 1 242 ? 3.387 16.844 27.359 1 72.81 242 GLU B N 1
ATOM 5316 C CA . GLU B 1 242 ? 4.633 17.109 28.078 1 72.81 242 GLU B CA 1
ATOM 5317 C C . GLU B 1 242 ? 4.598 16.531 29.484 1 72.81 242 GLU B C 1
ATOM 5319 O O . GLU B 1 242 ? 5.641 16.25 30.078 1 72.81 242 GLU B O 1
ATOM 5324 N N . LYS B 1 243 ? 3.398 16.328 29.969 1 73.5 243 LYS B N 1
ATOM 5325 C CA . LYS B 1 243 ? 3.244 15.906 31.359 1 73.5 243 LYS B CA 1
ATOM 5326 C C . LYS B 1 243 ? 3.129 14.391 31.469 1 73.5 243 LYS B C 1
ATOM 5328 O O . LYS B 1 243 ? 3.146 13.836 32.562 1 73.5 243 LYS B O 1
ATOM 5333 N N . ILE B 1 244 ? 3.016 13.781 30.344 1 75.75 244 ILE B N 1
ATOM 5334 C CA . ILE B 1 244 ? 2.764 12.344 30.328 1 75.75 244 ILE B CA 1
ATOM 5335 C C . ILE B 1 244 ? 3.918 11.625 29.641 1 75.75 244 ILE B C 1
ATOM 5337 O O . ILE B 1 244 ? 4.59 12.203 28.781 1 75.75 244 ILE B O 1
ATOM 5341 N N . GLU B 1 245 ? 4.199 10.43 30.047 1 76 245 GLU B N 1
ATOM 5342 C CA . GLU B 1 245 ? 5.219 9.609 29.391 1 76 245 GLU B CA 1
ATOM 5343 C C . GLU B 1 245 ? 4.879 9.367 27.922 1 76 245 GLU B C 1
ATOM 5345 O O . GLU B 1 245 ? 3.711 9.172 27.578 1 76 245 GLU B O 1
ATOM 5350 N N . PRO B 1 246 ? 5.887 9.375 27.109 1 74.12 246 PRO B N 1
ATOM 5351 C CA . PRO B 1 246 ? 5.672 9.258 25.656 1 74.12 246 PRO B CA 1
ATOM 5352 C C . PRO B 1 246 ? 4.844 8.039 25.281 1 74.12 246 PRO B C 1
ATOM 5354 O O . PRO B 1 246 ? 3.965 8.125 24.422 1 74.12 246 PRO B O 1
ATOM 5357 N N . GLU B 1 247 ? 5.152 6.918 25.891 1 75.62 247 GLU B N 1
ATOM 5358 C CA . GLU B 1 247 ? 4.426 5.691 25.578 1 75.62 247 GLU B CA 1
ATOM 5359 C C . GLU B 1 247 ? 2.938 5.84 25.875 1 75.62 247 GLU B C 1
ATOM 5361 O O . GLU B 1 247 ? 2.092 5.348 25.141 1 75.62 247 GLU B O 1
ATOM 5366 N N . LEU B 1 248 ? 2.689 6.555 26.922 1 81.25 248 LEU B N 1
ATOM 5367 C CA . LEU B 1 248 ? 1.304 6.75 27.328 1 81.25 248 LEU B CA 1
ATOM 5368 C C . LEU B 1 248 ? 0.598 7.738 26.406 1 81.25 248 LEU B C 1
ATOM 5370 O O . LEU B 1 248 ? -0.604 7.617 26.172 1 81.25 248 LEU B O 1
ATOM 5374 N N . VAL B 1 249 ? 1.371 8.664 25.891 1 83.19 249 VAL B N 1
ATOM 5375 C CA . VAL B 1 249 ? 0.812 9.641 24.969 1 83.19 249 VAL B CA 1
ATOM 5376 C C . VAL B 1 249 ? 0.332 8.93 23.703 1 83.19 249 VAL B C 1
ATOM 5378 O O . VAL B 1 249 ? -0.755 9.219 23.188 1 83.19 249 VAL B O 1
ATOM 5381 N N . VAL B 1 250 ? 1.08 8.008 23.203 1 85.31 250 VAL B N 1
ATOM 5382 C CA . VAL B 1 250 ? 0.754 7.293 21.969 1 85.31 250 VAL B CA 1
ATOM 5383 C C . VAL B 1 250 ? -0.487 6.43 22.188 1 85.31 250 VAL B C 1
ATOM 5385 O O . VAL B 1 250 ? -1.363 6.367 21.312 1 85.31 250 VAL B O 1
ATOM 5388 N N . GLU B 1 251 ? -0.466 5.719 23.25 1 85.75 251 GLU B N 1
ATOM 5389 C CA . GLU B 1 251 ? -1.621 4.883 23.578 1 85.75 251 GLU B CA 1
ATOM 5390 C C . GLU B 1 251 ? -2.895 5.719 23.672 1 85.75 251 GLU B C 1
ATOM 5392 O O . GLU B 1 251 ? -3.947 5.312 23.172 1 85.75 251 GLU B O 1
ATOM 5397 N N . PHE B 1 252 ? -2.732 6.824 24.344 1 88.5 252 PHE B N 1
ATOM 5398 C CA . PHE B 1 252 ? -3.832 7.77 24.484 1 88.5 252 PHE B CA 1
ATOM 5399 C C . PHE B 1 252 ? -4.32 8.25 23.125 1 88.5 252 PHE B C 1
ATOM 5401 O O . PHE B 1 252 ? -5.523 8.242 22.859 1 88.5 252 PHE B O 1
ATOM 5408 N N . LEU B 1 253 ? -3.443 8.617 22.328 1 91.06 253 LEU B N 1
ATOM 5409 C CA . LEU B 1 253 ? -3.787 9.125 21 1 91.06 253 LEU B CA 1
ATOM 5410 C C . LEU B 1 253 ? -4.465 8.047 20.156 1 91.06 253 LEU B C 1
ATOM 5412 O O . LEU B 1 253 ? -5.426 8.32 19.438 1 91.06 253 LEU B O 1
ATOM 5416 N N . ASN B 1 254 ? -3.965 6.863 20.234 1 91.81 254 ASN B N 1
ATOM 5417 C CA . ASN B 1 254 ? -4.547 5.766 19.484 1 91.81 254 ASN B CA 1
ATOM 5418 C C . ASN B 1 254 ? -5.988 5.492 19.906 1 91.81 254 ASN B C 1
ATOM 5420 O O . ASN B 1 254 ? -6.852 5.25 19.062 1 91.81 254 ASN B O 1
ATOM 5424 N N . GLN B 1 255 ? -6.215 5.516 21.172 1 92.19 255 GLN B N 1
ATOM 5425 C CA . GLN B 1 255 ? -7.566 5.324 21.688 1 92.19 255 GLN B CA 1
ATOM 5426 C C . GLN B 1 255 ? -8.484 6.457 21.234 1 92.19 255 GLN B C 1
ATOM 5428 O O . GLN B 1 255 ? -9.625 6.215 20.812 1 92.19 255 GLN B O 1
ATOM 5433 N N . TYR B 1 256 ? -7.957 7.617 21.406 1 94.69 256 TYR B N 1
ATOM 5434 C CA . TYR B 1 256 ? -8.703 8.805 21 1 94.69 256 TYR B CA 1
ATOM 5435 C C . TYR B 1 256 ? -9.039 8.758 19.516 1 94.69 256 TYR B C 1
ATOM 5437 O O . TYR B 1 256 ? -10.195 8.922 19.125 1 94.69 256 TYR B O 1
ATOM 5445 N N . PHE B 1 257 ? -8.031 8.539 18.688 1 95.94 257 PHE B N 1
ATOM 5446 C CA . PHE B 1 257 ? -8.227 8.492 17.25 1 95.94 257 PHE B CA 1
ATOM 5447 C C . PHE B 1 257 ? -9.195 7.383 16.859 1 95.94 257 PHE B C 1
ATOM 5449 O O . PHE B 1 257 ? -10.016 7.551 15.961 1 95.94 257 PHE B O 1
ATOM 5456 N N . THR B 1 258 ? -9.117 6.246 17.5 1 95.75 258 THR B N 1
ATOM 5457 C CA . THR B 1 258 ? -10.023 5.141 17.219 1 95.75 258 THR B CA 1
ATOM 5458 C C . THR B 1 258 ? -11.477 5.562 17.406 1 95.75 258 THR B C 1
ATOM 5460 O O . THR B 1 258 ? -12.32 5.281 16.547 1 95.75 258 THR B O 1
ATOM 5463 N N . ALA B 1 259 ? -11.664 6.246 18.453 1 97 259 ALA B N 1
ATOM 5464 C CA . ALA B 1 259 ? -13.016 6.695 18.766 1 97 259 ALA B CA 1
ATOM 5465 C C . ALA B 1 259 ? -13.492 7.727 17.75 1 97 259 ALA B C 1
ATOM 5467 O O . ALA B 1 259 ? -14.625 7.648 17.25 1 97 259 ALA B O 1
ATOM 5468 N N . MET B 1 260 ? -12.672 8.688 17.453 1 98 260 MET B N 1
ATOM 5469 C CA . MET B 1 260 ? -13.055 9.773 16.562 1 98 260 MET B CA 1
ATOM 5470 C C . MET B 1 260 ? -13.203 9.281 15.125 1 98 260 MET B C 1
ATOM 5472 O O . MET B 1 260 ? -14.133 9.68 14.414 1 98 260 MET B O 1
ATOM 5476 N N . VAL B 1 261 ? -12.297 8.445 14.672 1 96.94 261 VAL B N 1
ATOM 5477 C CA . VAL B 1 261 ? -12.312 7.938 13.305 1 96.94 261 VAL B CA 1
ATOM 5478 C C . VAL B 1 261 ? -13.578 7.109 13.07 1 96.94 261 VAL B C 1
ATOM 5480 O O . VAL B 1 261 ? -14.164 7.156 11.992 1 96.94 261 VAL B O 1
ATOM 5483 N N . LYS B 1 262 ? -13.953 6.367 14.055 1 97.06 262 LYS B N 1
ATOM 5484 C CA . LYS B 1 262 ? -15.188 5.594 13.953 1 97.06 262 LYS B CA 1
ATOM 5485 C C . LYS B 1 262 ? -16.375 6.496 13.648 1 97.06 262 LYS B C 1
ATOM 5487 O O . LYS B 1 262 ? -17.203 6.18 12.781 1 97.06 262 LYS B O 1
ATOM 5492 N N . CYS B 1 263 ? -16.453 7.641 14.344 1 98.38 263 CYS B N 1
ATOM 5493 C CA . CYS B 1 263 ? -17.531 8.594 14.133 1 98.38 263 CYS B CA 1
ATOM 5494 C C . CYS B 1 263 ? -17.5 9.141 12.711 1 98.38 263 CYS B C 1
ATOM 5496 O O . CYS B 1 263 ? -18.547 9.289 12.086 1 98.38 263 CYS B O 1
ATOM 5498 N N . ILE B 1 264 ? -16.344 9.422 12.188 1 97.75 264 ILE B N 1
ATOM 5499 C CA . ILE B 1 264 ? -16.172 9.984 10.852 1 97.75 264 ILE B CA 1
ATOM 5500 C C . ILE B 1 264 ? -16.578 8.953 9.805 1 97.75 264 ILE B C 1
ATOM 5502 O O . ILE B 1 264 ? -17.375 9.234 8.914 1 97.75 264 ILE B O 1
ATOM 5506 N N . ASN B 1 265 ? -16.125 7.738 9.945 1 94.75 265 ASN B N 1
ATOM 5507 C CA . ASN B 1 265 ? -16.391 6.676 8.984 1 94.75 265 ASN B CA 1
ATOM 5508 C C . ASN B 1 265 ? -17.875 6.293 8.953 1 94.75 265 ASN B C 1
ATOM 5510 O O . ASN B 1 265 ? -18.438 6.086 7.879 1 94.75 265 ASN B O 1
ATOM 5514 N N . GLU B 1 266 ? -18.438 6.219 10.086 1 96.38 266 GLU B N 1
ATOM 5515 C CA . GLU B 1 266 ? -19.828 5.82 10.18 1 96.38 266 GLU B CA 1
ATOM 5516 C C . GLU B 1 266 ? -20.75 6.848 9.516 1 96.38 266 GLU B C 1
ATOM 5518 O O . GLU B 1 266 ? -21.875 6.531 9.133 1 96.38 266 GLU B O 1
ATOM 5523 N N . ASN B 1 267 ? -20.219 8.039 9.414 1 96.75 267 ASN B N 1
ATOM 5524 C CA . ASN B 1 267 ? -21.016 9.094 8.789 1 96.75 267 ASN B CA 1
ATOM 5525 C C . ASN B 1 267 ? -20.547 9.383 7.367 1 96.75 267 ASN B C 1
ATOM 5527 O O . ASN B 1 267 ? -20.812 10.453 6.824 1 96.75 267 ASN B O 1
ATOM 5531 N N . GLY B 1 268 ? -19.75 8.531 6.824 1 93.44 268 GLY B N 1
ATOM 5532 C CA . GLY B 1 268 ? -19.438 8.562 5.406 1 93.44 268 GLY B CA 1
ATOM 5533 C C . GLY B 1 268 ? -18.234 9.438 5.086 1 93.44 268 GLY B C 1
ATOM 5534 O O . GLY B 1 268 ? -17.984 9.75 3.918 1 93.44 268 GLY B O 1
ATOM 5535 N N . GLY B 1 269 ? -17.562 9.898 6.094 1 94.94 269 GLY B N 1
ATOM 5536 C CA . GLY B 1 269 ? -16.359 10.68 5.863 1 94.94 269 GLY B CA 1
ATOM 5537 C C . GLY B 1 269 ? -15.109 9.828 5.766 1 94.94 269 GLY B C 1
ATOM 5538 O O . GLY B 1 269 ? -15.156 8.617 6.004 1 94.94 269 GLY B O 1
ATOM 5539 N N . SER B 1 270 ? -14.047 10.453 5.289 1 93.25 270 SER B N 1
ATOM 5540 C CA . SER B 1 270 ? -12.742 9.797 5.234 1 93.25 270 SER B CA 1
ATOM 5541 C C . SER B 1 270 ? -11.672 10.641 5.922 1 93.25 270 SER B C 1
ATOM 5543 O O . SER B 1 270 ? -11.578 11.844 5.691 1 93.25 270 SER B O 1
ATOM 5545 N N . VAL B 1 271 ? -10.945 9.961 6.754 1 94.75 271 VAL B N 1
ATOM 5546 C CA . VAL B 1 271 ? -9.812 10.656 7.363 1 94.75 271 VAL B CA 1
ATOM 5547 C C . VAL B 1 271 ? -8.695 10.82 6.34 1 94.75 271 VAL B C 1
ATOM 5549 O O . VAL B 1 271 ? -8.172 9.836 5.816 1 94.75 271 VAL B O 1
ATOM 5552 N N . ASN B 1 272 ? -8.383 12.008 6.012 1 93.62 272 ASN B N 1
ATOM 5553 C CA . ASN B 1 272 ? -7.328 12.305 5.047 1 93.62 272 ASN B CA 1
ATOM 5554 C C . ASN B 1 272 ? -5.941 12.156 5.664 1 93.62 272 ASN B C 1
ATOM 5556 O O . ASN B 1 272 ? -5.07 11.492 5.102 1 93.62 272 ASN B O 1
ATOM 5560 N N . LYS B 1 273 ? -5.746 12.852 6.84 1 92.75 273 LYS B N 1
ATOM 5561 C CA . LYS B 1 273 ? -4.461 12.734 7.523 1 92.75 273 LYS B CA 1
ATOM 5562 C C . LYS B 1 273 ? -4.57 13.195 8.977 1 92.75 273 LYS B C 1
ATOM 5564 O O . LYS B 1 273 ? -5.562 13.812 9.367 1 92.75 273 LYS B O 1
ATOM 5569 N N . TYR B 1 274 ? -3.508 12.82 9.695 1 93.06 274 TYR B N 1
ATOM 5570 C CA . TYR B 1 274 ? -3.279 13.336 11.039 1 93.06 274 TYR B CA 1
ATOM 5571 C C . TYR B 1 274 ? -2.18 14.391 11.039 1 93.06 274 TYR B C 1
ATOM 5573 O O . TYR B 1 274 ? -1.171 14.242 10.344 1 93.06 274 TYR B O 1
ATOM 5581 N N . ILE B 1 275 ? -2.43 15.391 11.688 1 89.88 275 ILE B N 1
ATOM 5582 C CA . ILE B 1 275 ? -1.415 16.422 11.898 1 89.88 275 ILE B CA 1
ATOM 5583 C C . ILE B 1 275 ? -1.121 16.562 13.391 1 89.88 275 ILE B C 1
ATOM 5585 O O . ILE B 1 275 ? -1.656 17.453 14.047 1 89.88 275 ILE B O 1
ATOM 5589 N N . GLY B 1 276 ? -0.225 15.766 13.844 1 86.06 276 GLY B N 1
ATOM 5590 C CA . GLY B 1 276 ? -0.119 15.617 15.289 1 86.06 276 GLY B CA 1
ATOM 5591 C C . GLY B 1 276 ? -1.35 14.984 15.914 1 86.06 276 GLY B C 1
ATOM 5592 O O . GLY B 1 276 ? -1.694 13.844 15.609 1 86.06 276 GLY B O 1
ATOM 5593 N N . ASP B 1 277 ? -1.942 15.844 16.719 1 89.56 277 ASP B N 1
ATOM 5594 C CA . ASP B 1 277 ? -3.158 15.367 17.359 1 89.56 277 ASP B CA 1
ATOM 5595 C C . ASP B 1 277 ? -4.402 15.797 16.594 1 89.56 277 ASP B C 1
ATOM 5597 O O . ASP B 1 277 ? -5.52 15.414 16.938 1 89.56 277 ASP B O 1
ATOM 5601 N N . ALA B 1 278 ? -4.18 16.516 15.531 1 94.5 278 ALA B N 1
ATOM 5602 C CA . ALA B 1 278 ? -5.309 17 14.742 1 94.5 278 ALA B CA 1
ATOM 5603 C C . ALA B 1 278 ? -5.742 15.961 13.711 1 94.5 278 ALA B C 1
ATOM 5605 O O . ALA B 1 278 ? -4.926 15.172 13.234 1 94.5 278 ALA B O 1
ATOM 5606 N N . ILE B 1 279 ? -7.031 15.953 13.398 1 96.81 279 ILE B N 1
ATOM 5607 C CA . ILE B 1 279 ? -7.605 15.086 12.375 1 96.81 279 ILE B CA 1
ATOM 5608 C C . ILE B 1 279 ? -8.164 15.945 11.234 1 96.81 279 ILE B C 1
ATOM 5610 O O . ILE B 1 279 ? -8.891 16.906 11.477 1 96.81 279 ILE B O 1
ATOM 5614 N N . MET B 1 280 ? -7.77 15.664 10.078 1 97.38 280 MET B N 1
ATOM 5615 C CA . MET B 1 280 ? -8.406 16.234 8.891 1 97.38 280 MET B CA 1
ATOM 5616 C C . MET B 1 280 ? -9.25 15.18 8.18 1 97.38 280 MET B C 1
ATOM 5618 O O . MET B 1 280 ? -8.734 14.148 7.75 1 97.38 280 MET B O 1
ATOM 5622 N N . ALA B 1 281 ? -10.5 15.453 8.078 1 97.62 281 ALA B N 1
ATOM 5623 C CA . ALA B 1 281 ? -11.414 14.539 7.395 1 97.62 281 ALA B CA 1
ATOM 5624 C C . ALA B 1 281 ? -12.102 15.234 6.223 1 97.62 281 ALA B C 1
ATOM 5626 O O . ALA B 1 281 ? -12.211 16.469 6.199 1 97.62 281 ALA B O 1
ATOM 5627 N N . VAL B 1 282 ? -12.516 14.414 5.277 1 96.62 282 VAL B N 1
ATOM 5628 C CA . VAL B 1 282 ? -13.078 14.969 4.047 1 96.62 282 VAL B CA 1
ATOM 5629 C C . VAL B 1 282 ? -14.297 14.148 3.627 1 96.62 282 VAL B C 1
ATOM 5631 O O . VAL B 1 282 ? -14.312 12.93 3.781 1 96.62 282 VAL B O 1
ATOM 5634 N N . TRP B 1 283 ? -15.305 14.789 3.211 1 96.81 283 TRP B N 1
ATOM 5635 C CA . TRP B 1 283 ? -16.453 14.203 2.525 1 96.81 283 TRP B CA 1
ATOM 5636 C C . TRP B 1 283 ? -16.516 14.664 1.072 1 96.81 283 TRP B C 1
ATOM 5638 O O . TRP B 1 283 ? -16.25 15.828 0.772 1 96.81 283 TRP B O 1
ATOM 5648 N N . GLY B 1 284 ? -16.781 13.719 0.165 1 92.75 284 GLY B N 1
ATOM 5649 C CA . GLY B 1 284 ? -17.016 14.078 -1.223 1 92.75 284 GLY B CA 1
ATOM 5650 C C . GLY B 1 284 ? -15.781 14 -2.086 1 92.75 284 GLY B C 1
ATOM 5651 O O . GLY B 1 284 ? -15.82 14.328 -3.275 1 92.75 284 GLY B O 1
ATOM 5652 N N . GLU B 1 285 ? -14.695 13.57 -1.568 1 87.31 285 GLU B N 1
ATOM 5653 C CA . GLU B 1 285 ? -13.461 13.562 -2.346 1 87.31 285 GLU B CA 1
ATOM 5654 C C . GLU B 1 285 ? -13.508 12.508 -3.447 1 87.31 285 GLU B C 1
ATOM 5656 O O . GLU B 1 285 ? -12.906 12.688 -4.508 1 87.31 285 GLU B O 1
ATOM 5661 N N . LEU B 1 286 ? -14.156 11.352 -3.279 1 81.56 286 LEU B N 1
ATOM 5662 C CA . LEU B 1 286 ? -14.25 10.289 -4.273 1 81.56 286 LEU B CA 1
ATOM 5663 C C . LEU B 1 286 ? -15.641 10.258 -4.902 1 81.56 286 LEU B C 1
ATOM 5665 O O . LEU B 1 286 ? -15.938 9.383 -5.727 1 81.56 286 LEU B O 1
ATOM 5669 N N . GLY B 1 287 ? -16.484 11.133 -4.523 1 76.19 287 GLY B N 1
ATOM 5670 C CA . GLY B 1 287 ? -17.844 11.242 -5.035 1 76.19 287 GLY B CA 1
ATOM 5671 C C . GLY B 1 287 ? -18.781 11.961 -4.094 1 76.19 287 GLY B C 1
ATOM 5672 O O . GLY B 1 287 ? -18.938 11.562 -2.936 1 76.19 287 GLY B O 1
ATOM 5673 N N . HIS B 1 288 ? -19.234 12.938 -4.59 1 70.19 288 HIS B N 1
ATOM 5674 C CA . HIS B 1 288 ? -20.062 13.836 -3.791 1 70.19 288 HIS B CA 1
ATOM 5675 C C . HIS B 1 288 ? -21.5 13.336 -3.709 1 70.19 288 HIS B C 1
ATOM 5677 O O . HIS B 1 288 ? -22.031 12.82 -4.691 1 70.19 288 HIS B O 1
ATOM 5683 N N . THR B 1 289 ? -21.875 13.367 -2.514 1 76.81 289 THR B N 1
ATOM 5684 C CA . THR B 1 289 ? -23.312 13.203 -2.307 1 76.81 289 THR B CA 1
ATOM 5685 C C . THR B 1 289 ? -23.938 14.484 -1.77 1 76.81 289 THR B C 1
ATOM 5687 O O . THR B 1 289 ? -23.234 15.344 -1.229 1 76.81 289 THR B O 1
ATOM 5690 N N . ASN B 1 290 ? -25.141 14.734 -1.979 1 80.56 290 ASN B N 1
ATOM 5691 C CA . ASN B 1 290 ? -25.844 15.938 -1.555 1 80.56 290 ASN B CA 1
ATOM 5692 C C . ASN B 1 290 ? -25.938 16.031 -0.034 1 80.56 290 ASN B C 1
ATOM 5694 O O . ASN B 1 290 ? -26.25 17.094 0.514 1 80.56 290 ASN B O 1
ATOM 5698 N N . SER B 1 291 ? -25.547 15.117 0.616 1 91.81 291 SER B N 1
ATOM 5699 C CA . SER B 1 291 ? -25.719 15.109 2.064 1 91.81 291 SER B CA 1
ATOM 5700 C C . SER B 1 291 ? -24.391 15.188 2.789 1 91.81 291 SER B C 1
ATOM 5702 O O . SER B 1 291 ? -24.312 14.922 3.99 1 91.81 291 SER B O 1
ATOM 5704 N N . ASP B 1 292 ? -23.406 15.586 2.105 1 96.38 292 ASP B N 1
ATOM 5705 C CA . ASP B 1 292 ? -22.062 15.531 2.678 1 96.38 292 ASP B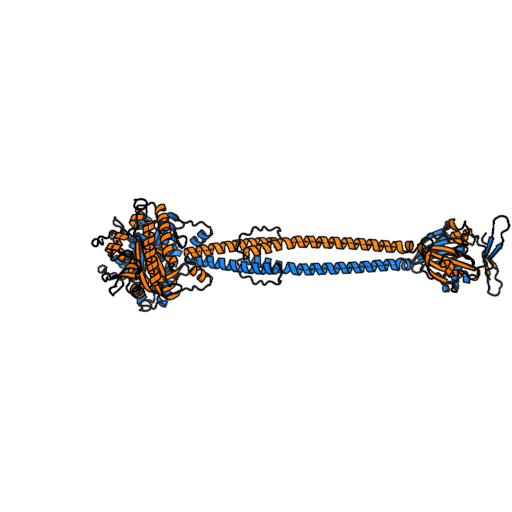 CA 1
ATOM 5706 C C . ASP B 1 292 ? -21.922 16.484 3.859 1 96.38 292 ASP B C 1
ATOM 5708 O O . ASP B 1 292 ? -21.375 16.125 4.898 1 96.38 292 ASP B O 1
ATOM 5712 N N . THR B 1 293 ? -22.453 17.672 3.695 1 97.88 293 THR B N 1
ATOM 5713 C CA . THR B 1 293 ? -22.359 18.656 4.766 1 97.88 293 THR B CA 1
ATOM 5714 C C . THR B 1 293 ? -23.125 18.188 6.004 1 97.88 293 THR B C 1
ATOM 5716 O O . THR B 1 293 ? -22.609 18.266 7.121 1 97.88 293 THR B O 1
ATOM 5719 N N . GLU B 1 294 ? -24.281 17.734 5.773 1 98.12 294 GLU B N 1
ATOM 5720 C CA . GLU B 1 294 ? -25.094 17.203 6.867 1 98.12 294 GLU B CA 1
ATOM 5721 C C . GLU B 1 294 ? -24.375 16.062 7.586 1 98.12 294 GLU B C 1
ATOM 5723 O O . GLU B 1 294 ? -24.312 16.047 8.812 1 98.12 294 GLU B O 1
ATOM 5728 N N . ARG B 1 295 ? -23.891 15.164 6.863 1 98 295 ARG B N 1
ATOM 5729 C CA . ARG B 1 295 ? -23.203 13.992 7.418 1 98 295 ARG B CA 1
ATOM 5730 C C . ARG B 1 295 ? -21.969 14.398 8.195 1 98 295 ARG B C 1
ATOM 5732 O O . ARG B 1 295 ? -21.609 13.766 9.195 1 98 295 ARG B O 1
ATOM 5739 N N . SER B 1 296 ? -21.281 15.406 7.707 1 98.56 296 SER B N 1
ATOM 5740 C CA . SER B 1 296 ? -20.078 15.875 8.406 1 98.56 296 SER B CA 1
ATOM 5741 C C . SER B 1 296 ? -20.438 16.469 9.773 1 98.56 296 SER B C 1
ATOM 5743 O O . SER B 1 296 ? -19.719 16.25 10.75 1 98.56 296 SER B O 1
ATOM 5745 N N . ILE B 1 297 ? -21.484 17.172 9.844 1 98.69 297 ILE B N 1
ATOM 5746 C CA . ILE B 1 297 ? -21.906 17.766 11.102 1 98.69 297 ILE B CA 1
ATOM 5747 C C . ILE B 1 297 ? -22.406 16.688 12.047 1 98.69 297 ILE B C 1
ATOM 5749 O O . ILE B 1 297 ? -22.172 16.734 13.258 1 98.69 297 ILE B O 1
ATOM 5753 N N . LEU B 1 298 ? -23.125 15.711 11.453 1 98.62 298 LEU B N 1
ATOM 5754 C CA . LEU B 1 298 ? -23.516 14.562 12.258 1 98.62 298 LEU B CA 1
ATOM 5755 C C . LEU B 1 298 ? -22.312 13.852 12.844 1 98.62 298 LEU B C 1
ATOM 5757 O O . LEU B 1 298 ? -22.328 13.422 13.992 1 98.62 298 LEU B O 1
ATOM 5761 N N . ALA B 1 299 ? -21.297 13.703 12.047 1 98.69 299 ALA B N 1
ATOM 5762 C CA . ALA B 1 299 ? -20.047 13.117 12.531 1 98.69 299 ALA B CA 1
ATOM 5763 C C . ALA B 1 299 ? -19.484 13.922 13.703 1 98.69 299 ALA B C 1
ATOM 5765 O O . ALA B 1 299 ? -19.031 13.344 14.695 1 98.69 299 ALA B O 1
ATOM 5766 N N . ALA B 1 300 ? -19.5 15.211 13.578 1 98.81 300 ALA B N 1
ATOM 5767 C CA . ALA B 1 300 ? -18.984 16.078 14.633 1 98.81 300 ALA B CA 1
ATOM 5768 C C . ALA B 1 300 ? -19.797 15.914 15.922 1 98.81 300 ALA B C 1
ATOM 5770 O O . ALA B 1 300 ? -19.219 15.891 17.016 1 98.81 300 ALA B O 1
ATOM 5771 N N . LEU B 1 301 ? -21.078 15.828 15.773 1 98.5 301 LEU B N 1
ATOM 5772 C CA . LEU B 1 301 ? -21.938 15.617 16.938 1 98.5 301 LEU B CA 1
ATOM 5773 C C . LEU B 1 301 ? -21.656 14.266 17.578 1 98.5 301 LEU B C 1
ATOM 5775 O O . LEU B 1 301 ? -21.656 14.141 18.797 1 98.5 301 LEU B O 1
ATOM 5779 N N . ASP B 1 302 ? -21.469 13.281 16.766 1 98.56 302 ASP B N 1
ATOM 5780 C CA . ASP B 1 302 ? -21.094 11.961 17.281 1 98.56 302 ASP B CA 1
ATOM 5781 C C . ASP B 1 302 ? -19.75 12.016 17.984 1 98.56 302 ASP B C 1
ATOM 5783 O O . ASP B 1 302 ? -19.547 11.32 18.984 1 98.56 302 ASP B O 1
ATOM 5787 N N . MET B 1 303 ? -18.828 12.742 17.453 1 98.56 303 MET B N 1
ATOM 5788 C CA . MET B 1 303 ? -17.531 12.922 18.078 1 98.56 303 MET B CA 1
ATOM 5789 C C . MET B 1 303 ? -17.672 13.57 19.453 1 98.56 303 MET B C 1
ATOM 5791 O O . MET B 1 303 ? -17 13.172 20.406 1 98.56 303 MET B O 1
ATOM 5795 N N . ARG B 1 304 ? -18.531 14.555 19.516 1 97.81 304 ARG B N 1
ATOM 5796 C CA . ARG B 1 304 ? -18.828 15.18 20.812 1 97.81 304 ARG B CA 1
ATOM 5797 C C . ARG B 1 304 ? -19.312 14.148 21.812 1 97.81 304 ARG B C 1
ATOM 5799 O O . ARG B 1 304 ? -18.797 14.094 22.938 1 97.81 304 ARG B O 1
ATOM 5806 N N . LYS B 1 305 ? -20.25 13.367 21.391 1 96.94 305 LYS B N 1
ATOM 5807 C CA . LYS B 1 305 ? -20.812 12.336 22.266 1 96.94 305 LYS B CA 1
ATOM 5808 C C . LYS B 1 305 ? -19.75 11.32 22.672 1 96.94 305 LYS B C 1
ATOM 5810 O O . LYS B 1 305 ? -19.672 10.93 23.844 1 96.94 305 LYS B O 1
ATOM 5815 N N . SER B 1 306 ? -19.016 10.883 21.703 1 97.56 306 SER B N 1
ATOM 5816 C CA . SER B 1 306 ? -17.953 9.906 21.969 1 97.56 306 SER B CA 1
ATOM 5817 C C . SER B 1 306 ? -16.922 10.461 22.922 1 97.56 306 SER B C 1
ATOM 5819 O O . SER B 1 306 ? -16.344 9.719 23.734 1 97.56 306 SER B O 1
ATOM 5821 N N . LEU B 1 307 ? -16.625 11.719 22.828 1 96.88 307 LEU B N 1
ATOM 5822 C CA . LEU B 1 307 ? -15.648 12.359 23.703 1 96.88 307 LEU B CA 1
ATOM 5823 C C . LEU B 1 307 ? -16.125 12.367 25.141 1 96.88 307 LEU B C 1
ATOM 5825 O O . LEU B 1 307 ? -15.336 12.203 26.078 1 96.88 307 LEU B O 1
ATOM 5829 N N . ILE B 1 308 ? -17.375 12.625 25.297 1 94.62 308 ILE B N 1
ATOM 5830 C CA . ILE B 1 308 ? -17.969 12.602 26.641 1 94.62 308 ILE B CA 1
ATOM 5831 C C . ILE B 1 308 ? -17.75 11.227 27.266 1 94.62 308 ILE B C 1
ATOM 5833 O O . ILE B 1 308 ? -17.359 11.133 28.438 1 94.62 308 ILE B O 1
ATOM 5837 N N . GLN B 1 309 ? -17.969 10.195 26.484 1 95.25 309 GLN B N 1
ATOM 5838 C CA . GLN B 1 309 ? -17.75 8.836 26.969 1 95.25 309 GLN B CA 1
ATOM 5839 C C . GLN B 1 309 ? -16.281 8.578 27.219 1 95.25 309 GLN B C 1
ATOM 5841 O O . GLN B 1 309 ? -15.914 7.926 28.203 1 95.25 309 GLN B O 1
ATOM 5846 N N . PHE B 1 310 ? -15.469 9.047 26.328 1 94.38 310 PHE B N 1
ATOM 5847 C CA . PHE B 1 310 ? -14.023 8.883 26.422 1 94.38 310 PHE B CA 1
ATOM 5848 C C . PHE B 1 310 ? -13.484 9.516 27.688 1 94.38 310 PHE B C 1
ATOM 5850 O O . PHE B 1 310 ? -12.547 8.992 28.297 1 94.38 310 PHE B O 1
ATOM 5857 N N . ASN B 1 311 ? -14.078 10.602 28.109 1 93.94 311 ASN B N 1
ATOM 5858 C CA . ASN B 1 311 ? -13.617 11.383 29.25 1 93.94 311 ASN B CA 1
ATOM 5859 C C . ASN B 1 311 ? -14.109 10.789 30.578 1 93.94 311 ASN B C 1
ATOM 5861 O O . ASN B 1 311 ? -13.656 11.188 31.641 1 93.94 311 ASN B O 1
ATOM 5865 N N . LYS B 1 312 ? -14.984 9.844 30.391 1 91.69 312 LYS B N 1
ATOM 5866 C CA . LYS B 1 312 ? -15.477 9.234 31.625 1 91.69 312 LYS B CA 1
ATOM 5867 C C . LYS B 1 312 ? -14.344 8.547 32.375 1 91.69 312 LYS B C 1
ATOM 5869 O O . LYS B 1 312 ? -13.617 7.73 31.812 1 91.69 312 LYS B O 1
ATOM 5874 N N . GLY B 1 313 ? -14.172 8.797 33.594 1 86.62 313 GLY B N 1
ATOM 5875 C CA . GLY B 1 313 ? -13.148 8.203 34.438 1 86.62 313 GLY B CA 1
ATOM 5876 C C . GLY B 1 313 ? -11.797 8.875 34.281 1 86.62 313 GLY B C 1
ATOM 5877 O O . GLY B 1 313 ? -10.789 8.391 34.812 1 86.62 313 GLY B O 1
ATOM 5878 N N . ARG B 1 314 ? -11.836 9.883 33.531 1 86.94 314 ARG B N 1
ATOM 5879 C CA . ARG B 1 314 ? -10.602 10.641 33.344 1 86.94 314 ARG B CA 1
ATOM 5880 C C . ARG B 1 314 ? -10.633 11.922 34.156 1 86.94 314 ARG B C 1
ATOM 5882 O O . ARG B 1 314 ? -11.648 12.242 34.812 1 86.94 314 ARG B O 1
ATOM 5889 N N . GLY B 1 315 ? -9.453 12.555 34.344 1 82.31 315 GLY B N 1
ATOM 5890 C CA . GLY B 1 315 ? -9.352 13.781 35.125 1 82.31 315 GLY B CA 1
ATOM 5891 C C . GLY B 1 315 ? -8.141 13.82 36.031 1 82.31 315 GLY B C 1
ATOM 5892 O O . GLY B 1 315 ? -7.832 14.859 36.625 1 82.31 315 GLY B O 1
ATOM 5893 N N . SER B 1 316 ? -7.539 12.695 36.031 1 81.56 316 SER B N 1
ATOM 5894 C CA . SER B 1 316 ? -6.301 12.641 36.812 1 81.56 316 SER B CA 1
ATOM 5895 C C . SER B 1 316 ? -5.113 13.117 35.969 1 81.56 316 SER B C 1
ATOM 5897 O O . SER B 1 316 ? -5.238 13.336 34.781 1 81.56 316 SER B O 1
ATOM 5899 N N . ASP B 1 317 ? -3.988 13.289 36.594 1 75.88 317 ASP B N 1
ATOM 5900 C CA . ASP B 1 317 ? -2.781 13.758 35.938 1 75.88 317 ASP B CA 1
ATOM 5901 C C . ASP B 1 317 ? -2.312 12.742 34.875 1 75.88 317 ASP B C 1
ATOM 5903 O O . ASP B 1 317 ? -1.786 13.117 33.844 1 75.88 317 ASP B O 1
ATOM 5907 N N . LYS B 1 318 ? -2.516 11.5 35.125 1 76.44 318 LYS B N 1
ATOM 5908 C CA . LYS B 1 318 ? -2.057 10.438 34.219 1 76.44 318 LYS B CA 1
ATOM 5909 C C . LYS B 1 318 ? -3.061 10.195 33.094 1 76.44 318 LYS B C 1
ATOM 5911 O O . LYS B 1 318 ? -2.707 9.656 32.031 1 76.44 318 LYS B O 1
ATOM 5916 N N . LYS B 1 319 ? -4.297 10.602 33.375 1 83.75 319 LYS B N 1
ATOM 5917 C CA . LYS B 1 319 ? -5.367 10.477 32.375 1 83.75 319 LYS B CA 1
ATOM 5918 C C . LYS B 1 319 ? -6.195 11.75 32.312 1 83.75 319 LYS B C 1
ATOM 5920 O O . LYS B 1 319 ? -7.355 11.773 32.719 1 83.75 319 LYS B O 1
ATOM 5925 N N . PRO B 1 320 ? -5.676 12.734 31.719 1 83.31 320 PRO B N 1
ATOM 5926 C CA . PRO B 1 320 ? -6.352 14.031 31.703 1 83.31 320 PRO B CA 1
ATOM 5927 C C . PRO B 1 320 ? -7.629 14.023 30.875 1 83.31 320 PRO B C 1
ATOM 5929 O O . PRO B 1 320 ? -7.715 13.289 29.875 1 83.31 320 PRO B O 1
ATOM 5932 N N . LYS B 1 321 ? -8.555 14.781 31.375 1 89.5 321 LYS B N 1
ATOM 5933 C CA . LYS B 1 321 ? -9.719 15.094 30.562 1 89.5 321 LYS B CA 1
ATOM 5934 C C . LYS B 1 321 ? -9.344 15.984 29.375 1 89.5 321 LYS B C 1
ATOM 5936 O O . LYS B 1 321 ? -8.523 16.891 29.531 1 89.5 321 LYS B O 1
ATOM 5941 N N . ILE B 1 322 ? -9.938 15.656 28.234 1 91.88 322 ILE B N 1
ATOM 5942 C CA . ILE B 1 322 ? -9.547 16.453 27.062 1 91.88 322 ILE B CA 1
ATOM 5943 C C . ILE B 1 322 ? -10.781 17.078 26.438 1 91.88 322 ILE B C 1
ATOM 5945 O O . ILE B 1 322 ? -11.898 16.594 26.625 1 91.88 322 ILE B O 1
ATOM 5949 N N . PHE B 1 323 ? -10.586 18.188 25.781 1 94.25 323 PHE B N 1
ATOM 5950 C CA . PHE B 1 323 ? -11.586 18.875 24.969 1 94.25 323 PHE B CA 1
ATOM 5951 C C . PHE B 1 323 ? -11.094 19.047 23.531 1 94.25 323 PHE B C 1
ATOM 5953 O O . PHE B 1 323 ? -9.891 19.078 23.281 1 94.25 323 PHE B O 1
ATOM 5960 N N . ILE B 1 324 ? -12.031 19.125 22.656 1 96.62 324 ILE B N 1
ATOM 5961 C CA . ILE B 1 324 ? -11.609 19.266 21.266 1 96.62 324 ILE B CA 1
ATOM 5962 C C . ILE B 1 324 ? -12.352 20.422 20.625 1 96.62 324 ILE B C 1
ATOM 5964 O O . ILE B 1 324 ? -13.406 20.844 21.109 1 96.62 324 ILE B O 1
ATOM 5968 N N . GLY B 1 325 ? -11.742 20.984 19.641 1 97.75 325 GLY B N 1
ATOM 5969 C CA . GLY B 1 325 ? -12.367 21.906 18.719 1 97.75 325 GLY B CA 1
ATOM 5970 C C . GLY B 1 325 ? -12.547 21.344 17.328 1 97.75 325 GLY B C 1
ATOM 5971 O O . GLY B 1 325 ? -11.664 20.641 16.828 1 97.75 325 GLY B O 1
ATOM 5972 N N . ILE B 1 326 ? -13.727 21.609 16.766 1 98.75 326 ILE B N 1
ATOM 5973 C CA . ILE B 1 326 ? -14.008 21.109 15.414 1 98.75 326 ILE B CA 1
ATOM 5974 C C . ILE B 1 326 ? -14.43 22.266 14.516 1 98.75 326 ILE B C 1
ATOM 5976 O O . ILE B 1 326 ? -15.297 23.062 14.875 1 98.75 326 ILE B O 1
ATOM 5980 N N . GLY B 1 327 ? -13.781 22.406 13.414 1 98.69 327 GLY B N 1
ATOM 5981 C CA . GLY B 1 327 ? -14.148 23.359 12.375 1 98.69 327 GLY B CA 1
ATOM 5982 C C . GLY B 1 327 ? -14.555 22.688 11.07 1 98.69 327 GLY B C 1
ATOM 5983 O O . GLY B 1 327 ? -13.867 21.781 10.594 1 98.69 327 GLY B O 1
ATOM 5984 N N . ILE B 1 328 ? -15.703 23.125 10.484 1 98.75 328 ILE B N 1
ATOM 5985 C CA . ILE B 1 328 ? -16.219 22.516 9.266 1 98.75 328 ILE B CA 1
ATOM 5986 C C . ILE B 1 328 ? -16.484 23.594 8.219 1 98.75 328 ILE B C 1
ATOM 5988 O O . ILE B 1 328 ? -17.062 24.641 8.531 1 98.75 328 ILE B O 1
ATOM 5992 N N . ASN B 1 329 ? -16.016 23.344 7.07 1 97.75 329 ASN B N 1
ATOM 5993 C CA . ASN B 1 329 ? -16.281 24.234 5.934 1 97.75 329 ASN B CA 1
ATOM 5994 C C . ASN B 1 329 ? -16.641 23.438 4.684 1 97.75 329 ASN B C 1
ATOM 5996 O O . ASN B 1 329 ? -16.156 22.312 4.492 1 97.75 329 ASN B O 1
ATOM 6000 N N . THR B 1 330 ? -17.562 23.969 3.912 1 97 330 THR B N 1
ATOM 6001 C CA . THR B 1 330 ? -17.984 23.391 2.641 1 97 330 THR B CA 1
ATOM 6002 C C . THR B 1 330 ? -17.625 24.312 1.481 1 97 330 THR B C 1
ATOM 6004 O O . THR B 1 330 ? -17.875 25.516 1.544 1 97 330 THR B O 1
ATOM 6007 N N . GLY B 1 331 ? -17 23.719 0.497 1 93.62 331 GLY B N 1
ATOM 6008 C CA . GLY B 1 331 ? -16.688 24.531 -0.674 1 93.62 331 GLY B CA 1
ATOM 6009 C C . GLY B 1 331 ? -15.883 23.766 -1.716 1 93.62 331 GLY B C 1
ATOM 6010 O O . GLY B 1 331 ? -15.742 22.547 -1.634 1 93.62 331 GLY B O 1
ATOM 6011 N N . GLU B 1 332 ? -15.453 24.5 -2.713 1 90.5 332 GLU B N 1
ATOM 6012 C CA . GLU B 1 332 ? -14.688 23.906 -3.809 1 90.5 332 GLU B CA 1
ATOM 6013 C C . GLU B 1 332 ? -13.234 23.688 -3.404 1 90.5 332 GLU B C 1
ATOM 6015 O O . GLU B 1 332 ? -12.625 24.531 -2.746 1 90.5 332 GLU B O 1
ATOM 6020 N N . VAL B 1 333 ? -12.766 22.516 -3.73 1 90.44 333 VAL B N 1
ATOM 6021 C CA . VAL B 1 333 ? -11.367 22.156 -3.508 1 90.44 333 VAL B CA 1
ATOM 6022 C C . VAL B 1 333 ? -10.805 21.484 -4.754 1 90.44 333 VAL B C 1
ATOM 6024 O O . VAL B 1 333 ? -11.539 21.172 -5.691 1 90.44 333 VAL B O 1
ATOM 6027 N N . ILE B 1 334 ? -9.586 21.406 -4.766 1 87.62 334 ILE B N 1
ATOM 6028 C CA . ILE B 1 334 ? -8.922 20.547 -5.738 1 87.62 334 ILE B CA 1
ATOM 6029 C C . ILE B 1 334 ? -8.578 19.203 -5.094 1 87.62 334 ILE B C 1
ATOM 6031 O O . ILE B 1 334 ? -7.832 19.156 -4.113 1 87.62 334 ILE B O 1
ATOM 6035 N N . ALA B 1 335 ? -9.203 18.156 -5.617 1 88.62 335 ALA B N 1
ATOM 6036 C CA . ALA B 1 335 ? -8.977 16.828 -5.082 1 88.62 335 ALA B CA 1
ATOM 6037 C C . ALA B 1 335 ? -8.203 15.961 -6.074 1 88.62 335 ALA B C 1
ATOM 6039 O O . ALA B 1 335 ? -8.508 15.945 -7.27 1 88.62 335 ALA B O 1
ATOM 6040 N N . GLY B 1 336 ? -7.16 15.25 -5.574 1 85.81 336 GLY B N 1
ATOM 6041 C CA . GLY B 1 336 ? -6.402 14.367 -6.441 1 85.81 336 GLY B CA 1
ATOM 6042 C C . GLY B 1 336 ? -5.078 13.93 -5.84 1 85.81 336 GLY B C 1
ATOM 6043 O O . GLY B 1 336 ? -4.84 14.125 -4.648 1 85.81 336 GLY B O 1
ATOM 6044 N N . GLN B 1 337 ? -4.34 13.242 -6.656 1 87.81 337 GLN B N 1
ATOM 6045 C CA . GLN B 1 337 ? -3.008 12.797 -6.27 1 87.81 337 GLN B CA 1
ATOM 6046 C C . GLN B 1 337 ? -1.988 13.922 -6.406 1 87.81 337 GLN B C 1
ATOM 6048 O O . GLN B 1 337 ? -1.834 14.508 -7.484 1 87.81 337 GLN B O 1
ATOM 6053 N N . ILE B 1 338 ? -1.37 14.234 -5.328 1 89.69 338 ILE B N 1
ATOM 6054 C CA . ILE B 1 338 ? -0.448 15.367 -5.289 1 89.69 338 ILE B CA 1
ATOM 6055 C C . ILE B 1 338 ? 0.889 14.922 -4.703 1 89.69 338 ILE B C 1
ATOM 6057 O O . ILE B 1 338 ? 0.935 14.016 -3.863 1 89.69 338 ILE B O 1
ATOM 6061 N N . GLY B 1 339 ? 1.936 15.562 -5.18 1 91.31 339 GLY B N 1
ATOM 6062 C CA . GLY B 1 339 ? 3.254 15.266 -4.641 1 91.31 339 GLY B CA 1
ATOM 6063 C C . GLY B 1 339 ? 4.312 15.094 -5.715 1 91.31 339 GLY B C 1
ATOM 6064 O O . GLY B 1 339 ? 4.211 15.68 -6.797 1 91.31 339 GLY B O 1
ATOM 6065 N N . SER B 1 340 ? 5.316 14.43 -5.316 1 90.69 340 SER B N 1
ATOM 6066 C CA . SER B 1 340 ? 6.391 14.078 -6.234 1 90.69 340 SER B CA 1
ATOM 6067 C C . SER B 1 340 ? 6.277 12.625 -6.695 1 90.69 340 SER B C 1
ATOM 6069 O O . SER B 1 340 ? 5.512 11.852 -6.125 1 90.69 340 SER B O 1
ATOM 6071 N N . GLU B 1 341 ? 7.055 12.305 -7.715 1 84.31 341 GLU B N 1
ATOM 6072 C CA . GLU B 1 341 ? 7.062 10.938 -8.211 1 84.31 341 GLU B CA 1
ATOM 6073 C C . GLU B 1 341 ? 7.488 9.953 -7.125 1 84.31 341 GLU B C 1
ATOM 6075 O O . GLU B 1 341 ? 7.051 8.805 -7.113 1 84.31 341 GLU B O 1
ATOM 6080 N N . ASP B 1 342 ? 8.195 10.492 -6.18 1 87.31 342 ASP B N 1
ATOM 6081 C CA . ASP B 1 342 ? 8.742 9.617 -5.145 1 87.31 342 ASP B CA 1
ATOM 6082 C C . ASP B 1 342 ? 7.844 9.594 -3.912 1 87.31 342 ASP B C 1
ATOM 6084 O O . ASP B 1 342 ? 7.98 8.719 -3.055 1 87.31 342 ASP B O 1
ATOM 6088 N N . ARG B 1 343 ? 6.965 10.508 -3.846 1 91.06 343 ARG B N 1
ATOM 6089 C CA . ARG B 1 343 ? 6.082 10.625 -2.688 1 91.06 343 ARG B CA 1
ATOM 6090 C C . ARG B 1 343 ? 4.766 11.297 -3.066 1 91.06 343 ARG B C 1
ATOM 6092 O O . ARG B 1 343 ? 4.723 12.508 -3.303 1 91.06 343 ARG B O 1
ATOM 6099 N N . LEU B 1 344 ? 3.775 10.445 -3.025 1 89.25 344 LEU B N 1
ATOM 6100 C CA . LEU B 1 344 ? 2.467 10.906 -3.471 1 89.25 344 LEU B CA 1
ATOM 6101 C C . LEU B 1 344 ? 1.445 10.82 -2.342 1 89.25 344 LEU B C 1
ATOM 6103 O O . LEU B 1 344 ? 1.626 10.047 -1.395 1 89.25 344 LEU B O 1
ATOM 6107 N N . GLU B 1 345 ? 0.486 11.656 -2.412 1 89.5 345 GLU B N 1
ATOM 6108 C CA . GLU B 1 345 ? -0.664 11.617 -1.515 1 89.5 345 GLU B CA 1
ATOM 6109 C C . GLU B 1 345 ? -1.952 11.977 -2.25 1 89.5 345 GLU B C 1
ATOM 6111 O O . GLU B 1 345 ? -1.952 12.852 -3.119 1 89.5 345 GLU B O 1
ATOM 6116 N N . TYR B 1 346 ? -2.971 11.211 -1.961 1 88.19 346 TYR B N 1
ATOM 6117 C CA . TYR B 1 346 ? -4.285 11.68 -2.389 1 88.19 346 TYR B CA 1
ATOM 6118 C C . TYR B 1 346 ? -4.887 12.625 -1.356 1 88.19 346 TYR B C 1
ATOM 6120 O O . TYR B 1 346 ? -5.102 12.242 -0.204 1 88.19 346 TYR B O 1
ATOM 6128 N N . THR B 1 347 ? -5.129 13.828 -1.762 1 90.62 347 THR B N 1
ATOM 6129 C CA . THR B 1 347 ? -5.559 14.828 -0.793 1 90.62 347 THR B CA 1
ATOM 6130 C C . THR B 1 347 ? -6.383 15.922 -1.475 1 90.62 347 THR B C 1
ATOM 6132 O O . THR B 1 347 ? -6.754 15.781 -2.643 1 90.62 347 THR B O 1
ATOM 6135 N N . VAL B 1 348 ? -6.785 16.859 -0.686 1 90.94 348 VAL B N 1
ATOM 6136 C CA . VAL B 1 348 ? -7.52 18.031 -1.157 1 90.94 348 VAL B CA 1
ATOM 6137 C C . VAL B 1 348 ? -6.746 19.297 -0.804 1 90.94 348 VAL B C 1
ATOM 6139 O O . VAL B 1 348 ? -6.141 19.391 0.266 1 90.94 348 VAL B O 1
ATOM 6142 N N . ILE B 1 349 ? -6.781 20.156 -1.783 1 87.81 349 ILE B N 1
ATOM 6143 C CA . ILE B 1 349 ? -6.094 21.422 -1.563 1 87.81 349 ILE B CA 1
ATOM 6144 C C . ILE B 1 349 ? -6.996 22.578 -1.981 1 87.81 349 ILE B C 1
ATOM 6146 O O . ILE B 1 349 ? -7.844 22.438 -2.867 1 87.81 349 ILE B O 1
ATOM 6150 N N . GLY B 1 350 ? -6.84 23.703 -1.28 1 85.5 350 GLY B N 1
ATOM 6151 C CA . GLY B 1 350 ? -7.602 24.891 -1.619 1 85.5 350 GLY B CA 1
ATOM 6152 C C . GLY B 1 350 ? -7.926 25.766 -0.415 1 85.5 350 GLY B C 1
ATOM 6153 O O . GLY B 1 350 ? -7.664 25.375 0.724 1 85.5 350 GLY B O 1
ATOM 6154 N N . ASP B 1 351 ? -8.477 26.844 -0.636 1 85.06 351 ASP B N 1
ATOM 6155 C CA . ASP B 1 351 ? -8.836 27.812 0.404 1 85.06 351 ASP B CA 1
ATOM 6156 C C . ASP B 1 351 ? -9.875 27.219 1.356 1 85.06 351 ASP B C 1
ATOM 6158 O O . ASP B 1 351 ? -9.875 27.531 2.549 1 85.06 351 ASP B O 1
ATOM 6162 N N . THR B 1 352 ? -10.695 26.438 0.76 1 91 352 THR B N 1
ATOM 6163 C CA . THR B 1 352 ? -11.719 25.781 1.564 1 91 352 THR B CA 1
ATOM 6164 C C . THR B 1 352 ? -11.094 25 2.707 1 91 352 THR B C 1
ATOM 6166 O O . THR B 1 352 ? -11.609 25 3.826 1 91 352 THR B O 1
ATOM 6169 N N . VAL B 1 353 ? -10.023 24.375 2.406 1 92.75 353 VAL B N 1
ATOM 6170 C CA . VAL B 1 353 ? -9.32 23.578 3.402 1 92.75 353 VAL B CA 1
ATOM 6171 C C . VAL B 1 353 ? -8.727 24.484 4.477 1 92.75 353 VAL B C 1
ATOM 6173 O O . VAL B 1 353 ? -8.891 24.234 5.672 1 92.75 353 VAL B O 1
ATOM 6176 N N . ASN B 1 354 ? -8.117 25.547 4.078 1 87.94 354 ASN B N 1
ATOM 6177 C CA . ASN B 1 354 ? -7.484 26.484 5.008 1 87.94 354 ASN B CA 1
ATOM 6178 C C . ASN B 1 354 ? -8.508 27.125 5.938 1 87.94 354 ASN B C 1
ATOM 6180 O O . ASN B 1 354 ? -8.258 27.281 7.133 1 87.94 354 ASN B O 1
ATOM 6184 N N . LEU B 1 355 ? -9.562 27.469 5.352 1 91.94 355 LEU B N 1
ATOM 6185 C CA . LEU B 1 355 ? -10.602 28.109 6.148 1 91.94 355 LEU B CA 1
ATOM 6186 C C . LEU B 1 355 ? -11.141 27.156 7.211 1 91.94 355 LEU B C 1
ATOM 6188 O O . LEU B 1 355 ? -11.43 27.578 8.336 1 91.94 355 LEU B O 1
ATOM 6192 N N . ALA B 1 356 ? -11.312 25.938 6.859 1 96 356 ALA B N 1
ATOM 6193 C CA . ALA B 1 356 ? -11.766 24.953 7.836 1 96 356 ALA B CA 1
ATOM 6194 C C . ALA B 1 356 ? -10.805 24.859 9.016 1 96 356 ALA B C 1
ATOM 6196 O O . ALA B 1 356 ? -11.227 24.781 10.172 1 96 356 ALA B O 1
ATOM 6197 N N . SER B 1 357 ? -9.57 24.828 8.711 1 93.62 357 SER B N 1
ATOM 6198 C CA . SER B 1 357 ? -8.547 24.781 9.742 1 93.62 357 SER B CA 1
ATOM 6199 C C . SER B 1 357 ? -8.594 26.016 10.633 1 93.62 357 SER B C 1
ATOM 6201 O O . SER B 1 357 ? -8.5 25.906 11.859 1 93.62 357 SER B O 1
ATOM 6203 N N . ARG B 1 358 ? -8.781 27.125 10.055 1 91.12 358 ARG B N 1
ATOM 6204 C CA . ARG B 1 358 ? -8.867 28.375 10.805 1 91.12 358 ARG B CA 1
ATOM 6205 C C . ARG B 1 358 ? -10.117 28.406 11.68 1 91.12 358 ARG B C 1
ATOM 6207 O O . ARG B 1 358 ? -10.078 28.922 12.805 1 91.12 358 ARG B O 1
ATOM 6214 N N . VAL B 1 359 ? -11.133 27.922 11.141 1 95.62 359 VAL B N 1
ATOM 6215 C CA . VAL B 1 359 ? -12.383 27.891 11.891 1 95.62 359 VAL B CA 1
ATOM 6216 C C . VAL B 1 359 ? -12.227 26.969 13.102 1 95.62 359 VAL B C 1
ATOM 6218 O O . VAL B 1 359 ? -12.758 27.25 14.172 1 95.62 359 VAL B O 1
ATOM 6221 N N . GLU B 1 360 ? -11.539 25.906 12.906 1 96.81 360 GLU B N 1
ATOM 6222 C CA . GLU B 1 360 ? -11.219 25.031 14.031 1 96.81 360 GLU B CA 1
ATOM 6223 C C . GLU B 1 360 ? -10.477 25.797 15.125 1 96.81 360 GLU B C 1
ATOM 6225 O O . GLU B 1 360 ? -10.797 25.688 16.312 1 96.81 360 GLU B O 1
ATOM 6230 N N . SER B 1 361 ? -9.531 26.609 14.742 1 92.62 361 SER B N 1
ATOM 6231 C CA . SER B 1 361 ? -8.734 27.375 15.695 1 92.62 361 SER B CA 1
ATOM 6232 C C . SER B 1 361 ? -9.602 28.391 16.438 1 92.62 361 SER B C 1
ATOM 6234 O O . SER B 1 361 ? -9.32 28.719 17.594 1 92.62 361 SER B O 1
ATOM 6236 N N . LEU B 1 362 ? -10.617 28.844 15.836 1 93.88 362 LEU B N 1
ATOM 6237 C CA . LEU B 1 362 ? -11.5 29.859 16.406 1 93.88 362 LEU B CA 1
ATOM 6238 C C . LEU B 1 362 ? -12.359 29.266 17.516 1 93.88 362 LEU B C 1
ATOM 6240 O O . LEU B 1 362 ? -12.969 30 18.297 1 93.88 362 LEU B O 1
ATOM 6244 N N . THR B 1 363 ? -12.43 27.969 17.547 1 95.62 363 THR B N 1
ATOM 6245 C CA . THR B 1 363 ? -13.219 27.344 18.594 1 95.62 363 THR B CA 1
ATOM 6246 C C . THR B 1 363 ? -12.711 27.75 19.969 1 95.62 363 THR B C 1
ATOM 6248 O O . THR B 1 363 ? -13.492 27.844 20.922 1 95.62 363 THR B O 1
ATOM 6251 N N . LYS B 1 364 ? -11.445 27.984 20.078 1 91 364 LYS B N 1
ATOM 6252 C CA . LYS B 1 364 ? -10.852 28.438 21.328 1 91 364 LYS B CA 1
ATOM 6253 C C . LYS B 1 364 ? -11.289 29.859 21.672 1 91 364 LYS B C 1
ATOM 6255 O O . LYS B 1 364 ? -11.531 30.172 22.844 1 91 364 LYS B O 1
ATOM 6260 N N . VAL B 1 365 ? -11.414 30.625 20.688 1 89.69 365 VAL B N 1
ATOM 6261 C CA . VAL B 1 365 ? -11.742 32.031 20.859 1 89.69 365 VAL B CA 1
ATOM 6262 C C . VAL B 1 365 ? -13.203 32.188 21.266 1 89.69 365 VAL B C 1
ATOM 6264 O O . VAL B 1 365 ? -13.523 33 22.156 1 89.69 365 VAL B O 1
ATOM 6267 N N . PHE B 1 366 ? -14.023 31.375 20.734 1 92.44 366 PHE B N 1
ATOM 6268 C CA . PHE B 1 366 ? -15.461 31.531 20.953 1 92.44 366 PHE B CA 1
ATOM 6269 C C . PHE B 1 366 ? -15.945 30.609 22.062 1 92.44 366 PHE B C 1
ATOM 6271 O O . PHE B 1 366 ? -17.094 30.719 22.516 1 92.44 366 PHE B O 1
ATOM 6278 N N . GLY B 1 367 ? -15.102 29.719 22.484 1 92.88 367 GLY B N 1
ATOM 6279 C CA . GLY B 1 367 ? -15.508 28.75 23.5 1 92.88 367 GLY B CA 1
ATOM 6280 C C . GLY B 1 367 ? -16.594 27.812 23.016 1 92.88 367 GLY B C 1
ATOM 6281 O O . GLY B 1 367 ? -17.609 27.625 23.703 1 92.88 367 GLY B O 1
ATOM 6282 N N . ALA B 1 368 ? -16.484 27.391 21.828 1 95.62 368 ALA B N 1
ATOM 6283 C CA . ALA B 1 368 ? -17.375 26.406 21.219 1 95.62 368 ALA B CA 1
ATOM 6284 C C . ALA B 1 368 ? -16.609 25.188 20.734 1 95.62 368 ALA B C 1
ATOM 6286 O O . ALA B 1 368 ? -15.422 25.297 20.406 1 95.62 368 ALA B O 1
ATOM 6287 N N . ASP B 1 369 ? -17.281 24.094 20.75 1 97.25 369 ASP B N 1
ATOM 6288 C CA . ASP B 1 369 ? -16.562 22.891 20.344 1 97.25 369 ASP B CA 1
ATOM 6289 C C . ASP B 1 369 ? -16.734 22.609 18.844 1 97.25 369 ASP B C 1
ATOM 6291 O O . ASP B 1 369 ? -15.898 21.969 18.219 1 97.25 369 ASP B O 1
ATOM 6295 N N . ILE B 1 370 ? -17.891 23.016 18.266 1 98.69 370 ILE B N 1
ATOM 6296 C CA . ILE B 1 370 ? -18.141 22.781 16.859 1 98.69 370 ILE B CA 1
ATOM 6297 C C . ILE B 1 370 ? -18.531 24.094 16.172 1 98.69 370 ILE B C 1
ATOM 6299 O O . ILE B 1 370 ? -19.562 24.672 16.516 1 98.69 370 ILE B O 1
ATOM 6303 N N . LEU B 1 371 ? -17.75 24.5 15.227 1 98.56 371 LEU B N 1
ATOM 6304 C CA . LEU B 1 371 ? -18.047 25.688 14.43 1 98.56 371 LEU B CA 1
ATOM 6305 C C . LEU B 1 371 ? -18.156 25.344 12.953 1 98.56 371 LEU B C 1
ATOM 6307 O O . LEU B 1 371 ? -17.406 24.5 12.453 1 98.56 371 LEU B O 1
ATOM 6311 N N . ILE B 1 372 ? -19.094 26.016 12.25 1 98.44 372 ILE B N 1
ATOM 6312 C CA . ILE B 1 372 ? -19.234 25.828 10.812 1 98.44 372 ILE B CA 1
ATOM 6313 C C . ILE B 1 372 ? -19.281 27.188 10.117 1 98.44 372 ILE B C 1
ATOM 6315 O O . ILE B 1 372 ? -19.672 28.188 10.719 1 98.44 372 ILE B O 1
ATOM 6319 N N . THR B 1 373 ? -18.844 27.188 8.914 1 96.94 373 THR B N 1
ATOM 6320 C CA . THR B 1 373 ? -18.844 28.422 8.133 1 96.94 373 THR B CA 1
ATOM 6321 C C . THR B 1 373 ? -20.234 28.719 7.586 1 96.94 373 THR B C 1
ATOM 6323 O O . THR B 1 373 ? -21.125 27.875 7.66 1 96.94 373 THR B O 1
ATOM 6326 N N . GLY B 1 374 ? -20.312 29.922 7.039 1 96 374 GLY B N 1
ATOM 6327 C CA . GLY B 1 374 ? -21.562 30.297 6.383 1 96 374 GLY B CA 1
ATOM 6328 C C . GLY B 1 374 ? -21.922 29.391 5.223 1 96 374 GLY B C 1
ATOM 6329 O O . GLY B 1 374 ? -23.094 29.047 5.035 1 96 374 GLY B O 1
ATOM 6330 N N . ASN B 1 375 ? -20.984 28.984 4.465 1 95.19 375 ASN B N 1
ATOM 6331 C CA . ASN B 1 375 ? -21.203 28.078 3.338 1 95.19 375 ASN B CA 1
ATOM 6332 C C . ASN B 1 375 ? -21.781 26.75 3.789 1 95.19 375 ASN B C 1
ATOM 6334 O O . ASN B 1 375 ? -22.688 26.203 3.135 1 95.19 375 ASN B O 1
ATOM 6338 N N . SER B 1 376 ? -21.266 26.266 4.863 1 97.62 376 SER B N 1
ATOM 6339 C CA . SER B 1 376 ? -21.781 25 5.402 1 97.62 376 SER B CA 1
ATOM 6340 C C . SER B 1 376 ? -23.188 25.188 5.961 1 97.62 376 SER B C 1
ATOM 6342 O O . SER B 1 376 ? -24.062 24.328 5.758 1 97.62 376 SER B O 1
ATOM 6344 N N . TYR B 1 377 ? -23.375 26.25 6.629 1 97.62 377 TYR B N 1
ATOM 6345 C CA . TYR B 1 377 ? -24.688 26.516 7.227 1 97.62 377 TYR B CA 1
ATOM 6346 C C . TYR B 1 377 ? -25.766 26.578 6.164 1 97.62 377 TYR B C 1
ATOM 6348 O O . TYR B 1 377 ? -26.859 26.016 6.359 1 97.62 377 TYR B O 1
ATOM 6356 N N . GLU B 1 378 ? -25.5 27.234 5.109 1 96.25 378 GLU B N 1
ATOM 6357 C CA . GLU B 1 378 ? -26.469 27.406 4.043 1 96.25 378 GLU B CA 1
ATOM 6358 C C . GLU B 1 378 ? -26.953 26.047 3.514 1 96.25 378 GLU B C 1
ATOM 6360 O O . GLU B 1 378 ? -28.094 25.906 3.104 1 96.25 378 GLU B O 1
ATOM 6365 N N . LYS B 1 379 ? -26.172 25.062 3.602 1 95.75 379 LYS B N 1
ATOM 6366 C CA . LYS B 1 379 ? -26.484 23.734 3.07 1 95.75 379 LYS B CA 1
ATOM 6367 C C . LYS B 1 379 ? -27.328 22.938 4.051 1 95.75 379 LYS B C 1
ATOM 6369 O O . LYS B 1 379 ? -27.969 21.953 3.67 1 95.75 379 LYS B O 1
ATOM 6374 N N . VAL B 1 380 ? -27.344 23.375 5.312 1 96.75 380 VAL B N 1
ATOM 6375 C CA . VAL B 1 380 ? -28 22.531 6.309 1 96.75 380 VAL B CA 1
ATOM 6376 C C . VAL B 1 380 ? -29 23.359 7.121 1 96.75 380 VAL B C 1
ATOM 6378 O O . VAL B 1 380 ? -29.328 23 8.258 1 96.75 380 VAL B O 1
ATOM 6381 N N . LYS B 1 381 ? -29.375 24.406 6.562 1 94.75 381 LYS B N 1
ATOM 6382 C CA . LYS B 1 381 ? -30.359 25.266 7.234 1 94.75 381 LYS B CA 1
ATOM 6383 C C . LYS B 1 381 ? -31.594 24.469 7.637 1 94.75 381 LYS B C 1
ATOM 6385 O O . LYS B 1 381 ? -32.188 23.75 6.82 1 94.75 381 LYS B O 1
ATOM 6390 N N . GLY B 1 382 ? -31.953 24.625 8.898 1 94.06 382 GLY B N 1
ATOM 6391 C CA . GLY B 1 382 ? -33.156 23.984 9.367 1 94.06 382 GLY B CA 1
ATOM 6392 C C . GLY B 1 382 ? -32.906 22.578 9.914 1 94.06 382 GLY B C 1
ATOM 6393 O O . GLY B 1 382 ? -33.781 22.016 10.57 1 94.06 382 GLY B O 1
ATOM 6394 N N . ILE B 1 383 ? -31.828 21.984 9.75 1 96.75 383 ILE B N 1
ATOM 6395 C CA . ILE B 1 383 ? -31.547 20.609 10.156 1 96.75 383 ILE B CA 1
ATOM 6396 C C . ILE B 1 383 ? -30.906 20.609 11.547 1 96.75 383 ILE B C 1
ATOM 6398 O O . ILE B 1 383 ? -31.203 19.734 12.367 1 96.75 383 ILE B O 1
ATOM 6402 N N . PHE B 1 384 ? -30.109 21.641 11.75 1 98 384 PHE B N 1
ATOM 6403 C CA . PHE B 1 384 ? -29.391 21.734 13.023 1 98 384 PHE B CA 1
ATOM 6404 C C . PHE B 1 384 ? -29.703 23.047 13.719 1 98 384 PHE B C 1
ATOM 6406 O O . PHE B 1 384 ? -29.953 24.062 13.055 1 98 384 PHE B O 1
ATOM 6413 N N . ASN B 1 385 ? -29.688 23.047 15.062 1 97.62 385 ASN B N 1
ATOM 6414 C CA . ASN B 1 385 ? -29.719 24.281 15.844 1 97.62 385 ASN B CA 1
ATOM 6415 C C . ASN B 1 385 ? -28.328 24.891 15.977 1 97.62 385 ASN B C 1
ATOM 6417 O O . ASN B 1 385 ? -27.391 24.219 16.391 1 97.62 385 ASN B O 1
ATOM 6421 N N . VAL B 1 386 ? -28.281 26.156 15.562 1 97.62 386 VAL B N 1
ATOM 6422 C CA . VAL B 1 386 ? -26.984 26.812 15.57 1 97.62 386 VAL B CA 1
ATOM 6423 C C . VAL B 1 386 ? -27.109 28.188 16.234 1 97.62 386 VAL B C 1
ATOM 6425 O O . VAL B 1 386 ? -28.219 28.688 16.422 1 97.62 386 VAL B O 1
ATOM 6428 N N . GLU B 1 387 ? -26.016 28.688 16.672 1 97.25 387 GLU B N 1
ATOM 6429 C CA . GLU B 1 387 ? -25.891 30.062 17.141 1 97.25 387 GLU B CA 1
ATOM 6430 C C . GLU B 1 387 ? -24.953 30.875 16.25 1 97.25 387 GLU B C 1
ATOM 6432 O O . GLU B 1 387 ? -23.812 30.5 16.047 1 97.25 387 GLU B O 1
ATOM 6437 N N . LYS B 1 388 ? -25.484 31.953 15.695 1 96.31 388 LYS B N 1
ATOM 6438 C CA . LYS B 1 388 ? -24.688 32.844 14.859 1 96.31 388 LYS B CA 1
ATOM 6439 C C . LYS B 1 388 ? -23.688 33.625 15.695 1 96.31 388 LYS B C 1
ATOM 6441 O O . LYS B 1 388 ? -24.078 34.25 16.688 1 96.31 388 LYS B O 1
ATOM 6446 N N . LEU B 1 389 ? -22.469 33.625 15.305 1 95.38 389 LEU B N 1
ATOM 6447 C CA . LEU B 1 389 ? -21.422 34.312 16.062 1 95.38 389 LEU B CA 1
ATOM 6448 C C . LEU B 1 389 ? -21.031 35.625 15.367 1 95.38 389 LEU B C 1
ATOM 6450 O O . LEU B 1 389 ? -21.391 35.844 14.211 1 95.38 389 LEU B O 1
ATOM 6454 N N . LYS B 1 390 ? -20.328 36.438 16.062 1 90.94 390 LYS B N 1
ATOM 6455 C CA . LYS B 1 390 ? -19.859 37.719 15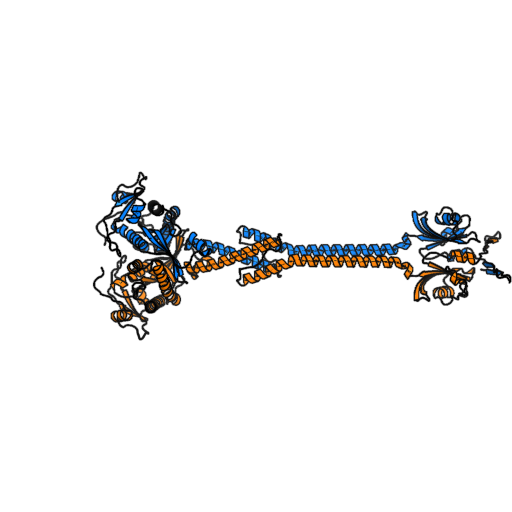.5 1 90.94 390 LYS B CA 1
ATOM 6456 C C . LYS B 1 390 ? -18.906 37.469 14.336 1 90.94 390 LYS B C 1
ATOM 6458 O O . LYS B 1 390 ? -18.047 36.594 14.391 1 90.94 390 LYS B O 1
ATOM 6463 N N . PRO B 1 391 ? -19.094 38.25 13.273 1 91.12 391 PRO B N 1
ATOM 6464 C CA . PRO B 1 391 ? -18.188 38.125 12.133 1 91.12 391 PRO B CA 1
ATOM 6465 C C . PRO B 1 391 ? -16.734 38.406 12.508 1 91.12 391 PRO B C 1
ATOM 6467 O O . PRO B 1 391 ? -16.453 39.312 13.297 1 91.12 391 PRO B O 1
ATOM 6470 N N . ILE B 1 392 ? -15.898 37.656 11.945 1 87.31 392 ILE B N 1
ATOM 6471 C CA . ILE B 1 392 ? -14.492 37.781 12.297 1 87.31 392 ILE B CA 1
ATOM 6472 C C . ILE B 1 392 ? -13.633 37.781 11.031 1 87.31 392 ILE B C 1
ATOM 6474 O O . ILE B 1 392 ? -14.031 37.188 10.016 1 87.31 392 ILE B O 1
ATOM 6478 N N . GLN B 1 393 ? -12.555 38.531 11.125 1 84.44 393 GLN B N 1
ATOM 6479 C CA . GLN B 1 393 ? -11.578 38.5 10.039 1 84.44 393 GLN B CA 1
ATOM 6480 C C . GLN B 1 393 ? -10.664 37.281 10.148 1 84.44 393 GLN B C 1
ATOM 6482 O O . GLN B 1 393 ? -10.102 37.031 11.211 1 84.44 393 GLN B O 1
ATOM 6487 N N . VAL B 1 394 ? -10.68 36.594 9.117 1 77.25 394 VAL B N 1
ATOM 6488 C CA . VAL B 1 394 ? -9.812 35.438 9.07 1 77.25 394 VAL B CA 1
ATOM 6489 C C . VAL B 1 394 ? -8.594 35.719 8.195 1 77.25 394 VAL B C 1
ATOM 6491 O O . VAL B 1 394 ? -8.711 36.406 7.168 1 77.25 394 VAL B O 1
ATOM 6494 N N . LYS B 1 395 ? -7.453 35.25 8.656 1 67.25 395 LYS B N 1
ATOM 6495 C CA . LYS B 1 395 ? -6.203 35.469 7.941 1 67.25 395 LYS B CA 1
ATOM 6496 C C . LYS B 1 395 ? -6.301 35 6.496 1 67.25 395 LYS B C 1
ATOM 6498 O O . LYS B 1 395 ? -6.801 33.906 6.234 1 67.25 395 LYS B O 1
ATOM 6503 N N . GLY B 1 396 ? -5.93 35.812 5.496 1 64.5 396 GLY B N 1
ATOM 6504 C CA . GLY B 1 396 ? -5.891 35.438 4.09 1 64.5 396 GLY B CA 1
ATOM 6505 C C . GLY B 1 396 ? -7.176 35.781 3.354 1 64.5 396 GLY B C 1
ATOM 6506 O O . GLY B 1 396 ? -7.25 35.625 2.131 1 64.5 396 GLY B O 1
ATOM 6507 N N . LYS B 1 397 ? -8.148 36.156 4.27 1 71.06 397 LYS B N 1
ATOM 6508 C CA . LYS B 1 397 ? -9.422 36.5 3.654 1 71.06 397 LYS B CA 1
ATOM 6509 C C . LYS B 1 397 ? -9.695 38 3.766 1 71.06 397 LYS B C 1
ATOM 6511 O O . LYS B 1 397 ? -9.445 38.594 4.809 1 71.06 397 LYS B O 1
ATOM 6516 N N . LYS B 1 398 ? -10.125 38.5 2.734 1 69.12 398 LYS B N 1
ATOM 6517 C CA . LYS B 1 398 ? -10.406 39.938 2.717 1 69.12 398 LYS B CA 1
ATOM 6518 C C . LYS B 1 398 ? -11.742 40.219 3.396 1 69.12 398 LYS B C 1
ATOM 6520 O O . LYS B 1 398 ? -11.852 41.188 4.148 1 69.12 398 LYS B O 1
ATOM 6525 N N . SER B 1 399 ? -12.656 39.312 3.189 1 76.06 399 SER B N 1
ATOM 6526 C CA . SER B 1 399 ? -14 39.594 3.697 1 76.06 399 SER B CA 1
ATOM 6527 C C . SER B 1 399 ? -14.211 38.938 5.066 1 76.06 399 SER B C 1
ATOM 6529 O O . SER B 1 399 ? -13.594 37.938 5.379 1 76.06 399 SER B O 1
ATOM 6531 N N . LEU B 1 400 ? -14.992 39.625 5.816 1 84 400 LEU B N 1
ATOM 6532 C CA . LEU B 1 400 ? -15.406 39.062 7.098 1 84 400 LEU B CA 1
ATOM 6533 C C . LEU B 1 400 ? -16.188 37.75 6.898 1 84 400 LEU B C 1
ATOM 6535 O O . LEU B 1 400 ? -16.969 37.625 5.949 1 84 400 LEU B O 1
ATOM 6539 N N . GLN B 1 401 ? -15.875 36.844 7.793 1 87.56 401 GLN B N 1
ATOM 6540 C CA . GLN B 1 401 ? -16.531 35.562 7.711 1 87.56 401 GLN B CA 1
ATOM 6541 C C . GLN B 1 401 ? -17.578 35.406 8.812 1 87.56 401 GLN B C 1
ATOM 6543 O O . GLN B 1 401 ? -17.328 35.75 9.969 1 87.56 401 GLN B O 1
ATOM 6548 N N . THR B 1 402 ? -18.75 34.938 8.422 1 93 402 THR B N 1
ATOM 6549 C CA . THR B 1 402 ? -19.766 34.594 9.406 1 93 402 THR B CA 1
ATOM 6550 C C . THR B 1 402 ? -19.625 33.125 9.812 1 93 402 THR B C 1
ATOM 6552 O O . THR B 1 402 ? -19.609 32.219 8.961 1 93 402 THR B O 1
ATOM 6555 N N . ILE B 1 403 ? -19.547 32.938 11.141 1 96.19 403 ILE B N 1
ATOM 6556 C CA . ILE B 1 403 ? -19.344 31.594 11.695 1 96.19 403 ILE B CA 1
ATOM 6557 C C . ILE B 1 403 ? -20.5 31.219 12.609 1 96.19 403 ILE B C 1
ATOM 6559 O O . ILE B 1 403 ? -21.156 32.094 13.172 1 96.19 403 ILE B O 1
ATOM 6563 N N . TYR B 1 404 ? -20.797 29.953 12.648 1 98.06 404 TYR B N 1
ATOM 6564 C CA . TYR B 1 404 ? -21.906 29.438 13.445 1 98.06 404 TYR B CA 1
ATOM 6565 C C . TYR B 1 404 ? -21.453 28.344 14.398 1 98.06 404 TYR B C 1
ATOM 6567 O O . TYR B 1 404 ? -20.641 27.484 14.023 1 98.06 404 TYR B O 1
ATOM 6575 N N . ALA B 1 405 ? -21.922 28.406 15.602 1 98.31 405 ALA B N 1
ATOM 6576 C CA . ALA B 1 405 ? -21.703 27.328 16.547 1 98.31 405 ALA B CA 1
ATOM 6577 C C . ALA B 1 405 ? -22.844 26.312 16.5 1 98.31 405 ALA B C 1
ATOM 6579 O O . ALA B 1 405 ? -24.016 26.672 16.578 1 98.31 405 ALA B O 1
ATOM 6580 N N . VAL B 1 406 ? -22.547 25.062 16.344 1 98.5 406 VAL B N 1
ATOM 6581 C CA . VAL B 1 406 ? -23.547 24.016 16.25 1 98.5 406 VAL B CA 1
ATOM 6582 C C . VAL B 1 406 ? -23.938 23.547 17.641 1 98.5 406 VAL B C 1
ATOM 6584 O O . VAL B 1 406 ? -23.094 23.094 18.422 1 98.5 406 VAL B O 1
ATOM 6587 N N . LEU B 1 407 ? -25.141 23.609 17.938 1 98 407 LEU B N 1
ATOM 6588 C CA . LEU B 1 407 ? -25.656 23.188 19.234 1 98 407 LEU B CA 1
ATOM 6589 C C . LEU B 1 407 ? -26.062 21.719 19.219 1 98 407 LEU B C 1
ATOM 6591 O O . LEU B 1 407 ? -25.75 20.969 20.141 1 98 407 LEU B O 1
ATOM 6595 N N . GLY B 1 408 ? -26.781 21.312 18.203 1 97.44 408 GLY B N 1
ATOM 6596 C CA . GLY B 1 408 ? -27.25 19.953 18.047 1 97.44 408 GLY B CA 1
ATOM 6597 C C . GLY B 1 408 ? -28.266 19.797 16.922 1 97.44 408 GLY B C 1
ATOM 6598 O O . GLY B 1 408 ? -28.531 20.75 16.188 1 97.44 408 GLY B O 1
ATOM 6599 N N . HIS B 1 409 ? -28.672 18.562 16.781 1 97.25 409 HIS B N 1
ATOM 6600 C CA . HIS B 1 409 ? -29.703 18.312 15.781 1 97.25 409 HIS B CA 1
ATOM 6601 C C . HIS B 1 409 ? -31.047 18.906 16.203 1 97.25 409 HIS B C 1
ATOM 6603 O O . HIS B 1 409 ? -31.422 18.859 17.375 1 97.25 409 HIS B O 1
ATOM 6609 N N . SER B 1 410 ? -31.766 19.422 15.273 1 95.25 410 SER B N 1
ATOM 6610 C CA . SER B 1 410 ? -33 20.109 15.562 1 95.25 410 SER B CA 1
ATOM 6611 C C . SER B 1 410 ? -34.062 19.172 16.141 1 95.25 410 SER B C 1
ATOM 6613 O O . SER B 1 410 ? -34.938 19.594 16.906 1 95.25 410 SER B O 1
ATOM 6615 N N . LYS B 1 411 ? -33.938 17.922 15.875 1 94.62 411 LYS B N 1
ATOM 6616 C CA . LYS B 1 411 ? -34.938 16.953 16.328 1 94.62 411 LYS B CA 1
ATOM 6617 C C . LYS B 1 411 ? -34.562 16.344 17.672 1 94.62 411 LYS B C 1
ATOM 6619 O O . LYS B 1 411 ? -35.312 15.586 18.266 1 94.62 411 LYS B O 1
ATOM 6624 N N . ASP B 1 412 ? -33.406 16.688 18.125 1 93.88 412 ASP B N 1
ATOM 6625 C CA . ASP B 1 412 ? -32.969 16.188 19.422 1 93.88 412 ASP B CA 1
ATOM 6626 C C . ASP B 1 412 ? -33.625 16.953 20.562 1 93.88 412 ASP B C 1
ATOM 6628 O O . ASP B 1 412 ? -33.406 18.156 20.719 1 93.88 412 ASP B O 1
ATOM 6632 N N . LYS B 1 413 ? -34.312 16.359 21.422 1 90.88 413 LYS B N 1
ATOM 6633 C CA . LYS B 1 413 ? -35.031 16.969 22.531 1 90.88 413 LYS B CA 1
ATOM 6634 C C . LYS B 1 413 ? -34.094 17.516 23.578 1 90.88 413 LYS B C 1
ATOM 6636 O O . LYS B 1 413 ? -34.406 18.484 24.266 1 90.88 413 LYS B O 1
ATOM 6641 N N . ASN B 1 414 ? -32.938 16.953 23.656 1 91.38 414 ASN B N 1
ATOM 6642 C CA . ASN B 1 414 ? -31.953 17.344 24.656 1 91.38 414 ASN B CA 1
ATOM 6643 C C . ASN B 1 414 ? -30.953 18.344 24.094 1 91.38 414 ASN B C 1
ATOM 6645 O O . ASN B 1 414 ? -29.922 18.609 24.719 1 91.38 414 ASN B O 1
ATOM 6649 N N . CYS B 1 415 ? -31.281 18.891 22.969 1 94.5 415 CYS B N 1
ATOM 6650 C CA . CYS B 1 415 ? -30.391 19.859 22.344 1 94.5 415 CYS B CA 1
ATOM 6651 C C . CYS B 1 415 ? -30.312 21.141 23.172 1 94.5 415 CYS B C 1
ATOM 6653 O O . CYS B 1 415 ? -31.328 21.703 23.547 1 94.5 415 CYS B O 1
ATOM 6655 N N . PRO B 1 416 ? -29.078 21.547 23.406 1 95.06 416 PRO B N 1
ATOM 6656 C CA . PRO B 1 416 ? -28.953 22.812 24.141 1 95.06 416 PRO B CA 1
ATOM 6657 C C . PRO B 1 416 ? -29.547 24 23.391 1 95.06 416 PRO B C 1
ATOM 6659 O O . PRO B 1 416 ? -29.484 24.047 22.156 1 95.06 416 PRO B O 1
ATOM 6662 N N . LYS B 1 417 ? -30.016 24.984 24.156 1 93 417 LYS B N 1
ATOM 6663 C CA . LYS B 1 417 ? -30.703 26.141 23.562 1 93 417 LYS B CA 1
ATOM 6664 C C . LYS B 1 417 ? -29.719 27.219 23.141 1 93 417 LYS B C 1
ATOM 6666 O O . LYS B 1 417 ? -30 28.016 22.25 1 93 417 LYS B O 1
ATOM 6671 N N . ASN B 1 418 ? -28.625 27.344 23.906 1 94.31 418 ASN B N 1
ATOM 6672 C CA . ASN B 1 418 ? -27.578 28.312 23.609 1 94.31 418 ASN B CA 1
ATOM 6673 C C . ASN B 1 418 ? -26.203 27.797 23.984 1 94.31 418 ASN B C 1
ATOM 6675 O O . ASN B 1 418 ? -26.062 26.656 24.453 1 94.31 418 ASN B O 1
ATOM 6679 N N . LEU B 1 419 ? -25.172 28.516 23.672 1 94.75 419 LEU B N 1
ATOM 6680 C CA . LEU B 1 419 ? -23.781 28.094 23.891 1 94.75 419 LEU B CA 1
ATOM 6681 C C . LEU B 1 419 ? -23.516 27.891 25.375 1 94.75 419 LEU B C 1
ATOM 6683 O O . LEU B 1 419 ? -22.719 27.031 25.75 1 94.75 419 LEU B O 1
ATOM 6687 N N . LYS B 1 420 ? -24.109 28.719 26.203 1 93.5 420 LYS B N 1
ATOM 6688 C CA . LYS B 1 420 ? -23.922 28.594 27.641 1 93.5 420 LYS B CA 1
ATOM 6689 C C . LYS B 1 420 ? -24.391 27.219 28.141 1 93.5 420 LYS B C 1
ATOM 6691 O O . LYS B 1 420 ? -23.688 26.578 28.922 1 93.5 420 LYS B O 1
ATOM 6696 N N . GLU B 1 421 ? -25.547 26.812 27.703 1 95 421 GLU B N 1
ATOM 6697 C CA . GLU B 1 421 ? -26.078 25.5 28.062 1 95 421 GLU B CA 1
ATOM 6698 C C . GLU B 1 421 ? -25.203 24.391 27.516 1 95 421 GLU B C 1
ATOM 6700 O O . GLU B 1 421 ? -25.016 23.359 28.156 1 95 421 GLU B O 1
ATOM 6705 N N . LEU B 1 422 ? -24.797 24.562 26.312 1 95.38 422 LEU B N 1
ATOM 6706 C CA . LEU B 1 422 ? -23.922 23.578 25.688 1 95.38 422 LEU B CA 1
ATOM 6707 C C . LEU B 1 422 ? -22.656 23.391 26.516 1 95.38 422 LEU B C 1
ATOM 6709 O O . LEU B 1 422 ? -22.25 22.25 26.781 1 95.38 422 LEU B O 1
ATOM 6713 N N . ARG B 1 423 ? -22 24.453 26.906 1 94.44 423 ARG B N 1
ATOM 6714 C CA . ARG B 1 423 ? -20.781 24.422 27.703 1 94.44 423 ARG B CA 1
ATOM 6715 C C . ARG B 1 423 ? -20.984 23.641 29 1 94.44 423 ARG B C 1
ATOM 6717 O O . ARG B 1 423 ? -20.125 22.859 29.406 1 94.44 423 ARG B O 1
ATOM 6724 N N . LYS B 1 424 ? -22.078 23.859 29.562 1 92.44 424 LYS B N 1
ATOM 6725 C CA . LYS B 1 424 ? -22.422 23.141 30.781 1 92.44 424 LYS B CA 1
ATOM 6726 C C . LYS B 1 424 ? -22.578 21.656 30.516 1 92.44 424 LYS B C 1
ATOM 6728 O O . LYS B 1 424 ? -22.125 20.828 31.297 1 92.44 424 LYS B O 1
ATOM 6733 N N . GLN B 1 425 ? -23.203 21.344 29.5 1 91.81 425 GLN B N 1
ATOM 6734 C CA . GLN B 1 425 ? -23.484 19.953 29.156 1 91.81 425 GLN B CA 1
ATOM 6735 C C . GLN B 1 425 ? -22.203 19.188 28.859 1 91.81 425 GLN B C 1
ATOM 6737 O O . GLN B 1 425 ? -22.078 18 29.188 1 91.81 425 GLN B O 1
ATOM 6742 N N . ILE B 1 426 ? -21.234 19.859 28.234 1 91.25 426 ILE B N 1
ATOM 6743 C CA . ILE B 1 426 ? -20.047 19.125 27.828 1 91.25 426 ILE B CA 1
ATOM 6744 C C . ILE B 1 426 ? -18.922 19.359 28.844 1 91.25 426 ILE B C 1
ATOM 6746 O O . ILE B 1 426 ? -17.812 18.844 28.688 1 91.25 426 ILE B O 1
ATOM 6750 N N . GLY B 1 427 ? -19.156 20.188 29.828 1 86.31 427 GLY B N 1
ATOM 6751 C CA . GLY B 1 427 ? -18.188 20.422 30.891 1 86.31 427 GLY B CA 1
ATOM 6752 C C . GLY B 1 427 ? -17.047 21.328 30.484 1 86.31 427 GLY B C 1
ATOM 6753 O O . GLY B 1 427 ? -15.906 21.125 30.891 1 86.31 427 GLY B O 1
ATOM 6754 N N . MET B 1 428 ? -17.344 22.234 29.594 1 86.19 428 MET B N 1
ATOM 6755 C CA . MET B 1 428 ? -16.312 23.141 29.109 1 86.19 428 MET B CA 1
ATOM 6756 C C . MET B 1 428 ? -16.359 24.453 29.875 1 86.19 428 MET B C 1
ATOM 6758 O O . MET B 1 428 ? -17.422 25.047 30.062 1 86.19 428 MET B O 1
ATOM 6762 N N . GLU B 1 429 ? -15.203 24.781 30.422 1 79.12 429 GLU B N 1
ATOM 6763 C CA . GLU B 1 429 ? -15.086 26.078 31.078 1 79.12 429 GLU B CA 1
ATOM 6764 C C . GLU B 1 429 ? -14.602 27.156 30.094 1 79.12 429 GLU B C 1
ATOM 6766 O O . GLU B 1 429 ? -13.695 26.906 29.297 1 79.12 429 GLU B O 1
ATOM 6771 N N . PHE B 1 430 ? -15.375 28.094 29.797 1 75.31 430 PHE B N 1
ATOM 6772 C CA . PHE B 1 430 ? -15.008 29.156 28.859 1 75.31 430 PHE B CA 1
ATOM 6773 C C . PHE B 1 430 ? -15.07 30.516 29.531 1 75.31 430 PHE B C 1
ATOM 6775 O O . PHE B 1 430 ? -16.094 30.875 30.125 1 75.31 430 PHE B O 1
ATOM 6782 N N . LYS B 1 431 ? -13.82 31.156 29.844 1 65 431 LYS B N 1
ATOM 6783 C CA . LYS B 1 431 ? -13.789 32.531 30.312 1 65 431 LYS B CA 1
ATOM 6784 C C . LYS B 1 431 ? -13.523 33.5 29.156 1 65 431 LYS B C 1
ATOM 6786 O O . LYS B 1 431 ? -12.555 33.344 28.406 1 65 431 LYS B O 1
ATOM 6791 N N . SER B 1 432 ? -14.516 34.188 28.516 1 57.41 432 SER B N 1
ATOM 6792 C CA . SER B 1 432 ? -14.484 35.062 27.344 1 57.41 432 SER B CA 1
ATOM 6793 C C . SER B 1 432 ? -13.148 35.781 27.25 1 57.41 432 SER B C 1
ATOM 6795 O O . SER B 1 432 ? -12.703 36.125 26.141 1 57.41 432 SER B O 1
ATOM 6797 N N . GLY B 1 433 ? -12.539 36.5 28.172 1 46.88 433 GLY B N 1
ATOM 6798 C CA . GLY B 1 433 ? -11.57 37.594 28.141 1 46.88 433 GLY B CA 1
ATOM 6799 C C . GLY B 1 433 ? -10.195 37.156 27.703 1 46.88 433 GLY B C 1
ATOM 6800 O O . GLY B 1 433 ? -9.383 37.969 27.266 1 46.88 433 GLY B O 1
ATOM 6801 N N . ARG B 1 434 ? -9.406 36.125 28.203 1 42 434 ARG B N 1
ATOM 6802 C CA . ARG B 1 434 ? -7.953 36.031 28.172 1 42 434 ARG B CA 1
ATOM 6803 C C . ARG B 1 434 ? -7.48 35.281 26.938 1 42 434 ARG B C 1
ATOM 6805 O O . ARG B 1 434 ? -7.457 34.031 26.922 1 42 434 ARG B O 1
ATOM 6812 N N . SER B 1 435 ? -7.879 35.594 25.781 1 37.88 435 SER B N 1
ATOM 6813 C CA . SER B 1 435 ? -7.148 35.188 24.578 1 37.88 435 SER B CA 1
ATOM 6814 C C . SER B 1 435 ? -5.645 35.344 24.781 1 37.88 435 SER B C 1
ATOM 6816 O O . SER B 1 435 ? -4.883 35.312 23.812 1 37.88 435 SER B O 1
ATOM 6818 N N . LYS B 1 436 ? -4.93 35.125 25.797 1 33.91 436 LYS B N 1
ATOM 6819 C CA . LYS B 1 436 ? -3.471 35.188 25.719 1 33.91 436 LYS B CA 1
ATOM 6820 C C . LYS B 1 436 ? -2.91 33.969 25 1 33.91 436 LYS B C 1
ATOM 6822 O O . LYS B 1 436 ? -3.375 32.844 25.219 1 33.91 436 LYS B O 1
#

pLDDT: mean 79.94, std 16.7, range [24.61, 98.81]

Solvent-accessible surface area (backbone atoms only — not comparable to full-atom values): 45758 Å² total; per-residue (Å²): 127,28,52,60,48,72,57,49,61,92,86,81,55,64,46,49,35,41,31,50,57,67,68,34,55,25,50,39,29,40,49,91,59,72,45,42,31,34,32,26,39,77,80,25,34,56,71,32,33,29,53,70,80,58,55,80,43,93,46,74,41,48,80,38,59,69,47,36,46,56,73,69,41,90,59,53,59,52,74,46,79,41,66,46,97,80,75,41,51,25,48,29,34,37,10,41,22,68,44,59,39,31,30,45,32,40,36,24,42,44,68,66,70,42,43,61,46,51,50,52,52,52,50,50,53,50,51,50,53,50,52,52,53,51,51,51,51,48,50,53,52,50,46,50,67,56,45,50,62,50,51,51,49,35,52,50,40,54,37,42,76,71,69,47,29,84,64,92,69,72,56,90,45,94,50,67,65,14,50,36,40,48,41,51,38,51,51,24,48,43,40,45,51,26,53,52,46,51,54,50,38,18,22,56,67,31,54,70,58,45,52,32,49,74,68,63,69,62,54,86,39,51,46,80,41,60,30,29,29,38,24,34,36,53,58,65,42,69,66,51,50,72,71,37,57,68,62,55,43,47,55,48,45,24,54,49,36,34,56,43,49,50,28,32,47,77,38,67,33,41,72,66,48,68,60,75,77,23,41,34,33,39,22,32,79,94,58,66,56,96,52,38,60,56,28,52,53,50,17,51,54,44,33,52,54,49,46,56,60,65,36,57,95,38,60,45,84,91,39,61,59,77,51,56,21,28,3,33,22,44,37,61,27,36,31,32,38,44,40,21,93,72,42,34,42,72,48,68,39,48,65,38,52,53,49,7,49,50,40,17,60,42,18,69,71,70,58,40,48,37,32,31,30,52,61,34,44,69,76,38,68,83,53,48,40,65,46,82,47,78,67,40,79,44,91,98,44,89,59,71,41,52,38,28,36,59,54,34,51,56,85,45,86,83,41,42,90,48,67,70,50,40,27,62,74,72,68,51,86,67,77,83,80,76,81,120,127,30,52,60,47,72,58,48,60,90,84,83,56,63,45,48,33,41,32,49,58,68,69,32,57,24,50,38,30,40,48,92,60,72,43,43,31,34,31,25,39,76,82,24,36,56,71,31,33,27,54,68,80,58,54,81,43,94,44,75,40,46,79,40,60,68,48,36,46,58,70,69,42,91,58,52,59,54,73,46,79,41,66,46,96,81,76,40,53,24,50,29,35,37,12,44,21,69,47,60,38,30,32,45,34,38,35,24,42,44,65,68,69,41,43,62,47,52,49,52,50,50,50,50,52,50,50,51,53,51,52,52,52,53,50,52,52,49,51,52,52,50,45,50,66,55,45,49,62,49,50,51,49,34,51,49,40,54,37,42,76,71,69,48,30,84,63,93,69,73,55,88,46,93,49,66,65,14,52,36,42,48,44,51,38,52,48,25,48,43,40,45,50,27,54,54,47,52,54,49,37,18,24,56,67,28,56,70,58,44,52,34,49,74,69,62,68,64,54,86,40,54,45,81,42,59,32,29,29,36,24,33,35,53,58,64,44,70,65,51,50,72,70,37,56,66,63,56,45,47,55,49,46,23,55,51,36,35,55,42,48,50,28,32,46,77,39,67,33,43,70,67,49,68,61,75,77,23,41,35,31,40,21,31,77,92,58,66,57,96,51,37,59,55,28,51,53,50,17,50,53,44,34,53,54,51,45,56,60,67,36,59,94,40,62,47,86,92,39,61,60,77,50,55,21,27,3,31,23,44,37,60,29,35,32,33,37,45,40,22,93,73,40,33,41,73,47,68,40,48,64,37,52,54,49,8,47,51,40,17,60,43,18,71,70,69,58,39,48,37,32,31,30,52,60,34,43,70,76,38,68,83,55,46,39,65,43,82,48,79,67,39,79,44,92,99,44,88,58,70,41,51,38,29,36,60,55,34,51,57,82,45,86,85,41,43,89,47,69,70,52,40,27,61,74,71,68,53,85,68,76,84,80,76,81,120

Foldseek 3Di:
DFDQDQPDDPPPPGDGDTDDDLVVVQCVQLDPDQKKKWKAALQQWTSHTNPPVVNVDRDRRCPFPVNVCCNPPPDQKDWDWDQGPVRFIWTKIWGQPPVRNMIMMIIGTPCRVCVVVVVVVVVVVVVVVVVVVVVVVVCVVVCCVPVVLVVLLVVQVVCVVVVQLQDDDAQPDPDPSRVVRVVSNVVSVVVVVVVVVLVVCCVVANNVVSVCVVVVNADPFWDKDKKKKKKKAKPPVVVLCVLEDVVLSVVLLVVLCVLLQVLQVVLQKAFQDDDDSMTMIMHQLVHDDLCRLVSVVSSLVSSLVSLLVVCVVAPDSHGRRIAMAMFMEIDMWIFHWDDDPVDIHTDTDDPRNVVRVQRSVCCLQVVARYKYWPRSCVSQPPQFDKAWDDWDDDPPDPDTTIMIGTQGTPPDPPTDPDSVRSCVVSVHDHDNPPPD/DFDQDQPDDPPPPGDGRTDDDLVVVQCVQLDPDQKKKWKAALQQWTSHTNPPVVNPDRDRRCPFPVNVCCNPPPDQKDWDWDQGPVRFIWTKIWGQPPVRNMIMMIIGTPCVVCVVVVVVVVVVVVVVVVVVVVVVVVCVVVCCVPVVLVVLLVVQVVCVVVVQLQDDDAQPDPDPSRVVRVVSNVVSVVVVVVVVVLVVCCVVANNVVSVCVVVVNADPFWDKDKKKKKKKAKPPVVVLCVLEDVVLSVVLLVVLCVLLQVLQVVLQKAFQDDDDSMTIIMAQLVHDDLCRLVSVVSSLVSSLVSLLVVCVVAPDSHGRRIAMAMFMEIDMWIFHWDDDPVDIHTDTDDPRNVVRVQRSVCCLQVVARYKYWPRSCVSQPPQFDKAWDDWDDDPPDPDTTIMIGTQGTPPDPPTDPDSVRSCVVSVHDHDNPPPD

Secondary structure (DSSP, 8-state):
---EEEEE-SSS-EEEEEE--HHHHHHHH--SSSEEEEEEETTSBEEEESSHHHHTS--B-TTSHHHHHHHH-S-SEEEEEEE-TTS-EEEEEEEEEGGGTEEEEEEEEHHHHTHHHHHHHHHHHHHHHHHHHHHHHHHHHHHHHHHHHHHHHHHHHHHHHTT--------S-SSHHHHHHHHHHHHHHHHHHHHHHHHHHHHHT-HHHHHHHHTT---BEEEEEEEEEEEEEETTHHHHHHHS-HHHHHHHHHHHHHHHHHHHHHTT-EEEEEETTEEEEEESSSS--TTHHHHHHHHHHHHHHHHHHHTTT--SSSS----EEEEEEEEEEEEEEEEETTEEEEEEESHHHHHHHHHHHHHHHHT-SEEEEHHHHHHTTTTEEEEEPPPB--TT-SS-B-EEEEEEETT-TT--SSHHHHHHHHT----TT---/---EEEEE-SSS-EEEEEE--HHHHHHHH--SSSEEEEEEETTSBEEEESSHHHHTS--B-TTSHHHHHHHH-S-SEEEEEEE-TTS-EEEEEEEEEGGGTEEEEEEEEHHHHTHHHHHHHHHHHHHHHHHHHHHHHHHHHHHHHHHHHHHHHHHHHHHHHTT--------S-SSHHHHHHHHHHHHHHHHHHHHHHHHHHHHHT-HHHHHHHHTT---BEEEEEEEEEEEEEETTHHHHHHHS-HHHHHHHHHHHHHHHHHHHHHTT-EEEEEETTEEEEEESSSS--TTHHHHHHHHHHHHHHHHHHHTTT--SSSS----EEEEEEEEEEEEEEEEETTEEEEEEESHHHHHHHHHHHHHHHHT-SEEEEHHHHHHTTTTEEEEE---B--TT-SS-B-EEEEEEETT-TT--SSHHHHHHHHT----TT---